Protein 6EUD (pdb70)

CATH classification: 3.40.50.300 (+1 more: 3.40.50.300)

Foldseek 3Di:
DPDDDQQLVVVQVVVQVVLQLPDQEAEEEAFQVSCVQQEVVVVVVVDPSFFFAEEAEDEDPVVQVCSQQNNQVVVPHGELAQRWEDEPQDGRHDVHHRYYRYYDCVLLLQCLVPVLNPRAAEYEYEQCQLQAPSSQLSVQSSVVSCVPPNVRRHYYYYHHAADDPLVCVLVVVYHYGYGYDFFAAAAEAEAAFDPPDDPLLSLLVVVLVCVVPDDWAEEEADADDVSLVSNQVNNVVSHDPQEAEQEDDPVDDVVSNVCQQDADDPSHYYYYYYHCCCLGNHQRPGAQEYEYQQKYWDWAQDLLQRDIATDIDGHALSSLVSRSSSNGPPYHHYYYYHRDPVVNVVGHNGDDRPLAGDQCLLVLLSCLSVVHLDQVVTRGSDGRDPSNVVSSVVLCVLLQQDDPSHGDPLVNLLSLLSADSLLSSLLSPQPALQSNLQSLLLRLCVVPPDPDQAAESVVSSPDPDPVSVSSSVVSCVSSVHDDYHYDPVSNLLSLCSSQLQQKWFADDAQQWTAGLSGAIEGEPSPHPQSVAGIKRQPDWHDPDPHSYTYGRYIHGDDVVVNCVVPVVQKDKAWAWAADPVVGDIDTWIFIARRNRTPDIGGDDDDDVLRVLRNHLVRCVVVFPVLEACDPLLVQLLLLLLVCCVLVVVDDGDDRPRVSCSVCCVPQPSVQCPPVDDSVCRHVGPNNVSNCVSDDPVVNVVSCAQVNQWDQALQRDTWGWQGDNPDAIETQDAQLRNFQAQAADHGSVRRGGHFYQYAHPVSHGDDTGSGVNCCLVPCLVVVLVVCCPPPVVDDRDNRRNHDRGNHPD

Radius of gyration: 35.76 Å; Cα contacts (8 Å, |Δi|>4): 1507; chains: 1; bounding box: 78×105×87 Å

Secondary structure (DSSP, 8-state):
--S----TTGGGHHHHHHHHTT-S-EEEE--GGGSTTTTHHHHHHS-TTS-SEEEEE-SSHHHHHHHHHHHHHHTT--TTBSEEEE-SS-EE--SS-SEEEE-TTHHHHHHHH-TT-TTEEEEEE-SGGG--HHHHHHHHHHHHHTTTT-SS-EEEEEESSS--TTHHHH-TTSPEEE-------EEEEE-PPPTTS-HHHHHHHHHHHHHHHS-SEEEEE-SSHHHHHHHHHHHHTTS-TTEEEEEE-TTS-SSHHHHHHSPPPTT-EEEEEE-GGGTTT----SEEEEEE--EEEEEEEETTTTEEEEEEEEPPHHHHHHHHHTTSSSSSEEEEESS-HHHHHHS-SSPPPGGGTS--HHHHHHHHHHT-SSGGGS--SSPPPHHHHHHHHHHHHHTT-EETTEE-HHHHHHHHHTS-HHHHHHHHH--SHHHHHHHHHHHHHHHS--SSS--BHHHHHH---HHHHHHHHHHHHHHT--S----GGGHHHHHHHHTGGGEEEE-SSTTEEEETTS-EEE--TT-GGGGSSEEEEEEEEE-BTTBEEEEEEEEE--HHHHHHH-GGG-EEEEEEEEETTTTEEEEEEEEEETTEEEEEEE--S--HHHHHHHHHHHHHHH-GGGS---HHHHHHHHHHHHHHHH-TTS-PPP-SHHHHHHTHHHHTGGG-TT--SGGGGGGS-HHHHHHHTS-HHHHHHHHHHS-SEEE-TTS-EEEEE--SSSPPEEEEEGGGGTT--S--EETTTTEEPEEEEE-TTS-EEEEES-HHHHHHTTHHHHHHHHHHH-TTS---S-TTTSPP----

GO terms:
  GO:0003727 single-stranded RNA binding (F, IDA)
  GO:0017111 ribonucleoside triphosphate phosphatase activity (F, IDA)

Nearest PDB structures (foldseek):
  6eud-assembly1_A  TM=1.001E+00  e=0.000E+00  Escherichia coli
  6heg-assembly1_A  TM=9.403E-01  e=0.000E+00  Escherichia coli K-12
  6zww-assembly4_G  TM=8.373E-01  e=3.769E-46  Escherichia coli
  6zww-assembly3_E  TM=8.317E-01  e=7.688E-46  Escherichia coli
  6o16-assembly1_A  TM=7.054E-01  e=1.656E-45  Mus musculus

Organism: Escherichia coli (strain K12) (NCBI:txid83333)

Solvent-accessible surface area: 38614 Å² total; per-residue (Å²): 140,188,92,182,94,98,72,60,0,27,92,12,28,89,96,0,35,103,10,1,69,102,12,64,12,1,4,0,1,1,24,22,52,5,3,0,12,44,55,0,0,16,42,0,17,87,33,119,30,7,110,37,57,0,1,0,2,2,21,110,106,103,27,0,110,95,9,0,61,108,0,1,77,86,81,139,48,150,28,12,54,37,0,0,13,59,16,90,51,86,95,30,51,25,156,60,5,101,0,6,0,0,0,52,23,17,0,6,57,38,0,21,203,49,65,91,4,86,56,11,4,0,0,0,0,4,16,6,36,63,33,23,28,34,5,4,11,0,3,0,0,0,13,48,7,16,139,51,137,28,126,84,2,32,1,0,1,0,0,12,31,94,95,25,91,126,3,40,134,42,13,106,97,10,38,60,2,80,6,109,36,201,85,64,102,28,90,85,76,59,76,74,47,57,115,146,90,140,61,8,27,7,0,0,83,6,0,19,70,9,14,172,108,32,82,22,9,0,2,0,0,3,16,9,61,26,23,0,94,111,0,49,124,41,0,62,92,93,39,42,125,62,17,46,23,0,15,2,35,57,95,38,59,145,82,37,55,138,80,0,34,76,74,24,68,185,65,79,39,0,0,0,0,0,20,61,65,1,20,10,30,51,41,16,72,26,3,43,0,0,0,0,1,0,49,20,88,25,42,71,16,3,38,173,4,18,7,62,22,108,21,61,47,104,1,6,66,41,6,3,73,36,2,2,31,24,0,0,90,98,67,71,5,10,0,17,0,5,4,19,121,97,73,5,108,170,17,69,63,121,58,80,15,69,0,48,20,13,44,0,3,28,7,19,10,16,2,26,64,52,63,8,79,71,15,62,107,7,48,17,21,22,92,6,33,108,94,11,26,77,13,3,56,128,23,0,89,77,16,38,0,28,111,61,114,156,14,16,66,68,0,101,112,6,3,67,3,22,14,67,4,14,9,0,6,1,1,14,50,20,177,77,68,61,12,2,12,0,0,0,30,0,0,1,0,20,33,100,50,37,240,163,87,62,12,34,0,20,46,2,17,89,125,106,66,107,62,6,84,104,22,11,116,46,0,25,168,96,34,136,32,222,72,23,132,49,69,67,88,43,1,20,26,7,0,0,39,2,8,18,29,22,0,0,61,78,100,76,117,63,1,116,4,40,0,5,47,26,9,17,0,80,11,88,56,134,35,80,4,0,124,72,76,13,0,0,0,3,45,14,78,2,62,52,62,64,75,66,4,141,5,55,5,0,18,83,12,77,22,105,119,5,37,152,127,4,89,133,17,33,79,104,33,14,8,8,16,118,31,121,87,142,47,44,96,84,36,57,41,72,42,36,3,21,117,0,36,45,100,86,60,115,30,73,204,47,63,70,120,63,25,15,64,0,3,0,28,2,1,83,87,79,20,10,90,49,1,61,62,63,85,104,1,52,46,2,39,11,11,0,50,0,0,48,103,39,0,88,95,57,140,26,30,64,1,64,85,137,38,3,38,75,34,0,56,97,6,0,53,86,81,0,126,45,13,119,45,40,213,15,8,109,93,13,83,4,42,81,2,0,42,51,64,10,99,185,30,26,30,81,87,3,62,76,38,0,23,49,79,47,68,3,26,7,7,10,157,34,59,7,127,4,56,78,112,81,61,0,5,0,45,2,80,0,37,9,0,15,34,45,53,94,15,4,57,10,0,76,53,120,19,40,0,25,0,31,0,14,0,31,62,121,69,96,34,61,116,17,121,78,0,49,95,7,20,162,25,41,3,160,100,19,16,141,85,0,106,58,134,45,96,197,82,126,6,20,123,78,3,20,117,44,82,53,113,151,151,118

Sequence (808 aa):
AMAMSSLPVAAVLPELLTALDCAPQVLLSAPTGAGKSTWLPLQLLAHPGINGKIILLEPRRLAARNVAQRLAELLNEKPGDTVGYRMRAQNCVGPNTRLEVVTEGVLTRMIQRDPELSGVGLVILDEFHERSLQADLALALLLDVQQGLRDDLKLLIMSATLDNDRLQQMLPEAPVVISEGRSFPVERRYLPLPAHQQRFDDAVAVATAEMLRQESGSLLLFLPGVGEIQRVQEQLASRIGSDVLLCPLYGALSLNDQRKAILPAPQGMRKVVLATNIAETSLTIEGIRLVVDCAQERVARFDPRTGLTRLITQRVSQASMTQRAGRAGRLEPGISLHLIAKEQAERAAAQSEPEILQSDLSGLLMELLQWGCSDPAQMSWLDQPPVVNLLAAKRLLQMLGALEGERLSAQGQKMAALGNDPRLAAMLVSAKNDDEAATAAKIAAILEEPPRMGNSDLGVAFSRNQPAWQQRSQQLLKRRLNVRGGEADSSLIAPLLAGAFADRIARRRGQDGRYQLANGMGAMLDANDALSRHEWLIAPLLLQGSASPDARILLALLVDIDELVQRCPQLVQQSDTVEWDDAQGTLKAWRRLQIGQLTVKVQPLAKPSEDELHQAMLNGIRDKGLSVLNWTAEAEQLRLRLLCAAKWLPEYDWPAVDDESLLAALETWLLPHMTGVHSLRGLKSLDIYQALRGLLDWGMQQRLDSELPAHYTVPTGSRIAIRYHEDNPPALAVRMQEMFGEATNPTIAQGRVPLVLELLSPAQRPLQITRDLSDFWKGAYREVQKEMKGRYPKHVWPDDPANTAPTRRT

B-factor: mean 60.1, std 27.37, range [21.95, 266.33]

InterPro domains:
  IPR001650 Helicase, C-terminal domain-like [PF00271] (208-327)
  IPR001650 Helicase, C-terminal domain-like [PS51194] (195-368)
  IPR001650 Helicase, C-terminal domain-like [SM00490] (230-328)
  IPR007502 Helicase-associated domain [SM00847] (388-476)
  IPR010225 ATP-dependent helicase HrpB [PIRSF005496] (1-808)
  IPR010225 ATP-dependent helicase HrpB [TIGR01970] (4-808)
  IPR011545 DEAD/DEAH-box helicase domain [PF00270] (21-164)
  IPR013689 ATP-dependent RNA helicase HrpB, C-terminal [PF08482] (664-796)
  IPR014001 Helicase superfamily 1/2, ATP-binding domain [PS51192] (14-177)
  IPR014001 Helicase superfamily 1/2, ATP-binding domain [SM00487] (5-186)
  IPR027417 P-loop containing nucleoside triphosphate hydrolase [G3DSA:3.40.50.300] (1-179)
  IPR027417 P-loop containing nucleoside triphosphate hydrolase [G3DSA:3.40.50.300] (180-347)
  IPR027417 P-loop containing nucleoside triphosphate hydrolase [SSF52540] (12-431)
  IPR049614 HrpB, DEXH-box helicase domain [cd17990] (4-176)
  IPR056329 ATP-dependent RNA helicase HrpB, connector region [PF24473] (566-600)

Structure (mmCIF, N/CA/C/O backbone):
data_6EUD
#
_entry.id   6EUD
#
_cell.length_a   49.710
_cell.length_b   131.410
_cell.length_c   166.110
_cell.angle_alpha   90.00
_cell.angle_beta   90.00
_cell.angle_gamma   90.00
#
_symmetry.space_group_name_H-M   'P 21 21 21'
#
loop_
_entity.id
_entity.type
_entity.pdbx_description
1 polymer 'ATP-dependent RNA helicase HrpB'
2 non-polymer 1,2-ETHANEDIOL
3 water water
#
loop_
_atom_site.group_PDB
_atom_site.id
_atom_site.type_symbol
_atom_site.label_atom_id
_atom_site.label_alt_id
_atom_site.label_comp_id
_atom_site.label_asym_id
_atom_site.label_entity_id
_atom_site.label_seq_id
_atom_site.pdbx_PDB_ins_code
_atom_site.Cartn_x
_atom_site.Cartn_y
_atom_site.Cartn_z
_atom_site.occupancy
_atom_site.B_iso_or_equiv
_atom_site.auth_seq_id
_atom_site.auth_comp_id
_atom_site.auth_asym_id
_atom_site.auth_atom_id
_atom_site.pdbx_PDB_model_num
ATOM 1 N N . ALA A 1 1 ? 5.124 -6.689 108.809 1.00 139.50 -2 ALA A N 1
ATOM 2 C CA . ALA A 1 1 ? 3.947 -7.410 108.343 1.00 137.17 -2 ALA A CA 1
ATOM 3 C C . ALA A 1 1 ? 4.310 -8.394 107.240 1.00 158.01 -2 ALA A C 1
ATOM 4 O O . ALA A 1 1 ? 5.182 -8.115 106.419 1.00 153.36 -2 ALA A O 1
ATOM 6 N N . MET A 1 2 ? 3.639 -9.541 107.223 1.00 154.84 -1 MET A N 1
ATOM 7 C CA . MET A 1 2 ? 3.937 -10.592 106.255 1.00 156.54 -1 MET A CA 1
ATOM 8 C C . MET A 1 2 ? 2.905 -10.614 105.117 1.00 154.19 -1 MET A C 1
ATOM 9 O O . MET A 1 2 ? 3.249 -10.854 103.966 1.00 154.15 -1 MET A O 1
ATOM 14 N N . ALA A 1 3 ? 1.637 -10.375 105.446 1.00 158.31 0 ALA A N 1
ATOM 15 C CA . ALA A 1 3 ? 0.559 -10.317 104.449 1.00 148.50 0 ALA A CA 1
ATOM 16 C C . ALA A 1 3 ? 0.457 -8.926 103.819 1.00 142.53 0 ALA A C 1
ATOM 17 O O . ALA A 1 3 ? 0.112 -7.953 104.488 1.00 140.35 0 ALA A O 1
ATOM 19 N N . MET A 1 4 ? 0.765 -8.840 102.529 1.00 145.10 1 MET A N 1
ATOM 20 C CA . MET A 1 4 ? 0.809 -7.558 101.819 1.00 150.68 1 MET A CA 1
ATOM 21 C C . MET A 1 4 ? -0.490 -6.749 101.921 1.00 155.99 1 MET A C 1
ATOM 22 O O . MET A 1 4 ? -1.559 -7.290 102.219 1.00 159.02 1 MET A O 1
ATOM 27 N N . SER A 1 5 ? -0.378 -5.446 101.684 1.00 158.01 2 SER A N 1
ATOM 28 C CA . SER A 1 5 ? -1.529 -4.555 101.714 1.00 156.52 2 SER A CA 1
ATOM 29 C C . SER A 1 5 ? -2.260 -4.565 100.374 1.00 154.51 2 SER A C 1
ATOM 30 O O . SER A 1 5 ? -1.654 -4.331 99.324 1.00 153.33 2 SER A O 1
ATOM 33 N N . SER A 1 6 ? -3.560 -4.847 100.417 1.00 152.99 3 SER A N 1
ATOM 34 C CA . SER A 1 6 ? -4.386 -4.817 99.215 1.00 146.81 3 SER A CA 1
ATOM 35 C C . SER A 1 6 ? -4.402 -3.395 98.648 1.00 139.89 3 SER A C 1
ATOM 36 O O . SER A 1 6 ? -4.905 -2.466 99.285 1.00 141.08 3 SER A O 1
ATOM 39 N N . LEU A 1 7 ? -3.817 -3.233 97.462 1.00 131.20 4 LEU A N 1
ATOM 40 C CA . LEU A 1 7 ? -3.671 -1.923 96.828 1.00 120.72 4 LEU A CA 1
ATOM 41 C C . LEU A 1 7 ? -5.018 -1.217 96.666 1.00 115.82 4 LEU A C 1
ATOM 42 O O . LEU A 1 7 ? -6.048 -1.876 96.512 1.00 115.62 4 LEU A O 1
ATOM 47 N N . PRO A 1 8 ? -5.013 0.129 96.728 1.00 111.77 5 PRO A N 1
ATOM 48 C CA . PRO A 1 8 ? -6.241 0.940 96.726 1.00 112.06 5 PRO A CA 1
ATOM 49 C C . PRO A 1 8 ? -7.116 0.725 95.497 1.00 109.91 5 PRO A C 1
ATOM 50 O O . PRO A 1 8 ? -8.322 0.984 95.547 1.00 109.72 5 PRO A O 1
ATOM 54 N N . VAL A 1 9 ? -6.509 0.264 94.409 1.00 106.37 6 VAL A N 1
ATOM 55 C CA . VAL A 1 9 ? -7.248 -0.027 93.191 1.00 103.72 6 VAL A CA 1
ATOM 56 C C . VAL A 1 9 ? -8.170 -1.237 93.406 1.00 105.29 6 VAL A C 1
ATOM 57 O O . VAL A 1 9 ? -9.210 -1.357 92.761 1.00 104.64 6 VAL A O 1
ATOM 61 N N . ALA A 1 10 ? -7.798 -2.122 94.326 1.00 107.15 7 ALA A N 1
ATOM 62 C CA . ALA A 1 10 ? -8.644 -3.260 94.654 1.00 105.20 7 ALA A CA 1
ATOM 63 C C . ALA A 1 10 ? -9.980 -2.782 95.200 1.00 103.37 7 ALA A C 1
ATOM 64 O O . ALA A 1 10 ? -11.031 -3.330 94.866 1.00 107.19 7 ALA A O 1
ATOM 66 N N . ALA A 1 11 ? -9.933 -1.737 96.022 1.00 100.67 8 ALA A N 1
ATOM 67 C CA . ALA A 1 11 ? -11.117 -1.260 96.736 1.00 100.37 8 ALA A CA 1
ATOM 68 C C . ALA A 1 11 ? -12.110 -0.557 95.819 1.00 98.17 8 ALA A C 1
ATOM 69 O O . ALA A 1 11 ? -13.205 -0.194 96.245 1.00 98.55 8 ALA A O 1
ATOM 71 N N . VAL A 1 12 ? -11.731 -0.371 94.560 1.00 95.71 9 VAL A N 1
ATOM 72 C CA . VAL A 1 12 ? -12.567 0.365 93.624 1.00 95.30 9 VAL A CA 1
ATOM 73 C C . VAL A 1 12 ? -13.006 -0.562 92.478 1.00 93.56 9 VAL A C 1
ATOM 74 O O . VAL A 1 12 ? -13.884 -0.219 91.684 1.00 94.00 9 VAL A O 1
ATOM 78 N N . LEU A 1 13 ? -12.414 -1.756 92.440 1.00 95.41 10 LEU A N 1
ATOM 79 C CA . LEU A 1 13 ? -12.652 -2.752 91.385 1.00 91.36 10 LEU A CA 1
ATOM 80 C C . LEU A 1 13 ? -14.116 -3.162 91.161 1.00 91.11 10 LEU A C 1
ATOM 81 O O . LEU A 1 13 ? -14.547 -3.271 90.010 1.00 90.70 10 LEU A O 1
ATOM 86 N N . PRO A 1 14 ? -14.881 -3.411 92.242 1.00 90.25 11 PRO A N 1
ATOM 87 C CA . PRO A 1 14 ? -16.275 -3.787 91.984 1.00 94.29 11 PRO A CA 1
ATOM 88 C C . PRO A 1 14 ? -17.074 -2.689 91.278 1.00 97.51 11 PRO A C 1
ATOM 89 O O . PRO A 1 14 ? -17.847 -2.995 90.372 1.00 98.98 11 PRO A O 1
ATOM 93 N N . GLU A 1 15 ? -16.882 -1.436 91.679 1.00 102.80 12 GLU A N 1
ATOM 94 C CA . GLU A 1 15 ? -17.533 -0.307 91.012 1.00 107.85 12 GLU A CA 1
ATOM 95 C C . GLU A 1 15 ? -17.174 -0.258 89.528 1.00 103.04 12 GLU A C 1
ATOM 96 O O . GLU A 1 15 ? -18.001 0.107 88.687 1.00 100.11 12 GLU A O 1
ATOM 102 N N . LEU A 1 16 ? -15.934 -0.637 89.224 1.00 105.76 13 LEU A N 1
ATOM 103 C CA . LEU A 1 16 ? -15.412 -0.614 87.861 1.00 100.75 13 LEU A CA 1
ATOM 104 C C . LEU A 1 16 ? -16.030 -1.700 86.983 1.00 95.50 13 LEU A C 1
ATOM 105 O O . LEU A 1 16 ? -16.376 -1.452 85.826 1.00 91.94 13 LEU A O 1
ATOM 110 N N . LEU A 1 17 ? -16.151 -2.903 87.534 1.00 93.75 14 LEU A N 1
ATOM 111 C CA . LEU A 1 17 ? -16.732 -4.011 86.797 1.00 88.75 14 LEU A CA 1
ATOM 112 C C . LEU A 1 17 ? -18.181 -3.703 86.436 1.00 85.94 14 LEU A C 1
ATOM 113 O O . LEU A 1 17 ? -18.608 -3.968 85.315 1.00 79.24 14 LEU A O 1
ATOM 118 N N . THR A 1 18 ? -18.925 -3.127 87.380 1.00 87.07 15 THR A N 1
ATOM 119 C CA . THR A 1 18 ? -20.320 -2.745 87.148 1.00 91.55 15 THR A CA 1
ATOM 120 C C . THR A 1 18 ? -20.447 -1.727 86.009 1.00 88.91 15 THR A C 1
ATOM 121 O O . THR A 1 18 ? -21.310 -1.864 85.141 1.00 89.53 15 THR A O 1
ATOM 125 N N . ALA A 1 19 ? -19.585 -0.712 86.013 1.00 84.30 16 ALA A N 1
ATOM 126 C CA . ALA A 1 19 ? -19.571 0.287 84.942 1.00 84.61 16 ALA A CA 1
ATOM 127 C C . ALA A 1 19 ? -19.034 -0.303 83.641 1.00 84.35 16 ALA A C 1
ATOM 128 O O . ALA A 1 19 ? -19.489 0.047 82.546 1.00 83.59 16 ALA A O 1
ATOM 130 N N . LEU A 1 20 ? -18.056 -1.194 83.773 1.00 84.97 17 LEU A N 1
ATOM 131 C CA . LEU A 1 20 ? -17.436 -1.836 82.624 1.00 86.06 17 LEU A CA 1
ATOM 132 C C . LEU A 1 20 ? -18.480 -2.571 81.779 1.00 89.86 17 LEU A C 1
ATOM 133 O O . LEU A 1 20 ? -18.515 -2.428 80.553 1.00 85.06 17 LEU A O 1
ATOM 138 N N . ASP A 1 21 ? -19.344 -3.325 82.456 1.00 94.71 18 ASP A N 1
ATOM 139 C CA . ASP A 1 21 ? -20.390 -4.111 81.811 1.00 97.59 18 ASP A CA 1
ATOM 140 C C . ASP A 1 21 ? -21.693 -3.320 81.662 1.00 99.46 18 ASP A C 1
ATOM 141 O O . ASP A 1 21 ? -22.780 -3.897 81.671 1.00 106.54 18 ASP A O 1
ATOM 146 N N . CYS A 1 22 ? -21.581 -2.001 81.539 1.00 95.48 19 CYS A N 1
ATOM 147 C CA . CYS A 1 22 ? -22.747 -1.120 81.449 1.00 97.20 19 CYS A CA 1
ATOM 148 C C . CYS A 1 22 ? -22.611 -0.091 80.334 1.00 93.21 19 CYS A C 1
ATOM 149 O O . CYS A 1 22 ? -23.592 0.248 79.666 1.00 94.47 19 CYS A O 1
ATOM 152 N N . ALA A 1 23 ? -21.391 0.404 80.143 1.00 87.85 20 ALA A N 1
ATOM 153 C CA . ALA A 1 23 ? -21.140 1.474 79.190 1.00 84.51 20 ALA A CA 1
ATOM 154 C C . ALA A 1 23 ? -20.049 1.119 78.170 1.00 77.72 20 ALA A C 1
ATOM 155 O O . ALA A 1 23 ? -19.191 0.269 78.427 1.00 73.46 20 ALA A O 1
ATOM 157 N N . PRO A 1 24 ? -20.096 1.766 76.995 1.00 77.59 21 PRO A N 1
ATOM 158 C CA . PRO A 1 24 ? -19.047 1.614 75.979 1.00 75.97 21 PRO A CA 1
ATOM 159 C C . PRO A 1 24 ? -17.716 2.293 76.373 1.00 75.94 21 PRO A C 1
ATOM 160 O O . PRO A 1 24 ? -16.660 1.876 75.892 1.00 79.72 21 PRO A O 1
ATOM 164 N N . GLN A 1 25 ? -17.759 3.315 77.225 1.00 72.98 22 GLN A N 1
ATOM 165 C CA . GLN A 1 25 ? -16.524 3.899 77.742 1.00 70.55 22 GLN A CA 1
ATOM 166 C C . GLN A 1 25 ? -16.579 4.010 79.271 1.00 72.12 22 GLN A C 1
ATOM 167 O O . GLN A 1 25 ? -17.612 4.354 79.851 1.00 73.58 22 GLN A O 1
ATOM 173 N N . VAL A 1 26 ? -15.461 3.702 79.917 1.00 73.55 23 VAL A N 1
ATOM 174 C CA . VAL A 1 26 ? -15.334 3.877 81.353 1.00 73.38 23 VAL A CA 1
ATOM 175 C C . VAL A 1 26 ? -14.080 4.679 81.677 1.00 73.17 23 VAL A C 1
ATOM 176 O O . VAL A 1 26 ? -12.987 4.332 81.238 1.00 77.93 23 VAL A O 1
ATOM 180 N N . LEU A 1 27 ? -14.243 5.755 82.439 1.00 68.58 24 LEU A N 1
ATOM 181 C CA . LEU A 1 27 ? -13.114 6.587 82.845 1.00 64.35 24 LEU A CA 1
ATOM 182 C C . LEU A 1 27 ? -12.649 6.265 84.275 1.00 63.14 24 LEU A C 1
ATOM 183 O O . LEU A 1 27 ? -13.430 6.346 85.229 1.00 63.89 24 LEU A O 1
ATOM 188 N N . LEU A 1 28 ? -11.382 5.879 84.419 1.00 51.03 25 LEU A N 1
ATOM 189 C CA . LEU A 1 28 ? -10.819 5.579 85.736 1.00 60.43 25 LEU A CA 1
ATOM 190 C C . LEU A 1 28 ? -9.719 6.558 86.136 1.00 60.33 25 LEU A C 1
ATOM 191 O O . LEU A 1 28 ? -8.771 6.805 85.388 1.00 60.15 25 LEU A O 1
ATOM 196 N N . SER A 1 29 ? -9.868 7.102 87.336 1.00 62.02 26 SER A N 1
ATOM 197 C CA . SER A 1 29 ? -8.901 8.009 87.926 1.00 61.24 26 SER A CA 1
ATOM 198 C C . SER A 1 29 ? -8.322 7.387 89.206 1.00 62.71 26 SER A C 1
ATOM 199 O O . SER A 1 29 ? -9.062 6.915 90.069 1.00 62.26 26 SER A O 1
ATOM 202 N N . ALA A 1 30 ? -6.996 7.367 89.304 1.00 67.54 27 ALA A N 1
ATOM 203 C CA . ALA A 1 30 ? -6.298 6.748 90.427 1.00 77.99 27 ALA A CA 1
ATOM 204 C C . ALA A 1 30 ? -4.828 7.155 90.420 1.00 87.97 27 ALA A C 1
ATOM 205 O O . ALA A 1 30 ? -4.225 7.235 89.350 1.00 87.63 27 ALA A O 1
ATOM 207 N N . PRO A 1 31 ? -4.245 7.408 91.611 1.00 99.43 28 PRO A N 1
ATOM 208 C CA . PRO A 1 31 ? -2.815 7.730 91.740 1.00 105.52 28 PRO A CA 1
ATOM 209 C C . PRO A 1 31 ? -1.952 6.673 91.060 1.00 115.03 28 PRO A C 1
ATOM 210 O O . PRO A 1 31 ? -2.409 5.548 90.870 1.00 119.49 28 PRO A O 1
ATOM 214 N N . THR A 1 32 ? -0.727 7.019 90.692 1.00 126.12 29 THR A N 1
ATOM 215 C CA . THR A 1 32 ? 0.040 6.150 89.805 1.00 129.01 29 THR A CA 1
ATOM 216 C C . THR A 1 32 ? 0.607 4.902 90.498 1.00 123.39 29 THR A C 1
ATOM 217 O O . THR A 1 32 ? 0.699 3.833 89.889 1.00 123.18 29 THR A O 1
ATOM 221 N N . GLY A 1 33 ? 0.970 5.028 91.770 1.00 118.11 30 GLY A N 1
ATOM 222 C CA . GLY A 1 33 ? 1.543 3.913 92.497 1.00 115.20 30 GLY A CA 1
ATOM 223 C C . GLY A 1 33 ? 0.480 3.028 93.116 1.00 108.82 30 GLY A C 1
ATOM 224 O O . GLY A 1 33 ? 0.788 2.094 93.856 1.00 110.09 30 GLY A O 1
ATOM 225 N N . ALA A 1 34 ? -0.781 3.323 92.812 1.00 102.25 31 ALA A N 1
ATOM 226 C CA . ALA A 1 34 ? -1.899 2.589 93.392 1.00 102.43 31 ALA A CA 1
ATOM 227 C C . ALA A 1 34 ? -2.024 1.203 92.767 1.00 105.82 31 ALA A C 1
ATOM 228 O O . ALA A 1 34 ? -2.707 0.333 93.306 1.00 108.17 31 ALA A O 1
ATOM 230 N N . GLY A 1 35 ? -1.359 1.001 91.634 1.00 105.40 32 GLY A N 1
ATOM 231 C CA . GLY A 1 35 ? -1.350 -0.296 90.985 1.00 104.67 32 GLY A CA 1
ATOM 232 C C . GLY A 1 35 ? -2.353 -0.408 89.855 1.00 100.18 32 GLY A C 1
ATOM 233 O O . GLY A 1 35 ? -2.695 -1.512 89.428 1.00 100.47 32 GLY A O 1
ATOM 234 N N . LYS A 1 36 ? -2.829 0.733 89.363 1.00 94.76 33 LYS A N 1
ATOM 235 C CA . LYS A 1 36 ? -3.822 0.733 88.291 1.00 88.27 33 LYS A CA 1
ATOM 236 C C . LYS A 1 36 ? -3.255 0.096 87.023 1.00 83.90 33 LYS A C 1
ATOM 237 O O . LYS A 1 36 ? -3.997 -0.443 86.205 1.00 79.05 33 LYS A O 1
ATOM 243 N N . SER A 1 37 ? -1.932 0.148 86.888 1.00 83.00 34 SER A N 1
ATOM 244 C CA . SER A 1 37 ? -1.228 -0.400 85.734 1.00 79.24 34 SER A CA 1
ATOM 245 C C . SER A 1 37 ? -0.677 -1.804 86.010 1.00 85.33 34 SER A C 1
ATOM 246 O O . SER A 1 37 ? -0.745 -2.700 85.159 1.00 84.48 34 SER A O 1
ATOM 249 N N . THR A 1 38 ? -0.132 -1.981 87.211 1.00 89.13 35 THR A N 1
ATOM 250 C CA . THR A 1 38 ? 0.596 -3.190 87.570 1.00 92.91 35 THR A CA 1
ATOM 251 C C . THR A 1 38 ? -0.274 -4.217 88.288 1.00 93.31 35 THR A C 1
ATOM 252 O O . THR A 1 38 ? 0.227 -5.187 88.863 1.00 93.53 35 THR A O 1
ATOM 256 N N . TRP A 1 39 ? -1.582 -4.008 88.257 1.00 90.99 36 TRP A N 1
ATOM 257 C CA . TRP A 1 39 ? -2.479 -4.955 88.887 1.00 92.22 36 TRP A CA 1
ATOM 258 C C . TRP A 1 39 ? -3.766 -5.060 88.109 1.00 88.57 36 TRP A C 1
ATOM 259 O O . TRP A 1 39 ? -4.060 -6.107 87.544 1.00 89.59 36 TRP A O 1
ATOM 270 N N . LEU A 1 40 ? -4.508 -3.957 88.058 1.00 84.42 37 LEU A N 1
ATOM 271 C CA . LEU A 1 40 ? -5.876 -3.939 87.528 1.00 82.99 37 LEU A CA 1
ATOM 272 C C . LEU A 1 40 ? -6.138 -4.698 86.201 1.00 84.01 37 LEU A C 1
ATOM 273 O O . LEU A 1 40 ? -7.203 -5.305 86.051 1.00 83.68 37 LEU A O 1
ATOM 278 N N . PRO A 1 41 ? -5.192 -4.671 85.237 1.00 83.86 38 PRO A N 1
ATOM 279 C CA . PRO A 1 41 ? -5.439 -5.428 83.999 1.00 85.54 38 PRO A CA 1
ATOM 280 C C . PRO A 1 41 ? -5.812 -6.912 84.160 1.00 91.34 38 PRO A C 1
ATOM 281 O O . PRO A 1 41 ? -6.785 -7.344 83.546 1.00 91.98 38 PRO A O 1
ATOM 285 N N . LEU A 1 42 ? -5.058 -7.665 84.955 1.00 97.08 39 LEU A N 1
ATOM 286 C CA . LEU A 1 42 ? -5.310 -9.090 85.151 1.00 106.24 39 LEU A CA 1
ATOM 287 C C . LEU A 1 42 ? -6.730 -9.385 85.630 1.00 112.32 39 LEU A C 1
ATOM 288 O O . LEU A 1 42 ? -7.315 -10.408 85.268 1.00 120.23 39 LEU A O 1
ATOM 293 N N . GLN A 1 43 ? -7.280 -8.496 86.454 1.00 110.08 40 GLN A N 1
ATOM 294 C CA . GLN A 1 43 ? -8.587 -8.741 87.070 1.00 111.90 40 GLN A CA 1
ATOM 295 C C . GLN A 1 43 ? -9.741 -8.430 86.117 1.00 107.13 40 GLN A C 1
ATOM 296 O O . GLN A 1 43 ? -10.847 -8.945 86.278 1.00 107.71 40 GLN A O 1
ATOM 302 N N . LEU A 1 44 ? -9.470 -7.612 85.107 1.00 101.62 41 LEU A N 1
ATOM 303 C CA . LEU A 1 44 ? -10.420 -7.395 84.023 1.00 95.17 41 LEU A CA 1
ATOM 304 C C . LEU A 1 44 ? -10.293 -8.537 83.001 1.00 98.79 41 LEU A C 1
ATOM 305 O O . LEU A 1 44 ? -11.218 -8.821 82.237 1.00 105.98 41 LEU A O 1
ATOM 310 N N . LEU A 1 45 ? -9.136 -9.191 83.008 1.00 94.42 42 LEU A N 1
ATOM 311 C CA . LEU A 1 45 ? -8.883 -10.334 82.143 1.00 89.85 42 LEU A CA 1
ATOM 312 C C . LEU A 1 45 ? -9.611 -11.566 82.669 1.00 92.83 42 LEU A C 1
ATOM 313 O O . LEU A 1 45 ? -10.209 -12.321 81.904 1.00 92.87 42 LEU A O 1
ATOM 318 N N . ALA A 1 46 ? -9.555 -11.742 83.989 1.00 97.09 43 ALA A N 1
ATOM 319 C CA . ALA A 1 46 ? -10.173 -12.867 84.677 1.00 103.39 43 ALA A CA 1
ATOM 320 C C . ALA A 1 46 ? -11.678 -12.671 84.825 1.00 106.51 43 ALA A C 1
ATOM 321 O O . ALA A 1 46 ? -12.412 -13.626 85.079 1.00 113.84 43 ALA A O 1
ATOM 323 N N . HIS A 1 47 ? -12.129 -11.428 84.666 1.00 106.86 44 HIS A N 1
ATOM 324 C CA . HIS A 1 47 ? -13.558 -11.096 84.711 1.00 112.35 44 HIS A CA 1
ATOM 325 C C . HIS A 1 47 ? -14.281 -11.564 83.448 1.00 116.41 44 HIS A C 1
ATOM 326 O O . HIS A 1 47 ? -13.933 -11.143 82.338 1.00 112.56 44 HIS A O 1
ATOM 333 N N . PRO A 1 48 ? -15.306 -12.422 83.621 1.00 121.53 45 PRO A N 1
ATOM 334 C CA . PRO A 1 48 ? -16.031 -13.057 82.513 1.00 123.54 45 PRO A CA 1
ATOM 335 C C . PRO A 1 48 ? -16.831 -12.061 81.673 1.00 123.58 45 PRO A C 1
ATOM 336 O O . PRO A 1 48 ? -17.218 -12.384 80.549 1.00 124.86 45 PRO A O 1
ATOM 340 N N . GLY A 1 49 ? -17.066 -10.867 82.209 1.00 122.94 46 GLY A N 1
ATOM 341 C CA . GLY A 1 49 ? -17.779 -9.833 81.481 1.00 120.56 46 GLY A CA 1
ATOM 342 C C . GLY A 1 49 ? -17.032 -9.353 80.249 1.00 117.24 46 GLY A C 1
ATOM 343 O O . GLY A 1 49 ? -17.646 -8.990 79.243 1.00 115.58 46 GLY A O 1
ATOM 344 N N . ILE A 1 50 ? -15.703 -9.349 80.331 1.00 117.36 47 ILE A N 1
ATOM 345 C CA . ILE A 1 50 ? -14.852 -8.946 79.212 1.00 117.45 47 ILE A CA 1
ATOM 346 C C . ILE A 1 50 ? -14.611 -10.136 78.279 1.00 121.49 47 ILE A C 1
ATOM 347 O O . ILE A 1 50 ? -14.280 -11.233 78.736 1.00 124.52 47 ILE A O 1
ATOM 352 N N . ASN A 1 51 ? -14.786 -9.919 76.976 1.00 121.27 48 ASN A N 1
ATOM 353 C CA . ASN A 1 51 ? -14.675 -11.007 76.005 1.00 124.79 48 ASN A CA 1
ATOM 354 C C . ASN A 1 51 ? -13.459 -10.908 75.083 1.00 118.92 48 ASN A C 1
ATOM 355 O O . ASN A 1 51 ? -13.413 -10.065 74.188 1.00 116.41 48 ASN A O 1
ATOM 360 N N . GLY A 1 52 ? -12.483 -11.786 75.298 1.00 117.95 49 GLY A N 1
ATOM 361 C CA . GLY A 1 52 ? -11.335 -11.881 74.416 1.00 113.05 49 GLY A CA 1
ATOM 362 C C . GLY A 1 52 ? -10.064 -11.231 74.931 1.00 103.58 49 GLY A C 1
ATOM 363 O O . GLY A 1 52 ? -9.682 -11.413 76.090 1.00 100.46 49 GLY A O 1
ATOM 364 N N . LYS A 1 53 ? -9.415 -10.471 74.051 1.00 98.11 50 LYS A N 1
ATOM 365 C CA . LYS A 1 53 ? -8.127 -9.845 74.329 1.00 92.59 50 LYS A CA 1
ATOM 366 C C . LYS A 1 53 ? -8.288 -8.451 74.935 1.00 87.55 50 LYS A C 1
ATOM 367 O O . LYS A 1 53 ? -9.324 -7.813 74.769 1.00 83.89 50 LYS A O 1
ATOM 373 N N . ILE A 1 54 ? -7.265 -7.994 75.652 1.00 86.83 51 ILE A N 1
ATOM 374 C CA . ILE A 1 54 ? -7.227 -6.634 76.190 1.00 79.84 51 ILE A CA 1
ATOM 375 C C . ILE A 1 54 ? -5.938 -5.947 75.774 1.00 76.99 51 ILE A C 1
ATOM 376 O O . ILE A 1 54 ? -4.856 -6.509 75.940 1.00 78.77 51 ILE A O 1
ATOM 381 N N . ILE A 1 55 ? -6.048 -4.738 75.231 1.00 73.53 52 ILE A N 1
ATOM 382 C CA . ILE A 1 55 ? -4.864 -3.986 74.830 1.00 72.51 52 ILE A CA 1
ATOM 383 C C . ILE A 1 55 ? -4.584 -2.860 75.819 1.00 71.30 52 ILE A C 1
ATOM 384 O O . ILE A 1 55 ? -5.499 -2.123 76.210 1.00 69.74 52 ILE A O 1
ATOM 389 N N . LEU A 1 56 ? -3.319 -2.737 76.221 1.00 69.85 53 LEU A N 1
ATOM 390 C CA . LEU A 1 56 ? -2.906 -1.712 77.171 1.00 66.56 53 LEU A CA 1
ATOM 391 C C . LEU A 1 56 ? -1.852 -0.795 76.565 1.00 66.31 53 LEU A C 1
ATOM 392 O O . LEU A 1 56 ? -0.671 -1.170 76.479 1.00 66.43 53 LEU A O 1
ATOM 397 N N . LEU A 1 57 ? -2.288 0.401 76.149 1.00 63.60 54 LEU A N 1
ATOM 398 C CA . LEU A 1 57 ? -1.400 1.410 75.559 1.00 59.27 54 LEU A CA 1
ATOM 399 C C . LEU A 1 57 ? -0.611 2.131 76.633 1.00 56.81 54 LEU A C 1
ATOM 400 O O . LEU A 1 57 ? -1.183 2.586 77.621 1.00 52.73 54 LEU A O 1
ATOM 405 N N . GLU A 1 58 ? 0.700 2.239 76.433 1.00 59.77 55 GLU A N 1
ATOM 406 C CA . GLU A 1 58 ? 1.558 3.000 77.334 1.00 61.97 55 GLU A CA 1
ATOM 407 C C . GLU A 1 58 ? 2.270 4.100 76.549 1.00 63.96 55 GLU A C 1
ATOM 408 O O . GLU A 1 58 ? 2.621 3.901 75.397 1.00 63.73 55 GLU A O 1
ATOM 414 N N . PRO A 1 59 ? 2.492 5.264 77.177 1.00 68.55 56 PRO A N 1
ATOM 415 C CA . PRO A 1 59 ? 2.976 6.451 76.456 1.00 64.82 56 PRO A CA 1
ATOM 416 C C . PRO A 1 59 ? 4.400 6.314 75.932 1.00 67.08 56 PRO A C 1
ATOM 417 O O . PRO A 1 59 ? 4.683 6.820 74.860 1.00 69.50 56 PRO A O 1
ATOM 421 N N . ARG A 1 60 ? 5.291 5.664 76.666 1.00 73.54 57 ARG A N 1
ATOM 422 C CA . ARG A 1 60 ? 6.646 5.465 76.157 1.00 84.56 57 ARG A CA 1
ATOM 423 C C . ARG A 1 60 ? 7.097 4.026 76.265 1.00 93.98 57 ARG A C 1
ATOM 424 O O . ARG A 1 60 ? 6.466 3.218 76.947 1.00 97.87 57 ARG A O 1
ATOM 432 N N . ARG A 1 61 ? 8.203 3.723 75.594 1.00 101.02 58 ARG A N 1
ATOM 433 C CA . ARG A 1 61 ? 8.752 2.374 75.563 1.00 110.53 58 ARG A CA 1
ATOM 434 C C . ARG A 1 61 ? 9.107 1.877 76.962 1.00 114.32 58 ARG A C 1
ATOM 435 O O . ARG A 1 61 ? 8.877 0.717 77.305 1.00 117.54 58 ARG A O 1
ATOM 443 N N . LEU A 1 62 ? 9.649 2.768 77.782 1.00 112.80 59 LEU A N 1
ATOM 444 C CA . LEU A 1 62 ? 10.165 2.370 79.089 1.00 112.49 59 LEU A CA 1
ATOM 445 C C . LEU A 1 62 ? 9.042 2.027 80.045 1.00 109.11 59 LEU A C 1
ATOM 446 O O . LEU A 1 62 ? 9.156 1.098 80.840 1.00 111.77 59 LEU A O 1
ATOM 451 N N . ALA A 1 63 ? 7.958 2.786 79.958 1.00 104.10 60 ALA A N 1
ATOM 452 C CA . ALA A 1 63 ? 6.781 2.519 80.765 1.00 100.81 60 ALA A CA 1
ATOM 453 C C . ALA A 1 63 ? 6.183 1.172 80.397 1.00 98.29 60 ALA A C 1
ATOM 454 O O . ALA A 1 63 ? 5.785 0.394 81.269 1.00 98.16 60 ALA A O 1
ATOM 456 N N . ALA A 1 64 ? 6.139 0.912 79.092 1.00 96.40 61 ALA A N 1
ATOM 457 C CA . ALA A 1 64 ? 5.396 -0.211 78.525 1.00 97.06 61 ALA A CA 1
ATOM 458 C C . ALA A 1 64 ? 5.932 -1.559 78.958 1.00 103.98 61 ALA A C 1
ATOM 459 O O . ALA A 1 64 ? 5.166 -2.516 79.095 1.00 105.88 61 ALA A O 1
ATOM 461 N N . ARG A 1 65 ? 7.242 -1.656 79.152 1.00 106.23 62 ARG A N 1
ATOM 462 C CA . ARG A 1 65 ? 7.800 -2.954 79.465 1.00 109.69 62 ARG A CA 1
ATOM 463 C C . ARG A 1 65 ? 7.935 -3.110 80.973 1.00 108.28 62 ARG A C 1
ATOM 464 O O . ARG A 1 65 ? 8.067 -4.211 81.476 1.00 110.24 62 ARG A O 1
ATOM 472 N N . ASN A 1 66 ? 7.855 -2.004 81.702 1.00 105.94 63 ASN A N 1
ATOM 473 C CA . ASN A 1 66 ? 7.707 -2.084 83.148 1.00 104.93 63 ASN A CA 1
ATOM 474 C C . ASN A 1 66 ? 6.383 -2.738 83.520 1.00 101.92 63 ASN A C 1
ATOM 475 O O . ASN A 1 66 ? 6.338 -3.640 84.352 1.00 103.80 63 ASN A O 1
ATOM 480 N N . VAL A 1 67 ? 5.309 -2.287 82.879 1.00 98.02 64 VAL A N 1
ATOM 481 C CA . VAL A 1 67 ? 3.971 -2.810 83.147 1.00 95.05 64 VAL A CA 1
ATOM 482 C C . VAL A 1 67 ? 3.815 -4.287 82.762 1.00 96.95 64 VAL A C 1
ATOM 483 O O . VAL A 1 67 ? 3.288 -5.081 83.542 1.00 96.41 64 VAL A O 1
ATOM 487 N N . ALA A 1 68 ? 4.277 -4.640 81.562 1.00 99.88 65 ALA A N 1
ATOM 488 C CA . ALA A 1 68 ? 4.180 -6.003 81.026 1.00 106.01 65 ALA A CA 1
ATOM 489 C C . ALA A 1 68 ? 5.009 -7.018 81.807 1.00 114.69 65 ALA A C 1
ATOM 490 O O . ALA A 1 68 ? 4.561 -8.140 82.033 1.00 118.61 65 ALA A O 1
ATOM 492 N N . GLN A 1 69 ? 6.219 -6.627 82.199 1.00 119.62 66 GLN A N 1
ATOM 493 C CA . GLN A 1 69 ? 7.103 -7.509 82.961 1.00 127.21 66 GLN A CA 1
ATOM 494 C C . GLN A 1 69 ? 6.644 -7.654 84.419 1.00 125.90 66 GLN A C 1
ATOM 495 O O . GLN A 1 69 ? 6.677 -8.750 84.985 1.00 125.07 66 GLN A O 1
ATOM 501 N N . ARG A 1 70 ? 6.220 -6.545 85.020 1.00 124.40 67 ARG A N 1
ATOM 502 C CA . ARG A 1 70 ? 5.791 -6.552 86.413 1.00 124.52 67 ARG A CA 1
ATOM 503 C C . ARG A 1 70 ? 4.480 -7.295 86.596 1.00 125.83 67 ARG A C 1
ATOM 504 O O . ARG A 1 70 ? 4.294 -7.998 87.587 1.00 131.04 67 ARG A O 1
ATOM 512 N N . LEU A 1 71 ? 3.574 -7.133 85.639 1.00 122.67 68 LEU A N 1
ATOM 513 C CA . LEU A 1 71 ? 2.267 -7.779 85.693 1.00 124.46 68 LEU A CA 1
ATOM 514 C C . LEU A 1 71 ? 2.383 -9.276 85.396 1.00 127.75 68 LEU A C 1
ATOM 515 O O . LEU A 1 71 ? 1.510 -10.066 85.769 1.00 130.77 68 LEU A O 1
ATOM 520 N N . ALA A 1 72 ? 3.475 -9.657 84.737 1.00 127.95 69 ALA A N 1
ATOM 521 C CA . ALA A 1 72 ? 3.752 -11.059 84.441 1.00 126.28 69 ALA A CA 1
ATOM 522 C C . ALA A 1 72 ? 4.216 -11.819 85.691 1.00 126.76 69 ALA A C 1
ATOM 523 O O . ALA A 1 72 ? 3.939 -13.009 85.842 1.00 128.26 69 ALA A O 1
ATOM 525 N N . GLU A 1 73 ? 4.930 -11.128 86.576 1.00 126.61 70 GLU A N 1
ATOM 526 C CA . GLU A 1 73 ? 5.401 -11.723 87.822 1.00 132.23 70 GLU A CA 1
ATOM 527 C C . GLU A 1 73 ? 4.234 -12.122 88.719 1.00 137.21 70 GLU A C 1
ATOM 528 O O . GLU A 1 73 ? 4.347 -13.071 89.495 1.00 143.95 70 GLU A O 1
ATOM 534 N N . LEU A 1 74 ? 3.125 -11.391 88.619 1.00 138.32 71 LEU A N 1
ATOM 535 C CA . LEU A 1 74 ? 1.943 -11.680 89.425 1.00 140.79 71 LEU A CA 1
ATOM 536 C C . LEU A 1 74 ? 1.336 -13.023 89.048 1.00 142.58 71 LEU A C 1
ATOM 537 O O . LEU A 1 74 ? 0.834 -13.747 89.910 1.00 149.98 71 LEU A O 1
ATOM 542 N N . LEU A 1 75 ? 1.384 -13.351 87.760 1.00 132.94 72 LEU A N 1
ATOM 543 C CA . LEU A 1 75 ? 0.939 -14.659 87.289 1.00 130.61 72 LEU A CA 1
ATOM 544 C C . LEU A 1 75 ? 2.090 -15.676 87.284 1.00 134.60 72 LEU A C 1
ATOM 545 O O . LEU A 1 75 ? 1.916 -16.816 86.846 1.00 140.20 72 LEU A O 1
ATOM 550 N N . ASN A 1 76 ? 3.253 -15.253 87.780 1.00 131.41 73 ASN A N 1
ATOM 551 C CA . ASN A 1 76 ? 4.466 -16.078 87.825 1.00 131.03 73 ASN A CA 1
ATOM 552 C C . ASN A 1 76 ? 4.884 -16.592 86.453 1.00 130.48 73 ASN A C 1
ATOM 553 O O . ASN A 1 76 ? 5.263 -17.753 86.291 1.00 132.55 73 ASN A O 1
ATOM 558 N N . GLU A 1 77 ? 4.807 -15.705 85.465 1.00 125.88 74 GLU A N 1
ATOM 559 C CA . GLU A 1 77 ? 5.259 -16.000 84.112 1.00 123.81 74 GLU A CA 1
ATOM 560 C C . GLU A 1 77 ? 6.214 -14.907 83.660 1.00 116.78 74 GLU A C 1
ATOM 561 O O . GLU A 1 77 ? 6.256 -13.838 84.250 1.00 110.76 74 GLU A O 1
ATOM 567 N N . LYS A 1 78 ? 6.988 -15.171 82.620 1.00 122.64 75 LYS A N 1
ATOM 568 C CA . LYS A 1 78 ? 7.826 -14.130 82.037 1.00 123.08 75 LYS A CA 1
ATOM 569 C C . LYS A 1 78 ? 7.042 -13.520 80.857 1.00 125.51 75 LYS A C 1
ATOM 570 O O . LYS A 1 78 ? 5.989 -14.034 80.511 1.00 124.20 75 LYS A O 1
ATOM 576 N N . PRO A 1 79 ? 7.505 -12.414 80.262 1.00 128.73 76 PRO A N 1
ATOM 577 C CA . PRO A 1 79 ? 6.543 -11.821 79.339 1.00 130.26 76 PRO A CA 1
ATOM 578 C C . PRO A 1 79 ? 6.636 -12.416 77.917 1.00 137.75 76 PRO A C 1
ATOM 579 O O . PRO A 1 79 ? 7.568 -13.168 77.589 1.00 141.86 76 PRO A O 1
ATOM 583 N N . GLY A 1 80 ? 5.656 -12.045 77.098 1.00 138.80 77 GLY A N 1
ATOM 584 C CA . GLY A 1 80 ? 5.380 -12.671 75.828 1.00 145.58 77 GLY A CA 1
ATOM 585 C C . GLY A 1 80 ? 4.311 -13.730 76.042 1.00 151.64 77 GLY A C 1
ATOM 586 O O . GLY A 1 80 ? 3.603 -14.138 75.128 1.00 154.90 77 GLY A O 1
ATOM 587 N N . ASP A 1 81 ? 4.187 -14.157 77.287 1.00 155.27 78 ASP A N 1
ATOM 588 C CA . ASP A 1 81 ? 3.368 -15.294 77.635 1.00 160.19 78 ASP A CA 1
ATOM 589 C C . ASP A 1 81 ? 2.217 -14.884 78.574 1.00 157.20 78 ASP A C 1
ATOM 590 O O . ASP A 1 81 ? 2.460 -14.508 79.707 1.00 158.47 78 ASP A O 1
ATOM 595 N N . THR A 1 82 ? 0.974 -14.963 78.081 1.00 150.79 79 THR A N 1
ATOM 596 C CA . THR A 1 82 ? -0.289 -14.481 78.702 1.00 140.52 79 THR A CA 1
ATOM 597 C C . THR A 1 82 ? -0.342 -12.972 78.909 1.00 125.52 79 THR A C 1
ATOM 598 O O . THR A 1 82 ? -1.415 -12.382 78.824 1.00 122.51 79 THR A O 1
ATOM 602 N N . VAL A 1 83 ? 0.788 -12.363 79.246 1.00 115.19 80 VAL A N 1
ATOM 603 C CA . VAL A 1 83 ? 0.915 -10.911 79.217 1.00 100.54 80 VAL A CA 1
ATOM 604 C C . VAL A 1 83 ? 2.036 -10.644 78.248 1.00 98.95 80 VAL A C 1
ATOM 605 O O . VAL A 1 83 ? 3.145 -11.153 78.426 1.00 100.15 80 VAL A O 1
ATOM 609 N N . GLY A 1 84 ? 1.735 -9.890 77.201 1.00 84.64 81 GLY A N 1
ATOM 610 C CA . GLY A 1 84 ? 2.721 -9.594 76.189 1.00 90.11 81 GLY A CA 1
ATOM 611 C C . GLY A 1 84 ? 2.866 -8.103 75.970 1.00 89.60 81 GLY A C 1
ATOM 612 O O . GLY A 1 84 ? 2.150 -7.298 76.574 1.00 75.90 81 GLY A O 1
ATOM 613 N N . TYR A 1 85 ? 3.807 -7.738 75.104 1.00 90.40 82 TYR A N 1
ATOM 614 C CA . TYR A 1 85 ? 4.040 -6.345 74.756 1.00 89.52 82 TYR A CA 1
ATOM 615 C C . TYR A 1 85 ? 4.429 -6.230 73.272 1.00 94.41 82 TYR A C 1
ATOM 616 O O . TYR A 1 85 ? 4.905 -7.201 72.675 1.00 99.60 82 TYR A O 1
ATOM 625 N N . ARG A 1 86 ? 4.207 -5.051 72.687 1.00 91.91 83 ARG A N 1
ATOM 626 C CA . ARG A 1 86 ? 4.648 -4.742 71.322 1.00 91.68 83 ARG A CA 1
ATOM 627 C C . ARG A 1 86 ? 5.259 -3.340 71.266 1.00 90.54 83 ARG A C 1
ATOM 628 O O . ARG A 1 86 ? 4.736 -2.407 71.879 1.00 88.46 83 ARG A O 1
ATOM 636 N N . MET A 1 87 ? 6.353 -3.186 70.524 1.00 90.30 84 MET A N 1
ATOM 637 C CA . MET A 1 87 ? 7.001 -1.883 70.381 1.00 88.32 84 MET A CA 1
ATOM 638 C C . MET A 1 87 ? 7.285 -1.562 68.909 1.00 90.51 84 MET A C 1
ATOM 639 O O . MET A 1 87 ? 6.926 -2.336 68.017 1.00 94.25 84 MET A O 1
ATOM 644 N N . ARG A 1 88 ? 7.932 -0.426 68.656 1.00 88.24 85 ARG A N 1
ATOM 645 C CA . ARG A 1 88 ? 8.237 -0.009 67.287 1.00 89.98 85 ARG A CA 1
ATOM 646 C C . ARG A 1 88 ? 9.247 -0.927 66.592 1.00 92.83 85 ARG A C 1
ATOM 647 O O . ARG A 1 88 ? 9.249 -1.039 65.366 1.00 97.11 85 ARG A O 1
ATOM 655 N N . ALA A 1 89 ? 10.106 -1.580 67.366 1.00 91.73 86 ALA A N 1
ATOM 656 C CA . ALA A 1 89 ? 11.126 -2.441 66.782 1.00 93.80 86 ALA A CA 1
ATOM 657 C C . ALA A 1 89 ? 11.294 -3.728 67.564 1.00 95.24 86 ALA A C 1
ATOM 658 O O . ALA A 1 89 ? 12.380 -4.296 67.572 1.00 98.41 86 ALA A O 1
ATOM 660 N N . GLN A 1 90 ? 10.223 -4.183 68.211 1.00 94.13 87 GLN A N 1
ATOM 661 C CA . GLN A 1 90 ? 10.243 -5.445 68.948 1.00 98.06 87 GLN A CA 1
ATOM 662 C C . GLN A 1 90 ? 8.833 -5.980 69.227 1.00 98.92 87 GLN A C 1
ATOM 663 O O . GLN A 1 90 ? 7.931 -5.216 69.562 1.00 96.66 87 GLN A O 1
ATOM 669 N N . ASN A 1 91 ? 8.649 -7.292 69.082 1.00 104.35 88 ASN A N 1
ATOM 670 C CA . ASN A 1 91 ? 7.379 -7.940 69.413 1.00 107.18 88 ASN A CA 1
ATOM 671 C C . ASN A 1 91 ? 7.541 -9.132 70.359 1.00 116.03 88 ASN A C 1
ATOM 672 O O . ASN A 1 91 ? 8.473 -9.927 70.223 1.00 129.40 88 ASN A O 1
ATOM 677 N N . CYS A 1 92 ? 6.619 -9.255 71.310 1.00 111.75 89 CYS A N 1
ATOM 678 C CA . CYS A 1 92 ? 6.678 -10.313 72.309 1.00 112.43 89 CYS A CA 1
ATOM 679 C C . CYS A 1 92 ? 5.282 -10.880 72.589 1.00 111.84 89 CYS A C 1
ATOM 680 O O . CYS A 1 92 ? 4.671 -10.557 73.608 1.00 110.36 89 CYS A O 1
ATOM 683 N N . VAL A 1 93 ? 4.778 -11.713 71.677 1.00 114.28 90 VAL A N 1
ATOM 684 C CA . VAL A 1 93 ? 3.410 -12.246 71.756 1.00 115.47 90 VAL A CA 1
ATOM 685 C C . VAL A 1 93 ? 3.339 -13.708 71.281 1.00 124.39 90 VAL A C 1
ATOM 686 O O . VAL A 1 93 ? 3.952 -14.055 70.274 1.00 131.94 90 VAL A O 1
ATOM 690 N N . GLY A 1 94 ? 2.601 -14.561 71.995 1.00 125.26 91 GLY A N 1
ATOM 691 C CA . GLY A 1 94 ? 2.361 -15.932 71.553 1.00 133.93 91 GLY A CA 1
ATOM 692 C C . GLY A 1 94 ? 0.903 -16.198 71.198 1.00 136.54 91 GLY A C 1
ATOM 693 O O . GLY A 1 94 ? 0.089 -15.278 71.246 1.00 130.57 91 GLY A O 1
ATOM 694 N N . PRO A 1 95 ? 0.557 -17.472 70.877 1.00 144.70 92 PRO A N 1
ATOM 695 C CA . PRO A 1 95 ? -0.783 -18.026 70.599 1.00 147.34 92 PRO A CA 1
ATOM 696 C C . PRO A 1 95 ? -1.531 -18.093 71.912 1.00 148.89 92 PRO A C 1
ATOM 697 O O . PRO A 1 95 ? -2.658 -18.565 72.033 1.00 150.02 92 PRO A O 1
ATOM 701 N N . ASN A 1 96 ? -0.860 -17.463 72.856 1.00 149.86 93 ASN A N 1
ATOM 702 C CA . ASN A 1 96 ? -0.899 -17.612 74.269 1.00 156.19 93 ASN A CA 1
ATOM 703 C C . ASN A 1 96 ? -1.641 -16.443 74.824 1.00 147.66 93 ASN A C 1
ATOM 704 O O . ASN A 1 96 ? -2.663 -16.620 75.461 1.00 146.69 93 ASN A O 1
ATOM 709 N N . THR A 1 97 ? -1.119 -15.249 74.540 1.00 141.51 94 THR A N 1
ATOM 710 C CA . THR A 1 97 ? -1.441 -14.007 75.236 1.00 136.11 94 THR A CA 1
ATOM 711 C C . THR A 1 97 ? -2.929 -13.663 75.279 1.00 132.37 94 THR A C 1
ATOM 712 O O . THR A 1 97 ? -3.721 -14.180 74.494 1.00 139.35 94 THR A O 1
ATOM 716 N N . ARG A 1 98 ? -3.312 -12.801 76.212 1.00 124.30 95 ARG A N 1
ATOM 717 C CA . ARG A 1 98 ? -4.654 -12.242 76.209 1.00 114.74 95 ARG A CA 1
ATOM 718 C C . ARG A 1 98 ? -4.570 -10.755 76.529 1.00 106.33 95 ARG A C 1
ATOM 719 O O . ARG A 1 98 ? -5.513 -10.001 76.297 1.00 102.27 95 ARG A O 1
ATOM 727 N N . LEU A 1 99 ? -3.413 -10.343 77.035 1.00 103.29 96 LEU A N 1
ATOM 728 C CA . LEU A 1 99 ? -3.177 -8.963 77.430 1.00 96.69 96 LEU A CA 1
ATOM 729 C C . LEU A 1 99 ? -1.884 -8.474 76.796 1.00 92.87 96 LEU A C 1
ATOM 730 O O . LEU A 1 99 ? -0.795 -8.922 77.162 1.00 96.60 96 LEU A O 1
ATOM 735 N N . GLU A 1 100 ? -2.007 -7.560 75.842 1.00 85.96 97 GLU A N 1
ATOM 736 C CA . GLU A 1 100 ? -0.842 -6.997 75.177 1.00 82.30 97 GLU A CA 1
ATOM 737 C C . GLU A 1 100 ? -0.615 -5.557 75.642 1.00 79.76 97 GLU A C 1
ATOM 738 O O . GLU A 1 100 ? -1.560 -4.777 75.766 1.00 76.02 97 GLU A O 1
ATOM 744 N N . VAL A 1 101 ? 0.642 -5.222 75.922 1.00 81.02 98 VAL A N 1
ATOM 745 C CA . VAL A 1 101 ? 1.006 -3.885 76.378 1.00 78.24 98 VAL A CA 1
ATOM 746 C C . VAL A 1 101 ? 1.803 -3.185 75.288 1.00 78.16 98 VAL A C 1
ATOM 747 O O . VAL A 1 101 ? 2.993 -3.430 75.129 1.00 79.52 98 VAL A O 1
ATOM 751 N N . VAL A 1 102 ? 1.139 -2.301 74.551 1.00 75.06 99 VAL A N 1
ATOM 752 C CA . VAL A 1 102 ? 1.720 -1.710 73.352 1.00 72.90 99 VAL A CA 1
ATOM 753 C C . VAL A 1 102 ? 2.142 -0.254 73.556 1.00 70.98 99 VAL A C 1
ATOM 754 O O . VAL A 1 102 ? 1.718 0.397 74.514 1.00 72.70 99 VAL A O 1
ATOM 758 N N . THR A 1 103 ? 2.980 0.240 72.645 1.00 67.49 100 THR A N 1
ATOM 759 C CA . THR A 1 103 ? 3.449 1.626 72.652 1.00 64.83 100 THR A CA 1
ATOM 760 C C . THR A 1 103 ? 4.084 2.029 71.327 1.00 65.63 100 THR A C 1
ATOM 761 O O . THR A 1 103 ? 4.183 1.221 70.411 1.00 71.62 100 THR A O 1
ATOM 765 N N . GLU A 1 104 ? 4.532 3.280 71.246 1.00 61.99 101 GLU A N 1
ATOM 766 C CA . GLU A 1 104 ? 5.215 3.808 70.063 1.00 63.56 101 GLU A CA 1
ATOM 767 C C . GLU A 1 104 ? 4.426 3.661 68.754 1.00 61.89 101 GLU A C 1
ATOM 768 O O . GLU A 1 104 ? 4.987 3.249 67.731 1.00 64.99 101 GLU A O 1
ATOM 774 N N . GLY A 1 105 ? 3.138 3.999 68.794 1.00 54.99 102 GLY A N 1
ATOM 775 C CA . GLY A 1 105 ? 2.295 3.984 67.609 1.00 49.48 102 GLY A CA 1
ATOM 776 C C . GLY A 1 105 ? 1.777 2.615 67.213 1.00 52.87 102 GLY A C 1
ATOM 777 O O . GLY A 1 105 ? 1.068 2.498 66.211 1.00 53.66 102 GLY A O 1
ATOM 778 N N . VAL A 1 106 ? 2.124 1.582 67.983 1.00 50.68 103 VAL A N 1
ATOM 779 C CA . VAL A 1 106 ? 1.703 0.218 67.659 1.00 58.96 103 VAL A CA 1
ATOM 780 C C . VAL A 1 106 ? 0.171 0.090 67.650 1.00 57.35 103 VAL A C 1
ATOM 781 O O . VAL A 1 106 ? -0.403 -0.526 66.753 1.00 53.69 103 VAL A O 1
ATOM 785 N N . LEU A 1 107 ? -0.492 0.687 68.634 1.00 52.76 104 LEU A N 1
ATOM 786 C CA . LEU A 1 107 ? -1.947 0.626 68.678 1.00 52.41 104 LEU A CA 1
ATOM 787 C C . LEU A 1 107 ? -2.554 1.205 67.404 1.00 54.61 104 LEU A C 1
ATOM 788 O O . LEU A 1 107 ? -3.518 0.663 66.848 1.00 55.21 104 LEU A O 1
ATOM 793 N N . THR A 1 108 ? -1.964 2.294 66.927 1.00 54.60 105 THR A N 1
ATOM 794 C CA . THR A 1 108 ? -2.415 2.905 65.684 1.00 52.89 105 THR A CA 1
ATOM 795 C C . THR A 1 108 ? -2.294 1.929 64.502 1.00 53.28 105 THR A C 1
ATOM 796 O O . THR A 1 108 ? -3.227 1.811 63.719 1.00 47.39 105 THR A O 1
ATOM 800 N N . ARG A 1 109 ? -1.157 1.243 64.383 1.00 49.70 106 ARG A N 1
ATOM 801 C CA . ARG A 1 109 ? -0.961 0.220 63.342 1.00 70.94 106 ARG A CA 1
ATOM 802 C C . ARG A 1 109 ? -2.013 -0.888 63.377 1.00 64.74 106 ARG A C 1
ATOM 803 O O . ARG A 1 109 ? -2.584 -1.241 62.347 1.00 64.99 106 ARG A O 1
ATOM 811 N N . MET A 1 110 ? -2.261 -1.418 64.573 1.00 61.82 107 MET A N 1
ATOM 812 C CA . MET A 1 110 ? -3.231 -2.488 64.785 1.00 63.45 107 MET A CA 1
ATOM 813 C C . MET A 1 110 ? -4.638 -2.120 64.304 1.00 62.17 107 MET A C 1
ATOM 814 O O . MET A 1 110 ? -5.302 -2.912 63.630 1.00 68.07 107 MET A O 1
ATOM 819 N N . ILE A 1 111 ? -5.084 -0.918 64.651 1.00 57.02 108 ILE A N 1
ATOM 820 C CA . ILE A 1 111 ? -6.407 -0.449 64.253 1.00 57.79 108 ILE A CA 1
ATOM 821 C C . ILE A 1 111 ? -6.477 -0.171 62.743 1.00 60.06 108 ILE A C 1
ATOM 822 O O . ILE A 1 111 ? -7.512 -0.393 62.109 1.00 60.58 108 ILE A O 1
ATOM 827 N N . GLN A 1 112 ? -5.369 0.292 62.164 1.00 59.00 109 GLN A N 1
ATOM 828 C CA . GLN A 1 112 ? -5.323 0.565 60.731 1.00 54.58 109 GLN A CA 1
ATOM 829 C C . GLN A 1 112 ? -5.460 -0.708 59.927 1.00 58.47 109 GLN A C 1
ATOM 830 O O . GLN A 1 112 ? -6.118 -0.720 58.880 1.00 59.26 109 GLN A O 1
ATOM 836 N N . ARG A 1 113 ? -4.818 -1.772 60.406 1.00 63.17 110 ARG A N 1
ATOM 837 C CA . ARG A 1 113 ? -4.854 -3.054 59.710 1.00 72.11 110 ARG A CA 1
ATOM 838 C C . ARG A 1 113 ? -6.156 -3.804 59.971 1.00 73.56 110 ARG A C 1
ATOM 839 O O . ARG A 1 113 ? -6.726 -4.394 59.049 1.00 71.77 110 ARG A O 1
ATOM 847 N N . ASP A 1 114 ? -6.611 -3.781 61.223 1.00 75.03 111 ASP A N 1
ATOM 848 C CA . ASP A 1 114 ? -7.853 -4.442 61.590 1.00 76.02 111 ASP A CA 1
ATOM 849 C C . ASP A 1 114 ? -8.791 -3.470 62.265 1.00 74.41 111 ASP A C 1
ATOM 850 O O . ASP A 1 114 ? -8.816 -3.377 63.494 1.00 71.66 111 ASP A O 1
ATOM 855 N N . PRO A 1 115 ? -9.572 -2.740 61.454 1.00 76.06 112 PRO A N 1
ATOM 856 C CA . PRO A 1 115 ? -10.481 -1.677 61.909 1.00 74.10 112 PRO A CA 1
ATOM 857 C C . PRO A 1 115 ? -11.650 -2.182 62.766 1.00 78.35 112 PRO A C 1
ATOM 858 O O . PRO A 1 115 ? -12.372 -1.378 63.354 1.00 74.20 112 PRO A O 1
ATOM 862 N N . GLU A 1 116 ? -11.840 -3.495 62.836 1.00 84.09 113 GLU A N 1
ATOM 863 C CA . GLU A 1 116 ? -12.855 -4.043 63.723 1.00 85.12 113 GLU A CA 1
ATOM 864 C C . GLU A 1 116 ? -12.205 -4.750 64.910 1.00 83.37 113 GLU A C 1
ATOM 865 O O . GLU A 1 116 ? -12.906 -5.247 65.794 1.00 85.93 113 GLU A O 1
ATOM 871 N N . LEU A 1 117 ? -10.869 -4.763 64.924 1.00 79.30 114 LEU A N 1
ATOM 872 C CA . LEU A 1 117 ? -10.068 -5.352 66.007 1.00 74.89 114 LEU A CA 1
ATOM 873 C C . LEU A 1 117 ? -10.597 -6.702 66.487 1.00 77.12 114 LEU A C 1
ATOM 874 O O . LEU A 1 117 ? -10.931 -6.866 67.666 1.00 72.39 114 LEU A O 1
ATOM 879 N N . SER A 1 118 ? -10.662 -7.654 65.559 1.00 78.54 115 SER A N 1
ATOM 880 C CA . SER A 1 118 ? -11.249 -8.970 65.794 1.00 88.40 115 SER A CA 1
ATOM 881 C C . SER A 1 118 ? -10.645 -9.680 67.003 1.00 92.52 115 SER A C 1
ATOM 882 O O . SER A 1 118 ? -9.429 -9.692 67.180 1.00 82.74 115 SER A O 1
ATOM 885 N N . GLY A 1 119 ? -11.502 -10.264 67.836 1.00 95.17 116 GLY A N 1
ATOM 886 C CA . GLY A 1 119 ? -11.056 -10.935 69.044 1.00 98.22 116 GLY A CA 1
ATOM 887 C C . GLY A 1 119 ? -10.888 -10.010 70.242 1.00 94.01 116 GLY A C 1
ATOM 888 O O . GLY A 1 119 ? -11.036 -10.443 71.387 1.00 99.75 116 GLY A O 1
ATOM 889 N N . VAL A 1 120 ? -10.580 -8.740 69.986 1.00 85.80 117 VAL A N 1
ATOM 890 C CA . VAL A 1 120 ? -10.384 -7.761 71.055 1.00 83.41 117 VAL A CA 1
ATOM 891 C C . VAL A 1 120 ? -11.715 -7.294 71.643 1.00 82.76 117 VAL A C 1
ATOM 892 O O . VAL A 1 120 ? -12.636 -6.963 70.902 1.00 85.53 117 VAL A O 1
ATOM 896 N N . GLY A 1 121 ? -11.809 -7.251 72.970 1.00 82.92 118 GLY A N 1
ATOM 897 C CA . GLY A 1 121 ? -13.024 -6.810 73.640 1.00 82.59 118 GLY A CA 1
ATOM 898 C C . GLY A 1 121 ? -12.865 -5.541 74.467 1.00 75.71 118 GLY A C 1
ATOM 899 O O . GLY A 1 121 ? -13.801 -4.757 74.613 1.00 74.85 118 GLY A O 1
ATOM 900 N N . LEU A 1 122 ? -11.678 -5.339 75.021 1.00 72.94 119 LEU A N 1
ATOM 901 C CA . LEU A 1 122 ? -11.427 -4.159 75.835 1.00 70.13 119 LEU A CA 1
ATOM 902 C C . LEU A 1 122 ? -10.075 -3.541 75.527 1.00 67.57 119 LEU A C 1
ATOM 903 O O . LEU A 1 122 ? -9.057 -4.228 75.470 1.00 68.11 119 LEU A O 1
ATOM 908 N N . VAL A 1 123 ? -10.073 -2.234 75.320 1.00 66.83 120 VAL A N 1
ATOM 909 C CA . VAL A 1 123 ? -8.824 -1.505 75.162 1.00 67.23 120 VAL A CA 1
ATOM 910 C C . VAL A 1 123 ? -8.651 -0.531 76.329 1.00 66.42 120 VAL A C 1
ATOM 911 O O . VAL A 1 123 ? -9.606 0.144 76.730 1.00 66.02 120 VAL A O 1
ATOM 915 N N . ILE A 1 124 ? -7.438 -0.488 76.881 1.00 66.79 121 ILE A N 1
ATOM 916 C CA . ILE A 1 124 ? -7.113 0.406 77.986 1.00 67.94 121 ILE A CA 1
ATOM 917 C C . ILE A 1 124 ? -6.060 1.445 77.593 1.00 65.34 121 ILE A C 1
ATOM 918 O O . ILE A 1 124 ? -4.952 1.090 77.182 1.00 67.32 121 ILE A O 1
ATOM 923 N N . LEU A 1 125 ? -6.419 2.723 77.724 1.00 57.93 122 LEU A N 1
ATOM 924 C CA . LEU A 1 125 ? -5.514 3.831 77.445 1.00 52.59 122 LEU A CA 1
ATOM 925 C C . LEU A 1 125 ? -4.939 4.377 78.747 1.00 54.30 122 LEU A C 1
ATOM 926 O O . LEU A 1 125 ? -5.608 5.118 79.472 1.00 53.33 122 LEU A O 1
ATOM 931 N N . ASP A 1 126 ? -3.692 4.020 79.033 1.00 53.52 123 ASP A N 1
ATOM 932 C CA . ASP A 1 126 ? -3.091 4.355 80.310 1.00 57.12 123 ASP A CA 1
ATOM 933 C C . ASP A 1 126 ? -2.368 5.704 80.263 1.00 54.64 123 ASP A C 1
ATOM 934 O O . ASP A 1 126 ? -1.993 6.170 79.195 1.00 52.74 123 ASP A O 1
ATOM 939 N N . GLU A 1 127 ? -2.182 6.312 81.434 1.00 58.74 124 GLU A N 1
ATOM 940 C CA . GLU A 1 127 ? -1.550 7.624 81.574 1.00 61.09 124 GLU A CA 1
ATOM 941 C C . GLU A 1 127 ? -2.175 8.642 80.625 1.00 53.98 124 GLU A C 1
ATOM 942 O O . GLU A 1 127 ? -1.475 9.420 79.990 1.00 53.06 124 GLU A O 1
ATOM 948 N N . PHE A 1 128 ? -3.502 8.638 80.544 1.00 50.21 125 PHE A N 1
ATOM 949 C CA . PHE A 1 128 ? -4.202 9.491 79.585 1.00 46.61 125 PHE A CA 1
ATOM 950 C C . PHE A 1 128 ? -4.052 10.991 79.872 1.00 43.95 125 PHE A C 1
ATOM 951 O O . PHE A 1 128 ? -4.173 11.819 78.974 1.00 45.97 125 PHE A O 1
ATOM 959 N N . HIS A 1 129 ? -3.801 11.331 81.126 1.00 42.36 126 HIS A N 1
ATOM 960 C CA . HIS A 1 129 ? -3.650 12.717 81.540 1.00 45.94 126 HIS A CA 1
ATOM 961 C C . HIS A 1 129 ? -2.479 13.428 80.847 1.00 49.46 126 HIS A C 1
ATOM 962 O O . HIS A 1 129 ? -2.413 14.655 80.856 1.00 48.53 126 HIS A O 1
ATOM 969 N N . GLU A 1 130 ? -1.558 12.659 80.266 1.00 53.00 127 GLU A N 1
ATOM 970 C CA . GLU A 1 130 ? -0.380 13.224 79.596 1.00 54.37 127 GLU A CA 1
ATOM 971 C C . GLU A 1 130 ? -0.749 13.809 78.248 1.00 47.00 127 GLU A C 1
ATOM 972 O O . GLU A 1 130 ? 0.008 14.570 77.659 1.00 49.63 127 GLU A O 1
ATOM 978 N N . ARG A 1 131 ? -1.933 13.437 77.782 1.00 41.04 128 ARG A N 1
ATOM 979 C CA . ARG A 1 131 ? -2.518 13.944 76.553 1.00 39.82 128 ARG A CA 1
ATOM 980 C C . ARG A 1 131 ? -1.566 13.896 75.380 1.00 40.96 128 ARG A C 1
ATOM 981 O O . ARG A 1 131 ? -1.368 14.893 74.672 1.00 44.44 128 ARG A O 1
ATOM 989 N N . SER A 1 132 ? -0.978 12.722 75.183 1.00 36.98 129 SER A N 1
ATOM 990 C CA . SER A 1 132 ? -0.133 12.497 74.025 1.00 38.80 129 SER A CA 1
ATOM 991 C C . SER A 1 132 ? -0.992 12.525 72.762 1.00 42.10 129 SER A C 1
ATOM 992 O O . SER A 1 132 ? -2.207 12.223 72.790 1.00 43.42 129 SER A O 1
ATOM 995 N N . LEU A 1 133 ? -0.361 12.937 71.670 1.00 36.48 130 LEU A N 1
ATOM 996 C CA . LEU A 1 133 ? -0.960 12.873 70.348 1.00 36.88 130 LEU A CA 1
ATOM 997 C C . LEU A 1 133 ? -1.286 11.433 70.022 1.00 40.20 130 LEU A C 1
ATOM 998 O O . LEU A 1 133 ? -2.293 11.148 69.407 1.00 43.64 130 LEU A O 1
ATOM 1003 N N . GLN A 1 134 ? -0.427 10.526 70.465 1.00 43.55 131 GLN A N 1
ATOM 1004 C CA . GLN A 1 134 ? -0.619 9.105 70.236 1.00 42.37 131 GLN A CA 1
ATOM 1005 C C . GLN A 1 134 ? -1.894 8.606 70.890 1.00 40.78 131 GLN A C 1
ATOM 1006 O O . GLN A 1 134 ? -2.677 7.911 70.254 1.00 51.30 131 GLN A O 1
ATOM 1012 N N . ALA A 1 135 ? -2.114 8.951 72.153 1.00 38.99 132 ALA A N 1
ATOM 1013 C CA . ALA A 1 135 ? -3.291 8.442 72.863 1.00 44.48 132 ALA A CA 1
ATOM 1014 C C . ALA A 1 135 ? -4.584 9.143 72.426 1.00 45.53 132 ALA A C 1
ATOM 1015 O O . ALA A 1 135 ? -5.667 8.550 72.485 1.00 46.96 132 ALA A O 1
ATOM 1017 N N . ASP A 1 136 ? -4.469 10.396 71.988 1.00 41.85 133 ASP A N 1
ATOM 1018 C CA . ASP A 1 136 ? -5.613 11.111 71.442 1.00 45.02 133 ASP A CA 1
ATOM 1019 C C . ASP A 1 136 ? -6.066 10.452 70.144 1.00 46.77 133 ASP A C 1
ATOM 1020 O O . ASP A 1 136 ? -7.258 10.205 69.930 1.00 50.76 133 ASP A O 1
ATOM 1025 N N . LEU A 1 137 ? -5.103 10.165 69.276 1.00 41.83 134 LEU A N 1
ATOM 1026 C CA . LEU A 1 137 ? -5.398 9.504 68.021 1.00 38.18 134 LEU A CA 1
ATOM 1027 C C . LEU A 1 137 ? -6.003 8.124 68.292 1.00 40.32 134 LEU A C 1
ATOM 1028 O O . LEU A 1 137 ? -7.021 7.783 67.704 1.00 45.93 134 LEU A O 1
ATOM 1033 N N . ALA A 1 138 ? -5.417 7.350 69.206 1.00 39.10 135 ALA A N 1
ATOM 1034 C CA . ALA A 1 138 ? -6.021 6.064 69.606 1.00 43.71 135 ALA A CA 1
ATOM 1035 C C . ALA A 1 138 ? -7.463 6.221 70.091 1.00 48.86 135 ALA A C 1
ATOM 1036 O O . ALA A 1 138 ? -8.332 5.448 69.716 1.00 52.35 135 ALA A O 1
ATOM 1038 N N . LEU A 1 139 ? -7.713 7.221 70.928 1.00 47.16 136 LEU A N 1
ATOM 1039 C CA . LEU A 1 139 ? -9.064 7.469 71.416 1.00 49.63 136 LEU A CA 1
ATOM 1040 C C . LEU A 1 139 ? -10.068 7.731 70.286 1.00 53.43 136 LEU A C 1
ATOM 1041 O O . LEU A 1 139 ? -11.157 7.162 70.284 1.00 57.54 136 LEU A O 1
ATOM 1046 N N . ALA A 1 140 ? -9.698 8.589 69.337 1.00 50.55 137 ALA A N 1
ATOM 1047 C CA . ALA A 1 140 ? -10.559 8.934 68.202 1.00 46.48 137 ALA A CA 1
ATOM 1048 C C . ALA A 1 140 ? -10.893 7.726 67.313 1.00 52.54 137 ALA A C 1
ATOM 1049 O O . ALA A 1 140 ? -12.052 7.563 66.878 1.00 54.49 137 ALA A O 1
ATOM 1051 N N . LEU A 1 141 ? -9.886 6.896 67.037 1.00 48.16 138 LEU A N 1
ATOM 1052 C CA . LEU A 1 141 ? -10.080 5.697 66.226 1.00 45.56 138 LEU A CA 1
ATOM 1053 C C . LEU A 1 141 ? -10.988 4.721 66.943 1.00 48.54 138 LEU A C 1
ATOM 1054 O O . LEU A 1 141 ? -11.941 4.202 66.370 1.00 55.84 138 LEU A O 1
ATOM 1059 N N . LEU A 1 142 ? -10.707 4.491 68.214 1.00 48.71 139 LEU A N 1
ATOM 1060 C CA . LEU A 1 142 ? -11.491 3.545 69.001 1.00 49.92 139 LEU A CA 1
ATOM 1061 C C . LEU A 1 142 ? -12.960 3.959 69.181 1.00 54.64 139 LEU A C 1
ATOM 1062 O O . LEU A 1 142 ? -13.843 3.109 69.266 1.00 60.66 139 LEU A O 1
ATOM 1067 N N . LEU A 1 143 ? -13.225 5.258 69.244 1.00 51.96 140 LEU A N 1
ATOM 1068 C CA . LEU A 1 143 ? -14.599 5.735 69.306 1.00 52.91 140 LEU A CA 1
ATOM 1069 C C . LEU A 1 143 ? -15.302 5.535 67.949 1.00 54.71 140 LEU A C 1
ATOM 1070 O O . LEU A 1 143 ? -16.531 5.438 67.884 1.00 49.60 140 LEU A O 1
ATOM 1075 N N . ASP A 1 144 ? -14.527 5.464 66.868 1.00 55.03 141 ASP A N 1
ATOM 1076 C CA . ASP A 1 144 ? -15.122 5.210 65.568 1.00 61.32 141 ASP A CA 1
ATOM 1077 C C . ASP A 1 144 ? -15.354 3.720 65.357 1.00 65.00 141 ASP A C 1
ATOM 1078 O O . ASP A 1 144 ? -16.372 3.331 64.781 1.00 73.92 141 ASP A O 1
ATOM 1083 N N . VAL A 1 145 ? -14.421 2.894 65.828 1.00 60.94 142 VAL A N 1
ATOM 1084 C CA . VAL A 1 145 ? -14.609 1.450 65.821 1.00 59.72 142 VAL A CA 1
ATOM 1085 C C . VAL A 1 145 ? -15.874 1.072 66.598 1.00 63.35 142 VAL A C 1
ATOM 1086 O O . VAL A 1 145 ? -16.594 0.149 66.220 1.00 65.78 142 VAL A O 1
ATOM 1090 N N . GLN A 1 146 ? -16.144 1.808 67.676 1.00 63.52 143 GLN A N 1
ATOM 1091 C CA . GLN A 1 146 ? -17.304 1.547 68.531 1.00 67.21 143 GLN A CA 1
ATOM 1092 C C . GLN A 1 146 ? -18.646 2.007 67.952 1.00 66.66 143 GLN A C 1
ATOM 1093 O O . GLN A 1 146 ? -19.702 1.604 68.438 1.00 63.64 143 GLN A O 1
ATOM 1099 N N . GLN A 1 147 ? -18.599 2.862 66.934 1.00 67.99 144 GLN A N 1
ATOM 1100 C CA . GLN A 1 147 ? -19.809 3.330 66.277 1.00 69.41 144 GLN A CA 1
ATOM 1101 C C . GLN A 1 147 ? -20.108 2.497 65.023 1.00 71.48 144 GLN A C 1
ATOM 1102 O O . GLN A 1 147 ? -21.137 2.702 64.385 1.00 81.45 144 GLN A O 1
ATOM 1108 N N . GLY A 1 148 ? -19.217 1.560 64.685 1.00 69.81 145 GLY A N 1
ATOM 1109 C CA . GLY A 1 148 ? -19.423 0.619 63.589 1.00 70.93 145 GLY A CA 1
ATOM 1110 C C . GLY A 1 148 ? -20.169 -0.624 64.047 1.00 74.62 145 GLY A C 1
ATOM 1111 O O . GLY A 1 148 ? -21.209 -0.521 64.704 1.00 78.34 145 GLY A O 1
ATOM 1112 N N . LEU A 1 149 ? -19.658 -1.805 63.713 1.00 75.38 146 LEU A N 1
ATOM 1113 C CA . LEU A 1 149 ? -20.239 -3.026 64.268 1.00 81.40 146 LEU A CA 1
ATOM 1114 C C . LEU A 1 149 ? -19.890 -3.207 65.735 1.00 82.87 146 LEU A C 1
ATOM 1115 O O . LEU A 1 149 ? -20.704 -3.677 66.531 1.00 88.61 146 LEU A O 1
ATOM 1120 N N . ARG A 1 150 ? -18.666 -2.840 66.086 1.00 82.73 147 ARG A N 1
ATOM 1121 C CA . ARG A 1 150 ? -18.132 -3.174 67.395 1.00 80.50 147 ARG A CA 1
ATOM 1122 C C . ARG A 1 150 ? -18.771 -2.380 68.534 1.00 82.35 147 ARG A C 1
ATOM 1123 O O . ARG A 1 150 ? -18.109 -1.583 69.185 1.00 80.95 147 ARG A O 1
ATOM 1131 N N . ASP A 1 151 ? -20.059 -2.619 68.779 1.00 85.48 148 ASP A N 1
ATOM 1132 C CA . ASP A 1 151 ? -20.763 -1.983 69.891 1.00 85.87 148 ASP A CA 1
ATOM 1133 C C . ASP A 1 151 ? -20.606 -2.801 71.174 1.00 84.61 148 ASP A C 1
ATOM 1134 O O . ASP A 1 151 ? -21.255 -2.528 72.184 1.00 84.13 148 ASP A O 1
ATOM 1139 N N . ASP A 1 152 ? -19.720 -3.791 71.114 1.00 84.42 149 ASP A N 1
ATOM 1140 C CA . ASP A 1 152 ? -19.406 -4.681 72.229 1.00 81.05 149 ASP A CA 1
ATOM 1141 C C . ASP A 1 152 ? -18.015 -4.387 72.764 1.00 75.05 149 ASP A C 1
ATOM 1142 O O . ASP A 1 152 ? -17.649 -4.813 73.856 1.00 72.57 149 ASP A O 1
ATOM 1147 N N . LEU A 1 153 ? -17.228 -3.694 71.948 1.00 74.66 150 LEU A N 1
ATOM 1148 C CA . LEU A 1 153 ? -15.853 -3.332 72.295 1.00 74.70 150 LEU A CA 1
ATOM 1149 C C . LEU A 1 153 ? -15.814 -2.284 73.407 1.00 75.07 150 LEU A C 1
ATOM 1150 O O . LEU A 1 153 ? -16.126 -1.118 73.178 1.00 75.56 150 LEU A O 1
ATOM 1155 N N . LYS A 1 154 ? -15.428 -2.699 74.610 1.00 75.26 151 LYS A N 1
ATOM 1156 C CA . LYS A 1 154 ? -15.415 -1.798 75.764 1.00 70.06 151 LYS A CA 1
ATOM 1157 C C . LYS A 1 154 ? -14.140 -0.970 75.762 1.00 66.96 151 LYS A C 1
ATOM 1158 O O . LYS A 1 154 ? -13.206 -1.280 75.023 1.00 62.54 151 LYS A O 1
ATOM 1164 N N . LEU A 1 155 ? -14.089 0.061 76.603 1.00 67.13 152 LEU A N 1
ATOM 1165 C CA . LEU A 1 155 ? -12.968 0.998 76.580 1.00 65.14 152 LEU A CA 1
ATOM 1166 C C . LEU A 1 155 ? -12.674 1.606 77.954 1.00 62.95 152 LEU A C 1
ATOM 1167 O O . LEU A 1 155 ? -13.515 2.313 78.529 1.00 61.63 152 LEU A O 1
ATOM 1172 N N . LEU A 1 156 ? -11.477 1.337 78.475 1.00 60.03 153 LEU A N 1
ATOM 1173 C CA . LEU A 1 156 ? -11.077 1.890 79.765 1.00 58.30 153 LEU A CA 1
ATOM 1174 C C . LEU A 1 156 ? -10.005 2.978 79.662 1.00 55.77 153 LEU A C 1
ATOM 1175 O O . LEU A 1 156 ? -8.868 2.732 79.260 1.00 54.65 153 LEU A O 1
ATOM 1180 N N . ILE A 1 157 ? -10.361 4.186 80.062 1.00 53.83 154 ILE A N 1
ATOM 1181 C CA . ILE A 1 157 ? -9.399 5.272 80.041 1.00 51.41 154 ILE A CA 1
ATOM 1182 C C . ILE A 1 157 ? -8.920 5.555 81.457 1.00 56.14 154 ILE A C 1
ATOM 1183 O O . ILE A 1 157 ? -9.713 5.894 82.340 1.00 57.11 154 ILE A O 1
ATOM 1188 N N . MET A 1 158 ? -7.618 5.386 81.669 1.00 55.03 155 MET A N 1
ATOM 1189 C CA . MET A 1 158 ? -7.019 5.566 82.985 1.00 52.23 155 MET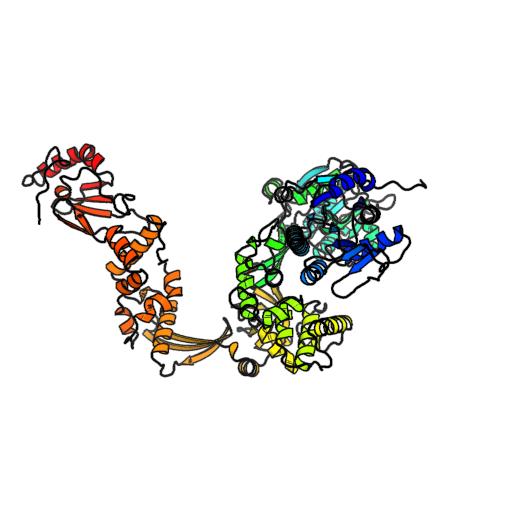 A CA 1
ATOM 1190 C C . MET A 1 158 ? -6.217 6.848 83.050 1.00 51.73 155 MET A C 1
ATOM 1191 O O . MET A 1 158 ? -5.285 7.068 82.274 1.00 50.35 155 MET A O 1
ATOM 1196 N N . SER A 1 159 ? -6.578 7.683 84.007 1.00 54.37 156 SER A N 1
ATOM 1197 C CA . SER A 1 159 ? -5.887 8.927 84.246 1.00 54.53 156 SER A CA 1
ATOM 1198 C C . SER A 1 159 ? -5.373 8.928 85.689 1.00 60.89 156 SER A C 1
ATOM 1199 O O . SER A 1 159 ? -6.009 8.363 86.585 1.00 61.04 156 SER A O 1
ATOM 1202 N N . ALA A 1 160 ? -4.216 9.542 85.915 1.00 61.76 157 ALA A N 1
ATOM 1203 C CA . ALA A 1 160 ? -3.654 9.600 87.259 1.00 61.41 157 ALA A CA 1
ATOM 1204 C C . ALA A 1 160 ? -4.033 10.893 87.990 1.00 61.53 157 ALA A C 1
ATOM 1205 O O . ALA A 1 160 ? -3.769 11.031 89.186 1.00 62.27 157 ALA A O 1
ATOM 1207 N N . THR A 1 161 ? -4.647 11.834 87.279 1.00 64.43 158 THR A N 1
ATOM 1208 C CA . THR A 1 161 ? -5.034 13.103 87.891 1.00 68.45 158 THR A CA 1
ATOM 1209 C C . THR A 1 161 ? -6.483 13.044 88.291 1.00 75.37 158 THR A C 1
ATOM 1210 O O . THR A 1 161 ? -7.293 12.443 87.586 1.00 70.40 158 THR A O 1
ATOM 1214 N N . LEU A 1 162 ? -6.796 13.695 89.408 1.00 92.32 159 LEU A N 1
ATOM 1215 C CA . LEU A 1 162 ? -8.086 13.547 90.057 1.00 102.57 159 LEU A CA 1
ATOM 1216 C C . LEU A 1 162 ? -9.219 13.762 89.087 1.00 113.81 159 LEU A C 1
ATOM 1217 O O . LEU A 1 162 ? -9.910 12.806 88.747 1.00 117.77 159 LEU A O 1
ATOM 1222 N N . ASP A 1 163 ? -9.440 14.984 88.624 1.00 111.79 160 ASP A N 1
ATOM 1223 C CA . ASP A 1 163 ? -10.522 15.165 87.663 1.00 113.54 160 ASP A CA 1
ATOM 1224 C C . ASP A 1 163 ? -10.085 15.553 86.254 1.00 109.79 160 ASP A C 1
ATOM 1225 O O . ASP A 1 163 ? -9.044 16.175 86.026 1.00 104.88 160 ASP A O 1
ATOM 1230 N N . ASN A 1 164 ? -10.768 15.011 85.270 1.00 114.98 161 ASN A N 1
ATOM 1231 C CA . ASN A 1 164 ? -10.402 15.232 83.888 1.00 121.64 161 ASN A CA 1
ATOM 1232 C C . ASN A 1 164 ? -11.720 15.573 83.290 1.00 132.38 161 ASN A C 1
ATOM 1233 O O . ASN A 1 164 ? -12.390 14.721 82.744 1.00 131.77 161 ASN A O 1
ATOM 1238 N N . ASP A 1 165 ? -12.141 16.812 83.429 1.00 142.92 162 ASP A N 1
ATOM 1239 C CA . ASP A 1 165 ? -13.489 17.121 82.962 1.00 145.90 162 ASP A CA 1
ATOM 1240 C C . ASP A 1 165 ? -13.709 17.808 81.605 1.00 138.68 162 ASP A C 1
ATOM 1241 O O . ASP A 1 165 ? -14.852 18.263 81.389 1.00 140.91 162 ASP A O 1
ATOM 1246 N N . ARG A 1 166 ? -12.715 17.848 80.701 1.00 120.28 163 ARG A N 1
ATOM 1247 C CA . ARG A 1 166 ? -13.083 18.120 79.321 1.00 104.94 163 ARG A CA 1
ATOM 1248 C C . ARG A 1 166 ? -13.354 16.776 78.638 1.00 93.18 163 ARG A C 1
ATOM 1249 O O . ARG A 1 166 ? -13.870 16.733 77.529 1.00 90.49 163 ARG A O 1
ATOM 1257 N N . LEU A 1 167 ? -13.076 15.686 79.356 1.00 83.75 164 LEU A N 1
ATOM 1258 C CA . LEU A 1 167 ? -13.295 14.325 78.848 1.00 73.51 164 LEU A CA 1
ATOM 1259 C C . LEU A 1 167 ? -14.757 13.865 78.976 1.00 78.78 164 LEU A C 1
ATOM 1260 O O . LEU A 1 167 ? -15.300 13.243 78.063 1.00 79.28 164 LEU A O 1
ATOM 1265 N N . GLN A 1 168 ? -15.412 14.168 80.092 1.00 85.84 165 GLN A N 1
ATOM 1266 C CA . GLN A 1 168 ? -16.838 13.835 80.199 1.00 95.88 165 GLN A CA 1
ATOM 1267 C C . GLN A 1 168 ? -17.683 14.818 79.403 1.00 98.48 165 GLN A C 1
ATOM 1268 O O . GLN A 1 168 ? -18.828 14.527 79.071 1.00 101.11 165 GLN A O 1
ATOM 1274 N N . GLN A 1 169 ? -17.139 15.998 79.128 1.00 97.17 166 GLN A N 1
ATOM 1275 C CA . GLN A 1 169 ? -17.819 16.921 78.230 1.00 96.87 166 GLN A CA 1
ATOM 1276 C C . GLN A 1 169 ? -17.860 16.316 76.826 1.00 92.44 166 GLN A C 1
ATOM 1277 O O . GLN A 1 169 ? -18.797 16.566 76.068 1.00 94.10 166 GLN A O 1
ATOM 1283 N N . MET A 1 170 ? -16.847 15.518 76.488 1.00 85.50 167 MET A N 1
ATOM 1284 C CA . MET A 1 170 ? -16.872 14.737 75.256 1.00 79.53 167 MET A CA 1
ATOM 1285 C C . MET A 1 170 ? -17.696 13.461 75.462 1.00 77.35 167 MET A C 1
ATOM 1286 O O . MET A 1 170 ? -18.390 13.004 74.555 1.00 77.15 167 MET A O 1
ATOM 1291 N N . LEU A 1 171 ? -17.621 12.902 76.666 1.00 78.29 168 LEU A N 1
ATOM 1292 C CA . LEU A 1 171 ? -18.291 11.644 76.984 1.00 82.86 168 LEU A CA 1
ATOM 1293 C C . LEU A 1 171 ? -19.178 11.727 78.230 1.00 91.67 168 LEU A C 1
ATOM 1294 O O . LEU A 1 171 ? -18.832 11.185 79.279 1.00 88.94 168 LEU A O 1
ATOM 1299 N N . PRO A 1 172 ? -20.332 12.401 78.122 1.00 105.77 169 PRO A N 1
ATOM 1300 C CA . PRO A 1 172 ? -21.226 12.523 79.285 1.00 113.19 169 PRO A CA 1
ATOM 1301 C C . PRO A 1 172 ? -21.848 11.190 79.721 1.00 112.12 169 PRO A C 1
ATOM 1302 O O . PRO A 1 172 ? -22.266 11.051 80.871 1.00 115.17 169 PRO A O 1
ATOM 1306 N N . GLU A 1 173 ? -21.899 10.228 78.805 1.00 110.92 170 GLU A N 1
ATOM 1307 C CA . GLU A 1 173 ? -22.478 8.913 79.067 1.00 107.18 170 GLU A CA 1
ATOM 1308 C C . GLU A 1 173 ? -21.493 8.001 79.783 1.00 94.73 170 GLU A C 1
ATOM 1309 O O . GLU A 1 173 ? -21.802 6.844 80.069 1.00 93.67 170 GLU A O 1
ATOM 1315 N N . ALA A 1 174 ? -20.301 8.523 80.055 1.00 84.64 171 ALA A N 1
ATOM 1316 C CA . ALA A 1 174 ? -19.208 7.693 80.534 1.00 77.97 171 ALA A CA 1
ATOM 1317 C C . ALA A 1 174 ? -19.076 7.728 82.046 1.00 78.39 171 ALA A C 1
ATOM 1318 O O . ALA A 1 174 ? -18.850 8.788 82.629 1.00 80.30 171 ALA A O 1
ATOM 1320 N N . PRO A 1 175 ? -19.214 6.556 82.687 1.00 77.38 172 PRO A N 1
ATOM 1321 C CA . PRO A 1 175 ? -19.073 6.403 84.138 1.00 73.54 172 PRO A CA 1
ATOM 1322 C C . PRO A 1 175 ? -17.686 6.788 84.616 1.00 75.63 172 PRO A C 1
ATOM 1323 O O . PRO A 1 175 ? -16.694 6.227 84.145 1.00 76.98 172 PRO A O 1
ATOM 1327 N N . VAL A 1 176 ? -17.622 7.741 85.537 1.00 75.42 173 VAL A N 1
ATOM 1328 C CA . VAL A 1 176 ? -16.356 8.129 86.143 1.00 72.31 173 VAL A CA 1
ATOM 1329 C C . VAL A 1 176 ? -16.134 7.319 87.417 1.00 73.71 173 VAL A C 1
ATOM 1330 O O . VAL A 1 176 ? -16.978 7.297 88.311 1.00 75.05 173 VAL A O 1
ATOM 1334 N N . VAL A 1 177 ? -14.996 6.644 87.488 1.00 71.69 174 VAL A N 1
ATOM 1335 C CA . VAL A 1 177 ? -14.696 5.773 88.611 1.00 70.44 174 VAL A CA 1
ATOM 1336 C C . VAL A 1 177 ? -13.425 6.246 89.301 1.00 70.16 174 VAL A C 1
ATOM 1337 O O . VAL A 1 177 ? -12.346 6.172 88.731 1.00 70.80 174 VAL A O 1
ATOM 1341 N N . ILE A 1 178 ? -13.556 6.737 90.528 1.00 70.66 175 ILE A N 1
ATOM 1342 C CA . ILE A 1 178 ? -12.440 7.404 91.198 1.00 67.67 175 ILE A CA 1
ATOM 1343 C C . ILE A 1 178 ? -11.815 6.599 92.334 1.00 68.55 175 ILE A C 1
ATOM 1344 O O . ILE A 1 178 ? -12.478 6.232 93.303 1.00 71.47 175 ILE A O 1
ATOM 1349 N N . SER A 1 179 ? -10.527 6.333 92.202 1.00 67.03 176 SER A N 1
ATOM 1350 C CA . SER A 1 179 ? -9.745 5.814 93.300 1.00 72.12 176 SER A CA 1
ATOM 1351 C C . SER A 1 179 ? -8.847 6.927 93.819 1.00 80.87 176 SER A C 1
ATOM 1352 O O . SER A 1 179 ? -8.103 7.537 93.055 1.00 83.22 176 SER A O 1
ATOM 1355 N N . GLU A 1 180 ? -8.923 7.220 95.108 1.00 88.17 177 GLU A N 1
ATOM 1356 C CA . GLU A 1 180 ? -8.007 8.204 95.668 1.00 94.90 177 GLU A CA 1
ATOM 1357 C C . GLU A 1 180 ? -7.504 7.760 97.025 1.00 93.24 177 GLU A C 1
ATOM 1358 O O . GLU A 1 180 ? -8.194 7.053 97.769 1.00 93.55 177 GLU A O 1
ATOM 1364 N N . GLY A 1 181 ? -6.279 8.170 97.328 1.00 89.41 178 GLY A N 1
ATOM 1365 C CA . GLY A 1 181 ? -5.675 7.888 98.612 1.00 84.70 178 GLY A CA 1
ATOM 1366 C C . GLY A 1 181 ? -5.668 9.131 99.470 1.00 78.71 178 GLY A C 1
ATOM 1367 O O . GLY A 1 181 ? -6.363 10.105 99.170 1.00 80.14 178 GLY A O 1
ATOM 1368 N N . ARG A 1 182 ? -4.882 9.097 100.541 1.00 71.97 179 ARG A N 1
ATOM 1369 C CA . ARG A 1 182 ? -4.783 10.235 101.441 1.00 65.72 179 ARG A CA 1
ATOM 1370 C C . ARG A 1 182 ? -3.937 11.316 100.791 1.00 67.17 179 ARG A C 1
ATOM 1371 O O . ARG A 1 182 ? -2.784 11.088 100.431 1.00 69.19 179 ARG A O 1
ATOM 1379 N N . SER A 1 183 ? -4.539 12.483 100.611 1.00 64.88 180 SER A N 1
ATOM 1380 C CA . SER A 1 183 ? -3.832 13.638 100.097 1.00 58.29 180 SER A CA 1
ATOM 1381 C C . SER A 1 183 ? -3.883 14.751 101.137 1.00 51.21 180 SER A C 1
ATOM 1382 O O . SER A 1 183 ? -4.942 15.270 101.471 1.00 56.73 180 SER A O 1
ATOM 1385 N N . PHE A 1 184 ? -2.721 15.093 101.666 1.00 41.04 181 PHE A N 1
ATOM 1386 C CA . PHE A 1 184 ? -2.635 16.010 102.777 1.00 37.04 181 PHE A CA 1
ATOM 1387 C C . PHE A 1 184 ? -2.613 17.439 102.287 1.00 36.35 181 PHE A C 1
ATOM 1388 O O . PHE A 1 184 ? -2.188 17.704 101.171 1.00 40.37 181 PHE A O 1
ATOM 1396 N N . PRO A 1 185 ? -3.109 18.369 103.112 1.00 37.79 182 PRO A N 1
ATOM 1397 C CA . PRO A 1 185 ? -2.972 19.774 102.738 1.00 35.17 182 PRO A CA 1
ATOM 1398 C C . PRO A 1 185 ? -1.521 20.188 102.546 1.00 36.37 182 PRO A C 1
ATOM 1399 O O . PRO A 1 185 ? -0.613 19.773 103.271 1.00 34.99 182 PRO A O 1
ATOM 1403 N N . VAL A 1 186 ? -1.320 21.012 101.530 1.00 34.16 183 VAL A N 1
ATOM 1404 C CA . VAL A 1 186 ? -0.018 21.560 101.242 1.00 32.87 183 VAL A CA 1
ATOM 1405 C C . VAL A 1 186 ? -0.089 23.081 101.202 1.00 32.19 183 VAL A C 1
ATOM 1406 O O . VAL A 1 186 ? -0.845 23.660 100.438 1.00 33.93 183 VAL A O 1
ATOM 1410 N N . GLU A 1 187 ? 0.715 23.734 102.026 1.00 31.54 184 GLU A N 1
ATOM 1411 C CA . GLU A 1 187 ? 0.757 25.182 101.999 1.00 32.17 184 GLU A CA 1
ATOM 1412 C C . GLU A 1 187 ? 1.504 25.619 100.747 1.00 32.99 184 GLU A C 1
ATOM 1413 O O . GLU A 1 187 ? 2.552 25.047 100.430 1.00 34.19 184 GLU A O 1
ATOM 1419 N N . ARG A 1 188 ? 0.959 26.613 100.040 1.00 27.19 185 ARG A N 1
ATOM 1420 C CA . ARG A 1 188 ? 1.509 27.084 98.771 1.00 26.47 185 ARG A CA 1
ATOM 1421 C C . ARG A 1 188 ? 2.168 28.440 98.934 1.00 31.52 185 ARG A C 1
ATOM 1422 O O . ARG A 1 188 ? 1.516 29.390 99.346 1.00 36.83 185 ARG A O 1
ATOM 1430 N N . ARG A 1 189 ? 3.449 28.534 98.583 1.00 28.60 186 ARG A N 1
ATOM 1431 C CA . ARG A 1 189 ? 4.209 29.785 98.696 1.00 29.72 186 ARG A CA 1
ATOM 1432 C C . ARG A 1 189 ? 4.779 30.194 97.338 1.00 30.77 186 ARG A C 1
ATOM 1433 O O . ARG A 1 189 ? 4.912 29.376 96.435 1.00 33.92 186 ARG A O 1
ATOM 1441 N N . TYR A 1 190 ? 5.099 31.470 97.191 1.00 28.40 187 TYR A N 1
ATOM 1442 C CA . TYR A 1 190 ? 5.547 31.997 95.914 1.00 24.89 187 TYR A CA 1
ATOM 1443 C C . TYR A 1 190 ? 6.744 32.881 96.118 1.00 25.23 187 TYR A C 1
ATOM 1444 O O . TYR A 1 190 ? 6.857 33.549 97.141 1.00 32.59 187 TYR A O 1
ATOM 1453 N N . LEU A 1 191 ? 7.656 32.842 95.154 1.00 26.99 188 LEU A N 1
ATOM 1454 C CA . LEU A 1 191 ? 8.938 33.516 95.225 1.00 25.50 188 LEU A CA 1
ATOM 1455 C C . LEU A 1 191 ? 9.467 33.707 93.820 1.00 27.90 188 LEU A C 1
ATOM 1456 O O . LEU A 1 191 ? 10.001 32.770 93.231 1.00 29.48 188 LEU A O 1
ATOM 1461 N N . PRO A 1 192 ? 9.335 34.922 93.274 1.00 26.96 189 PRO A N 1
ATOM 1462 C CA . PRO A 1 192 ? 9.887 35.152 91.935 1.00 31.91 189 PRO A CA 1
ATOM 1463 C C . PRO A 1 192 ? 11.400 35.097 91.984 1.00 34.06 189 PRO A C 1
ATOM 1464 O O . PRO A 1 192 ? 11.948 35.447 93.019 1.00 33.69 189 PRO A O 1
ATOM 1468 N N . LEU A 1 193 ? 12.055 34.653 90.908 1.00 36.66 190 LEU A N 1
ATOM 1469 C CA . LEU A 1 193 ? 13.517 34.654 90.849 1.00 29.79 190 LEU A CA 1
ATOM 1470 C C . LEU A 1 193 ? 13.994 36.013 90.353 1.00 31.45 190 LEU A C 1
ATOM 1471 O O . LEU A 1 193 ? 13.410 36.582 89.435 1.00 28.54 190 LEU A O 1
ATOM 1476 N N . PRO A 1 194 ? 15.051 36.550 90.972 1.00 33.03 191 PRO A N 1
ATOM 1477 C CA . PRO A 1 194 ? 15.520 37.865 90.524 1.00 33.37 191 PRO A CA 1
ATOM 1478 C C . PRO A 1 194 ? 16.097 37.849 89.105 1.00 36.48 191 PRO A C 1
ATOM 1479 O O . PRO A 1 194 ? 16.715 36.867 88.683 1.00 34.48 191 PRO A O 1
ATOM 1483 N N . ALA A 1 195 ? 15.871 38.946 88.384 1.00 36.61 192 ALA A N 1
ATOM 1484 C CA . ALA A 1 195 ? 16.373 39.130 87.022 1.00 36.97 192 ALA A CA 1
ATOM 1485 C C . ALA A 1 195 ? 17.912 39.228 86.943 1.00 35.05 192 ALA A C 1
ATOM 1486 O O . ALA A 1 195 ? 18.497 38.978 85.877 1.00 32.32 192 ALA A O 1
ATOM 1488 N N . HIS A 1 196 ? 18.555 39.592 88.053 1.00 29.13 193 HIS A N 1
ATOM 1489 C CA . HIS A 1 196 ? 20.012 39.735 88.092 1.00 33.45 193 HIS A CA 1
ATOM 1490 C C . HIS A 1 196 ? 20.772 38.475 88.578 1.00 32.69 193 HIS A C 1
ATOM 1491 O O . HIS A 1 196 ? 21.964 38.539 88.873 1.00 37.37 193 HIS A O 1
ATOM 1498 N N . GLN A 1 197 ? 20.076 37.349 88.684 1.00 28.03 194 GLN A N 1
ATOM 1499 C CA A GLN A 1 197 ? 20.725 36.091 89.022 0.46 28.12 194 GLN A CA 1
ATOM 1500 C CA B GLN A 1 197 ? 20.689 36.074 89.051 0.54 28.71 194 GLN A CA 1
ATOM 1501 C C . GLN A 1 197 ? 20.472 35.049 87.940 1.00 28.65 194 GLN A C 1
ATOM 1502 O O . GLN A 1 197 ? 19.425 35.059 87.288 1.00 25.54 194 GLN A O 1
ATOM 1513 N N . ARG A 1 198 ? 21.448 34.162 87.734 1.00 30.47 195 ARG A N 1
ATOM 1514 C CA . ARG A 1 198 ? 21.264 33.030 86.829 1.00 34.08 195 ARG A CA 1
ATOM 1515 C C . ARG A 1 198 ? 20.122 32.147 87.327 1.00 33.82 195 ARG A C 1
ATOM 1516 O O . ARG A 1 198 ? 19.805 32.156 88.514 1.00 35.39 195 ARG A O 1
ATOM 1524 N N . PHE A 1 199 ? 19.506 31.378 86.430 1.00 31.10 196 PHE A N 1
ATOM 1525 C CA . PHE A 1 199 ? 18.461 30.452 86.847 1.00 27.29 196 PHE A CA 1
ATOM 1526 C C . PHE A 1 199 ? 18.988 29.444 87.892 1.00 32.06 196 PHE A C 1
ATOM 1527 O O . PHE A 1 199 ? 18.400 29.309 88.968 1.00 35.24 196 PHE A O 1
ATOM 1535 N N . ASP A 1 200 ? 20.103 28.769 87.598 1.00 29.73 197 ASP A N 1
ATOM 1536 C CA . ASP A 1 200 ? 20.578 27.692 88.467 1.00 30.76 197 ASP A CA 1
ATOM 1537 C C . ASP A 1 200 ? 20.999 28.201 89.857 1.00 32.61 197 ASP A C 1
ATOM 1538 O O . ASP A 1 200 ? 20.715 27.543 90.864 1.00 39.89 197 ASP A O 1
ATOM 1543 N N . ASP A 1 201 ? 21.650 29.361 89.926 1.00 27.39 198 ASP A N 1
ATOM 1544 C CA . ASP A 1 201 ? 21.968 29.978 91.219 1.00 33.12 198 ASP A CA 1
ATOM 1545 C C . ASP A 1 201 ? 20.709 30.342 91.997 1.00 34.80 198 ASP A C 1
ATOM 1546 O O . ASP A 1 201 ? 20.609 30.101 93.201 1.00 41.15 198 ASP A O 1
ATOM 1551 N N . ALA A 1 202 ? 19.752 30.947 91.303 1.00 28.22 199 ALA A N 1
ATOM 1552 C CA . ALA A 1 202 ? 18.541 31.403 91.946 1.00 27.44 199 ALA A CA 1
ATOM 1553 C C . ALA A 1 202 ? 17.783 30.205 92.514 1.00 25.49 199 ALA A C 1
ATOM 1554 O O . ALA A 1 202 ? 17.328 30.258 93.654 1.00 26.67 199 ALA A O 1
ATOM 1556 N N . VAL A 1 203 ? 17.681 29.119 91.744 1.00 24.48 200 VAL A N 1
ATOM 1557 C CA . VAL A 1 203 ? 16.927 27.958 92.220 1.00 25.38 200 VAL A CA 1
ATOM 1558 C C . VAL A 1 203 ? 17.650 27.348 93.433 1.00 29.09 200 VAL A C 1
ATOM 1559 O O . VAL A 1 203 ? 17.007 26.945 94.412 1.00 27.84 200 VAL A O 1
ATOM 1563 N N . ALA A 1 204 ? 18.976 27.312 93.387 1.00 27.56 201 ALA A N 1
ATOM 1564 C CA . ALA A 1 204 ? 19.743 26.696 94.469 1.00 27.21 201 ALA A CA 1
ATOM 1565 C C . ALA A 1 204 ? 19.609 27.503 95.733 1.00 31.29 201 ALA A C 1
ATOM 1566 O O . ALA A 1 204 ? 19.547 26.948 96.831 1.00 34.97 201 ALA A O 1
ATOM 1568 N N . VAL A 1 205 ? 19.576 28.823 95.587 1.00 29.76 202 VAL A N 1
ATOM 1569 C CA . VAL A 1 205 ? 19.463 29.669 96.756 1.00 28.07 202 VAL A CA 1
ATOM 1570 C C . VAL A 1 205 ? 18.090 29.524 97.382 1.00 31.14 202 VAL A C 1
ATOM 1571 O O . VAL A 1 205 ? 17.970 29.415 98.590 1.00 37.88 202 VAL A O 1
ATOM 1575 N N . ALA A 1 206 ? 17.049 29.512 96.557 1.00 31.89 203 ALA A N 1
ATOM 1576 C CA . ALA A 1 206 ? 15.692 29.342 97.063 1.00 28.90 203 ALA A CA 1
ATOM 1577 C C . ALA A 1 206 ? 15.550 27.993 97.759 1.00 27.02 203 ALA A C 1
ATOM 1578 O O . ALA A 1 206 ? 14.945 27.910 98.825 1.00 30.24 203 ALA A O 1
ATOM 1580 N N . THR A 1 207 ? 16.138 26.953 97.168 1.00 27.42 204 THR A N 1
ATOM 1581 C CA . THR A 1 207 ? 16.032 25.582 97.676 1.00 29.55 204 THR A CA 1
ATOM 1582 C C . THR A 1 207 ? 16.794 25.396 99.002 1.00 36.18 204 THR A C 1
ATOM 1583 O O . THR A 1 207 ? 16.285 24.758 99.933 1.00 36.95 204 THR A O 1
ATOM 1587 N N . ALA A 1 208 ? 17.995 25.964 99.096 1.00 35.62 205 ALA A N 1
ATOM 1588 C CA . ALA A 1 208 ? 18.780 25.866 100.323 1.00 36.78 205 ALA A CA 1
ATOM 1589 C C . ALA A 1 208 ? 18.080 26.593 101.452 1.00 40.42 205 ALA A C 1
ATOM 1590 O O . ALA A 1 208 ? 18.178 26.188 102.613 1.00 44.20 205 ALA A O 1
ATOM 1592 N N . GLU A 1 209 ? 17.367 27.661 101.114 1.00 36.74 206 GLU A N 1
ATOM 1593 C CA . GLU A 1 209 ? 16.644 28.410 102.118 1.00 34.07 206 GLU A CA 1
ATOM 1594 C C . GLU A 1 209 ? 15.421 27.634 102.615 1.00 33.65 206 GLU A C 1
ATOM 1595 O O . GLU A 1 209 ? 15.083 27.695 103.793 1.00 39.82 206 GLU A O 1
ATOM 1601 N N . MET A 1 210 ? 14.751 26.908 101.729 1.00 31.13 207 MET A N 1
ATOM 1602 C CA . MET A 1 210 ? 13.661 26.046 102.163 1.00 34.83 207 MET A CA 1
ATOM 1603 C C . MET A 1 210 ? 14.133 24.927 103.108 1.00 37.53 207 MET A C 1
ATOM 1604 O O . MET A 1 210 ? 13.469 24.600 104.095 1.00 34.18 207 MET A O 1
ATOM 1609 N N . LEU A 1 211 ? 15.294 24.366 102.797 1.00 34.98 208 LEU A N 1
ATOM 1610 C CA . LEU A 1 211 ? 15.903 23.329 103.607 1.00 38.13 208 LEU A CA 1
ATOM 1611 C C . LEU A 1 211 ? 16.251 23.868 104.983 1.00 39.03 208 LEU A C 1
ATOM 1612 O O . LEU A 1 211 ? 16.222 23.150 105.973 1.00 38.37 208 LEU A O 1
ATOM 1617 N N . ARG A 1 212 ? 16.587 25.147 105.037 1.00 41.09 209 ARG A N 1
ATOM 1618 C CA . ARG A 1 212 ? 17.016 25.757 106.283 1.00 39.62 209 ARG A CA 1
ATOM 1619 C C . ARG A 1 212 ? 15.833 26.039 107.197 1.00 34.65 209 ARG A C 1
ATOM 1620 O O . ARG A 1 212 ? 15.948 25.940 108.402 1.00 39.09 209 ARG A O 1
ATOM 1628 N N . GLN A 1 213 ? 14.697 26.404 106.622 1.00 34.69 210 GLN A N 1
ATOM 1629 C CA . GLN A 1 213 ? 13.564 26.799 107.435 1.00 41.54 210 GLN A CA 1
ATOM 1630 C C . GLN A 1 213 ? 12.615 25.647 107.712 1.00 39.65 210 GLN A C 1
ATOM 1631 O O . GLN A 1 213 ? 11.875 25.670 108.692 1.00 45.92 210 GLN A O 1
ATOM 1637 N N . GLU A 1 214 ? 12.628 24.643 106.849 1.00 33.24 211 GLU A N 1
ATOM 1638 C CA . GLU A 1 214 ? 11.590 23.629 106.901 1.00 36.28 211 GLU A CA 1
ATOM 1639 C C . GLU A 1 214 ? 12.202 22.250 107.056 1.00 35.65 211 GLU A C 1
ATOM 1640 O O . GLU A 1 214 ? 13.338 21.994 106.666 1.00 36.46 211 GLU A O 1
ATOM 1646 N N . SER A 1 215 ? 11.424 21.374 107.665 1.00 35.28 212 SER A N 1
ATOM 1647 C CA . SER A 1 215 ? 11.825 20.004 107.923 1.00 36.84 212 SER A CA 1
ATOM 1648 C C . SER A 1 215 ? 11.394 19.097 106.771 1.00 35.29 212 SER A C 1
ATOM 1649 O O . SER A 1 215 ? 10.349 19.321 106.165 1.00 32.14 212 SER A O 1
ATOM 1652 N N . GLY A 1 216 ? 12.207 18.090 106.454 1.00 37.83 213 GLY A N 1
ATOM 1653 C CA . GLY A 1 216 ? 11.786 17.050 105.523 1.00 36.86 213 GLY A CA 1
ATOM 1654 C C . GLY A 1 216 ? 12.593 16.923 104.254 1.00 35.62 213 GLY A C 1
ATOM 1655 O O . GLY A 1 216 ? 13.512 17.703 104.011 1.00 35.77 213 GLY A O 1
ATOM 1656 N N . SER A 1 217 ? 12.264 15.918 103.452 1.00 34.16 214 SER A N 1
ATOM 1657 C CA . SER A 1 217 ? 12.892 15.764 102.149 1.00 30.87 214 SER A CA 1
ATOM 1658 C C . SER A 1 217 ? 12.125 16.578 101.134 1.00 30.96 214 SER A C 1
ATOM 1659 O O . SER A 1 217 ? 10.937 16.880 101.317 1.00 29.86 214 SER A O 1
ATOM 1662 N N . LEU A 1 218 ? 12.823 16.915 100.055 1.00 31.51 215 LEU A N 1
ATOM 1663 C CA . LEU A 1 218 ? 12.392 17.953 99.156 1.00 29.81 215 LEU A CA 1
ATOM 1664 C C . LEU A 1 218 ? 12.457 17.470 97.719 1.00 33.28 215 LEU A C 1
ATOM 1665 O O . LEU A 1 218 ? 13.459 16.878 97.306 1.00 34.44 215 LEU A O 1
ATOM 1670 N N . LEU A 1 219 ? 11.394 17.756 96.964 1.00 31.78 216 LEU A N 1
ATOM 1671 C CA . LEU A 1 219 ? 11.317 17.426 95.544 1.00 30.59 216 LEU A CA 1
ATOM 1672 C C . LEU A 1 219 ? 11.352 18.711 94.710 1.00 32.55 216 LEU A C 1
ATOM 1673 O O . LEU A 1 219 ? 10.492 19.595 94.840 1.00 33.04 216 LEU A O 1
ATOM 1678 N N . LEU A 1 220 ? 12.356 18.799 93.855 1.00 31.85 217 LEU A N 1
ATOM 1679 C CA . LEU A 1 220 ? 12.593 19.986 93.048 1.00 31.05 217 LEU A CA 1
ATOM 1680 C C . LEU A 1 220 ? 12.298 19.698 91.577 1.00 31.03 217 LEU A C 1
ATOM 1681 O O . LEU A 1 220 ? 12.965 18.856 90.977 1.00 34.14 217 LEU A O 1
ATOM 1686 N N . PHE A 1 221 ? 11.307 20.383 91.008 1.00 27.28 218 PHE A N 1
ATOM 1687 C CA . PHE A 1 221 ? 10.963 20.210 89.595 1.00 29.90 218 PHE A CA 1
ATOM 1688 C C . PHE A 1 221 ? 11.746 21.183 88.741 1.00 32.00 218 PHE A C 1
ATOM 1689 O O . PHE A 1 221 ? 11.728 22.370 89.012 1.00 31.66 218 PHE A O 1
ATOM 1697 N N . LEU A 1 222 ? 12.430 20.666 87.716 1.00 32.92 219 LEU A N 1
ATOM 1698 C CA . LEU A 1 222 ? 13.226 21.468 86.786 1.00 29.64 219 LEU A CA 1
ATOM 1699 C C . LEU A 1 222 ? 12.849 21.131 85.336 1.00 33.51 219 LEU A C 1
ATOM 1700 O O . LEU A 1 222 ? 12.216 20.100 85.088 1.00 35.07 219 LEU A O 1
ATOM 1705 N N . PRO A 1 223 ? 13.229 21.993 84.366 1.00 34.62 220 PRO A N 1
ATOM 1706 C CA . PRO A 1 223 ? 12.792 21.747 82.980 1.00 35.50 220 PRO A CA 1
ATOM 1707 C C . PRO A 1 223 ? 13.463 20.543 82.295 1.00 42.11 220 PRO A C 1
ATOM 1708 O O . PRO A 1 223 ? 12.811 19.862 81.503 1.00 49.87 220 PRO A O 1
ATOM 1712 N N . GLY A 1 224 ? 14.740 20.302 82.568 1.00 36.45 221 GLY A N 1
ATOM 1713 C CA . GLY A 1 224 ? 15.434 19.197 81.943 1.00 34.42 221 GLY A CA 1
ATOM 1714 C C . GLY A 1 224 ? 16.746 18.811 82.595 1.00 40.00 221 GLY A C 1
ATOM 1715 O O . GLY A 1 224 ? 17.174 19.416 83.586 1.00 42.45 221 GLY A O 1
ATOM 1716 N N . VAL A 1 225 ? 17.394 17.804 82.012 1.00 37.46 222 VAL A N 1
ATOM 1717 C CA . VAL A 1 225 ? 18.621 17.236 82.542 1.00 32.79 222 VAL A CA 1
ATOM 1718 C C . VAL A 1 225 ? 19.731 18.256 82.753 1.00 28.79 222 VAL A C 1
ATOM 1719 O O . VAL A 1 225 ? 20.386 18.285 83.805 1.00 33.48 222 VAL A O 1
ATOM 1723 N N . GLY A 1 226 ? 19.946 19.106 81.767 1.00 26.09 223 GLY A N 1
ATOM 1724 C CA . GLY A 1 226 ? 20.946 20.154 81.919 1.00 28.91 223 GLY A CA 1
ATOM 1725 C C . GLY A 1 226 ? 20.714 21.013 83.151 1.00 34.95 223 GLY A C 1
ATOM 1726 O O . GLY A 1 226 ? 21.666 21.289 83.879 1.00 38.97 223 GLY A O 1
ATOM 1727 N N . GLU A 1 227 ? 19.460 21.418 83.397 1.00 35.84 224 GLU A N 1
ATOM 1728 C CA . GLU A 1 227 ? 19.150 22.261 84.553 1.00 34.86 224 GLU A CA 1
ATOM 1729 C C . GLU A 1 227 ? 19.323 21.471 85.834 1.00 34.61 224 GLU A C 1
ATOM 1730 O O . GLU A 1 227 ? 19.833 21.999 86.824 1.00 38.09 224 GLU A O 1
ATOM 1736 N N . ILE A 1 228 ? 18.913 20.206 85.813 1.00 29.25 225 ILE A N 1
ATOM 1737 C CA . ILE A 1 228 ? 19.173 19.320 86.939 1.00 28.77 225 ILE A CA 1
ATOM 1738 C C . ILE A 1 228 ? 20.661 19.283 87.312 1.00 35.44 225 ILE A C 1
ATOM 1739 O O . ILE A 1 228 ? 21.014 19.375 88.491 1.00 41.28 225 ILE A O 1
ATOM 1744 N N . GLN A 1 229 ? 21.537 19.160 86.317 1.00 36.47 226 GLN A N 1
ATOM 1745 C CA . GLN A 1 229 ? 22.973 19.073 86.586 1.00 33.48 226 GLN A CA 1
ATOM 1746 C C . GLN A 1 229 ? 23.511 20.378 87.159 1.00 33.47 226 GLN A C 1
ATOM 1747 O O . GLN A 1 229 ? 24.243 20.384 88.162 1.00 38.41 226 GLN A O 1
ATOM 1753 N N . ARG A 1 230 ? 23.136 21.493 86.538 1.00 30.22 227 ARG A N 1
ATOM 1754 C CA . ARG A 1 230 ? 23.664 22.789 86.955 1.00 31.09 227 ARG A CA 1
ATOM 1755 C C . ARG A 1 230 ? 23.177 23.214 88.342 1.00 33.01 227 ARG A C 1
ATOM 1756 O O . ARG A 1 230 ? 23.970 23.756 89.130 1.00 34.04 227 ARG A O 1
ATOM 1764 N N . VAL A 1 231 ? 21.896 22.974 88.643 1.00 31.04 228 VAL A N 1
ATOM 1765 C CA . VAL A 1 231 ? 21.369 23.341 89.944 1.00 30.88 228 VAL A CA 1
ATOM 1766 C C . VAL A 1 231 ? 22.013 22.443 90.993 1.00 34.13 228 VAL A C 1
ATOM 1767 O O . VAL A 1 231 ? 22.322 22.885 92.110 1.00 32.31 228 VAL A O 1
ATOM 1771 N N . GLN A 1 232 ? 22.236 21.188 90.619 1.00 36.63 229 GLN A N 1
ATOM 1772 C CA . GLN A 1 232 ? 22.859 20.238 91.524 1.00 43.18 229 GLN A CA 1
ATOM 1773 C C . GLN A 1 232 ? 24.234 20.738 91.979 1.00 45.71 229 GLN A C 1
ATOM 1774 O O . GLN A 1 232 ? 24.550 20.714 93.174 1.00 42.59 229 GLN A O 1
ATOM 1780 N N . GLU A 1 233 ? 25.037 21.201 91.025 1.00 48.08 230 GLU A N 1
ATOM 1781 C CA . GLU A 1 233 ? 26.345 21.750 91.344 1.00 54.80 230 GLU A CA 1
ATOM 1782 C C . GLU A 1 233 ? 26.230 22.982 92.249 1.00 47.78 230 GLU A C 1
ATOM 1783 O O . GLU A 1 233 ? 26.994 23.113 93.206 1.00 48.29 230 GLU A O 1
ATOM 1789 N N . GLN A 1 234 ? 25.277 23.871 91.960 1.00 38.95 231 GLN A N 1
ATOM 1790 C CA . GLN A 1 234 ? 25.109 25.075 92.771 1.00 37.88 231 GLN A CA 1
ATOM 1791 C C . GLN A 1 234 ? 24.594 24.731 94.154 1.00 39.29 231 GLN A C 1
ATOM 1792 O O . GLN A 1 234 ? 24.939 25.386 95.136 1.00 43.46 231 GLN A O 1
ATOM 1798 N N . LEU A 1 235 ? 23.764 23.698 94.225 1.00 38.58 232 LEU A N 1
ATOM 1799 C CA . LEU A 1 235 ? 23.174 23.260 95.482 1.00 40.29 232 LEU A CA 1
ATOM 1800 C C . LEU A 1 235 ? 24.258 22.685 96.401 1.00 41.79 232 LEU A C 1
ATOM 1801 O O . LEU A 1 235 ? 24.286 22.941 97.602 1.00 45.08 232 LEU A O 1
ATOM 1806 N N . ALA A 1 236 ? 25.180 21.951 95.795 1.00 41.36 233 ALA A N 1
ATOM 1807 C CA . ALA A 1 236 ? 26.260 21.248 96.484 1.00 43.29 233 ALA A CA 1
ATOM 1808 C C . ALA A 1 236 ? 27.106 22.096 97.457 1.00 47.96 233 ALA A C 1
ATOM 1809 O O . ALA A 1 236 ? 27.626 21.579 98.452 1.00 51.71 233 ALA A O 1
ATOM 1811 N N . SER A 1 237 ? 27.234 23.388 97.178 1.00 45.94 234 SER A N 1
ATOM 1812 C CA . SER A 1 237 ? 28.032 24.294 98.006 1.00 47.15 234 SER A CA 1
ATOM 1813 C C . SER A 1 237 ? 27.196 25.055 99.046 1.00 50.42 234 SER A C 1
ATOM 1814 O O . SER A 1 237 ? 27.727 25.800 99.867 1.00 47.77 234 SER A O 1
ATOM 1817 N N . ARG A 1 238 ? 25.880 24.873 98.990 1.00 50.90 235 ARG A N 1
ATOM 1818 C CA . ARG A 1 238 ? 24.974 25.644 99.823 1.00 50.22 235 ARG A CA 1
ATOM 1819 C C . ARG A 1 238 ? 24.188 24.770 100.806 1.00 50.95 235 ARG A C 1
ATOM 1820 O O . ARG A 1 238 ? 23.344 25.279 101.557 1.00 51.92 235 ARG A O 1
ATOM 1828 N N . ILE A 1 239 ? 24.459 23.468 100.808 1.00 50.92 236 ILE A N 1
ATOM 1829 C CA . ILE A 1 239 ? 23.711 22.552 101.666 1.00 55.24 236 ILE A CA 1
ATOM 1830 C C . ILE A 1 239 ? 24.546 21.986 102.795 1.00 56.73 236 ILE A C 1
ATOM 1831 O O . ILE A 1 239 ? 25.767 21.943 102.713 1.00 59.39 236 ILE A O 1
ATOM 1836 N N . GLY A 1 240 ? 23.864 21.524 103.838 1.00 58.56 237 GLY A N 1
ATOM 1837 C CA . GLY A 1 240 ? 24.511 20.872 104.960 1.00 58.89 237 GLY A CA 1
ATOM 1838 C C . GLY A 1 240 ? 24.959 19.456 104.659 1.00 60.28 237 GLY A C 1
ATOM 1839 O O . GLY A 1 240 ? 24.645 18.899 103.605 1.00 58.61 237 GLY A O 1
ATOM 1840 N N . SER A 1 241 ? 25.690 18.873 105.606 1.00 63.78 238 SER A N 1
ATOM 1841 C CA . SER A 1 241 ? 26.314 17.561 105.431 1.00 63.45 238 SER A CA 1
ATOM 1842 C C . SER A 1 241 ? 25.275 16.447 105.441 1.00 60.18 238 SER A C 1
ATOM 1843 O O . SER A 1 241 ? 25.537 15.342 104.960 1.00 54.66 238 SER A O 1
ATOM 1846 N N . ASP A 1 242 ? 24.096 16.755 105.982 1.00 59.38 239 ASP A N 1
ATOM 1847 C CA . ASP A 1 242 ? 23.021 15.778 106.089 1.00 59.73 239 ASP A CA 1
ATOM 1848 C C . ASP A 1 242 ? 22.178 15.691 104.805 1.00 58.86 239 ASP A C 1
ATOM 1849 O O . ASP A 1 242 ? 21.337 14.801 104.663 1.00 58.90 239 ASP A O 1
ATOM 1854 N N . VAL A 1 243 ? 22.407 16.605 103.867 1.00 53.53 240 VAL A N 1
ATOM 1855 C CA . VAL A 1 243 ? 21.581 16.641 102.667 1.00 49.30 240 VAL A CA 1
ATOM 1856 C C . VAL A 1 243 ? 22.191 15.823 101.540 1.00 49.84 240 VAL A C 1
ATOM 1857 O O . VAL A 1 243 ? 23.296 16.095 101.075 1.00 51.76 240 VAL A O 1
ATOM 1861 N N . LEU A 1 244 ? 21.439 14.819 101.114 1.00 48.78 241 LEU A N 1
ATOM 1862 C CA . LEU A 1 244 ? 21.805 13.945 100.015 1.00 50.60 241 LEU A CA 1
ATOM 1863 C C . LEU A 1 244 ? 21.129 14.385 98.708 1.00 48.88 241 LEU A C 1
ATOM 1864 O O . LEU A 1 244 ? 19.900 14.424 98.609 1.00 45.58 241 LEU A O 1
ATOM 1869 N N . LEU A 1 245 ? 21.942 14.723 97.710 1.00 48.79 242 LEU A N 1
ATOM 1870 C CA . LEU A 1 245 ? 21.431 15.137 96.411 1.00 44.66 242 LEU A CA 1
ATOM 1871 C C . LEU A 1 245 ? 21.188 13.964 95.480 1.00 45.80 242 LEU A C 1
ATOM 1872 O O . LEU A 1 245 ? 22.081 13.157 95.234 1.00 48.63 242 LEU A O 1
ATOM 1877 N N . CYS A 1 246 ? 19.977 13.904 94.934 1.00 44.20 243 CYS A N 1
ATOM 1878 C CA . CYS A 1 246 ? 19.546 12.785 94.102 1.00 41.06 243 CYS A CA 1
ATOM 1879 C C . CYS A 1 246 ? 18.897 13.231 92.818 1.00 42.51 243 CYS A C 1
ATOM 1880 O O . CYS A 1 246 ? 17.688 13.431 92.786 1.00 46.55 243 CYS A O 1
ATOM 1883 N N . PRO A 1 247 ? 19.688 13.375 91.748 1.00 44.71 244 PRO A N 1
ATOM 1884 C CA . PRO A 1 247 ? 19.119 13.642 90.419 1.00 43.63 244 PRO A CA 1
ATOM 1885 C C . PRO A 1 247 ? 18.221 12.501 89.966 1.00 43.68 244 PRO A C 1
ATOM 1886 O O . PRO A 1 247 ? 18.371 11.389 90.431 1.00 48.81 244 PRO A O 1
ATOM 1890 N N . LEU A 1 248 ? 17.288 12.784 89.075 1.00 50.06 245 LEU A N 1
ATOM 1891 C CA . LEU A 1 248 ? 16.367 11.771 88.596 1.00 56.46 245 LEU A CA 1
ATOM 1892 C C . LEU A 1 248 ? 15.987 12.034 87.149 1.00 62.72 245 LEU A C 1
ATOM 1893 O O . LEU A 1 248 ? 15.106 12.852 86.849 1.00 58.95 245 LEU A O 1
ATOM 1898 N N . TYR A 1 249 ? 16.693 11.344 86.260 1.00 74.59 246 TYR A N 1
ATOM 1899 C CA . TYR A 1 249 ? 16.317 11.264 84.856 1.00 79.66 246 TYR A CA 1
ATOM 1900 C C . TYR A 1 249 ? 16.528 9.842 84.342 1.00 88.90 246 TYR A C 1
ATOM 1901 O O . TYR A 1 249 ? 17.321 9.088 84.913 1.00 91.11 246 TYR A O 1
ATOM 1910 N N . GLY A 1 250 ? 15.805 9.485 83.278 1.00 93.36 247 GLY A N 1
ATOM 1911 C CA . GLY A 1 250 ? 15.855 8.148 82.704 1.00 97.40 247 GLY A CA 1
ATOM 1912 C C . GLY A 1 250 ? 17.243 7.610 82.384 1.00 99.66 247 GLY A C 1
ATOM 1913 O O . GLY A 1 250 ? 17.484 6.405 82.463 1.00 98.85 247 GLY A O 1
ATOM 1914 N N . ALA A 1 251 ? 18.165 8.504 82.041 1.00 102.49 248 ALA A N 1
ATOM 1915 C CA . ALA A 1 251 ? 19.504 8.098 81.624 1.00 107.03 248 ALA A CA 1
ATOM 1916 C C . ALA A 1 251 ? 20.445 7.844 82.798 1.00 109.88 248 ALA A C 1
ATOM 1917 O O . ALA A 1 251 ? 21.668 7.842 82.630 1.00 109.57 248 ALA A O 1
ATOM 1919 N N . LEU A 1 252 ? 19.881 7.618 83.981 1.00 112.22 249 LEU A N 1
ATOM 1920 C CA . LEU A 1 252 ? 20.692 7.543 85.192 1.00 114.69 249 LEU A CA 1
ATOM 1921 C C . LEU A 1 252 ? 21.148 6.135 85.556 1.00 115.72 249 LEU A C 1
ATOM 1922 O O . LEU A 1 252 ? 21.001 5.189 84.785 1.00 116.53 249 LEU A O 1
ATOM 1927 N N . SER A 1 253 ? 21.682 6.023 86.765 1.00 115.37 250 SER A N 1
ATOM 1928 C CA . SER A 1 253 ? 22.501 4.893 87.161 1.00 115.48 250 SER A CA 1
ATOM 1929 C C . SER A 1 253 ? 21.748 3.722 87.794 1.00 116.10 250 SER A C 1
ATOM 1930 O O . SER A 1 253 ? 22.272 3.086 88.707 1.00 121.97 250 SER A O 1
ATOM 1933 N N . LEU A 1 254 ? 20.537 3.430 87.319 1.00 113.42 251 LEU A N 1
ATOM 1934 C CA . LEU A 1 254 ? 19.769 2.279 87.817 1.00 112.42 251 LEU A CA 1
ATOM 1935 C C . LEU A 1 254 ? 19.444 2.386 89.309 1.00 111.22 251 LEU A C 1
ATOM 1936 O O . LEU A 1 254 ? 18.273 2.398 89.691 1.00 109.60 251 LEU A O 1
ATOM 1941 N N . ASN A 1 255 ? 20.487 2.454 90.138 1.00 111.20 252 ASN A N 1
ATOM 1942 C CA . ASN A 1 255 ? 20.342 2.542 91.590 1.00 111.07 252 ASN A CA 1
ATOM 1943 C C . ASN A 1 255 ? 20.184 3.988 92.061 1.00 104.30 252 ASN A C 1
ATOM 1944 O O . ASN A 1 255 ? 19.599 4.250 93.117 1.00 103.18 252 ASN A O 1
ATOM 1949 N N . ASP A 1 256 ? 20.724 4.916 91.273 1.00 99.10 253 ASP A N 1
ATOM 1950 C CA . ASP A 1 256 ? 20.533 6.343 91.510 1.00 92.09 253 ASP A CA 1
ATOM 1951 C C . ASP A 1 256 ? 19.055 6.691 91.373 1.00 81.83 253 ASP A C 1
ATOM 1952 O O . ASP A 1 256 ? 18.547 7.563 92.075 1.00 78.02 253 ASP A O 1
ATOM 1957 N N . GLN A 1 257 ? 18.374 5.985 90.477 1.00 77.89 254 GLN A N 1
ATOM 1958 C CA . GLN A 1 257 ? 16.927 6.096 90.351 1.00 82.21 254 GLN A CA 1
ATOM 1959 C C . GLN A 1 257 ? 16.217 5.596 91.619 1.00 83.27 254 GLN A C 1
ATOM 1960 O O . GLN A 1 257 ? 15.178 6.131 92.016 1.00 80.93 254 GLN A O 1
ATOM 1966 N N . ARG A 1 258 ? 16.793 4.577 92.254 1.00 83.40 255 ARG A N 1
ATOM 1967 C CA . ARG A 1 258 ? 16.232 4.006 93.475 1.00 81.50 255 ARG A CA 1
ATOM 1968 C C . ARG A 1 258 ? 16.560 4.873 94.674 1.00 73.55 255 ARG A C 1
ATOM 1969 O O . ARG A 1 258 ? 15.733 5.051 95.567 1.00 73.66 255 ARG A O 1
ATOM 1977 N N . LYS A 1 259 ? 17.776 5.407 94.687 1.00 66.38 256 LYS A N 1
ATOM 1978 C CA . LYS A 1 259 ? 18.206 6.312 95.746 1.00 62.55 256 LYS A CA 1
ATOM 1979 C C . LYS A 1 259 ? 17.322 7.567 95.794 1.00 56.64 256 LYS A C 1
ATOM 1980 O O . LYS A 1 259 ? 16.979 8.061 96.870 1.00 52.73 256 LYS A O 1
ATOM 1986 N N . ALA A 1 260 ? 16.952 8.064 94.619 1.00 52.36 257 ALA A N 1
ATOM 1987 C CA . ALA A 1 260 ? 16.013 9.170 94.517 1.00 53.13 257 ALA A CA 1
ATOM 1988 C C . ALA A 1 260 ? 14.571 8.786 94.901 1.00 54.47 257 ALA A C 1
ATOM 1989 O O . ALA A 1 260 ? 13.881 9.583 95.518 1.00 51.21 257 ALA A O 1
ATOM 1991 N N . ILE A 1 261 ? 14.106 7.587 94.553 1.00 56.27 258 ILE A N 1
ATOM 1992 C CA . ILE A 1 261 ? 12.699 7.252 94.805 1.00 54.72 258 ILE A CA 1
ATOM 1993 C C . ILE A 1 261 ? 12.486 6.812 96.238 1.00 56.47 258 ILE A C 1
ATOM 1994 O O . ILE A 1 261 ? 11.476 7.160 96.850 1.00 57.94 258 ILE A O 1
ATOM 1999 N N . LEU A 1 262 ? 13.447 6.060 96.770 1.00 58.22 259 LEU A N 1
ATOM 2000 C CA . LEU A 1 262 ? 13.357 5.531 98.126 1.00 61.28 259 LEU A CA 1
ATOM 2001 C C . LEU A 1 262 ? 13.633 6.593 99.184 1.00 63.56 259 LEU A C 1
ATOM 2002 O O . LEU A 1 262 ? 14.405 7.523 98.948 1.00 65.05 259 LEU A O 1
ATOM 2007 N N . PRO A 1 263 ? 12.999 6.456 100.359 1.00 63.63 260 PRO A N 1
ATOM 2008 C CA . PRO A 1 263 ? 13.224 7.404 101.450 1.00 60.93 260 PRO A CA 1
ATOM 2009 C C . PRO A 1 263 ? 14.703 7.585 101.767 1.00 57.33 260 PRO A C 1
ATOM 2010 O O . PRO A 1 263 ? 15.476 6.639 101.654 1.00 57.97 260 PRO A O 1
ATOM 2014 N N . ALA A 1 264 ? 15.079 8.807 102.126 1.00 53.43 261 ALA A N 1
ATOM 2015 C CA . ALA A 1 264 ? 16.419 9.113 102.595 1.00 51.21 261 ALA A CA 1
ATOM 2016 C C . ALA A 1 264 ? 16.829 8.169 103.711 1.00 54.82 261 ALA A C 1
ATOM 2017 O O . ALA A 1 264 ? 16.001 7.782 104.534 1.00 56.41 261 ALA A O 1
ATOM 2019 N N . PRO A 1 265 ? 18.108 7.780 103.731 1.00 58.16 262 PRO A N 1
ATOM 2020 C CA . PRO A 1 265 ? 18.663 6.971 104.827 1.00 60.65 262 PRO A CA 1
ATOM 2021 C C . PRO A 1 265 ? 18.454 7.634 106.188 1.00 62.43 262 PRO A C 1
ATOM 2022 O O . PRO A 1 265 ? 18.265 8.859 106.248 1.00 58.34 262 PRO A O 1
ATOM 2026 N N . GLN A 1 266 ? 18.497 6.842 107.261 1.00 63.93 263 GLN A N 1
ATOM 2027 C CA . GLN A 1 266 ? 18.270 7.374 108.602 1.00 61.44 263 GLN A CA 1
ATOM 2028 C C . GLN A 1 266 ? 19.291 8.463 108.919 1.00 58.14 263 GLN A C 1
ATOM 2029 O O . GLN A 1 266 ? 20.478 8.326 108.612 1.00 58.76 263 GLN A O 1
ATOM 2035 N N . GLY A 1 267 ? 18.813 9.557 109.504 1.00 56.63 264 GLY A N 1
ATOM 2036 C CA . GLY A 1 267 ? 19.672 10.658 109.904 1.00 57.43 264 GLY A CA 1
ATOM 2037 C C . GLY A 1 267 ? 19.854 11.716 108.832 1.00 59.43 264 GLY A C 1
ATOM 2038 O O . GLY A 1 267 ? 20.415 12.787 109.087 1.00 60.70 264 GLY A O 1
ATOM 2039 N N . MET A 1 268 ? 19.381 11.429 107.626 1.00 56.55 265 MET A N 1
ATOM 2040 C CA . MET A 1 268 ? 19.584 12.354 106.525 1.00 52.73 265 MET A CA 1
ATOM 2041 C C . MET A 1 268 ? 18.288 12.702 105.785 1.00 45.26 265 MET A C 1
ATOM 2042 O O . MET A 1 268 ? 17.252 12.077 105.977 1.00 44.26 265 MET A O 1
ATOM 2047 N N . ARG A 1 269 ? 18.361 13.733 104.960 1.00 40.50 266 ARG A N 1
ATOM 2048 C CA . ARG A 1 269 ? 17.240 14.173 104.145 1.00 39.53 266 ARG A CA 1
ATOM 2049 C C . ARG A 1 269 ? 17.714 14.238 102.707 1.00 36.54 266 ARG A C 1
ATOM 2050 O O . ARG A 1 269 ? 18.900 14.417 102.468 1.00 41.38 266 ARG A O 1
ATOM 2058 N N . LYS A 1 270 ? 16.807 14.107 101.748 1.00 33.76 267 LYS A N 1
ATOM 2059 C CA . LYS A 1 270 ? 17.201 14.154 100.342 1.00 33.90 267 LYS A CA 1
ATOM 2060 C C . LYS A 1 270 ? 16.540 15.282 99.558 1.00 37.05 267 LYS A C 1
ATOM 2061 O O . LYS A 1 270 ? 15.400 15.669 99.820 1.00 40.91 267 LYS A O 1
ATOM 2067 N N . VAL A 1 271 ? 17.284 15.811 98.593 1.00 36.51 268 VAL A N 1
ATOM 2068 C CA . VAL A 1 271 ? 16.728 16.674 97.575 1.00 33.76 268 VAL A CA 1
ATOM 2069 C C . VAL A 1 271 ? 16.673 15.904 96.268 1.00 34.75 268 VAL A C 1
ATOM 2070 O O . VAL A 1 271 ? 17.702 15.512 95.734 1.00 41.41 268 VAL A O 1
ATOM 2074 N N . VAL A 1 272 ? 15.472 15.683 95.760 1.00 29.67 269 VAL A N 1
ATOM 2075 C CA . VAL A 1 272 ? 15.319 14.997 94.498 1.00 32.77 269 VAL A CA 1
ATOM 2076 C C . VAL A 1 272 ? 15.116 16.035 93.416 1.00 34.59 269 VAL A C 1
ATOM 2077 O O . VAL A 1 272 ? 14.181 16.830 93.465 1.00 39.02 269 VAL A O 1
ATOM 2081 N N . LEU A 1 273 ? 16.029 16.044 92.454 1.00 35.08 270 LEU A N 1
ATOM 2082 C CA . LEU A 1 273 ? 15.969 16.968 91.338 1.00 32.96 270 LEU A CA 1
ATOM 2083 C C . LEU A 1 273 ? 15.403 16.201 90.143 1.00 35.83 270 LEU A C 1
ATOM 2084 O O . LEU A 1 273 ? 16.026 15.282 89.630 1.00 36.16 270 LEU A O 1
ATOM 2089 N N . ALA A 1 274 ? 14.210 16.573 89.704 1.00 35.62 271 ALA A N 1
ATOM 2090 C CA . ALA A 1 274 ? 13.510 15.792 88.696 1.00 34.49 271 ALA A CA 1
ATOM 2091 C C . ALA A 1 274 ? 12.879 16.672 87.635 1.00 35.90 271 ALA A C 1
ATOM 2092 O O . ALA A 1 274 ? 12.678 17.878 87.849 1.00 39.29 271 ALA A O 1
ATOM 2094 N N . THR A 1 275 ? 12.575 16.059 86.493 1.00 35.46 272 THR A N 1
ATOM 2095 C CA . THR A 1 275 ? 11.718 16.658 85.473 1.00 36.64 272 THR A CA 1
ATOM 2096 C C . THR A 1 275 ? 10.270 16.323 85.797 1.00 41.50 272 THR A C 1
ATOM 2097 O O . THR A 1 275 ? 10.016 15.582 86.752 1.00 38.79 272 THR A O 1
ATOM 2101 N N . ASN A 1 276 ? 9.318 16.799 84.989 1.00 47.22 273 ASN A N 1
ATOM 2102 C CA . ASN A 1 276 ? 7.904 16.573 85.323 1.00 50.32 273 ASN A CA 1
ATOM 2103 C C . ASN A 1 276 ? 7.429 15.116 85.208 1.00 53.01 273 ASN A C 1
ATOM 2104 O O . ASN A 1 276 ? 6.248 14.829 85.380 1.00 50.66 273 ASN A O 1
ATOM 2109 N N . ILE A 1 277 ? 8.345 14.189 84.969 1.00 59.35 274 ILE A N 1
ATOM 2110 C CA . ILE A 1 277 ? 7.991 12.782 85.090 1.00 65.69 274 ILE A CA 1
ATOM 2111 C C . ILE A 1 277 ? 7.629 12.454 86.545 1.00 68.31 274 ILE A C 1
ATOM 2112 O O . ILE A 1 277 ? 6.967 11.453 86.818 1.00 73.74 274 ILE A O 1
ATOM 2117 N N . ALA A 1 278 ? 8.059 13.302 87.478 1.00 59.21 275 ALA A N 1
ATOM 2118 C CA . ALA A 1 278 ? 7.735 13.092 88.883 1.00 56.96 275 ALA A CA 1
ATOM 2119 C C . ALA A 1 278 ? 6.372 13.700 89.231 1.00 53.28 275 ALA A C 1
ATOM 2120 O O . ALA A 1 278 ? 5.861 13.523 90.337 1.00 52.89 275 ALA A O 1
ATOM 2122 N N . GLU A 1 279 ? 5.781 14.398 88.269 1.00 50.63 276 GLU A N 1
ATOM 2123 C CA . GLU A 1 279 ? 4.541 15.123 88.501 1.00 52.99 276 GLU A CA 1
ATOM 2124 C C . GLU A 1 279 ? 3.341 14.192 88.684 1.00 58.82 276 GLU A C 1
ATOM 2125 O O . GLU A 1 279 ? 2.481 14.445 89.528 1.00 62.52 276 GLU A O 1
ATOM 2131 N N . THR A 1 280 ? 3.275 13.124 87.892 1.00 61.81 277 THR A N 1
ATOM 2132 C CA . THR A 1 280 ? 2.130 12.209 87.933 1.00 65.28 277 THR A CA 1
ATOM 2133 C C . THR A 1 280 ? 2.538 10.753 87.742 1.00 68.88 277 THR A C 1
ATOM 2134 O O . THR A 1 280 ? 1.949 9.870 88.350 1.00 71.23 277 THR A O 1
ATOM 2138 N N . SER A 1 281 ? 3.542 10.512 86.899 1.00 71.37 278 SER A N 1
ATOM 2139 C CA . SER A 1 281 ? 3.903 9.153 86.477 1.00 74.26 278 SER A CA 1
ATOM 2140 C C . SER A 1 281 ? 4.785 8.397 87.460 1.00 74.23 278 SER A C 1
ATOM 2141 O O . SER A 1 281 ? 4.805 7.165 87.483 1.00 74.34 278 SER A O 1
ATOM 2144 N N . LEU A 1 282 ? 5.534 9.144 88.255 1.00 75.36 279 LEU A N 1
ATOM 2145 C CA . LEU A 1 282 ? 6.499 8.548 89.159 1.00 72.16 279 LEU A CA 1
ATOM 2146 C C . LEU A 1 282 ? 6.198 8.979 90.586 1.00 70.14 279 LEU A C 1
ATOM 2147 O O . LEU A 1 282 ? 5.863 10.141 90.841 1.00 71.18 279 LEU A O 1
ATOM 2152 N N . THR A 1 283 ? 6.294 8.035 91.508 1.00 67.54 280 THR A N 1
ATOM 2153 C CA . THR A 1 283 ? 6.057 8.326 92.906 1.00 69.51 280 THR A CA 1
ATOM 2154 C C . THR A 1 283 ? 7.361 8.358 93.690 1.00 67.31 280 THR A C 1
ATOM 2155 O O . THR A 1 283 ? 8.016 7.334 93.879 1.00 71.69 280 THR A O 1
ATOM 2159 N N . ILE A 1 284 ? 7.737 9.555 94.127 1.00 62.61 281 ILE A N 1
ATOM 2160 C CA . ILE A 1 284 ? 8.916 9.736 94.964 1.00 56.73 281 ILE A CA 1
ATOM 2161 C C . ILE A 1 284 ? 8.484 9.753 96.429 1.00 55.20 281 ILE A C 1
ATOM 2162 O O . ILE A 1 284 ? 7.599 10.515 96.817 1.00 54.43 281 ILE A O 1
ATOM 2167 N N . GLU A 1 285 ? 9.096 8.893 97.234 1.00 50.37 282 GLU A N 1
ATOM 2168 C CA . GLU A 1 285 ? 8.675 8.735 98.614 1.00 52.16 282 GLU A CA 1
ATOM 2169 C C . GLU A 1 285 ? 9.455 9.615 99.594 1.00 46.99 282 GLU A C 1
ATOM 2170 O O . GLU A 1 285 ? 10.535 10.099 99.282 1.00 51.18 282 GLU A O 1
ATOM 2176 N N . GLY A 1 286 ? 8.876 9.823 100.772 1.00 39.52 283 GLY A N 1
ATOM 2177 C CA . GLY A 1 286 ? 9.501 10.549 101.867 1.00 35.33 283 GLY A CA 1
ATOM 2178 C C . GLY A 1 286 ? 9.466 12.057 101.696 1.00 38.96 283 GLY A C 1
ATOM 2179 O O . GLY A 1 286 ? 10.167 12.780 102.406 1.00 43.18 283 GLY A O 1
ATOM 2180 N N . ILE A 1 287 ? 8.656 12.537 100.754 1.00 37.29 284 ILE A N 1
ATOM 2181 C CA . ILE A 1 287 ? 8.642 13.956 100.394 1.00 34.36 284 ILE A CA 1
ATOM 2182 C C . ILE A 1 287 ? 7.556 14.713 101.135 1.00 35.38 284 ILE A C 1
ATOM 2183 O O . ILE A 1 287 ? 6.415 14.259 101.162 1.00 39.22 284 ILE A O 1
ATOM 2188 N N . ARG A 1 288 ? 7.904 15.854 101.738 1.00 27.65 285 ARG A N 1
ATOM 2189 C CA . ARG A 1 288 ? 6.885 16.788 102.264 1.00 32.13 285 ARG A CA 1
ATOM 2190 C C . ARG A 1 288 ? 7.172 18.251 101.853 1.00 31.58 285 ARG A C 1
ATOM 2191 O O . ARG A 1 288 ? 6.404 19.147 102.161 1.00 36.00 285 ARG A O 1
ATOM 2199 N N . LEU A 1 289 ? 8.274 18.474 101.139 1.00 29.43 286 LEU A N 1
ATOM 2200 C CA . LEU A 1 289 ? 8.612 19.785 100.566 1.00 27.06 286 LEU A CA 1
ATOM 2201 C C . LEU A 1 289 ? 8.744 19.692 99.044 1.00 29.80 286 LEU A C 1
ATOM 2202 O O . LEU A 1 289 ? 9.432 18.813 98.530 1.00 32.15 286 LEU A O 1
ATOM 2207 N N . VAL A 1 290 ? 8.090 20.597 98.324 1.00 25.50 287 VAL A N 1
ATOM 2208 C CA . VAL A 1 290 ? 8.296 20.715 96.897 1.00 23.82 287 VAL A CA 1
ATOM 2209 C C . VAL A 1 290 ? 8.831 22.120 96.529 1.00 30.58 287 VAL A C 1
ATOM 2210 O O . VAL A 1 290 ? 8.420 23.153 97.083 1.00 26.10 287 VAL A O 1
ATOM 2214 N N . VAL A 1 291 ? 9.782 22.149 95.606 1.00 30.06 288 VAL A N 1
ATOM 2215 C CA . VAL A 1 291 ? 10.167 23.401 94.994 1.00 26.72 288 VAL A CA 1
ATOM 2216 C C . VAL A 1 291 ? 9.918 23.260 93.512 1.00 27.47 288 VAL A C 1
ATOM 2217 O O . VAL A 1 291 ? 10.466 22.389 92.850 1.00 30.69 288 VAL A O 1
ATOM 2221 N N . ASP A 1 292 ? 9.069 24.141 93.006 1.00 27.53 289 ASP A N 1
ATOM 2222 C CA . ASP A 1 292 ? 8.586 24.091 91.641 1.00 28.31 289 ASP A CA 1
ATOM 2223 C C . ASP A 1 292 ? 9.058 25.330 90.859 1.00 31.66 289 ASP A C 1
ATOM 2224 O O . ASP A 1 292 ? 8.621 26.476 91.136 1.00 29.51 289 ASP A O 1
ATOM 2229 N N . CYS A 1 293 ? 9.960 25.112 89.902 1.00 28.61 290 CYS A N 1
ATOM 2230 C CA . CYS A 1 293 ? 10.482 26.223 89.097 1.00 35.47 290 CYS A CA 1
ATOM 2231 C C . CYS A 1 293 ? 9.392 26.808 88.186 1.00 33.40 290 CYS A C 1
ATOM 2232 O O . CYS A 1 293 ? 9.565 27.881 87.627 1.00 35.18 290 CYS A O 1
ATOM 2235 N N . ALA A 1 294 ? 8.292 26.069 88.038 1.00 34.86 291 ALA A N 1
ATOM 2236 C CA . ALA A 1 294 ? 7.122 26.438 87.220 1.00 36.58 291 ALA A CA 1
ATOM 2237 C C . ALA A 1 294 ? 7.421 26.607 85.735 1.00 40.96 291 ALA A C 1
ATOM 2238 O O . ALA A 1 294 ? 6.687 27.311 85.042 1.00 43.28 291 ALA A O 1
ATOM 2240 N N . GLN A 1 295 ? 8.470 25.947 85.246 1.00 42.90 292 GLN A N 1
ATOM 2241 C CA . GLN A 1 295 ? 8.846 26.024 83.834 1.00 45.59 292 GLN A CA 1
ATOM 2242 C C . GLN A 1 295 ? 9.024 24.659 83.198 1.00 49.97 292 GLN A C 1
ATOM 2243 O O . GLN A 1 295 ? 9.802 23.847 83.676 1.00 54.36 292 GLN A O 1
ATOM 2249 N N . GLU A 1 296 ? 8.264 24.424 82.130 1.00 49.21 293 GLU A N 1
ATOM 2250 C CA . GLU A 1 296 ? 8.266 23.177 81.375 1.00 46.98 293 GLU A CA 1
ATOM 2251 C C . GLU A 1 296 ? 9.112 23.313 80.116 1.00 44.69 293 GLU A C 1
ATOM 2252 O O . GLU A 1 296 ? 9.315 24.418 79.599 1.00 41.37 293 GLU A O 1
ATOM 2258 N N . ARG A 1 297 ? 9.564 22.179 79.591 1.00 42.61 294 ARG A N 1
ATOM 2259 C CA . ARG A 1 297 ? 10.154 22.155 78.263 1.00 40.66 294 ARG A CA 1
ATOM 2260 C C . ARG A 1 297 ? 9.261 21.348 77.313 1.00 43.92 294 ARG A C 1
ATOM 2261 O O . ARG A 1 297 ? 9.111 20.136 77.486 1.00 49.21 294 ARG A O 1
ATOM 2269 N N . VAL A 1 298 ? 8.668 22.012 76.320 1.00 42.47 295 VAL A N 1
ATOM 2270 C CA . VAL A 1 298 ? 7.778 21.322 75.378 1.00 46.77 295 VAL A CA 1
ATOM 2271 C C . VAL A 1 298 ? 8.177 21.483 73.909 1.00 45.75 295 VAL A C 1
ATOM 2272 O O . VAL A 1 298 ? 8.780 22.485 73.511 1.00 42.43 295 VAL A O 1
ATOM 2276 N N . ALA A 1 299 ? 7.818 20.473 73.119 1.00 45.11 296 ALA A N 1
ATOM 2277 C CA . ALA A 1 299 ? 7.980 20.475 71.666 1.00 40.15 296 ALA A CA 1
ATOM 2278 C C . ALA A 1 299 ? 6.977 21.409 71.021 1.00 45.11 296 ALA A C 1
ATOM 2279 O O . ALA A 1 299 ? 5.790 21.338 71.307 1.00 52.30 296 ALA A O 1
ATOM 2281 N N . ARG A 1 300 ? 7.452 22.300 70.162 1.00 45.93 297 ARG A N 1
ATOM 2282 C CA . ARG A 1 300 ? 6.560 23.217 69.481 1.00 48.15 297 ARG A CA 1
ATOM 2283 C C . ARG A 1 300 ? 6.771 23.197 67.959 1.00 50.81 297 ARG A C 1
ATOM 2284 O O . ARG A 1 300 ? 7.883 23.435 67.458 1.00 51.44 297 ARG A O 1
ATOM 2292 N N . PHE A 1 301 ? 5.693 22.904 67.234 1.00 47.52 298 PHE A N 1
ATOM 2293 C CA . PHE A 1 301 ? 5.725 22.938 65.785 1.00 42.79 298 PHE A CA 1
ATOM 2294 C C . PHE A 1 301 ? 5.587 24.369 65.300 1.00 43.47 298 PHE A C 1
ATOM 2295 O O . PHE A 1 301 ? 4.702 25.095 65.753 1.00 45.09 298 PHE A O 1
ATOM 2303 N N . ASP A 1 302 ? 6.473 24.757 64.384 1.00 42.54 299 ASP A N 1
ATOM 2304 C CA . ASP A 1 302 ? 6.443 26.061 63.723 1.00 43.27 299 ASP A CA 1
ATOM 2305 C C . ASP A 1 302 ? 6.004 25.914 62.268 1.00 44.87 299 ASP A C 1
ATOM 2306 O O . ASP A 1 302 ? 6.795 25.506 61.423 1.00 46.84 299 ASP A O 1
ATOM 2311 N N . PRO A 1 303 ? 4.747 26.263 61.963 1.00 45.52 300 PRO A N 1
ATOM 2312 C CA . PRO A 1 303 ? 4.209 26.098 60.604 1.00 46.50 300 PRO A CA 1
ATOM 2313 C C . PRO A 1 303 ? 4.961 26.884 59.547 1.00 51.79 300 PRO A C 1
ATOM 2314 O O . PRO A 1 303 ? 4.905 26.507 58.389 1.00 54.76 300 PRO A O 1
ATOM 2318 N N . ARG A 1 304 ? 5.649 27.954 59.925 1.00 55.28 301 ARG A N 1
ATOM 2319 C CA . ARG A 1 304 ? 6.353 28.756 58.929 1.00 57.47 301 ARG A CA 1
ATOM 2320 C C . ARG A 1 304 ? 7.690 28.132 58.540 1.00 53.13 301 ARG A C 1
ATOM 2321 O O . ARG A 1 304 ? 8.189 28.340 57.438 1.00 55.43 301 ARG A O 1
ATOM 2329 N N . THR A 1 305 ? 8.265 27.346 59.435 1.00 48.91 302 THR A N 1
ATOM 2330 C CA . THR A 1 305 ? 9.530 26.684 59.138 1.00 43.46 302 THR A CA 1
ATOM 2331 C C . THR A 1 305 ? 9.362 25.184 58.889 1.00 41.48 302 THR A C 1
ATOM 2332 O O . THR A 1 305 ? 10.262 24.538 58.372 1.00 42.14 302 THR A O 1
ATOM 2336 N N . GLY A 1 306 ? 8.210 24.638 59.264 1.00 40.03 303 GLY A N 1
ATOM 2337 C CA . GLY A 1 306 ? 8.016 23.200 59.290 1.00 37.03 303 GLY A CA 1
ATOM 2338 C C . GLY A 1 306 ? 8.890 22.490 60.304 1.00 37.65 303 GLY A C 1
ATOM 2339 O O . GLY A 1 306 ? 9.023 21.274 60.246 1.00 37.01 303 GLY A O 1
ATOM 2340 N N . LEU A 1 307 ? 9.490 23.235 61.237 1.00 38.57 304 LEU A N 1
ATOM 2341 C CA . LEU A 1 307 ? 10.370 22.612 62.223 1.00 39.18 304 LEU A CA 1
ATOM 2342 C C . LEU A 1 307 ? 9.693 22.490 63.580 1.00 38.24 304 LEU A C 1
ATOM 2343 O O . LEU A 1 307 ? 8.823 23.283 63.943 1.00 37.04 304 LEU A O 1
ATOM 2348 N N . THR A 1 308 ? 10.074 21.452 64.308 1.00 38.03 305 THR A N 1
ATOM 2349 C CA . THR A 1 308 ? 9.654 21.312 65.681 1.00 43.70 305 THR A CA 1
ATOM 2350 C C . THR A 1 308 ? 10.829 21.666 66.588 1.00 49.54 305 THR A C 1
ATOM 2351 O O . THR A 1 308 ? 11.941 21.159 66.411 1.00 48.91 305 THR A O 1
ATOM 2355 N N . ARG A 1 309 ? 10.586 22.561 67.539 1.00 55.39 306 ARG A N 1
ATOM 2356 C CA . ARG A 1 309 ? 11.616 22.962 68.503 1.00 57.48 306 ARG A CA 1
ATOM 2357 C C . ARG A 1 309 ? 11.205 22.615 69.926 1.00 52.60 306 ARG A C 1
ATOM 2358 O O . ARG A 1 309 ? 10.025 22.385 70.198 1.00 49.30 306 ARG A O 1
ATOM 2366 N N . LEU A 1 310 ? 12.197 22.524 70.809 1.00 51.30 307 LEU A N 1
ATOM 2367 C CA . LEU A 1 310 ? 11.964 22.481 72.247 1.00 49.62 307 LEU A CA 1
ATOM 2368 C C . LEU A 1 310 ? 11.957 23.896 72.785 1.00 50.23 307 LEU A C 1
ATOM 2369 O O . LEU A 1 310 ? 12.981 24.566 72.752 1.00 48.55 307 LEU A O 1
ATOM 2374 N N . ILE A 1 311 ? 10.801 24.361 73.253 1.00 52.90 308 ILE A N 1
ATOM 2375 C CA . ILE A 1 311 ? 10.739 25.628 73.978 1.00 47.71 308 ILE A CA 1
ATOM 2376 C C . ILE A 1 311 ? 10.532 25.406 75.487 1.00 43.84 308 ILE A C 1
ATOM 2377 O O . ILE A 1 311 ? 10.132 24.327 75.946 1.00 40.79 308 ILE A O 1
ATOM 2382 N N . THR A 1 312 ? 10.854 26.434 76.253 1.00 43.53 309 THR A N 1
ATOM 2383 C CA . THR A 1 312 ? 10.593 26.430 77.671 1.00 45.32 309 THR A CA 1
ATOM 2384 C C . THR A 1 312 ? 9.464 27.410 77.900 1.00 39.79 309 THR A C 1
ATOM 2385 O O . THR A 1 312 ? 9.441 28.491 77.303 1.00 39.05 309 THR A O 1
ATOM 2389 N N . GLN A 1 313 ? 8.507 27.010 78.728 1.00 34.12 310 GLN A N 1
ATOM 2390 C CA . GLN A 1 313 ? 7.351 27.853 79.009 1.00 38.30 310 GLN A CA 1
ATOM 2391 C C . GLN A 1 313 ? 6.802 27.638 80.419 1.00 34.02 310 GLN A C 1
ATOM 2392 O O . GLN A 1 313 ? 7.127 26.642 81.082 1.00 27.70 310 GLN A O 1
ATOM 2398 N N . ARG A 1 314 ? 5.969 28.579 80.857 1.00 32.06 311 ARG A N 1
ATOM 2399 C CA . ARG A 1 314 ? 5.303 28.493 82.155 1.00 30.91 311 ARG A CA 1
ATOM 2400 C C . ARG A 1 314 ? 4.401 27.299 82.206 1.00 26.39 311 ARG A C 1
ATOM 2401 O O . ARG A 1 314 ? 3.709 26.973 81.242 1.00 28.53 311 ARG A O 1
ATOM 2409 N N . VAL A 1 315 ? 4.434 26.646 83.349 1.00 28.20 312 VAL A N 1
ATOM 2410 C CA . VAL A 1 315 ? 3.612 25.487 83.643 1.00 27.70 312 VAL A CA 1
ATOM 2411 C C . VAL A 1 315 ? 2.186 25.977 83.949 1.00 32.29 312 VAL A C 1
ATOM 2412 O O . VAL A 1 315 ? 1.997 27.110 84.392 1.00 33.79 312 VAL A O 1
ATOM 2416 N N . SER A 1 316 ? 1.177 25.162 83.672 1.00 31.13 313 SER A N 1
ATOM 2417 C CA . SER A 1 316 ? -0.196 25.577 83.940 1.00 33.96 313 SER A CA 1
ATOM 2418 C C . SER A 1 316 ? -0.556 25.511 85.429 1.00 31.66 313 SER A C 1
ATOM 2419 O O . SER A 1 316 ? 0.153 24.890 86.213 1.00 30.40 313 SER A O 1
ATOM 2422 N N . GLN A 1 317 ? -1.664 26.148 85.800 1.00 24.44 314 GLN A N 1
ATOM 2423 C CA . GLN A 1 317 ? -2.155 26.067 87.161 1.00 30.91 314 GLN A CA 1
ATOM 2424 C C . GLN A 1 317 ? -2.445 24.623 87.570 1.00 34.08 314 GLN A C 1
ATOM 2425 O O . GLN A 1 317 ? -2.121 24.216 88.696 1.00 31.11 314 GLN A O 1
ATOM 2431 N N . ALA A 1 318 ? -3.050 23.845 86.677 1.00 34.04 315 ALA A N 1
ATOM 2432 C CA . ALA A 1 318 ? -3.358 22.458 87.023 1.00 32.90 315 ALA A CA 1
ATOM 2433 C C . ALA A 1 318 ? -2.078 21.667 87.337 1.00 32.05 315 ALA A C 1
ATOM 2434 O O . ALA A 1 318 ? -2.034 20.911 88.306 1.00 33.15 315 ALA A O 1
ATOM 2436 N N . SER A 1 319 ? -1.017 21.859 86.565 1.00 31.17 316 SER A N 1
ATOM 2437 C CA . SER A 1 319 ? 0.192 21.099 86.877 1.00 35.51 316 SER A CA 1
ATOM 2438 C C . SER A 1 319 ? 0.984 21.708 88.032 1.00 33.71 316 SER A C 1
ATOM 2439 O O . SER A 1 319 ? 1.660 20.987 88.762 1.00 34.74 316 SER A O 1
ATOM 2442 N N . MET A 1 320 ? 0.894 23.015 88.232 1.00 30.32 317 MET A N 1
ATOM 2443 C CA . MET A 1 320 ? 1.500 23.580 89.432 1.00 29.05 317 MET A CA 1
ATOM 2444 C C . MET A 1 320 ? 0.832 22.982 90.675 1.00 30.35 317 MET A C 1
ATOM 2445 O O . MET A 1 320 ? 1.491 22.658 91.679 1.00 33.36 317 MET A O 1
ATOM 2450 N N . THR A 1 321 ? -0.476 22.794 90.584 1.00 28.88 318 THR A N 1
ATOM 2451 C CA . THR A 1 321 ? -1.243 22.194 91.670 1.00 30.47 318 THR A CA 1
ATOM 2452 C C . THR A 1 321 ? -0.920 20.704 91.803 1.00 31.58 318 THR A C 1
ATOM 2453 O O . THR A 1 321 ? -0.768 20.189 92.910 1.00 33.96 318 THR A O 1
ATOM 2457 N N . GLN A 1 322 ? -0.786 20.014 90.677 1.00 31.70 319 GLN A N 1
ATOM 2458 C CA . GLN A 1 322 ? -0.396 18.610 90.725 1.00 32.50 319 GLN A CA 1
ATOM 2459 C C . GLN A 1 322 ? 1.009 18.477 91.352 1.00 32.56 319 GLN A C 1
ATOM 2460 O O . GLN A 1 322 ? 1.245 17.588 92.170 1.00 33.94 319 GLN A O 1
ATOM 2466 N N . ARG A 1 323 ? 1.912 19.395 91.009 1.00 29.59 320 ARG A N 1
ATOM 2467 C CA . ARG A 1 323 ? 3.262 19.400 91.565 1.00 28.87 320 ARG A CA 1
ATOM 2468 C C . ARG A 1 323 ? 3.262 19.670 93.062 1.00 28.31 320 ARG A C 1
ATOM 2469 O O . ARG A 1 323 ? 4.011 19.052 93.804 1.00 32.74 320 ARG A O 1
ATOM 2477 N N . ALA A 1 324 ? 2.434 20.611 93.500 1.00 28.26 321 ALA A N 1
ATOM 2478 C CA . ALA A 1 324 ? 2.300 20.918 94.915 1.00 25.97 321 ALA A CA 1
ATOM 2479 C C . ALA A 1 324 ? 1.807 19.692 95.697 1.00 27.51 321 ALA A C 1
ATOM 2480 O O . ALA A 1 324 ? 2.272 19.420 96.801 1.00 31.20 321 ALA A O 1
ATOM 2482 N N . GLY A 1 325 ? 0.887 18.936 95.106 1.00 29.01 322 GLY A N 1
ATOM 2483 C CA . GLY A 1 325 ? 0.305 17.782 95.772 1.00 26.66 322 GLY A CA 1
ATOM 2484 C C . GLY A 1 325 ? 1.294 16.657 95.974 1.00 27.47 322 GLY A C 1
ATOM 2485 O O . GLY A 1 325 ? 1.034 15.733 96.747 1.00 35.53 322 GLY A O 1
ATOM 2486 N N . ARG A 1 326 ? 2.426 16.719 95.277 1.00 26.05 323 ARG A N 1
ATOM 2487 C CA . ARG A 1 326 ? 3.506 15.761 95.505 1.00 34.66 323 ARG A CA 1
ATOM 2488 C C . ARG A 1 326 ? 4.187 15.991 96.874 1.00 35.88 323 ARG A C 1
ATOM 2489 O O . ARG A 1 326 ? 4.936 15.132 97.357 1.00 37.66 323 ARG A O 1
ATOM 2497 N N . ALA A 1 327 ? 3.897 17.130 97.511 1.00 33.33 324 ALA A N 1
ATOM 2498 C CA . ALA A 1 327 ? 4.377 17.383 98.868 1.00 32.99 324 ALA A CA 1
ATOM 2499 C C . ALA A 1 327 ? 3.374 16.908 99.928 1.00 28.84 324 ALA A C 1
ATOM 2500 O O . ALA A 1 327 ? 3.586 17.120 101.114 1.00 29.10 324 ALA A O 1
ATOM 2502 N N . GLY A 1 328 ? 2.298 16.247 99.504 1.00 31.99 325 GLY A N 1
ATOM 2503 C CA . GLY A 1 328 ? 1.185 15.966 100.393 1.00 28.10 325 GLY A CA 1
ATOM 2504 C C . GLY A 1 328 ? 0.750 14.518 100.408 1.00 34.93 325 GLY A C 1
ATOM 2505 O O . GLY A 1 328 ? -0.383 14.225 100.758 1.00 38.26 325 GLY A O 1
ATOM 2506 N N . ARG A 1 329 ? 1.646 13.603 100.043 1.00 31.83 326 ARG A N 1
ATOM 2507 C CA . ARG A 1 329 ? 1.315 12.178 100.026 1.00 34.67 326 ARG A CA 1
ATOM 2508 C C . ARG A 1 329 ? 1.632 11.532 101.372 1.00 39.52 326 ARG A C 1
ATOM 2509 O O . ARG A 1 329 ? 1.040 10.506 101.742 1.00 42.34 326 ARG A O 1
ATOM 2517 N N . LEU A 1 330 ? 2.579 12.126 102.098 1.00 34.88 327 LEU A N 1
ATOM 2518 C CA . LEU A 1 330 ? 3.057 11.552 103.356 1.00 38.79 327 LEU A CA 1
ATOM 2519 C C . LEU A 1 330 ? 2.415 12.158 104.615 1.00 40.07 327 LEU A C 1
ATOM 2520 O O . LEU A 1 330 ? 1.979 11.446 105.535 1.00 38.20 327 LEU A O 1
ATOM 2525 N N . GLU A 1 331 ? 2.354 13.482 104.622 1.00 37.77 328 GLU A N 1
ATOM 2526 C CA . GLU A 1 331 ? 1.967 14.275 105.776 1.00 35.72 328 GLU A CA 1
ATOM 2527 C C . GLU A 1 331 ? 1.684 15.665 105.214 1.00 34.56 328 GLU A C 1
ATOM 2528 O O . GLU A 1 331 ? 1.952 15.898 104.033 1.00 32.96 328 GLU A O 1
ATOM 2534 N N . PRO A 1 332 ? 1.127 16.578 106.032 1.00 36.04 329 PRO A N 1
ATOM 2535 C CA . PRO A 1 332 ? 0.993 17.973 105.588 1.00 34.95 329 PRO A CA 1
ATOM 2536 C C . PRO A 1 332 ? 2.329 18.538 105.137 1.00 37.21 329 PRO A C 1
ATOM 2537 O O . PRO A 1 332 ? 3.345 18.388 105.842 1.00 33.36 329 PRO A O 1
ATOM 2541 N N . GLY A 1 333 ? 2.316 19.193 103.979 1.00 37.39 330 GLY A N 1
ATOM 2542 C CA . GLY A 1 333 ? 3.541 19.597 103.329 1.00 30.52 330 GLY A CA 1
ATOM 2543 C C . GLY A 1 333 ? 3.533 21.039 102.915 1.00 32.10 330 GLY A C 1
ATOM 2544 O O . GLY A 1 333 ? 2.644 21.795 103.268 1.00 34.86 330 GLY A O 1
ATOM 2545 N N . ILE A 1 334 ? 4.561 21.417 102.168 1.00 32.68 331 ILE A N 1
ATOM 2546 C CA . ILE A 1 334 ? 4.788 22.791 101.752 1.00 30.10 331 ILE A CA 1
ATOM 2547 C C . ILE A 1 334 ? 5.305 22.782 100.316 1.00 31.47 331 ILE A C 1
ATOM 2548 O O . ILE A 1 334 ? 6.186 21.988 99.976 1.00 31.41 331 ILE A O 1
ATOM 2553 N N . SER A 1 335 ? 4.755 23.658 99.485 1.00 27.63 332 SER A N 1
ATOM 2554 C CA . SER A 1 335 ? 5.176 23.789 98.097 1.00 27.81 332 SER A CA 1
ATOM 2555 C C . SER A 1 335 ? 5.582 25.236 97.817 1.00 31.85 332 SER A C 1
ATOM 2556 O O . SER A 1 335 ? 4.820 26.168 98.092 1.00 36.16 332 SER A O 1
ATOM 2559 N N . LEU A 1 336 ? 6.792 25.421 97.296 1.00 28.01 333 LEU A N 1
ATOM 2560 C CA . LEU A 1 336 ? 7.284 26.740 96.920 1.00 29.95 333 LEU A CA 1
ATOM 2561 C C . LEU A 1 336 ? 7.391 26.883 95.383 1.00 33.63 333 LEU A C 1
ATOM 2562 O O . LEU A 1 336 ? 8.167 26.164 94.724 1.00 34.13 333 LEU A O 1
ATOM 2567 N N . HIS A 1 337 ? 6.609 27.793 94.812 1.00 28.57 334 HIS A N 1
ATOM 2568 C CA . HIS A 1 337 ? 6.644 28.011 93.375 1.00 22.03 334 HIS A CA 1
ATOM 2569 C C . HIS A 1 337 ? 7.520 29.214 93.035 1.00 21.95 334 HIS A C 1
ATOM 2570 O O . HIS A 1 337 ? 7.302 30.305 93.540 1.00 29.27 334 HIS A O 1
ATOM 2577 N N . LEU A 1 338 ? 8.510 29.012 92.171 1.00 26.34 335 LEU A N 1
ATOM 2578 C CA . LEU A 1 338 ? 9.482 30.059 91.848 1.00 26.81 335 LEU A CA 1
ATOM 2579 C C . LEU A 1 338 ? 9.004 31.095 90.812 1.00 33.10 335 LEU A C 1
ATOM 2580 O O . LEU A 1 338 ? 9.730 31.446 89.861 1.00 31.12 335 LEU A O 1
ATOM 2585 N N . ILE A 1 339 ? 7.777 31.570 91.011 1.00 22.09 336 ILE A N 1
ATOM 2586 C CA . ILE A 1 339 ? 7.236 32.712 90.300 1.00 22.56 336 ILE A CA 1
ATOM 2587 C C . ILE A 1 339 ? 6.419 33.540 91.277 1.00 25.78 336 ILE A C 1
ATOM 2588 O O . ILE A 1 339 ? 6.041 33.055 92.340 1.00 22.61 336 ILE A O 1
ATOM 2593 N N . ALA A 1 340 ? 6.148 34.789 90.923 1.00 29.39 337 ALA A N 1
ATOM 2594 C CA . ALA A 1 340 ? 5.259 35.614 91.733 1.00 29.84 337 ALA A CA 1
ATOM 2595 C C . ALA A 1 340 ? 3.861 35.013 91.753 1.00 30.49 337 ALA A C 1
ATOM 2596 O O . ALA A 1 340 ? 3.448 34.383 90.769 1.00 32.91 337 ALA A O 1
ATOM 2598 N N . LYS A 1 341 ? 3.128 35.207 92.849 1.00 32.38 338 LYS A N 1
ATOM 2599 C CA . LYS A 1 341 ? 1.771 34.655 92.961 1.00 32.37 338 LYS A CA 1
ATOM 2600 C C . LYS A 1 341 ? 0.819 35.153 91.854 1.00 32.36 338 LYS A C 1
ATOM 2601 O O . LYS A 1 341 ? 0.056 34.367 91.271 1.00 33.29 338 LYS A O 1
ATOM 2607 N N . GLU A 1 342 ? 0.881 36.442 91.542 1.00 32.14 339 GLU A N 1
ATOM 2608 C CA . GLU A 1 342 ? -0.012 37.023 90.535 1.00 41.40 339 GLU A CA 1
ATOM 2609 C C . GLU A 1 342 ? 0.249 36.450 89.125 1.00 41.88 339 GLU A C 1
ATOM 2610 O O . GLU A 1 342 ? -0.667 36.366 88.299 1.00 42.03 339 GLU A O 1
ATOM 2616 N N . GLN A 1 343 ? 1.489 36.046 88.852 1.00 35.58 340 GLN A N 1
ATOM 2617 C CA . GLN A 1 343 ? 1.803 35.384 87.588 1.00 35.31 340 GLN A CA 1
ATOM 2618 C C . GLN A 1 343 ? 1.248 33.964 87.589 1.00 33.52 340 GLN A C 1
ATOM 2619 O O . GLN A 1 343 ? 0.801 33.466 86.557 1.00 35.01 340 GLN A O 1
ATOM 2625 N N . ALA A 1 344 ? 1.293 33.312 88.747 1.00 29.79 341 ALA A N 1
ATOM 2626 C CA . ALA A 1 344 ? 0.706 31.990 88.883 1.00 30.83 341 ALA A CA 1
ATOM 2627 C C . ALA A 1 344 ? -0.809 32.063 88.631 1.00 32.82 341 ALA A C 1
ATOM 2628 O O . ALA A 1 344 ? -1.373 31.186 87.976 1.00 33.69 341 ALA A O 1
ATOM 2630 N N . GLU A 1 345 ? -1.441 33.135 89.111 1.00 31.06 342 GLU A N 1
ATOM 2631 C CA . GLU A 1 345 ? -2.883 33.318 88.961 1.00 33.37 342 GLU A CA 1
ATOM 2632 C C . GLU A 1 345 ? -3.300 33.594 87.523 1.00 33.83 342 GLU A C 1
ATOM 2633 O O . GLU A 1 345 ? -4.458 33.419 87.180 1.00 41.62 342 GLU A O 1
ATOM 2639 N N . ARG A 1 346 ? -2.361 34.026 86.688 1.00 26.86 343 ARG A N 1
ATOM 2640 C CA . ARG A 1 346 ? -2.656 34.364 85.289 1.00 30.65 343 ARG A CA 1
ATOM 2641 C C . ARG A 1 346 ? -2.137 33.285 84.337 1.00 30.19 343 ARG A C 1
ATOM 2642 O O . ARG A 1 346 ? -2.322 33.388 83.139 1.00 29.86 343 ARG A O 1
ATOM 2650 N N . ALA A 1 347 ? -1.477 32.262 84.873 1.00 28.10 344 ALA A N 1
ATOM 2651 C CA . ALA A 1 347 ? -1.041 31.155 84.042 1.00 28.93 344 ALA A CA 1
ATOM 2652 C C . ALA A 1 347 ? -2.279 30.470 83.482 1.00 29.97 344 ALA A C 1
ATOM 2653 O O . ALA A 1 347 ? -3.346 30.531 84.091 1.00 30.85 344 ALA A O 1
ATOM 2655 N N . ALA A 1 348 ? -2.140 29.848 82.312 1.00 31.43 345 ALA A N 1
ATOM 2656 C CA . ALA A 1 348 ? -3.188 29.002 81.750 1.00 32.05 345 ALA A CA 1
ATOM 2657 C C . ALA A 1 348 ? -3.718 28.039 82.823 1.00 29.48 345 ALA A C 1
ATOM 2658 O O . ALA A 1 348 ? -2.956 27.553 83.670 1.00 32.62 345 ALA A O 1
ATOM 2660 N N . ALA A 1 349 ? -5.021 27.789 82.803 1.00 27.69 346 ALA A N 1
ATOM 2661 C CA . ALA A 1 349 ? -5.643 26.908 83.786 1.00 30.94 346 ALA A CA 1
ATOM 2662 C C . ALA A 1 349 ? -5.166 25.480 83.595 1.00 33.78 346 ALA A C 1
ATOM 2663 O O . ALA A 1 349 ? -4.893 24.771 84.566 1.00 39.06 346 ALA A O 1
ATOM 2665 N N . GLN A 1 350 ? -5.062 25.081 82.329 1.00 31.23 347 GLN A N 1
ATOM 2666 C CA . GLN A 1 350 ? -4.761 23.709 81.934 1.00 31.71 347 GLN A CA 1
ATOM 2667 C C . GLN A 1 350 ? -3.537 23.646 81.031 1.00 32.14 347 GLN A C 1
ATOM 2668 O O . GLN A 1 350 ? -3.172 24.643 80.406 1.00 32.29 347 GLN A O 1
ATOM 2674 N N . SER A 1 351 ? -2.911 22.476 80.951 1.00 31.64 348 SER A N 1
ATOM 2675 C CA . SER A 1 351 ? -1.792 22.281 80.026 1.00 35.96 348 SER A CA 1
ATOM 2676 C C . SER A 1 351 ? -2.259 22.120 78.574 1.00 33.09 348 SER A C 1
ATOM 2677 O O . SER A 1 351 ? -3.339 21.624 78.315 1.00 33.59 348 SER A O 1
ATOM 2680 N N . GLU A 1 352 ? -1.425 22.549 77.643 1.00 32.61 349 GLU A N 1
ATOM 2681 C CA . GLU A 1 352 ? -1.698 22.429 76.228 1.00 36.44 349 GLU A CA 1
ATOM 2682 C C . GLU A 1 352 ? -1.430 20.991 75.765 1.00 35.11 349 GLU A C 1
ATOM 2683 O O . GLU A 1 352 ? -0.322 20.492 75.922 1.00 31.14 349 GLU A O 1
ATOM 2689 N N . PRO A 1 353 ? -2.451 20.324 75.203 1.00 35.43 350 PRO A N 1
ATOM 2690 C CA . PRO A 1 353 ? -2.330 18.965 74.658 1.00 35.11 350 PRO A CA 1
ATOM 2691 C C . PRO A 1 353 ? -1.329 18.936 73.498 1.00 35.77 350 PRO A C 1
ATOM 2692 O O . PRO A 1 353 ? -1.231 19.935 72.781 1.00 36.81 350 PRO A O 1
ATOM 2696 N N . GLU A 1 354 ? -0.622 17.826 73.308 1.00 37.35 351 GLU A N 1
ATOM 2697 C CA . GLU A 1 354 ? 0.388 17.695 72.231 1.00 39.37 351 GLU A CA 1
ATOM 2698 C C . GLU A 1 354 ? -0.196 17.915 70.820 1.00 34.56 351 GLU A C 1
ATOM 2699 O O . GLU A 1 354 ? 0.472 18.451 69.941 1.00 36.07 351 GLU A O 1
ATOM 2705 N N . ILE A 1 355 ? -1.456 17.544 70.616 1.00 30.80 352 ILE A N 1
ATOM 2706 C CA . ILE A 1 355 ? -2.079 17.721 69.312 1.00 34.34 352 ILE A CA 1
ATOM 2707 C C . ILE A 1 355 ? -2.156 19.195 68.883 1.00 38.42 352 ILE A C 1
ATOM 2708 O O . ILE A 1 355 ? -2.255 19.492 67.681 1.00 41.37 352 ILE A O 1
ATOM 2713 N N . LEU A 1 356 ? -2.082 20.119 69.840 1.00 36.22 353 LEU A N 1
ATOM 2714 C CA . LEU A 1 356 ? -2.161 21.533 69.495 1.00 40.89 353 LEU A CA 1
ATOM 2715 C C . LEU A 1 356 ? -0.800 22.145 69.172 1.00 41.45 353 LEU A C 1
ATOM 2716 O O . LEU A 1 356 ? -0.729 23.214 68.592 1.00 39.08 353 LEU A O 1
ATOM 2721 N N . GLN A 1 357 ? 0.280 21.463 69.518 1.00 43.52 354 GLN A N 1
ATOM 2722 C CA . GLN A 1 357 ? 1.593 22.072 69.380 1.00 44.27 354 GLN A CA 1
ATOM 2723 C C . GLN A 1 357 ? 2.507 21.298 68.410 1.00 44.95 354 GLN A C 1
ATOM 2724 O O . GLN A 1 357 ? 3.673 21.643 68.247 1.00 45.51 354 GLN A O 1
ATOM 2730 N N . SER A 1 358 ? 1.982 20.272 67.746 1.00 47.31 355 SER A N 1
ATOM 2731 C CA . SER A 1 358 ? 2.848 19.405 66.941 1.00 49.29 355 SER A CA 1
ATOM 2732 C C . SER A 1 358 ? 2.540 19.323 65.436 1.00 43.28 355 SER A C 1
ATOM 2733 O O . SER A 1 358 ? 1.439 19.632 64.969 1.00 39.99 355 SER A O 1
ATOM 2736 N N . ASP A 1 359 ? 3.576 18.927 64.700 1.00 40.56 356 ASP A N 1
ATOM 2737 C CA . ASP A 1 359 ? 3.508 18.510 63.300 1.00 35.51 356 ASP A CA 1
ATOM 2738 C C . ASP A 1 359 ? 2.366 17.515 63.098 1.00 32.67 356 ASP A C 1
ATOM 2739 O O . ASP A 1 359 ? 2.277 16.512 63.794 1.00 36.40 356 ASP A O 1
ATOM 2744 N N . LEU A 1 360 ? 1.479 17.782 62.156 1.00 29.69 357 LEU A N 1
ATOM 2745 C CA . LEU A 1 360 ? 0.330 16.910 61.988 1.00 27.37 357 LEU A CA 1
ATOM 2746 C C . LEU A 1 360 ? 0.370 16.138 60.676 1.00 30.50 357 LEU A C 1
ATOM 2747 O O . LEU A 1 360 ? -0.631 15.520 60.290 1.00 29.26 357 LEU A O 1
ATOM 2752 N N . SER A 1 361 ? 1.509 16.171 59.983 1.00 29.67 358 SER A N 1
ATOM 2753 C CA . SER A 1 361 ? 1.625 15.434 58.729 1.00 29.92 358 SER A CA 1
ATOM 2754 C C . SER A 1 361 ? 1.418 13.918 58.944 1.00 36.74 358 SER A C 1
ATOM 2755 O O . SER A 1 361 ? 0.750 13.271 58.140 1.00 39.05 358 SER A O 1
ATOM 2758 N N . GLY A 1 362 ? 1.964 13.358 60.029 1.00 27.47 359 GLY A N 1
ATOM 2759 C CA . GLY A 1 362 ? 1.720 11.962 60.354 1.00 27.91 359 GLY A CA 1
ATOM 2760 C C . GLY A 1 362 ? 0.250 11.682 60.668 1.00 40.29 359 GLY A C 1
ATOM 2761 O O . GLY A 1 362 ? -0.330 10.715 60.166 1.00 36.81 359 GLY A O 1
ATOM 2762 N N . LEU A 1 363 ? -0.351 12.536 61.499 1.00 35.56 360 LEU A N 1
ATOM 2763 C CA . LEU A 1 363 ? -1.745 12.402 61.881 1.00 34.37 360 LEU A CA 1
ATOM 2764 C C . LEU A 1 363 ? -2.663 12.487 60.676 1.00 34.77 360 LEU A C 1
ATOM 2765 O O . LEU A 1 363 ? -3.617 11.717 60.540 1.00 37.67 360 LEU A O 1
ATOM 2770 N N . LEU A 1 364 ? -2.369 13.430 59.795 1.00 34.53 361 LEU A N 1
ATOM 2771 C CA . LEU A 1 364 ? -3.183 13.625 58.603 1.00 37.66 361 LEU A CA 1
ATOM 2772 C C . LEU A 1 364 ? -3.077 12.392 57.708 1.00 38.40 361 LEU A C 1
ATOM 2773 O O . LEU A 1 364 ? -4.061 11.938 57.126 1.00 41.98 361 LEU A O 1
ATOM 2778 N N . MET A 1 365 ? -1.869 11.852 57.618 1.00 35.44 362 MET A N 1
ATOM 2779 C CA . MET A 1 365 ? -1.626 10.637 56.867 1.00 40.83 362 MET A CA 1
ATOM 2780 C C . MET A 1 365 ? -2.434 9.485 57.470 1.00 38.99 362 MET A C 1
ATOM 2781 O O . MET A 1 365 ? -3.026 8.720 56.739 1.00 38.02 362 MET A O 1
ATOM 2786 N N . GLU A 1 366 ? -2.496 9.393 58.800 1.00 37.23 363 GLU A N 1
ATOM 2787 C CA . GLU A 1 366 ? -3.306 8.361 59.465 1.00 38.88 363 GLU A CA 1
ATOM 2788 C C . GLU A 1 366 ? -4.803 8.491 59.206 1.00 41.61 363 GLU A C 1
ATOM 2789 O O . GLU A 1 366 ? -5.475 7.496 58.897 1.00 44.51 363 GLU A O 1
ATOM 2795 N N . LEU A 1 367 ? -5.330 9.703 59.369 1.00 41.23 364 LEU A N 1
ATOM 2796 C CA . LEU A 1 367 ? -6.753 9.964 59.142 1.00 43.38 364 LEU A CA 1
ATOM 2797 C C . LEU A 1 367 ? -7.160 9.676 57.691 1.00 47.54 364 LEU A C 1
ATOM 2798 O O . LEU A 1 367 ? -8.221 9.108 57.455 1.00 44.62 364 LEU A O 1
ATOM 2803 N N . LEU A 1 368 ? -6.317 10.056 56.724 1.00 49.69 365 LEU A N 1
ATOM 2804 C CA . LEU A 1 368 ? -6.600 9.776 55.309 1.00 50.33 365 LEU A CA 1
ATOM 2805 C C . LEU A 1 368 ? -6.663 8.273 55.037 1.00 51.01 365 LEU A C 1
ATOM 2806 O O . LEU A 1 368 ? -7.621 7.786 54.426 1.00 54.75 365 LEU A O 1
ATOM 2811 N N . GLN A 1 369 ? -5.649 7.546 55.505 1.00 48.92 366 GLN A N 1
ATOM 2812 C CA . GLN A 1 369 ? -5.622 6.081 55.438 1.00 51.23 366 GLN A CA 1
ATOM 2813 C C . GLN A 1 369 ? -6.815 5.479 56.195 1.00 47.38 366 GLN A C 1
ATOM 2814 O O . GLN A 1 369 ? -7.349 4.449 55.811 1.00 46.04 366 GLN A O 1
ATOM 2820 N N . TRP A 1 370 ? -7.239 6.135 57.270 1.00 47.05 367 TRP A N 1
ATOM 2821 C CA . TRP A 1 370 ? -8.394 5.660 58.033 1.00 47.75 367 TRP A CA 1
ATOM 2822 C C . TRP A 1 370 ? -9.677 5.863 57.224 1.00 48.17 367 TRP A C 1
ATOM 2823 O O . TRP A 1 370 ? -10.682 5.186 57.451 1.00 49.11 367 TRP A O 1
ATOM 2834 N N . GLY A 1 371 ? -9.629 6.791 56.273 1.00 47.44 368 GLY A N 1
ATOM 2835 C CA . GLY A 1 371 ? -10.757 7.052 55.408 1.00 53.92 368 GLY A CA 1
ATOM 2836 C C . GLY A 1 371 ? -11.439 8.355 55.752 1.00 59.20 368 GLY A C 1
ATOM 2837 O O . GLY A 1 371 ? -12.464 8.711 55.180 1.00 62.43 368 GLY A O 1
ATOM 2838 N N . CYS A 1 372 ? -10.856 9.068 56.698 1.00 59.72 369 CYS A N 1
ATOM 2839 C CA . CYS A 1 372 ? -11.387 10.344 57.151 1.00 64.45 369 CYS A CA 1
ATOM 2840 C C . CYS A 1 372 ? -10.982 11.444 56.165 1.00 73.73 369 CYS A C 1
ATOM 2841 O O . CYS A 1 372 ? -9.792 11.639 55.899 1.00 74.78 369 CYS A O 1
ATOM 2844 N N . SER A 1 373 ? -11.964 12.153 55.612 1.00 78.61 370 SER A N 1
ATOM 2845 C CA . SER A 1 373 ? -11.665 13.214 54.649 1.00 82.33 370 SER A CA 1
ATOM 2846 C C . SER A 1 373 ? -11.355 14.554 55.333 1.00 84.36 370 SER A C 1
ATOM 2847 O O . SER A 1 373 ? -10.634 15.383 54.778 1.00 85.23 370 SER A O 1
ATOM 2850 N N . ASP A 1 374 ? -11.888 14.754 56.537 1.00 86.32 371 ASP A N 1
ATOM 2851 C CA . ASP A 1 374 ? -11.634 15.974 57.310 1.00 89.27 371 ASP A CA 1
ATOM 2852 C C . ASP A 1 374 ? -11.556 15.670 58.812 1.00 77.09 371 ASP A C 1
ATOM 2853 O O . ASP A 1 374 ? -12.452 15.043 59.365 1.00 76.30 371 ASP A O 1
ATOM 2858 N N . PRO A 1 375 ? -10.491 16.137 59.482 1.00 68.90 372 PRO A N 1
ATOM 2859 C CA . PRO A 1 375 ? -10.262 15.752 60.878 1.00 65.64 372 PRO A CA 1
ATOM 2860 C C . PRO A 1 375 ? -11.436 16.056 61.810 1.00 64.90 372 PRO A C 1
ATOM 2861 O O . PRO A 1 375 ? -11.594 15.381 62.821 1.00 63.78 372 PRO A O 1
ATOM 2865 N N . ALA A 1 376 ? -12.263 17.034 61.457 1.00 67.89 373 ALA A N 1
ATOM 2866 C CA . ALA A 1 376 ? -13.405 17.405 62.293 1.00 71.08 373 ALA A CA 1
ATOM 2867 C C . ALA A 1 376 ? -14.441 16.282 62.432 1.00 77.16 373 ALA A C 1
ATOM 2868 O O . ALA A 1 376 ? -15.168 16.234 63.426 1.00 80.99 373 ALA A O 1
ATOM 2870 N N . GLN A 1 377 ? -14.506 15.389 61.443 1.00 77.43 374 GLN A N 1
ATOM 2871 C CA . GLN A 1 377 ? -15.421 14.246 61.478 1.00 78.00 374 GLN A CA 1
ATOM 2872 C C . GLN A 1 377 ? -15.209 13.365 62.708 1.00 73.93 374 GLN A C 1
ATOM 2873 O O . GLN A 1 377 ? -16.151 12.779 63.226 1.00 78.87 374 GLN A O 1
ATOM 2879 N N . MET A 1 378 ? -13.965 13.270 63.166 1.00 68.55 375 MET A N 1
ATOM 2880 C CA . MET A 1 378 ? -13.623 12.459 64.333 1.00 65.30 375 MET A CA 1
ATOM 2881 C C . MET A 1 378 ? -13.988 13.181 65.622 1.00 59.85 375 MET A C 1
ATOM 2882 O O . MET A 1 378 ? -14.243 14.384 65.607 1.00 59.89 375 MET A O 1
ATOM 2887 N N . SER A 1 379 ? -13.977 12.452 66.738 1.00 55.99 376 SER A N 1
ATOM 2888 C CA . SER A 1 379 ? -14.200 13.041 68.057 1.00 54.62 376 SER A CA 1
ATOM 2889 C C . SER A 1 379 ? -12.888 13.256 68.816 1.00 56.17 376 SER A C 1
ATOM 2890 O O . SER A 1 379 ? -12.282 12.308 69.313 1.00 58.39 376 SER A O 1
ATOM 2893 N N . TRP A 1 380 ? -12.455 14.509 68.904 1.00 51.40 377 TRP A N 1
ATOM 2894 C CA . TRP A 1 380 ? -11.236 14.859 69.623 1.00 47.81 377 TRP A CA 1
ATOM 2895 C C . TRP A 1 380 ? -11.547 15.500 70.960 1.00 49.35 377 TRP A C 1
ATOM 2896 O O . TRP A 1 380 ? -12.591 16.125 71.113 1.00 54.67 377 TRP A O 1
ATOM 2907 N N . LEU A 1 381 ? -10.658 15.349 71.935 1.00 46.24 378 LEU A N 1
ATOM 2908 C CA . LEU A 1 381 ? -10.788 16.170 73.127 1.00 50.59 378 LEU A CA 1
ATOM 2909 C C . LEU A 1 381 ? -10.471 17.582 72.687 1.00 47.62 378 LEU A C 1
ATOM 2910 O O . LEU A 1 381 ? -11.172 18.520 73.028 1.00 44.28 378 LEU A O 1
ATOM 2915 N N . ASP A 1 382 ? -9.414 17.709 71.898 1.00 48.21 379 ASP A N 1
ATOM 2916 C CA . ASP A 1 382 ? -9.053 18.972 71.288 1.00 52.16 379 ASP A CA 1
ATOM 2917 C C . ASP A 1 382 ? -8.892 18.804 69.784 1.00 51.12 379 ASP A C 1
ATOM 2918 O O . ASP A 1 382 ? -8.128 17.957 69.322 1.00 49.65 379 ASP A O 1
ATOM 2923 N N . GLN A 1 383 ? -9.632 19.604 69.027 1.00 52.13 380 GLN A N 1
ATOM 2924 C CA . GLN A 1 383 ? -9.570 19.559 67.574 1.00 55.39 380 GLN A CA 1
ATOM 2925 C C . GLN A 1 383 ? -8.198 20.007 67.111 1.00 52.88 380 GLN A C 1
ATOM 2926 O O . GLN A 1 383 ? -7.636 20.946 67.672 1.00 51.43 380 GLN A O 1
ATOM 2932 N N . PRO A 1 384 ? -7.643 19.319 66.101 1.00 51.46 381 PRO A N 1
ATOM 2933 C CA . PRO A 1 384 ? -6.362 19.730 65.520 1.00 50.52 381 PRO A CA 1
ATOM 2934 C C . PRO A 1 384 ? -6.475 21.163 64.992 1.00 52.81 381 PRO A C 1
ATOM 2935 O O . PRO A 1 384 ? -7.490 21.487 64.375 1.00 55.68 381 PRO A O 1
ATOM 2939 N N . PRO A 1 385 ? -5.458 22.005 65.237 1.00 49.17 382 PRO A N 1
ATOM 2940 C CA . PRO A 1 385 ? -5.473 23.416 64.816 1.00 47.04 382 PRO A CA 1
ATOM 2941 C C . PRO A 1 385 ? -5.453 23.554 63.297 1.00 50.31 382 PRO A C 1
ATOM 2942 O O . PRO A 1 385 ? -4.670 22.871 62.632 1.00 52.52 382 PRO A O 1
ATOM 2946 N N . VAL A 1 386 ? -6.293 24.440 62.769 1.00 52.23 383 VAL A N 1
ATOM 2947 C CA . VAL A 1 386 ? -6.437 24.653 61.332 1.00 48.74 383 VAL A CA 1
ATOM 2948 C C . VAL A 1 386 ? -5.104 24.974 60.665 1.00 46.22 383 VAL A C 1
ATOM 2949 O O . VAL A 1 386 ? -4.758 24.381 59.646 1.00 50.41 383 VAL A O 1
ATOM 2953 N N . VAL A 1 387 ? -4.361 25.904 61.256 1.00 42.85 384 VAL A N 1
ATOM 2954 C CA . VAL A 1 387 ? -3.043 26.309 60.768 1.00 42.84 384 VAL A CA 1
ATOM 2955 C C . VAL A 1 387 ? -2.067 25.148 60.576 1.00 42.35 384 VAL A C 1
ATOM 2956 O O . VAL A 1 387 ? -1.353 25.095 59.578 1.00 47.85 384 VAL A O 1
ATOM 2960 N N . ASN A 1 388 ? -2.018 24.232 61.537 1.00 41.23 385 ASN A N 1
ATOM 2961 C CA . ASN A 1 388 ? -1.095 23.106 61.450 1.00 39.15 385 ASN A CA 1
ATOM 2962 C C . ASN A 1 388 ? -1.599 22.002 60.505 1.00 42.74 385 ASN A C 1
ATOM 2963 O O . ASN A 1 388 ? -0.795 21.266 59.917 1.00 43.42 385 ASN A O 1
ATOM 2968 N N . LEU A 1 389 ? -2.920 21.914 60.336 1.00 41.17 386 LEU A N 1
ATOM 2969 C CA . LEU A 1 389 ? -3.496 20.974 59.386 1.00 42.45 386 LEU A CA 1
ATOM 2970 C C . LEU A 1 389 ? -3.189 21.436 57.978 1.00 46.61 386 LEU A C 1
ATOM 2971 O O . LEU A 1 389 ? -2.850 20.628 57.111 1.00 49.52 386 LEU A O 1
ATOM 2976 N N . LEU A 1 390 ? -3.308 22.745 57.759 1.00 45.11 387 LEU A N 1
ATOM 2977 C CA . LEU A 1 390 ? -2.967 23.353 56.476 1.00 42.94 387 LEU A CA 1
ATOM 2978 C C . LEU A 1 390 ? -1.496 23.159 56.168 1.00 39.01 387 LEU A C 1
ATOM 2979 O O . LEU A 1 390 ? -1.145 22.814 55.050 1.00 45.54 387 LEU A O 1
ATOM 2984 N N . ALA A 1 391 ? -0.630 23.393 57.155 1.00 36.90 388 ALA A N 1
ATOM 2985 C CA . ALA A 1 391 ? 0.802 23.149 56.964 1.00 34.43 388 ALA A CA 1
ATOM 2986 C C . ALA A 1 391 ? 1.033 21.679 56.640 1.00 34.56 388 ALA A C 1
ATOM 2987 O O . ALA A 1 391 ? 1.796 21.374 55.729 1.00 36.98 388 ALA A O 1
ATOM 2989 N N . ALA A 1 392 ? 0.358 20.777 57.361 1.00 32.96 389 ALA A N 1
ATOM 2990 C CA . ALA A 1 392 ? 0.425 19.342 57.055 1.00 36.56 389 ALA A CA 1
ATOM 2991 C C . ALA A 1 392 ? -0.019 19.012 55.614 1.00 37.95 389 ALA A C 1
ATOM 2992 O O . ALA A 1 392 ? 0.686 18.308 54.879 1.00 35.97 389 ALA A O 1
ATOM 2994 N N . LYS A 1 393 ? -1.182 19.520 55.213 1.00 40.91 390 LYS A N 1
ATOM 2995 C CA . LYS A 1 393 ? -1.671 19.326 53.849 1.00 43.10 390 LYS A CA 1
ATOM 2996 C C . LYS A 1 393 ? -0.626 19.780 52.823 1.00 45.64 390 LYS A C 1
ATOM 2997 O O . LYS A 1 393 ? -0.295 19.034 51.896 1.00 46.46 390 LYS A O 1
ATOM 3003 N N . ARG A 1 394 ? -0.077 20.980 53.018 1.00 42.27 391 ARG A N 1
ATOM 3004 C CA . ARG A 1 394 ? 0.927 21.499 52.094 1.00 44.59 391 ARG A CA 1
ATOM 3005 C C . ARG A 1 394 ? 2.138 20.593 52.019 1.00 42.39 391 ARG A C 1
ATOM 3006 O O . ARG A 1 394 ? 2.611 20.309 50.926 1.00 46.21 391 ARG A O 1
ATOM 3014 N N . LEU A 1 395 ? 2.626 20.115 53.160 1.00 37.89 392 LEU A N 1
ATOM 3015 C CA . LEU A 1 395 ? 3.762 19.194 53.151 1.00 35.18 392 LEU A CA 1
ATOM 3016 C C . LEU A 1 395 ? 3.458 17.894 52.393 1.00 38.59 392 LEU A C 1
ATOM 3017 O O . LEU A 1 395 ? 4.291 17.416 51.622 1.00 40.56 392 LEU A O 1
ATOM 3022 N N . LEU A 1 396 ? 2.276 17.321 52.625 1.00 37.23 393 LEU A N 1
ATOM 3023 C CA . LEU A 1 396 ? 1.892 16.079 51.965 1.00 36.81 393 LEU A CA 1
ATOM 3024 C C . LEU A 1 396 ? 1.816 16.294 50.456 1.00 41.56 393 LEU A C 1
ATOM 3025 O O . LEU A 1 396 ? 2.169 15.397 49.670 1.00 37.62 393 LEU A O 1
ATOM 3030 N N . GLN A 1 397 ? 1.380 17.489 50.053 1.00 42.85 394 GLN A N 1
ATOM 3031 C CA . GLN A 1 397 ? 1.403 17.867 48.639 1.00 42.94 394 GLN A CA 1
ATOM 3032 C C . GLN A 1 397 ? 2.830 17.859 48.096 1.00 39.80 394 GLN A C 1
ATOM 3033 O O . GLN A 1 397 ? 3.098 17.247 47.066 1.00 42.67 394 GLN A O 1
ATOM 3039 N N . MET A 1 398 ? 3.744 18.522 48.803 1.00 35.05 395 MET A N 1
ATOM 3040 C CA . MET A 1 398 ? 5.151 18.540 48.418 1.00 35.69 395 MET A CA 1
ATOM 3041 C C . MET A 1 398 ? 5.692 17.115 48.218 1.00 37.24 395 MET A C 1
ATOM 3042 O O . MET A 1 398 ? 6.482 16.864 47.307 1.00 41.00 395 MET A O 1
ATOM 3047 N N . LEU A 1 399 ? 5.259 16.193 49.074 1.00 34.12 396 LEU A N 1
ATOM 3048 C CA . LEU A 1 399 ? 5.756 14.820 49.060 1.00 31.90 396 LEU A CA 1
ATOM 3049 C C . LEU A 1 399 ? 5.068 13.948 48.015 1.00 36.81 396 LEU A C 1
ATOM 3050 O O . LEU A 1 399 ? 5.437 12.793 47.825 1.00 37.49 396 LEU A O 1
ATOM 3055 N N . GLY A 1 400 ? 4.059 14.505 47.348 1.00 40.01 397 GLY A N 1
ATOM 3056 C CA . GLY A 1 400 ? 3.284 13.773 46.355 1.00 39.21 397 GLY A CA 1
ATOM 3057 C C . GLY A 1 400 ? 2.314 12.725 46.894 1.00 41.62 397 GLY A C 1
ATOM 3058 O O . GLY A 1 400 ? 1.912 11.811 46.174 1.00 42.87 397 GLY A O 1
ATOM 3059 N N . ALA A 1 401 ? 1.925 12.865 48.156 1.00 40.29 398 ALA A N 1
ATOM 3060 C CA . ALA A 1 401 ? 1.069 11.889 48.820 1.00 42.22 398 ALA A CA 1
ATOM 3061 C C . ALA A 1 401 ? -0.427 12.115 48.539 1.00 49.25 398 ALA A C 1
ATOM 3062 O O . ALA A 1 401 ? -1.261 11.229 48.787 1.00 52.69 398 ALA A O 1
ATOM 3064 N N . LEU A 1 402 ? -0.770 13.295 48.029 1.00 45.60 399 LEU A N 1
ATOM 3065 C CA . LEU A 1 402 ? -2.172 13.665 47.903 1.00 47.33 399 LEU A CA 1
ATOM 3066 C C . LEU A 1 402 ? -2.630 13.687 46.463 1.00 51.71 399 LEU A C 1
ATOM 3067 O O . LEU A 1 402 ? -1.906 14.137 45.584 1.00 52.34 399 LEU A O 1
ATOM 3072 N N . GLU A 1 403 ? -3.841 13.199 46.237 1.00 56.18 400 GLU A N 1
ATOM 3073 C CA . GLU A 1 403 ? -4.515 13.333 44.953 1.00 64.54 400 GLU A CA 1
ATOM 3074 C C . GLU A 1 403 ? -5.857 14.009 45.224 1.00 67.09 400 GLU A C 1
ATOM 3075 O O . GLU A 1 403 ? -6.831 13.363 45.633 1.00 67.59 400 GLU A O 1
ATOM 3081 N N . GLY A 1 404 ? -5.896 15.323 45.038 1.00 66.21 401 GLY A N 1
ATOM 3082 C CA . GLY A 1 404 ? -7.070 16.086 45.408 1.00 67.44 401 GLY A CA 1
ATOM 3083 C C . GLY A 1 404 ? -7.188 16.177 46.917 1.00 71.36 401 GLY A C 1
ATOM 3084 O O . GLY A 1 404 ? -6.389 16.855 47.565 1.00 73.15 401 GLY A O 1
ATOM 3085 N N . GLU A 1 405 ? -8.177 15.489 47.482 1.00 73.50 402 GLU A N 1
ATOM 3086 C CA . GLU A 1 405 ? -8.389 15.491 48.927 1.00 73.97 402 GLU A CA 1
ATOM 3087 C C . GLU A 1 405 ? -8.129 14.105 49.509 1.00 69.33 402 GLU A C 1
ATOM 3088 O O . GLU A 1 405 ? -8.307 13.871 50.703 1.00 69.05 402 GLU A O 1
ATOM 3094 N N . ARG A 1 406 ? -7.718 13.185 48.648 1.00 66.02 403 ARG A N 1
ATOM 3095 C CA . ARG A 1 406 ? -7.440 11.827 49.066 1.00 65.28 403 ARG A CA 1
ATOM 3096 C C . ARG A 1 406 ? -5.959 11.515 48.910 1.00 61.71 403 ARG A C 1
ATOM 3097 O O . ARG A 1 406 ? -5.176 12.340 48.423 1.00 62.07 403 ARG A O 1
ATOM 3105 N N . LEU A 1 407 ? -5.581 10.315 49.330 1.00 57.37 404 LEU A N 1
ATOM 3106 C CA . LEU A 1 407 ? -4.222 9.842 49.157 1.00 50.46 404 LEU A CA 1
ATOM 3107 C C . LEU A 1 407 ? -3.989 9.487 47.710 1.00 51.07 404 LEU A C 1
ATOM 3108 O O . LEU A 1 407 ? -4.838 8.861 47.076 1.00 55.20 404 LEU A O 1
ATOM 3113 N N . SER A 1 408 ? -2.834 9.880 47.187 1.00 48.27 405 SER A N 1
ATOM 3114 C CA . SER A 1 408 ? -2.436 9.439 45.859 1.00 48.14 405 SER A CA 1
ATOM 3115 C C . SER A 1 408 ? -2.023 7.974 45.903 1.00 47.59 405 SER A C 1
ATOM 3116 O O . SER A 1 408 ? -2.049 7.342 46.956 1.00 47.93 405 SER A O 1
ATOM 3119 N N . ALA A 1 409 ? -1.631 7.442 44.756 1.00 48.56 406 ALA A N 1
ATOM 3120 C CA . ALA A 1 409 ? -1.105 6.092 44.693 1.00 53.36 406 ALA A CA 1
ATOM 3121 C C . ALA A 1 409 ? 0.153 5.954 45.560 1.00 55.30 406 ALA A C 1
ATOM 3122 O O . ALA A 1 409 ? 0.320 4.971 46.279 1.00 59.23 406 ALA A O 1
ATOM 3124 N N . GLN A 1 410 ? 1.035 6.942 45.497 1.00 53.29 407 GLN A N 1
ATOM 3125 C CA . GLN A 1 410 ? 2.251 6.905 46.301 1.00 54.41 407 GLN A CA 1
ATOM 3126 C C . GLN A 1 410 ? 1.921 7.127 47.777 1.00 49.95 407 GLN A C 1
ATOM 3127 O O . GLN A 1 410 ? 2.507 6.478 48.659 1.00 45.48 407 GLN A O 1
ATOM 3133 N N . GLY A 1 411 ? 0.955 8.017 48.024 1.00 44.56 408 GLY A N 1
ATOM 3134 C CA . GLY A 1 411 ? 0.456 8.287 49.355 1.00 38.32 408 GLY A CA 1
ATOM 3135 C C . GLY A 1 411 ? -0.064 7.074 50.101 1.00 43.81 408 GLY A C 1
ATOM 3136 O O . GLY A 1 411 ? 0.054 6.992 51.330 1.00 46.50 408 GLY A O 1
ATOM 3137 N N . GLN A 1 412 ? -0.642 6.126 49.373 1.00 44.11 409 GLN A N 1
ATOM 3138 C CA . GLN A 1 412 ? -1.150 4.918 50.001 1.00 44.97 409 GLN A CA 1
ATOM 3139 C C . GLN A 1 412 ? 0.009 4.033 50.439 1.00 41.71 409 GLN A C 1
ATOM 3140 O O . GLN A 1 412 ? -0.016 3.419 51.499 1.00 41.17 409 GLN A O 1
ATOM 3146 N N . LYS A 1 413 ? 1.045 3.975 49.620 1.00 42.61 410 LYS A N 1
ATOM 3147 C CA . LYS A 1 413 ? 2.218 3.209 49.997 1.00 42.24 410 LYS A CA 1
ATOM 3148 C C . LYS A 1 413 ? 2.884 3.865 51.208 1.00 40.75 410 LYS A C 1
ATOM 3149 O O . LYS A 1 413 ? 3.308 3.185 52.131 1.00 41.46 410 LYS A O 1
ATOM 3155 N N . MET A 1 414 ? 2.925 5.192 51.234 1.00 41.56 411 MET A N 1
ATOM 3156 C CA . MET A 1 414 ? 3.541 5.886 52.363 1.00 41.74 411 MET A CA 1
ATOM 3157 C C . MET A 1 414 ? 2.791 5.564 53.644 1.00 44.19 411 MET A C 1
ATOM 3158 O O . MET A 1 414 ? 3.406 5.348 54.694 1.00 45.33 411 MET A O 1
ATOM 3163 N N . ALA A 1 415 ? 1.464 5.519 53.544 1.00 46.35 412 ALA A N 1
ATOM 3164 C CA . ALA A 1 415 ? 0.617 5.235 54.697 1.00 47.32 412 ALA A CA 1
ATOM 3165 C C . ALA A 1 415 ? 0.806 3.806 55.186 1.00 46.03 412 ALA A C 1
ATOM 3166 O O . ALA A 1 415 ? 0.742 3.546 56.379 1.00 53.28 412 ALA A O 1
ATOM 3168 N N . ALA A 1 416 ? 1.035 2.882 54.264 1.00 42.40 413 ALA A N 1
ATOM 3169 C CA . ALA A 1 416 ? 1.283 1.497 54.642 1.00 45.26 413 ALA A CA 1
ATOM 3170 C C . ALA A 1 416 ? 2.549 1.373 55.508 1.00 47.84 413 ALA A C 1
ATOM 3171 O O . ALA A 1 416 ? 2.555 0.629 56.482 1.00 50.71 413 ALA A O 1
ATOM 3173 N N . LEU A 1 417 ? 3.609 2.108 55.161 1.00 46.64 414 LEU A N 1
ATOM 3174 C CA . LEU A 1 417 ? 4.856 2.049 55.922 1.00 44.90 414 LEU A CA 1
ATOM 3175 C C . LEU A 1 417 ? 4.664 2.494 57.365 1.00 44.77 414 LEU A C 1
ATOM 3176 O O . LEU A 1 417 ? 5.328 1.988 58.272 1.00 50.57 414 LEU A O 1
ATOM 3181 N N . GLY A 1 418 ? 3.770 3.455 57.575 1.00 41.91 415 GLY A N 1
ATOM 3182 C CA . GLY A 1 418 ? 3.405 3.883 58.919 1.00 40.25 415 GLY A CA 1
ATOM 3183 C C . GLY A 1 418 ? 4.430 4.814 59.518 1.00 42.33 415 GLY A C 1
ATOM 3184 O O . GLY A 1 418 ? 4.351 5.211 60.662 1.00 45.82 415 GLY A O 1
ATOM 3185 N N . ASN A 1 419 ? 5.396 5.160 58.692 1.00 42.61 416 ASN A N 1
ATOM 3186 C CA . ASN A 1 419 ? 6.568 5.921 59.053 1.00 39.28 416 ASN A CA 1
ATOM 3187 C C . ASN A 1 419 ? 6.286 7.412 59.193 1.00 35.07 416 ASN A C 1
ATOM 3188 O O . ASN A 1 419 ? 5.192 7.869 58.826 1.00 31.62 416 ASN A O 1
ATOM 3193 N N . ASP A 1 420 ? 7.272 8.188 59.652 1.00 29.56 417 ASP A N 1
ATOM 3194 C CA . ASP A 1 420 ? 7.172 9.626 59.456 1.00 33.54 417 ASP A CA 1
ATOM 3195 C C . ASP A 1 420 ? 7.008 9.878 57.957 1.00 35.79 417 ASP A C 1
ATOM 3196 O O . ASP A 1 420 ? 7.788 9.345 57.166 1.00 34.30 417 ASP A O 1
ATOM 3201 N N . PRO A 1 421 ? 6.004 10.697 57.566 1.00 35.27 418 PRO A N 1
ATOM 3202 C CA . PRO A 1 421 ? 5.639 10.901 56.151 1.00 34.57 418 PRO A CA 1
ATOM 3203 C C . PRO A 1 421 ? 6.789 11.318 55.236 1.00 32.71 418 PRO A C 1
ATOM 3204 O O . PRO A 1 421 ? 6.876 10.779 54.142 1.00 30.68 418 PRO A O 1
ATOM 3208 N N . ARG A 1 422 ? 7.643 12.241 55.662 1.00 26.01 419 ARG A N 1
ATOM 3209 C CA . ARG A 1 422 ? 8.809 12.612 54.865 1.00 30.16 419 ARG A CA 1
ATOM 3210 C C . ARG A 1 422 ? 9.699 11.377 54.629 1.00 31.05 419 ARG A C 1
ATOM 3211 O O . ARG A 1 422 ? 10.136 11.125 53.519 1.00 35.17 419 ARG A O 1
ATOM 3219 N N . LEU A 1 423 ? 9.937 10.587 55.665 1.00 29.85 420 LEU A N 1
ATOM 3220 C CA . LEU A 1 423 ? 10.764 9.399 55.516 1.00 30.34 420 LEU A CA 1
ATOM 3221 C C . LEU A 1 423 ? 10.064 8.309 54.675 1.00 35.11 420 LEU A C 1
ATOM 3222 O O . LEU A 1 423 ? 10.698 7.624 53.868 1.00 36.13 420 LEU A O 1
ATOM 3227 N N . ALA A 1 424 ? 8.758 8.159 54.864 1.00 32.68 421 ALA A N 1
ATOM 3228 C CA . ALA A 1 424 ? 7.963 7.216 54.083 1.00 31.66 421 ALA A CA 1
ATOM 3229 C C . ALA A 1 424 ? 7.989 7.586 52.605 1.00 34.87 421 ALA A C 1
ATOM 3230 O O . ALA A 1 424 ? 8.103 6.710 51.752 1.00 36.23 421 ALA A O 1
ATOM 3232 N N . ALA A 1 425 ? 7.866 8.886 52.324 1.00 30.72 422 ALA A N 1
ATOM 3233 C CA . ALA A 1 425 ? 7.914 9.425 50.973 1.00 30.99 422 ALA A CA 1
ATOM 3234 C C . ALA A 1 425 ? 9.246 9.070 50.307 1.00 35.29 422 ALA A C 1
ATOM 3235 O O . ALA A 1 425 ? 9.291 8.648 49.145 1.00 39.05 422 ALA A O 1
ATOM 3237 N N . MET A 1 426 ? 10.328 9.229 51.058 1.00 32.40 423 MET A N 1
ATOM 3238 C CA . MET A 1 426 ? 11.651 8.903 50.559 1.00 35.94 423 MET A CA 1
ATOM 3239 C C . MET A 1 426 ? 11.739 7.426 50.158 1.00 35.93 423 MET A C 1
ATOM 3240 O O . MET A 1 426 ? 12.188 7.098 49.067 1.00 37.74 423 MET A O 1
ATOM 3245 N N . LEU A 1 427 ? 11.282 6.546 51.037 1.00 33.81 424 LEU A N 1
ATOM 3246 C CA . LEU A 1 427 ? 11.333 5.120 50.794 1.00 38.76 424 LEU A CA 1
ATOM 3247 C C . LEU A 1 427 ? 10.558 4.716 49.538 1.00 42.67 424 LEU A C 1
ATOM 3248 O O . LEU A 1 427 ? 11.066 3.966 48.701 1.00 41.30 424 LEU A O 1
ATOM 3253 N N . VAL A 1 428 ? 9.339 5.242 49.420 1.00 40.18 425 VAL A N 1
ATOM 3254 C CA . VAL A 1 428 ? 8.417 4.912 48.340 1.00 35.06 425 VAL A CA 1
ATOM 3255 C C . VAL A 1 428 ? 8.896 5.508 47.007 1.00 33.15 425 VAL A C 1
ATOM 3256 O O . VAL A 1 428 ? 8.554 5.022 45.945 1.00 36.70 425 VAL A O 1
ATOM 3260 N N . SER A 1 429 ? 9.720 6.544 47.061 1.00 36.83 426 SER A N 1
ATOM 3261 C CA . SER A 1 429 ? 10.242 7.159 45.836 1.00 36.95 426 SER A CA 1
ATOM 3262 C C . SER A 1 429 ? 11.466 6.406 45.264 1.00 38.81 426 SER A C 1
ATOM 3263 O O . SER A 1 429 ? 11.909 6.685 44.146 1.00 40.85 426 SER A O 1
ATOM 3266 N N . ALA A 1 430 ? 12.015 5.470 46.031 1.00 35.69 427 ALA A N 1
ATOM 3267 C CA . ALA A 1 430 ? 13.097 4.631 45.536 1.00 41.38 427 ALA A CA 1
ATOM 3268 C C . ALA A 1 430 ? 12.642 3.875 44.279 1.00 44.96 427 ALA A C 1
ATOM 3269 O O . ALA A 1 430 ? 11.584 3.251 44.275 1.00 44.39 427 ALA A O 1
ATOM 3271 N N . LYS A 1 431 ? 13.436 3.944 43.211 1.00 48.19 428 LYS A N 1
ATOM 3272 C CA . LYS A 1 431 ? 13.044 3.370 41.913 1.00 47.67 428 LYS A CA 1
ATOM 3273 C C . LYS A 1 431 ? 13.523 1.936 41.737 1.00 46.00 428 LYS A C 1
ATOM 3274 O O . LYS A 1 431 ? 13.042 1.230 40.869 1.00 50.50 428 LYS A O 1
ATOM 3280 N N . ASN A 1 432 ? 14.477 1.514 42.558 1.00 39.34 429 ASN A N 1
ATOM 3281 C CA . ASN A 1 432 ? 14.939 0.131 42.562 1.00 35.63 429 ASN A CA 1
ATOM 3282 C C . ASN A 1 432 ? 15.378 -0.281 43.971 1.00 36.32 429 ASN A C 1
ATOM 3283 O O . ASN A 1 432 ? 15.382 0.533 44.906 1.00 34.94 429 ASN A O 1
ATOM 3288 N N . ASP A 1 433 ? 15.776 -1.539 44.103 1.00 34.92 430 ASP A N 1
ATOM 3289 C CA . ASP A 1 433 ? 16.059 -2.107 45.401 1.00 35.18 430 ASP A CA 1
ATOM 3290 C C . ASP A 1 433 ? 17.339 -1.550 46.028 1.00 38.04 430 ASP A C 1
ATOM 3291 O O . ASP A 1 433 ? 17.487 -1.572 47.241 1.00 40.19 430 ASP A O 1
ATOM 3296 N N . ASP A 1 434 ? 18.237 -1.004 45.217 1.00 39.04 431 ASP A N 1
ATOM 3297 C CA . ASP A 1 434 ? 19.450 -0.383 45.746 1.00 37.02 431 ASP A CA 1
ATOM 3298 C C . ASP A 1 434 ? 19.124 0.994 46.321 1.00 34.56 431 ASP A C 1
ATOM 3299 O O . ASP A 1 434 ? 19.590 1.361 47.399 1.00 31.64 431 ASP A O 1
ATOM 3304 N N . GLU A 1 435 ? 18.301 1.750 45.602 1.00 37.49 432 GLU A N 1
ATOM 3305 C CA . GLU A 1 435 ? 17.770 3.005 46.125 1.00 36.71 432 GLU A CA 1
ATOM 3306 C C . GLU A 1 435 ? 16.926 2.725 47.354 1.00 34.44 432 GLU A C 1
ATOM 3307 O O . GLU A 1 435 ? 16.935 3.501 48.307 1.00 34.00 432 GLU A O 1
ATOM 3313 N N . ALA A 1 436 ? 16.206 1.607 47.341 1.00 30.46 433 ALA A N 1
ATOM 3314 C CA . ALA A 1 436 ? 15.394 1.246 48.498 1.00 30.48 433 ALA A CA 1
ATOM 3315 C C . ALA A 1 436 ? 16.264 1.058 49.750 1.00 32.91 433 ALA A C 1
ATOM 3316 O O . ALA A 1 436 ? 15.994 1.687 50.787 1.00 32.39 433 ALA A O 1
ATOM 3318 N N . ALA A 1 437 ? 17.290 0.203 49.654 1.00 31.38 434 ALA A N 1
ATOM 3319 C CA . ALA A 1 437 ? 18.176 -0.070 50.787 1.00 34.10 434 ALA A CA 1
ATOM 3320 C C . ALA A 1 437 ? 18.862 1.220 51.270 1.00 37.01 434 ALA A C 1
ATOM 3321 O O . ALA A 1 437 ? 19.061 1.424 52.468 1.00 37.18 434 ALA A O 1
ATOM 3323 N N . THR A 1 438 ? 19.212 2.092 50.331 1.00 35.88 435 THR A N 1
ATOM 3324 C CA . THR A 1 438 ? 19.798 3.378 50.685 1.00 37.33 435 THR A CA 1
ATOM 3325 C C . THR A 1 438 ? 18.801 4.224 51.492 1.00 34.86 435 THR A C 1
ATOM 3326 O O . THR A 1 438 ? 19.138 4.755 52.557 1.00 32.47 435 THR A O 1
ATOM 3330 N N . ALA A 1 439 ? 17.579 4.339 50.981 1.00 30.64 436 ALA A N 1
ATOM 3331 C CA . ALA A 1 439 ? 16.524 5.075 51.669 1.00 29.29 436 ALA A CA 1
ATOM 3332 C C . ALA A 1 439 ? 16.254 4.529 53.080 1.00 32.07 436 ALA A C 1
ATOM 3333 O O . ALA A 1 439 ? 16.020 5.299 54.006 1.00 35.32 436 ALA A O 1
ATOM 3335 N N . ALA A 1 440 ? 16.305 3.211 53.250 1.00 33.13 437 ALA A N 1
ATOM 3336 C CA . ALA A 1 440 ? 15.937 2.580 54.520 1.00 32.73 437 ALA A CA 1
ATOM 3337 C C . ALA A 1 440 ? 16.952 2.904 55.604 1.00 35.46 437 ALA A C 1
ATOM 3338 O O . ALA A 1 440 ? 16.596 3.140 56.771 1.00 37.36 437 ALA A O 1
ATOM 3340 N N . LYS A 1 441 ? 18.219 2.894 55.216 1.00 34.58 438 LYS A N 1
ATOM 3341 C CA . LYS A 1 441 ? 19.290 3.236 56.131 1.00 36.10 438 LYS A CA 1
ATOM 3342 C C . LYS A 1 441 ? 19.219 4.715 56.518 1.00 32.94 438 LYS A C 1
ATOM 3343 O O . LYS A 1 441 ? 19.305 5.063 57.704 1.00 27.04 438 LYS A O 1
ATOM 3349 N N . ILE A 1 442 ? 19.054 5.581 55.522 1.00 27.73 439 ILE A N 1
ATOM 3350 C CA . ILE A 1 442 ? 18.898 7.011 55.801 1.00 30.98 439 ILE A CA 1
ATOM 3351 C C . ILE A 1 442 ? 17.765 7.235 56.791 1.00 33.65 439 ILE A C 1
ATOM 3352 O O . ILE A 1 442 ? 17.887 8.022 57.734 1.00 36.61 439 ILE A O 1
ATOM 3357 N N . ALA A 1 443 ? 16.669 6.516 56.581 1.00 35.27 440 ALA A N 1
ATOM 3358 C CA . ALA A 1 443 ? 15.484 6.675 57.400 1.00 35.23 440 ALA A CA 1
ATOM 3359 C C . ALA A 1 443 ? 15.746 6.207 58.829 1.00 34.19 440 ALA A C 1
ATOM 3360 O O . ALA A 1 443 ? 15.312 6.840 59.788 1.00 36.33 440 ALA A O 1
ATOM 3362 N N . ALA A 1 444 ? 16.465 5.104 58.977 1.00 32.09 441 ALA A N 1
ATOM 3363 C CA . ALA A 1 444 ? 16.725 4.598 60.312 1.00 33.67 441 ALA A CA 1
ATOM 3364 C C . ALA A 1 444 ? 17.616 5.602 61.061 1.00 34.50 441 ALA A C 1
ATOM 3365 O O . ALA A 1 444 ? 17.419 5.863 62.245 1.00 38.49 441 ALA A O 1
ATOM 3367 N N . ILE A 1 445 ? 18.564 6.196 60.348 1.00 29.85 442 ILE A N 1
ATOM 3368 C CA . ILE A 1 445 ? 19.405 7.241 60.916 1.00 34.02 442 ILE A CA 1
ATOM 3369 C C . ILE A 1 445 ? 18.612 8.469 61.376 1.00 37.71 442 ILE A C 1
ATOM 3370 O O . ILE A 1 445 ? 18.760 8.914 62.514 1.00 35.14 442 ILE A O 1
ATOM 3375 N N . LEU A 1 446 ? 17.785 9.031 60.495 1.00 39.59 443 LEU A N 1
ATOM 3376 C CA . LEU A 1 446 ? 17.013 10.234 60.849 1.00 34.79 443 LEU A CA 1
ATOM 3377 C C . LEU A 1 446 ? 16.016 10.001 62.006 1.00 35.80 443 LEU A C 1
ATOM 3378 O O . LEU A 1 446 ? 15.715 10.922 62.759 1.00 38.62 443 LEU A O 1
ATOM 3383 N N . GLU A 1 447 ? 15.527 8.768 62.159 1.00 40.35 444 GLU A N 1
ATOM 3384 C CA . GLU A 1 447 ? 14.682 8.377 63.301 1.00 41.19 444 GLU A CA 1
ATOM 3385 C C . GLU A 1 447 ? 15.441 8.273 64.636 1.00 45.62 444 GLU A C 1
ATOM 3386 O O . GLU A 1 447 ? 14.878 8.514 65.704 1.00 43.28 444 GLU A O 1
ATOM 3392 N N . GLU A 1 448 ? 16.700 7.846 64.567 1.00 50.24 445 GLU A N 1
ATOM 3393 C CA . GLU A 1 448 ? 17.541 7.672 65.751 1.00 49.25 445 GLU A CA 1
ATOM 3394 C C . GLU A 1 448 ? 18.925 8.198 65.436 1.00 41.26 445 GLU A C 1
ATOM 3395 O O . GLU A 1 448 ? 19.845 7.417 65.193 1.00 38.98 445 GLU A O 1
ATOM 3401 N N . PRO A 1 449 ? 19.061 9.536 65.405 1.00 39.53 446 PRO A N 1
ATOM 3402 C CA . PRO A 1 449 ? 20.292 10.235 65.006 1.00 38.93 446 PRO A CA 1
ATOM 3403 C C . PRO A 1 449 ? 21.482 9.834 65.870 1.00 40.67 446 PRO A C 1
ATOM 3404 O O . PRO A 1 449 ? 21.288 9.492 67.033 1.00 38.00 446 PRO A O 1
ATOM 3408 N N . PRO A 1 450 ? 22.701 9.896 65.314 1.00 45.97 447 PRO A N 1
ATOM 3409 C CA . PRO A 1 450 ? 23.919 9.676 66.097 1.00 51.08 447 PRO A CA 1
ATOM 3410 C C . PRO A 1 450 ? 23.935 10.605 67.302 1.00 56.95 447 PRO A C 1
ATOM 3411 O O . PRO A 1 450 ? 23.317 11.681 67.260 1.00 53.09 447 PRO A O 1
ATOM 3415 N N . ARG A 1 451 ? 24.626 10.211 68.363 1.00 63.80 448 ARG A N 1
ATOM 3416 C CA . ARG A 1 451 ? 24.670 11.054 69.545 1.00 66.12 448 ARG A CA 1
ATOM 3417 C C . ARG A 1 451 ? 26.056 11.642 69.783 1.00 68.75 448 ARG A C 1
ATOM 3418 O O . ARG A 1 451 ? 26.352 12.107 70.874 1.00 68.98 448 ARG A O 1
ATOM 3426 N N . MET A 1 452 ? 26.898 11.626 68.755 1.00 75.52 449 MET A N 1
ATOM 3427 C CA . MET A 1 452 ? 28.108 12.442 68.752 1.00 82.30 449 MET A CA 1
ATOM 3428 C C . MET A 1 452 ? 27.793 13.771 68.060 1.00 91.62 449 MET A C 1
ATOM 3429 O O . MET A 1 452 ? 26.658 14.006 67.626 1.00 95.97 449 MET A O 1
ATOM 3434 N N . GLY A 1 453 ? 28.785 14.646 67.952 1.00 97.30 450 GLY A N 1
ATOM 3435 C CA . GLY A 1 453 ? 28.547 15.955 67.369 1.00 97.53 450 GLY A CA 1
ATOM 3436 C C . GLY A 1 453 ? 28.960 16.058 65.916 1.00 97.83 450 GLY A C 1
ATOM 3437 O O . GLY A 1 453 ? 29.598 17.036 65.521 1.00 107.55 450 GLY A O 1
ATOM 3438 N N . ASN A 1 454 ? 28.597 15.057 65.117 1.00 84.48 451 ASN A N 1
ATOM 3439 C CA . ASN A 1 454 ? 29.006 15.024 63.716 1.00 73.03 451 ASN A CA 1
ATOM 3440 C C . ASN A 1 454 ? 27.859 15.372 62.766 1.00 62.65 451 ASN A C 1
ATOM 3441 O O . ASN A 1 454 ? 26.772 14.788 62.831 1.00 58.90 451 ASN A O 1
ATOM 3446 N N . SER A 1 455 ? 28.111 16.324 61.876 1.00 56.18 452 SER A N 1
ATOM 3447 C CA . SER A 1 455 ? 27.028 16.907 61.092 1.00 53.99 452 SER A CA 1
ATOM 3448 C C . SER A 1 455 ? 26.846 16.238 59.734 1.00 50.22 452 SER A C 1
ATOM 3449 O O . SER A 1 455 ? 25.781 16.369 59.123 1.00 51.55 452 SER A O 1
ATOM 3452 N N . ASP A 1 456 ? 27.878 15.547 59.252 1.00 43.98 453 ASP A N 1
ATOM 3453 C CA . ASP A 1 456 ? 27.792 14.884 57.958 1.00 45.41 453 ASP A CA 1
ATOM 3454 C C . ASP A 1 456 ? 26.920 13.612 58.020 1.00 50.22 453 ASP A C 1
ATOM 3455 O O . ASP A 1 456 ? 27.227 12.653 58.740 1.00 53.33 453 ASP A O 1
ATOM 3460 N N . LEU A 1 457 ? 25.819 13.628 57.269 1.00 49.79 454 LEU A N 1
ATOM 3461 C CA . LEU A 1 457 ? 24.911 12.481 57.182 1.00 45.41 454 LEU A CA 1
ATOM 3462 C C . LEU A 1 457 ? 25.569 11.314 56.423 1.00 44.69 454 LEU A C 1
ATOM 3463 O O . LEU A 1 457 ? 25.224 10.148 56.626 1.00 45.36 454 LEU A O 1
ATOM 3468 N N . GLY A 1 458 ? 26.531 11.635 55.566 1.00 43.52 455 GLY A N 1
ATOM 3469 C CA . GLY A 1 458 ? 27.291 10.623 54.855 1.00 40.09 455 GLY A CA 1
ATOM 3470 C C . GLY A 1 458 ? 28.189 9.829 55.786 1.00 43.43 455 GLY A C 1
ATOM 3471 O O . GLY A 1 458 ? 28.525 8.676 55.524 1.00 48.80 455 GLY A O 1
ATOM 3472 N N . VAL A 1 459 ? 28.589 10.445 56.887 1.00 46.26 456 VAL A N 1
ATOM 3473 C CA . VAL A 1 459 ? 29.385 9.729 57.878 1.00 45.11 456 VAL A CA 1
ATOM 3474 C C . VAL A 1 459 ? 28.518 8.699 58.592 1.00 43.49 456 VAL A C 1
ATOM 3475 O O . VAL A 1 459 ? 28.889 7.535 58.664 1.00 48.88 456 VAL A O 1
ATOM 3479 N N . ALA A 1 460 ? 27.358 9.113 59.092 1.00 40.27 457 ALA A N 1
ATOM 3480 C CA . ALA A 1 460 ? 26.469 8.182 59.781 1.00 41.99 457 ALA A CA 1
ATOM 3481 C C . ALA A 1 460 ? 26.074 7.022 58.849 1.00 44.29 457 ALA A C 1
ATOM 3482 O O . ALA A 1 460 ? 26.061 5.844 59.255 1.00 41.78 457 ALA A O 1
ATOM 3484 N N . PHE A 1 461 ? 25.803 7.365 57.590 1.00 43.25 458 PHE A N 1
ATOM 3485 C CA . PHE A 1 461 ? 25.422 6.386 56.574 1.00 48.40 458 PHE A CA 1
ATOM 3486 C C . PHE A 1 461 ? 26.459 5.280 56.411 1.00 49.72 458 PHE A C 1
ATOM 3487 O O . PHE A 1 461 ? 26.107 4.121 56.251 1.00 51.50 458 PHE A O 1
ATOM 3495 N N . SER A 1 462 ? 27.734 5.647 56.450 1.00 48.49 459 SER A N 1
ATOM 3496 C CA . SER A 1 462 ? 28.804 4.682 56.259 1.00 47.65 459 SER A CA 1
ATOM 3497 C C . SER A 1 462 ? 29.000 3.821 57.506 1.00 47.89 459 SER A C 1
ATOM 3498 O O . SER A 1 462 ? 29.682 2.811 57.445 1.00 46.09 459 SER A O 1
ATOM 3501 N N . ARG A 1 463 ? 28.431 4.220 58.638 1.00 50.31 460 ARG A N 1
ATOM 3502 C CA . ARG A 1 463 ? 28.572 3.417 59.850 1.00 53.95 460 ARG A CA 1
ATOM 3503 C C . ARG A 1 463 ? 27.618 2.261 59.766 1.00 58.22 460 ARG A C 1
ATOM 3504 O O . ARG A 1 463 ? 26.530 2.404 59.228 1.00 57.55 460 ARG A O 1
ATOM 3512 N N . ASN A 1 464 ? 28.013 1.102 60.271 1.00 66.91 461 ASN A N 1
ATOM 3513 C CA . ASN A 1 464 ? 27.157 -0.055 60.129 1.00 72.11 461 ASN A CA 1
ATOM 3514 C C . ASN A 1 464 ? 26.635 -0.435 61.517 1.00 67.01 461 ASN A C 1
ATOM 3515 O O . ASN A 1 464 ? 26.836 -1.534 62.007 1.00 69.80 461 ASN A O 1
ATOM 3520 N N . GLN A 1 465 ? 25.997 0.536 62.161 1.00 62.76 462 GLN A N 1
ATOM 3521 C CA . GLN A 1 465 ? 25.427 0.343 63.484 1.00 63.64 462 GLN A CA 1
ATOM 3522 C C . GLN A 1 465 ? 24.293 -0.676 63.430 1.00 64.91 462 GLN A C 1
ATOM 3523 O O . GLN A 1 465 ? 23.410 -0.578 62.590 1.00 66.38 462 GLN A O 1
ATOM 3529 N N . PRO A 1 466 ? 24.335 -1.679 64.315 1.00 62.54 463 PRO A N 1
ATOM 3530 C CA . PRO A 1 466 ? 23.398 -2.808 64.309 1.00 56.97 463 PRO A CA 1
ATOM 3531 C C . PRO A 1 466 ? 21.936 -2.430 64.547 1.00 52.86 463 PRO A C 1
ATOM 3532 O O . PRO A 1 466 ? 21.074 -3.066 63.942 1.00 50.77 463 PRO A O 1
ATOM 3536 N N . ALA A 1 467 ? 21.642 -1.431 65.376 1.00 49.65 464 ALA A N 1
ATOM 3537 C CA . ALA A 1 467 ? 20.236 -1.061 65.600 1.00 45.33 464 ALA A CA 1
ATOM 3538 C C . ALA A 1 467 ? 19.626 -0.366 64.364 1.00 47.32 464 ALA A C 1
ATOM 3539 O O . ALA A 1 467 ? 18.471 -0.598 64.012 1.00 49.72 464 ALA A O 1
ATOM 3541 N N . TRP A 1 468 ? 20.408 0.486 63.713 1.00 44.75 465 TRP A N 1
ATOM 3542 C CA . TRP A 1 468 ? 20.011 1.069 62.438 1.00 44.33 465 TRP A CA 1
ATOM 3543 C C . TRP A 1 468 ? 19.761 -0.004 61.393 1.00 46.94 465 TRP A C 1
ATOM 3544 O O . TRP A 1 468 ? 18.785 0.055 60.643 1.00 43.87 465 TRP A O 1
ATOM 3555 N N . GLN A 1 469 ? 20.679 -0.965 61.323 1.00 52.59 466 GLN A N 1
ATOM 3556 C CA . GLN A 1 469 ? 20.514 -2.093 60.417 1.00 53.62 466 GLN A CA 1
ATOM 3557 C C . GLN A 1 469 ? 19.205 -2.824 60.666 1.00 50.08 466 GLN A C 1
ATOM 3558 O O . GLN A 1 469 ? 18.471 -3.100 59.721 1.00 50.89 466 GLN A O 1
ATOM 3564 N N . GLN A 1 470 ? 18.878 -3.054 61.932 1.00 48.17 467 GLN A N 1
ATOM 3565 C CA . GLN A 1 470 ? 17.645 -3.734 62.288 1.00 50.63 467 GLN A CA 1
ATOM 3566 C C . GLN A 1 470 ? 16.441 -2.961 61.780 1.00 45.89 467 GLN A C 1
ATOM 3567 O O . GLN A 1 470 ? 15.527 -3.529 61.171 1.00 44.27 467 GLN A O 1
ATOM 3573 N N . ARG A 1 471 ? 16.454 -1.654 62.010 1.00 40.73 468 ARG A N 1
ATOM 3574 C CA . ARG A 1 471 ? 15.342 -0.818 61.594 1.00 37.47 468 ARG A CA 1
ATOM 3575 C C . ARG A 1 471 ? 15.207 -0.806 60.077 1.00 34.95 468 ARG A C 1
ATOM 3576 O O . ARG A 1 471 ? 14.093 -0.859 59.553 1.00 34.77 468 ARG A O 1
ATOM 3584 N N . SER A 1 472 ? 16.344 -0.749 59.384 1.00 32.84 469 SER A N 1
ATOM 3585 C CA . SER A 1 472 ? 16.360 -0.783 57.923 1.00 40.92 469 SER A CA 1
ATOM 3586 C C . SER A 1 472 ? 15.669 -2.022 57.367 1.00 41.74 469 SER A C 1
ATOM 3587 O O . SER A 1 472 ? 14.836 -1.914 56.456 1.00 37.13 469 SER A O 1
ATOM 3590 N N . GLN A 1 473 ? 16.036 -3.183 57.908 1.00 44.06 470 GLN A N 1
ATOM 3591 C CA . GLN A 1 473 ? 15.449 -4.458 57.505 1.00 49.58 470 GLN A CA 1
ATOM 3592 C C . GLN A 1 473 ? 13.929 -4.445 57.720 1.00 43.85 470 GLN A C 1
ATOM 3593 O O . GLN A 1 473 ? 13.177 -4.911 56.853 1.00 40.69 470 GLN A O 1
ATOM 3599 N N . GLN A 1 474 ? 13.492 -3.896 58.862 1.00 36.89 471 GLN A N 1
ATOM 3600 C CA . GLN A 1 474 ? 12.058 -3.769 59.178 1.00 41.91 471 GLN A CA 1
ATOM 3601 C C . GLN A 1 474 ? 11.312 -2.871 58.167 1.00 38.78 471 GLN A C 1
ATOM 3602 O O . GLN A 1 474 ? 10.216 -3.204 57.689 1.00 37.25 471 GLN A O 1
ATOM 3608 N N . LEU A 1 475 ? 11.921 -1.747 57.820 1.00 32.79 472 LEU A N 1
ATOM 3609 C CA . LEU A 1 475 ? 11.318 -0.843 56.854 1.00 34.92 472 LEU A CA 1
ATOM 3610 C C . LEU A 1 475 ? 11.251 -1.470 55.454 1.00 36.57 472 LEU A C 1
ATOM 3611 O O . LEU A 1 475 ? 10.254 -1.344 54.757 1.00 37.30 472 LEU A O 1
ATOM 3616 N N . LEU A 1 476 ? 12.298 -2.185 55.060 1.00 39.43 473 LEU A N 1
ATOM 3617 C CA . LEU A 1 476 ? 12.305 -2.843 53.758 1.00 37.52 473 LEU A CA 1
ATOM 3618 C C . LEU A 1 476 ? 11.253 -3.935 53.695 1.00 40.60 473 LEU A C 1
ATOM 3619 O O . LEU A 1 476 ? 10.666 -4.184 52.629 1.00 34.59 473 LEU A O 1
ATOM 3624 N N . LYS A 1 477 ? 10.992 -4.574 54.833 1.00 40.46 474 LYS A N 1
ATOM 3625 C CA . LYS A 1 477 ? 9.960 -5.608 54.874 1.00 43.34 474 LYS A CA 1
ATOM 3626 C C . LYS A 1 477 ? 8.605 -4.963 54.593 1.00 44.04 474 LYS A C 1
ATOM 3627 O O . LYS A 1 477 ? 7.865 -5.392 53.710 1.00 43.61 474 LYS A O 1
ATOM 3633 N N . ARG A 1 478 ? 8.304 -3.894 55.318 1.00 44.76 475 ARG A N 1
ATOM 3634 C CA A ARG A 1 478 ? 7.068 -3.156 55.105 0.48 43.03 475 ARG A CA 1
ATOM 3635 C CA B ARG A 1 478 ? 7.065 -3.161 55.101 0.52 43.01 475 ARG A CA 1
ATOM 3636 C C . ARG A 1 478 ? 6.987 -2.650 53.661 1.00 41.63 475 ARG A C 1
ATOM 3637 O O . ARG A 1 478 ? 5.927 -2.680 53.036 1.00 41.04 475 ARG A O 1
ATOM 3652 N N . LEU A 1 479 ? 8.116 -2.203 53.126 1.00 35.58 476 LEU A N 1
ATOM 3653 C CA . LEU A 1 479 ? 8.155 -1.712 51.757 1.00 36.23 476 LEU A CA 1
ATOM 3654 C C . LEU A 1 479 ? 8.064 -2.851 50.716 1.00 39.52 476 LEU A C 1
ATOM 3655 O O . LEU A 1 479 ? 7.831 -2.602 49.525 1.00 38.88 476 LEU A O 1
ATOM 3660 N N . ASN A 1 480 ? 8.226 -4.093 51.185 1.00 40.01 477 ASN A N 1
ATOM 3661 C CA . ASN A 1 480 ? 8.219 -5.309 50.345 1.00 42.56 477 ASN A CA 1
ATOM 3662 C C . ASN A 1 480 ? 9.376 -5.353 49.358 1.00 43.38 477 ASN A C 1
ATOM 3663 O O . ASN A 1 480 ? 9.212 -5.669 48.175 1.00 48.04 477 ASN A O 1
ATOM 3668 N N . VAL A 1 481 ? 10.550 -5.035 49.869 1.00 41.57 478 VAL A N 1
ATOM 3669 C CA . VAL A 1 481 ? 11.750 -4.961 49.071 1.00 42.66 478 VAL A CA 1
ATOM 3670 C C . VAL A 1 481 ? 12.846 -5.656 49.850 1.00 43.38 478 VAL A C 1
ATOM 3671 O O . VAL A 1 481 ? 12.897 -5.558 51.067 1.00 45.52 478 VAL A O 1
ATOM 3675 N N . ARG A 1 482 ? 13.684 -6.413 49.156 1.00 44.14 479 ARG A N 1
ATOM 3676 C CA . ARG A 1 482 ? 14.748 -7.149 49.823 1.00 45.32 479 ARG A CA 1
ATOM 3677 C C . ARG A 1 482 ? 15.894 -7.409 48.866 1.00 47.18 479 ARG A C 1
ATOM 3678 O O . ARG A 1 482 ? 15.660 -7.657 47.689 1.00 52.05 479 ARG A O 1
ATOM 3686 N N . GLY A 1 483 ? 17.127 -7.334 49.364 1.00 46.74 480 GLY A N 1
ATOM 3687 C CA . GLY A 1 483 ? 18.278 -7.805 48.605 1.00 43.64 480 GLY A CA 1
ATOM 3688 C C . GLY A 1 483 ? 19.055 -6.723 47.877 1.00 43.82 480 GLY A C 1
ATOM 3689 O O . GLY A 1 483 ? 20.027 -7.020 47.183 1.00 48.48 480 GLY A O 1
ATOM 3690 N N . GLY A 1 484 ? 18.635 -5.470 48.020 1.00 39.08 481 GLY A N 1
ATOM 3691 C CA . GLY A 1 484 ? 19.353 -4.369 47.399 1.00 41.84 481 GLY A CA 1
ATOM 3692 C C . GLY A 1 484 ? 20.628 -4.012 48.152 1.00 41.69 481 GLY A C 1
ATOM 3693 O O . GLY A 1 484 ? 20.779 -4.370 49.316 1.00 35.80 481 GLY A O 1
ATOM 3694 N N . GLU A 1 485 ? 21.547 -3.309 47.488 1.00 43.59 482 GLU A N 1
ATOM 3695 C CA . GLU A 1 485 ? 22.792 -2.860 48.123 1.00 43.09 482 GLU A CA 1
ATOM 3696 C C . GLU A 1 485 ? 22.794 -1.341 48.276 1.00 37.87 482 GLU A C 1
ATOM 3697 O O . GLU A 1 485 ? 22.677 -0.620 47.284 1.00 36.40 482 GLU A O 1
ATOM 3703 N N . ALA A 1 486 ? 22.909 -0.844 49.506 1.00 35.76 483 ALA A N 1
ATOM 3704 C CA . ALA A 1 486 ? 22.857 0.611 49.698 1.00 40.08 483 ALA A CA 1
ATOM 3705 C C . ALA A 1 486 ? 24.123 1.273 49.116 1.00 44.91 483 ALA A C 1
ATOM 3706 O O . ALA A 1 486 ? 25.205 0.666 49.098 1.00 42.18 483 ALA A O 1
ATOM 3708 N N . ASP A 1 487 ? 23.975 2.492 48.600 1.00 48.17 484 ASP A N 1
ATOM 3709 C CA . ASP A 1 487 ? 25.104 3.231 48.041 1.00 47.04 484 ASP A CA 1
ATOM 3710 C C . ASP A 1 487 ? 24.938 4.734 48.261 1.00 43.83 484 ASP A C 1
ATOM 3711 O O . ASP A 1 487 ? 23.913 5.317 47.886 1.00 42.53 484 ASP A O 1
ATOM 3716 N N . SER A 1 488 ? 25.974 5.359 48.826 1.00 42.68 485 SER A N 1
ATOM 3717 C CA . SER A 1 488 ? 25.917 6.764 49.235 1.00 42.39 485 SER A CA 1
ATOM 3718 C C . SER A 1 488 ? 25.680 7.699 48.052 1.00 39.05 485 SER A C 1
ATOM 3719 O O . SER A 1 488 ? 25.129 8.782 48.208 1.00 37.67 485 SER A O 1
ATOM 3722 N N . SER A 1 489 ? 26.077 7.280 46.862 1.00 39.42 486 SER A N 1
ATOM 3723 C CA . SER A 1 489 ? 25.832 8.109 45.694 1.00 40.40 486 SER A CA 1
ATOM 3724 C C . SER A 1 489 ? 24.350 8.179 45.359 1.00 41.30 486 SER A C 1
ATOM 3725 O O . SER A 1 489 ? 23.960 8.923 44.475 1.00 48.44 486 SER A O 1
ATOM 3728 N N . LEU A 1 490 ? 23.521 7.398 46.039 1.00 38.64 487 LEU A N 1
ATOM 3729 C CA . LEU A 1 490 ? 22.090 7.409 45.733 1.00 38.38 487 LEU A CA 1
ATOM 3730 C C . LEU A 1 490 ? 21.292 8.229 46.745 1.00 42.63 487 LEU A C 1
ATOM 3731 O O . LEU A 1 490 ? 20.070 8.328 46.635 1.00 46.55 487 LEU A O 1
ATOM 3736 N N . ILE A 1 491 ? 21.991 8.808 47.720 1.00 38.99 488 ILE A N 1
ATOM 3737 C CA . ILE A 1 491 ? 21.353 9.477 48.843 1.00 39.30 488 ILE A CA 1
ATOM 3738 C C . ILE A 1 491 ? 20.724 10.804 48.443 1.00 43.51 488 ILE A C 1
ATOM 3739 O O . ILE A 1 491 ? 19.547 11.045 48.735 1.00 42.84 488 ILE A O 1
ATOM 3744 N N . ALA A 1 492 ? 21.507 11.651 47.770 1.00 43.44 489 ALA A N 1
ATOM 3745 C CA . ALA A 1 492 ? 21.084 13.027 47.470 1.00 38.15 489 ALA A CA 1
ATOM 3746 C C . ALA A 1 492 ? 19.732 13.120 46.743 1.00 35.51 489 ALA A C 1
ATOM 3747 O O . ALA A 1 492 ? 18.884 13.874 47.171 1.00 41.16 489 ALA A O 1
ATOM 3749 N N . PRO A 1 493 ? 19.520 12.368 45.652 1.00 38.25 490 PRO A N 1
ATOM 3750 C CA . PRO A 1 493 ? 18.190 12.529 45.041 1.00 40.84 490 PRO A CA 1
ATOM 3751 C C . PRO A 1 493 ? 17.025 12.009 45.910 1.00 42.45 490 PRO A C 1
ATOM 3752 O O . PRO A 1 493 ? 15.944 12.597 45.873 1.00 45.91 490 PRO A O 1
ATOM 3756 N N . LEU A 1 494 ? 17.243 10.962 46.698 1.00 39.04 491 LEU A N 1
ATOM 3757 C CA . LEU A 1 494 ? 16.234 10.505 47.667 1.00 37.33 491 LEU A CA 1
ATOM 3758 C C . LEU A 1 494 ? 15.892 11.575 48.710 1.00 36.90 491 LEU A C 1
ATOM 3759 O O . LEU A 1 494 ? 14.722 11.821 49.021 1.00 41.11 491 LEU A O 1
ATOM 3764 N N . LEU A 1 495 ? 16.921 12.207 49.252 1.00 31.85 492 LEU A N 1
ATOM 3765 C CA . LEU A 1 495 ? 16.733 13.295 50.187 1.00 38.62 492 LEU A CA 1
ATOM 3766 C C . LEU A 1 495 ? 16.048 14.497 49.552 1.00 41.78 492 LEU A C 1
ATOM 3767 O O . LEU A 1 495 ? 15.143 15.091 50.142 1.00 44.63 492 LEU A O 1
ATOM 3772 N N . ALA A 1 496 ? 16.518 14.859 48.361 1.00 40.98 493 ALA A N 1
ATOM 3773 C CA . ALA A 1 496 ? 15.992 15.995 47.606 1.00 42.27 493 ALA A CA 1
ATOM 3774 C C . ALA A 1 496 ? 14.468 15.972 47.516 1.00 44.34 493 ALA A C 1
ATOM 3775 O O . ALA A 1 496 ? 13.836 17.010 47.643 1.00 49.93 493 ALA A O 1
ATOM 3777 N N . GLY A 1 497 ? 13.886 14.792 47.311 1.00 38.58 494 GLY A N 1
ATOM 3778 C CA . GLY A 1 497 ? 12.445 14.667 47.206 1.00 37.57 494 GLY A CA 1
ATOM 3779 C C . GLY A 1 497 ? 11.725 14.973 48.510 1.00 40.96 494 GLY A C 1
ATOM 3780 O O . GLY A 1 497 ? 10.795 15.784 48.542 1.00 45.30 494 GLY A O 1
ATOM 3781 N N . ALA A 1 498 ? 12.180 14.349 49.595 1.00 33.51 495 ALA A N 1
ATOM 3782 C 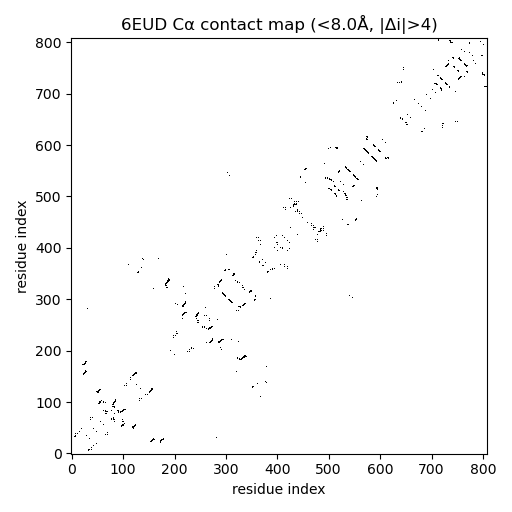CA . ALA A 1 498 ? 11.483 14.428 50.867 1.00 32.91 495 ALA A CA 1
ATOM 3783 C C . ALA A 1 498 ? 11.890 15.635 51.721 1.00 32.05 495 ALA A C 1
ATOM 3784 O O . ALA A 1 498 ? 11.206 15.965 52.682 1.00 32.70 495 ALA A O 1
ATOM 3786 N N . PHE A 1 499 ? 13.000 16.284 51.384 1.00 29.79 496 PHE A N 1
ATOM 3787 C CA . PHE A 1 499 ? 13.459 17.440 52.147 1.00 29.67 496 PHE A CA 1
ATOM 3788 C C . PHE A 1 499 ? 13.843 18.610 51.254 1.00 36.06 496 PHE A C 1
ATOM 3789 O O . PHE A 1 499 ? 14.793 19.329 51.553 1.00 39.03 496 PHE A O 1
ATOM 3797 N N . ALA A 1 500 ? 13.111 18.799 50.157 1.00 37.85 497 ALA A N 1
ATOM 3798 C CA . ALA A 1 500 ? 13.409 19.870 49.197 1.00 35.15 497 ALA A CA 1
ATOM 3799 C C . ALA A 1 500 ? 13.444 21.267 49.840 1.00 35.05 497 ALA A C 1
ATOM 3800 O O . ALA A 1 500 ? 14.267 22.103 49.480 1.00 38.29 497 ALA A O 1
ATOM 3802 N N . ASP A 1 501 ? 12.538 21.511 50.783 1.00 34.89 498 ASP A N 1
ATOM 3803 C CA . ASP A 1 501 ? 12.471 22.775 51.508 1.00 34.87 498 ASP A CA 1
ATOM 3804 C C . ASP A 1 501 ? 13.666 22.967 52.446 1.00 40.28 498 ASP A C 1
ATOM 3805 O O . ASP A 1 501 ? 13.846 24.052 53.014 1.00 41.09 498 ASP A O 1
ATOM 3810 N N . ARG A 1 502 ? 14.465 21.913 52.632 1.00 38.50 499 ARG A N 1
ATOM 3811 C CA . ARG A 1 502 ? 15.611 22.014 53.530 1.00 36.84 499 ARG A CA 1
ATOM 3812 C C . ARG A 1 502 ? 16.933 21.912 52.787 1.00 35.70 499 ARG A C 1
ATOM 3813 O O . ARG A 1 502 ? 17.970 21.704 53.401 1.00 41.25 499 ARG A O 1
ATOM 3821 N N . ILE A 1 503 ? 16.885 22.050 51.466 1.00 38.58 500 ILE A N 1
ATOM 3822 C CA . ILE A 1 503 ? 18.077 22.319 50.668 1.00 43.70 500 ILE A CA 1
ATOM 3823 C C . ILE A 1 503 ? 18.706 23.634 51.116 1.00 53.94 500 ILE A C 1
ATOM 3824 O O . ILE A 1 503 ? 18.016 24.645 51.238 1.00 58.06 500 ILE A O 1
ATOM 3829 N N . ALA A 1 504 ? 20.007 23.626 51.376 1.00 57.27 501 ALA A N 1
ATOM 3830 C CA . ALA A 1 504 ? 20.658 24.798 51.958 1.00 58.79 501 ALA A CA 1
ATOM 3831 C C . ALA A 1 504 ? 21.758 25.375 51.072 1.00 61.98 501 ALA A C 1
ATOM 3832 O O . ALA A 1 504 ? 22.596 24.643 50.537 1.00 64.71 501 ALA A O 1
ATOM 3834 N N . ARG A 1 505 ? 21.748 26.694 50.911 1.00 62.53 502 ARG A N 1
ATOM 3835 C CA . ARG A 1 505 ? 22.801 27.370 50.162 1.00 60.17 502 ARG A CA 1
ATOM 3836 C C . ARG A 1 505 ? 23.555 28.318 51.082 1.00 59.04 502 ARG A C 1
ATOM 3837 O O . ARG A 1 505 ? 22.966 28.948 51.975 1.00 50.14 502 ARG A O 1
ATOM 3845 N N . ARG A 1 506 ? 24.870 28.384 50.887 1.00 66.06 503 ARG A N 1
ATOM 3846 C CA . ARG A 1 506 ? 25.713 29.258 51.694 1.00 69.71 503 ARG A CA 1
ATOM 3847 C C . ARG A 1 506 ? 25.399 30.703 51.344 1.00 68.84 503 ARG A C 1
ATOM 3848 O O . ARG A 1 506 ? 25.206 31.046 50.172 1.00 69.54 503 ARG A O 1
ATOM 3856 N N . ARG A 1 507 ? 25.329 31.544 52.367 1.00 64.95 504 ARG A N 1
ATOM 3857 C CA . ARG A 1 507 ? 25.000 32.946 52.158 1.00 63.80 504 ARG A CA 1
ATOM 3858 C C . ARG A 1 507 ? 26.055 33.898 52.714 1.00 59.44 504 ARG A C 1
ATOM 3859 O O . ARG A 1 507 ? 25.955 34.342 53.866 1.00 58.72 504 ARG A O 1
ATOM 3867 N N . GLY A 1 508 ? 27.055 34.200 51.886 1.00 59.03 505 GLY A N 1
ATOM 3868 C CA . GLY A 1 508 ? 28.029 35.237 52.183 1.00 68.04 505 GLY A CA 1
ATOM 3869 C C . GLY A 1 508 ? 29.181 34.896 53.118 1.00 77.17 505 GLY A C 1
ATOM 3870 O O . GLY A 1 508 ? 30.314 35.308 52.876 1.00 82.75 505 GLY A O 1
ATOM 3871 N N . GLN A 1 509 ? 28.895 34.172 54.195 1.00 80.47 506 GLN A N 1
ATOM 3872 C CA . GLN A 1 509 ? 29.921 33.759 55.150 1.00 86.01 506 GLN A CA 1
ATOM 3873 C C . GLN A 1 509 ? 29.853 32.258 55.413 1.00 87.23 506 GLN A C 1
ATOM 3874 O O . GLN A 1 509 ? 28.780 31.667 55.381 1.00 84.73 506 GLN A O 1
ATOM 3880 N N . ASP A 1 510 ? 31.006 31.647 55.669 1.00 88.29 507 ASP A N 1
ATOM 3881 C CA . ASP A 1 510 ? 31.076 30.217 55.943 1.00 81.15 507 ASP A CA 1
ATOM 3882 C C . ASP A 1 510 ? 30.329 29.843 57.215 1.00 73.42 507 ASP A C 1
ATOM 3883 O O . ASP A 1 510 ? 30.571 30.397 58.288 1.00 70.39 507 ASP A O 1
ATOM 3888 N N . GLY A 1 511 ? 29.405 28.898 57.078 1.00 71.67 508 GLY A N 1
ATOM 3889 C CA . GLY A 1 511 ? 28.551 28.494 58.178 1.00 67.21 508 GLY A CA 1
ATOM 3890 C C . GLY A 1 511 ? 27.136 29.044 58.089 1.00 65.98 508 GLY A C 1
ATOM 3891 O O . GLY A 1 511 ? 26.223 28.485 58.694 1.00 64.96 508 GLY A O 1
ATOM 3892 N N . ARG A 1 512 ? 26.951 30.145 57.360 1.00 67.21 509 ARG A N 1
ATOM 3893 C CA . ARG A 1 512 ? 25.627 30.746 57.219 1.00 69.34 509 ARG A CA 1
ATOM 3894 C C . ARG A 1 512 ? 24.934 30.256 55.962 1.00 61.11 509 ARG A C 1
ATOM 3895 O O . ARG A 1 512 ? 25.418 30.457 54.837 1.00 57.51 509 ARG A O 1
ATOM 3903 N N . TYR A 1 513 ? 23.778 29.631 56.171 1.00 56.42 510 TYR A N 1
ATOM 3904 C CA . TYR A 1 513 ? 23.003 29.062 55.085 1.00 53.91 510 TYR A CA 1
ATOM 3905 C C . TYR A 1 513 ? 21.581 29.605 55.066 1.00 51.21 510 TYR A C 1
ATOM 3906 O O . TYR A 1 513 ? 21.020 29.965 56.102 1.00 50.96 510 TYR A O 1
ATOM 3915 N N . GLN A 1 514 ? 20.991 29.658 53.881 1.00 51.06 511 GLN A N 1
ATOM 3916 C CA . GLN A 1 514 ? 19.550 29.856 53.783 1.00 50.03 511 GLN A CA 1
ATOM 3917 C C . GLN A 1 514 ? 18.895 28.601 53.204 1.00 47.35 511 GLN A C 1
ATOM 3918 O O . GLN A 1 514 ? 19.398 28.013 52.222 1.00 46.15 511 GLN A O 1
ATOM 3924 N N . LEU A 1 515 ? 17.786 28.176 53.805 1.00 45.67 512 LEU A N 1
ATOM 3925 C CA . LEU A 1 515 ? 17.074 27.003 53.286 1.00 46.13 512 LEU A CA 1
ATOM 3926 C C . LEU A 1 515 ? 16.112 27.409 52.166 1.00 46.94 512 LEU A C 1
ATOM 3927 O O . LEU A 1 515 ? 15.750 28.585 52.046 1.00 50.93 512 LEU A O 1
ATOM 3932 N N . ALA A 1 516 ? 15.703 26.440 51.350 1.00 43.31 513 ALA A N 1
ATOM 3933 C CA . ALA A 1 516 ? 14.782 26.702 50.245 1.00 44.03 513 ALA A CA 1
ATOM 3934 C C . ALA A 1 516 ? 13.457 27.318 50.720 1.00 45.16 513 ALA A C 1
ATOM 3935 O O . ALA A 1 516 ? 12.774 28.000 49.957 1.00 48.34 513 ALA A O 1
ATOM 3937 N N . ASN A 1 517 ? 13.095 27.083 51.975 1.00 45.30 514 ASN A N 1
ATOM 3938 C CA . ASN A 1 517 ? 11.834 27.600 52.481 1.00 51.22 514 ASN A CA 1
ATOM 3939 C C . ASN A 1 517 ? 12.043 29.019 53.019 1.00 57.06 514 ASN A C 1
ATOM 3940 O O . ASN A 1 517 ? 11.136 29.634 53.581 1.00 56.72 514 ASN A O 1
ATOM 3945 N N . GLY A 1 518 ? 13.269 29.512 52.851 1.00 60.90 515 GLY A N 1
ATOM 3946 C CA . GLY A 1 518 ? 13.588 30.902 53.098 1.00 57.88 515 GLY A CA 1
ATOM 3947 C C . GLY A 1 518 ? 14.222 31.171 54.440 1.00 56.19 515 GLY A C 1
ATOM 3948 O O . GLY A 1 518 ? 14.722 32.269 54.675 1.00 60.81 515 GLY A O 1
ATOM 3949 N N . MET A 1 519 ? 14.205 30.186 55.328 1.00 48.90 516 MET A N 1
ATOM 3950 C CA . MET A 1 519 ? 14.713 30.412 56.675 1.00 46.82 516 MET A CA 1
ATOM 3951 C C . MET A 1 519 ? 16.236 30.287 56.737 1.00 49.06 516 MET A C 1
ATOM 3952 O O . MET A 1 519 ? 16.878 29.793 55.803 1.00 48.70 516 MET A O 1
ATOM 3957 N N . GLY A 1 520 ? 16.799 30.707 57.865 1.00 52.37 517 GLY A N 1
ATOM 3958 C CA . GLY A 1 520 ? 18.234 30.661 58.076 1.00 52.03 517 GLY A CA 1
ATOM 3959 C C . GLY A 1 520 ? 18.696 29.423 58.818 1.00 53.64 517 GLY A C 1
ATOM 3960 O O . GLY A 1 520 ? 18.096 29.002 59.813 1.00 49.46 517 GLY A O 1
ATOM 3961 N N . ALA A 1 521 ? 19.779 28.839 58.324 1.00 57.71 518 ALA A N 1
ATOM 3962 C CA . ALA A 1 521 ? 20.339 27.632 58.915 1.00 59.49 518 ALA A CA 1
ATOM 3963 C C . ALA A 1 521 ? 21.813 27.846 59.199 1.00 59.50 518 ALA A C 1
ATOM 3964 O O . ALA A 1 521 ? 22.554 28.364 58.354 1.00 57.83 518 ALA A O 1
ATOM 3966 N N . MET A 1 522 ? 22.240 27.437 60.386 1.00 59.12 519 MET A N 1
ATOM 3967 C CA . MET A 1 522 ? 23.600 27.702 60.813 1.00 56.09 519 MET A CA 1
ATOM 3968 C C . MET A 1 522 ? 24.407 26.440 61.033 1.00 51.75 519 MET A C 1
ATOM 3969 O O . MET A 1 522 ? 23.963 25.504 61.703 1.00 53.47 519 MET A O 1
ATOM 3974 N N . LEU A 1 523 ? 25.612 26.440 60.487 1.00 65.88 520 LEU A N 1
ATOM 3975 C CA . LEU A 1 523 ? 26.576 25.407 60.806 1.00 70.09 520 LEU A CA 1
ATOM 3976 C C . LEU A 1 523 ? 27.853 26.052 61.372 1.00 74.51 520 LEU A C 1
ATOM 3977 O O . LEU A 1 523 ? 28.179 27.201 61.042 1.00 75.30 520 LEU A O 1
ATOM 3982 N N . ASP A 1 524 ? 28.549 25.329 62.247 1.00 77.10 521 ASP A N 1
ATOM 3983 C CA . ASP A 1 524 ? 29.830 25.784 62.785 1.00 79.67 521 ASP A CA 1
ATOM 3984 C C . ASP A 1 524 ? 30.776 26.151 61.649 1.00 78.94 521 ASP A C 1
ATOM 3985 O O . ASP A 1 524 ? 30.903 25.415 60.673 1.00 77.34 521 ASP A O 1
ATOM 3990 N N . ALA A 1 525 ? 31.431 27.299 61.783 1.00 81.54 522 ALA A N 1
ATOM 3991 C CA . ALA A 1 525 ? 32.362 27.791 60.775 1.00 81.28 522 ALA A CA 1
ATOM 3992 C C . ALA A 1 525 ? 33.548 26.843 60.537 1.00 82.12 522 ALA A C 1
ATOM 3993 O O . ALA A 1 525 ? 34.186 26.903 59.486 1.00 80.83 522 ALA A O 1
ATOM 3995 N N . ASN A 1 526 ? 33.843 25.975 61.504 1.00 82.12 523 ASN A N 1
ATOM 3996 C CA . ASN A 1 526 ? 34.922 25.001 61.349 1.00 86.04 523 ASN A CA 1
ATOM 3997 C C . ASN A 1 526 ? 34.404 23.580 61.136 1.00 84.00 523 ASN A C 1
ATOM 3998 O O . ASN A 1 526 ? 35.043 22.600 61.526 1.00 84.22 523 ASN A O 1
ATOM 4003 N N . ASP A 1 527 ? 33.232 23.474 60.524 1.00 82.85 524 ASP A N 1
ATOM 4004 C CA . ASP A 1 527 ? 32.689 22.173 60.172 1.00 82.68 524 ASP A CA 1
ATOM 4005 C C . ASP A 1 527 ? 33.081 21.817 58.760 1.00 79.26 524 ASP A C 1
ATOM 4006 O O . ASP A 1 527 ? 33.086 22.672 57.875 1.00 77.97 524 ASP A O 1
ATOM 4011 N N . ALA A 1 528 ? 33.413 20.548 58.562 1.00 74.63 525 ALA A N 1
ATOM 4012 C CA . ALA A 1 528 ? 33.745 20.037 57.246 1.00 75.36 525 ALA A CA 1
ATOM 4013 C C . ALA A 1 528 ? 32.688 20.405 56.203 1.00 73.53 525 ALA A C 1
ATOM 4014 O O . ALA A 1 528 ? 33.027 20.758 55.073 1.00 78.09 525 ALA A O 1
ATOM 4016 N N . LEU A 1 529 ? 31.412 20.334 56.573 1.00 67.24 526 LEU A N 1
ATOM 4017 C CA . LEU A 1 529 ? 30.360 20.608 55.599 1.00 70.82 526 LEU A CA 1
ATOM 4018 C C . LEU A 1 529 ? 30.255 22.092 55.235 1.00 72.35 526 LEU A C 1
ATOM 4019 O O . LEU A 1 529 ? 29.873 22.433 54.116 1.00 72.46 526 LEU A O 1
ATOM 4024 N N . SER A 1 530 ? 30.605 22.975 56.167 1.00 74.66 527 SER A N 1
ATOM 4025 C CA . SER A 1 530 ? 30.542 24.418 55.905 1.00 74.94 527 SER A CA 1
ATOM 4026 C C . SER A 1 530 ? 31.677 24.878 54.979 1.00 71.71 527 SER A C 1
ATOM 4027 O O . SER A 1 530 ? 31.842 26.072 54.725 1.00 68.56 527 SER A O 1
ATOM 4030 N N . ARG A 1 531 ? 32.441 23.916 54.464 1.00 71.02 528 ARG A N 1
ATOM 4031 C CA . ARG A 1 531 ? 33.373 24.172 53.376 1.00 74.48 528 ARG A CA 1
ATOM 4032 C C . ARG A 1 531 ? 32.646 24.120 52.027 1.00 74.88 528 ARG A C 1
ATOM 4033 O O . ARG A 1 531 ? 33.235 24.418 50.987 1.00 78.74 528 ARG A O 1
ATOM 4041 N N . HIS A 1 532 ? 31.368 23.741 52.040 1.00 70.34 529 HIS A N 1
ATOM 4042 C CA . HIS A 1 532 ? 30.627 23.571 50.796 1.00 67.51 529 HIS A CA 1
ATOM 4043 C C . HIS A 1 532 ? 29.447 24.515 50.682 1.00 60.32 529 HIS A C 1
ATOM 4044 O O . HIS A 1 532 ? 28.856 24.920 51.685 1.00 57.88 529 HIS A O 1
ATOM 4051 N N . GLU A 1 533 ? 29.088 24.840 49.445 1.00 58.06 530 GLU A N 1
ATOM 4052 C CA . GLU A 1 533 ? 28.039 25.818 49.191 1.00 59.16 530 GLU A CA 1
ATOM 4053 C C . GLU A 1 533 ? 26.622 25.251 49.201 1.00 57.57 530 GLU A C 1
ATOM 4054 O O . GLU A 1 533 ? 25.668 25.936 49.606 1.00 59.99 530 GLU A O 1
ATOM 4060 N N . TRP A 1 534 ? 26.461 24.019 48.742 1.00 53.23 531 TRP A N 1
ATOM 4061 C CA . TRP A 1 534 ? 25.117 23.446 48.688 1.00 53.75 531 TRP A CA 1
ATOM 4062 C C . TRP A 1 534 ? 24.966 22.182 49.522 1.00 51.51 531 TRP A C 1
ATOM 4063 O O . TRP A 1 534 ? 25.735 21.234 49.366 1.00 52.76 531 TRP A O 1
ATOM 4074 N N . LEU A 1 535 ? 23.971 22.182 50.405 1.00 47.25 532 LEU A N 1
ATOM 4075 C CA . LEU A 1 535 ? 23.689 21.034 51.259 1.00 50.62 532 LEU A CA 1
ATOM 4076 C C . LEU A 1 535 ? 22.219 20.659 51.217 1.00 52.23 532 LEU A C 1
ATOM 4077 O O . LEU A 1 535 ? 21.393 21.415 50.723 1.00 41.53 532 LEU A O 1
ATOM 4082 N N . ILE A 1 536 ? 21.900 19.475 51.729 1.00 50.68 533 ILE A N 1
ATOM 4083 C CA . ILE A 1 536 ? 20.524 19.156 52.097 1.00 46.51 533 ILE A CA 1
ATOM 4084 C C . ILE A 1 536 ? 20.569 18.883 53.587 1.00 43.99 533 ILE A C 1
ATOM 4085 O O . ILE A 1 536 ? 21.328 18.022 54.019 1.00 46.71 533 ILE A O 1
ATOM 4090 N N . ALA A 1 537 ? 19.802 19.626 54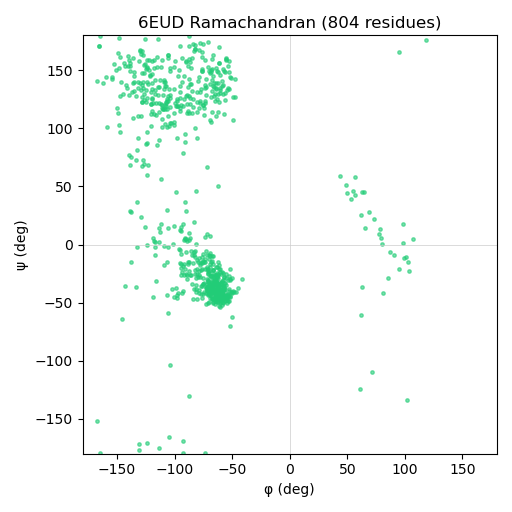.375 1.00 40.21 534 ALA A N 1
ATOM 4091 C CA . ALA A 1 537 ? 19.855 19.476 55.826 1.00 44.40 534 ALA A CA 1
ATOM 4092 C C . ALA A 1 537 ? 18.539 18.963 56.383 1.00 39.65 534 ALA A C 1
ATOM 4093 O O . ALA A 1 537 ? 17.695 19.749 56.809 1.00 38.75 534 ALA A O 1
ATOM 4095 N N . PRO A 1 538 ? 18.364 17.635 56.393 1.00 42.94 535 PRO A N 1
ATOM 4096 C CA . PRO A 1 538 ? 17.102 17.081 56.888 1.00 45.68 535 PRO A CA 1
ATOM 4097 C C . PRO A 1 538 ? 16.873 17.311 58.388 1.00 45.07 535 PRO A C 1
ATOM 4098 O O . PRO A 1 538 ? 15.730 17.502 58.792 1.00 45.82 535 PRO A O 1
ATOM 4102 N N . LEU A 1 539 ? 17.932 17.304 59.188 1.00 46.21 536 LEU A N 1
ATOM 4103 C CA . LEU A 1 539 ? 17.784 17.459 60.634 1.00 50.44 536 LEU A CA 1
ATOM 4104 C C . LEU A 1 539 ? 18.251 18.836 61.132 1.00 51.09 536 LEU A C 1
ATOM 4105 O O . LEU A 1 539 ? 19.425 19.205 60.998 1.00 52.07 536 LEU A O 1
ATOM 4110 N N . LEU A 1 540 ? 17.319 19.577 61.725 1.00 50.57 537 LEU A N 1
ATOM 4111 C CA . LEU A 1 540 ? 17.534 20.972 62.102 1.00 49.89 537 LEU A CA 1
ATOM 4112 C C . LEU A 1 540 ? 17.030 21.305 63.495 1.00 51.90 537 LEU A C 1
ATOM 4113 O O . LEU A 1 540 ? 15.878 21.001 63.834 1.00 54.13 537 LEU A O 1
ATOM 4118 N N . LEU A 1 541 ? 17.872 21.980 64.275 1.00 52.30 538 LEU A N 1
ATOM 4119 C CA . LEU A 1 541 ? 17.486 22.443 65.607 1.00 55.76 538 LEU A CA 1
ATOM 4120 C C . LEU A 1 541 ? 17.229 23.950 65.632 1.00 52.84 538 LEU A C 1
ATOM 4121 O O . LEU A 1 541 ? 18.160 24.754 65.662 1.00 52.41 538 LEU A O 1
ATOM 4126 N N . GLN A 1 542 ? 15.957 24.320 65.624 1.00 55.01 539 GLN A N 1
ATOM 4127 C CA . GLN A 1 542 ? 15.542 25.720 65.643 1.00 57.51 539 GLN A CA 1
ATOM 4128 C C . GLN A 1 542 ? 15.725 26.306 67.031 1.00 71.59 539 GLN A C 1
ATOM 4129 O O . GLN A 1 542 ? 15.137 25.803 67.988 1.00 75.18 539 GLN A O 1
ATOM 4135 N N . GLY A 1 543 ? 16.552 27.352 67.131 1.00 81.43 540 GLY A N 1
ATOM 4136 C CA . GLY A 1 543 ? 16.810 28.043 68.388 1.00 91.21 540 GLY A CA 1
ATOM 4137 C C . GLY A 1 543 ? 15.533 28.420 69.116 1.00 100.42 540 GLY A C 1
ATOM 4138 O O . GLY A 1 543 ? 15.283 27.961 70.230 1.00 103.71 540 GLY A O 1
ATOM 4139 N N . SER A 1 544 ? 14.728 29.263 68.480 1.00 108.93 541 SER A N 1
ATOM 4140 C CA . SER A 1 544 ? 13.345 29.456 68.891 1.00 112.16 541 SER A CA 1
ATOM 4141 C C . SER A 1 544 ? 12.615 30.233 67.798 1.00 114.86 541 SER A C 1
ATOM 4142 O O . SER A 1 544 ? 13.005 30.165 66.634 1.00 117.95 541 SER A O 1
ATOM 4145 N N . ALA A 1 545 ? 11.587 30.987 68.192 1.00 111.54 542 ALA A N 1
ATOM 4146 C CA . ALA A 1 545 ? 10.645 31.655 67.281 1.00 104.70 542 ALA A CA 1
ATOM 4147 C C . ALA A 1 545 ? 11.274 32.309 66.052 1.00 101.92 542 ALA A C 1
ATOM 4148 O O . ALA A 1 545 ? 10.634 32.412 65.009 1.00 98.14 542 ALA A O 1
ATOM 4150 N N . SER A 1 546 ? 12.518 32.759 66.187 1.00 108.18 543 SER A N 1
ATOM 4151 C CA . SER A 1 546 ? 13.281 33.307 65.069 1.00 110.12 543 SER A CA 1
ATOM 4152 C C . SER A 1 546 ? 13.548 32.234 64.007 1.00 110.01 543 SER A C 1
ATOM 4153 O O . SER A 1 546 ? 14.136 31.193 64.318 1.00 112.61 543 SER A O 1
ATOM 4156 N N . PRO A 1 547 ? 13.127 32.479 62.744 1.00 97.95 544 PRO A N 1
ATOM 4157 C CA . PRO A 1 547 ? 13.296 31.489 61.666 1.00 92.05 544 PRO A CA 1
ATOM 4158 C C . PRO A 1 547 ? 14.767 31.159 61.366 1.00 89.71 544 PRO A C 1
ATOM 4159 O O . PRO A 1 547 ? 15.189 31.198 60.208 1.00 87.26 544 PRO A O 1
ATOM 4163 N N . ASP A 1 548 ? 15.521 30.837 62.418 1.00 90.09 545 ASP A N 1
ATOM 4164 C CA . ASP A 1 548 ? 16.918 30.435 62.328 1.00 89.24 545 ASP A CA 1
ATOM 4165 C C . ASP A 1 548 ? 17.117 29.131 63.073 1.00 79.08 545 ASP A C 1
ATOM 4166 O O . ASP A 1 548 ? 16.594 28.951 64.174 1.00 82.90 545 ASP A O 1
ATOM 4171 N N . ALA A 1 549 ? 17.883 28.227 62.477 1.00 67.82 546 ALA A N 1
ATOM 4172 C CA . ALA A 1 549 ? 18.077 26.902 63.049 1.00 58.55 546 ALA A CA 1
ATOM 4173 C C . ALA A 1 549 ? 19.512 26.416 62.887 1.00 51.83 546 ALA A C 1
ATOM 4174 O O . ALA A 1 549 ? 20.219 26.832 61.967 1.00 53.39 546 ALA A O 1
ATOM 4176 N N . ARG A 1 550 ? 19.944 25.543 63.792 1.00 43.32 547 ARG A N 1
ATOM 4177 C CA . ARG A 1 550 ? 21.241 24.908 63.658 1.00 51.07 547 ARG A CA 1
ATOM 4178 C C . ARG A 1 550 ? 21.121 23.632 62.811 1.00 56.41 547 ARG A C 1
ATOM 4179 O O . ARG A 1 550 ? 20.139 22.889 62.898 1.00 54.82 547 ARG A O 1
ATOM 4187 N N . ILE A 1 551 ? 22.125 23.385 61.985 1.00 61.08 548 ILE A N 1
ATOM 4188 C CA . ILE A 1 551 ? 22.150 22.187 61.164 1.00 55.97 548 ILE A CA 1
ATOM 4189 C C . ILE A 1 551 ? 22.778 21.046 61.951 1.00 56.73 548 ILE A C 1
ATOM 4190 O O . ILE A 1 551 ? 23.916 21.155 62.388 1.00 60.36 548 ILE A O 1
ATOM 4195 N N . LEU A 1 552 ? 22.021 19.963 62.143 1.00 54.54 549 LEU A N 1
ATOM 4196 C CA . LEU A 1 552 ? 22.475 18.837 62.961 1.00 50.85 549 LEU A CA 1
ATOM 4197 C C . LEU A 1 552 ? 22.990 17.692 62.099 1.00 50.68 549 LEU A C 1
ATOM 4198 O O . LEU A 1 552 ? 24.036 17.115 62.397 1.00 51.80 549 LEU A O 1
ATOM 4203 N N . LEU A 1 553 ? 22.241 17.355 61.045 1.00 51.70 550 LEU A N 1
ATOM 4204 C CA . LEU A 1 553 ? 22.665 16.351 60.064 1.00 52.17 550 LEU A CA 1
ATOM 4205 C C . LEU A 1 553 ? 22.429 16.869 58.659 1.00 50.90 550 LEU A C 1
ATOM 4206 O O . LEU A 1 553 ? 21.320 17.307 58.323 1.00 50.98 550 LEU A O 1
ATOM 4211 N N . ALA A 1 554 ? 23.465 16.827 57.830 1.00 45.40 551 ALA A N 1
ATOM 4212 C CA . ALA A 1 554 ? 23.337 17.344 56.469 1.00 44.77 551 ALA A CA 1
ATOM 4213 C C . ALA A 1 554 ? 24.197 16.561 55.505 1.00 45.85 551 ALA A C 1
ATOM 4214 O O . ALA A 1 554 ? 25.149 15.869 55.900 1.00 47.20 551 ALA A O 1
ATOM 4216 N N . LEU A 1 555 ? 23.851 16.692 54.233 1.00 45.37 552 LEU A N 1
ATOM 4217 C CA . LEU A 1 555 ? 24.571 16.023 53.163 1.00 49.95 552 LEU A CA 1
ATOM 4218 C C . LEU A 1 555 ? 25.032 17.077 52.172 1.00 46.71 552 LEU A C 1
ATOM 4219 O O . LEU A 1 555 ? 24.292 18.036 51.889 1.00 45.56 552 LEU A O 1
ATOM 4224 N N . LEU A 1 556 ? 26.253 16.920 51.669 1.00 48.31 553 LEU A N 1
ATOM 4225 C CA . LEU A 1 556 ? 26.768 17.834 50.665 1.00 57.72 553 LEU A CA 1
ATOM 4226 C C . LEU A 1 556 ? 26.319 17.361 49.301 1.00 56.12 553 LEU A C 1
ATOM 4227 O O . LEU A 1 556 ? 26.321 16.168 49.009 1.00 54.69 553 LEU A O 1
ATOM 4232 N N . VAL A 1 557 ? 25.904 18.311 48.476 1.00 57.24 554 VAL A N 1
ATOM 4233 C CA . VAL A 1 557 ? 25.414 18.019 47.144 1.00 57.35 554 VAL A CA 1
ATOM 4234 C C . VAL A 1 557 ? 26.083 18.933 46.131 1.00 63.78 554 VAL A C 1
ATOM 4235 O O . VAL A 1 557 ? 26.314 20.114 46.393 1.00 67.90 554 VAL A O 1
ATOM 4239 N N . ASP A 1 558 ? 26.428 18.375 44.982 1.00 66.31 555 ASP A N 1
ATOM 4240 C CA . ASP A 1 558 ? 26.788 19.197 43.845 1.00 68.41 555 ASP A CA 1
ATOM 4241 C C . ASP A 1 558 ? 25.471 19.653 43.223 1.00 65.17 555 ASP A C 1
ATOM 4242 O O . ASP A 1 558 ? 24.690 18.837 42.728 1.00 66.21 555 ASP A O 1
ATOM 4247 N N . ILE A 1 559 ? 25.208 20.952 43.282 1.00 59.92 556 ILE A N 1
ATOM 4248 C CA . ILE A 1 559 ? 23.886 21.451 42.946 1.00 59.41 556 ILE A CA 1
ATOM 4249 C C . ILE A 1 559 ? 23.574 21.234 41.480 1.00 59.29 556 ILE A C 1
ATOM 4250 O O . ILE A 1 559 ? 22.414 21.051 41.112 1.00 57.16 556 ILE A O 1
ATOM 4255 N N . ASP A 1 560 ? 24.611 21.228 40.650 1.00 64.71 557 ASP A N 1
ATOM 4256 C CA . ASP A 1 560 ? 24.442 21.056 39.211 1.00 71.43 557 ASP A CA 1
ATOM 4257 C C . ASP A 1 560 ? 23.951 19.648 38.879 1.00 71.70 557 ASP A C 1
ATOM 4258 O O . ASP A 1 560 ? 23.086 19.470 38.016 1.00 71.15 557 ASP A O 1
ATOM 4263 N N . GLU A 1 561 ? 24.504 18.658 39.571 1.00 69.87 558 GLU A N 1
ATOM 4264 C CA . GLU A 1 561 ? 24.042 17.289 39.445 1.00 67.20 558 GLU A CA 1
ATOM 4265 C C . GLU A 1 561 ? 22.617 17.153 39.919 1.00 60.26 558 GLU A C 1
ATOM 4266 O O . GLU A 1 561 ? 21.801 16.500 39.277 1.00 58.59 558 GLU A O 1
ATOM 4272 N N . LEU A 1 562 ? 22.331 17.757 41.066 1.00 58.39 559 LEU A N 1
ATOM 4273 C CA . LEU A 1 562 ? 21.046 17.570 41.722 1.00 60.08 559 LEU A CA 1
ATOM 4274 C C . LEU A 1 562 ? 19.922 18.143 40.888 1.00 59.94 559 LEU A C 1
ATOM 4275 O O . LEU A 1 562 ? 18.889 17.504 40.696 1.00 63.63 559 LEU A O 1
ATOM 4280 N N . VAL A 1 563 ? 20.134 19.351 40.388 1.00 59.04 560 VAL A N 1
ATOM 4281 C CA . VAL A 1 563 ? 19.142 20.027 39.563 1.00 57.23 560 VAL A CA 1
ATOM 4282 C C . VAL A 1 563 ? 18.960 19.275 38.247 1.00 57.81 560 VAL A C 1
ATOM 4283 O O . VAL A 1 563 ? 17.864 19.210 37.687 1.00 56.96 560 VAL A O 1
ATOM 4287 N N . GLN A 1 564 ? 20.047 18.695 37.763 1.00 59.01 561 GLN A N 1
ATOM 4288 C CA . GLN A 1 564 ? 19.978 17.886 36.566 1.00 65.33 561 GLN A CA 1
ATOM 4289 C C . GLN A 1 564 ? 19.241 16.581 36.860 1.00 66.65 561 GLN A C 1
ATOM 4290 O O . GLN A 1 564 ? 18.402 16.146 36.073 1.00 68.72 561 GLN A O 1
ATOM 4296 N N . ARG A 1 565 ? 19.550 15.975 38.003 1.00 65.41 562 ARG A N 1
ATOM 4297 C CA . ARG A 1 565 ? 18.917 14.730 38.425 1.00 64.38 562 ARG A CA 1
ATOM 4298 C C . ARG A 1 565 ? 17.450 14.947 38.797 1.00 61.42 562 ARG A C 1
ATOM 4299 O O . ARG A 1 565 ? 16.608 14.071 38.580 1.00 60.59 562 ARG A O 1
ATOM 4307 N N . CYS A 1 566 ? 17.154 16.127 39.341 1.00 58.15 563 CYS A N 1
ATOM 4308 C CA . CYS A 1 566 ? 15.827 16.449 39.859 1.00 55.48 563 CYS A CA 1
ATOM 4309 C C . CYS A 1 566 ? 15.374 17.819 39.367 1.00 60.35 563 CYS A C 1
ATOM 4310 O O . CYS A 1 566 ? 15.337 18.786 40.142 1.00 58.55 563 CYS A O 1
ATOM 4313 N N . PRO A 1 567 ? 15.017 17.903 38.073 1.00 64.90 564 PRO A N 1
ATOM 4314 C CA . PRO A 1 567 ? 14.676 19.167 37.408 1.00 63.14 564 PRO A CA 1
ATOM 4315 C C . PRO A 1 567 ? 13.500 19.887 38.047 1.00 63.10 564 PRO A C 1
ATOM 4316 O O . PRO A 1 567 ? 13.404 21.106 37.935 1.00 65.92 564 PRO A O 1
ATOM 4320 N N . GLN A 1 568 ? 12.627 19.142 38.715 1.00 63.55 565 GLN A N 1
ATOM 4321 C CA . GLN A 1 568 ? 11.421 19.711 39.301 1.00 61.19 565 GLN A CA 1
ATOM 4322 C C . GLN A 1 568 ? 11.746 20.624 40.485 1.00 60.66 565 GLN A C 1
ATOM 4323 O O . GLN A 1 568 ? 10.911 21.421 40.894 1.00 65.54 565 GLN A O 1
ATOM 4329 N N . LEU A 1 569 ? 12.955 20.515 41.031 1.00 58.89 566 LEU A N 1
ATOM 4330 C CA . LEU A 1 569 ? 13.387 21.397 42.120 1.00 55.42 566 LEU A CA 1
ATOM 4331 C C . LEU A 1 569 ? 13.425 22.867 41.711 1.00 59.35 566 LEU A C 1
ATOM 4332 O O . LEU A 1 569 ? 13.260 23.757 42.538 1.00 61.39 566 LEU A O 1
ATOM 4337 N N . VAL A 1 570 ? 13.665 23.118 40.431 1.00 62.84 567 VAL A N 1
ATOM 4338 C CA . VAL A 1 570 ? 13.936 24.473 39.964 1.00 62.22 567 VAL A CA 1
ATOM 4339 C C . VAL A 1 570 ? 12.750 25.051 39.225 1.00 60.60 567 VAL A C 1
ATOM 4340 O O . VAL A 1 570 ? 12.263 24.476 38.248 1.00 60.67 567 VAL A O 1
ATOM 4344 N N . GLN A 1 571 ? 12.281 26.193 39.705 1.00 61.56 568 GLN A N 1
ATOM 4345 C CA . GLN A 1 571 ? 11.197 26.885 39.035 1.00 67.28 568 GLN A CA 1
ATOM 4346 C C . GLN A 1 571 ? 11.730 28.191 38.431 1.00 66.29 568 GLN A C 1
ATOM 4347 O O . GLN A 1 571 ? 12.729 28.753 38.897 1.00 62.83 568 GLN A O 1
ATOM 4353 N N . GLN A 1 572 ? 11.075 28.639 37.364 1.00 66.01 569 GLN A N 1
ATOM 4354 C CA . GLN A 1 572 ? 11.516 29.791 36.585 1.00 64.20 569 GLN A CA 1
ATOM 4355 C C . GLN A 1 572 ? 10.587 30.981 36.818 1.00 64.88 569 GLN A C 1
ATOM 4356 O O . GLN A 1 572 ? 9.362 30.825 36.890 1.00 65.35 569 GLN A O 1
ATOM 4362 N N . SER A 1 573 ? 11.164 32.173 36.922 1.00 66.73 570 SER A N 1
ATOM 4363 C CA . SER A 1 573 ? 10.384 33.370 37.231 1.00 63.24 570 SER A CA 1
ATOM 4364 C C . SER A 1 573 ? 10.984 34.617 36.591 1.00 64.71 570 SER A C 1
ATOM 4365 O O . SER A 1 573 ? 12.081 35.046 36.954 1.00 64.98 570 SER A O 1
ATOM 4368 N N . ASP A 1 574 ? 10.264 35.192 35.633 1.00 61.08 571 ASP A N 1
ATOM 4369 C CA . ASP A 1 574 ? 10.732 36.382 34.927 1.00 56.13 571 ASP A CA 1
ATOM 4370 C C . ASP A 1 574 ? 10.153 37.658 35.539 1.00 52.25 571 ASP A C 1
ATOM 4371 O O . ASP A 1 574 ? 9.054 37.655 36.103 1.00 51.64 571 ASP A O 1
ATOM 4376 N N . T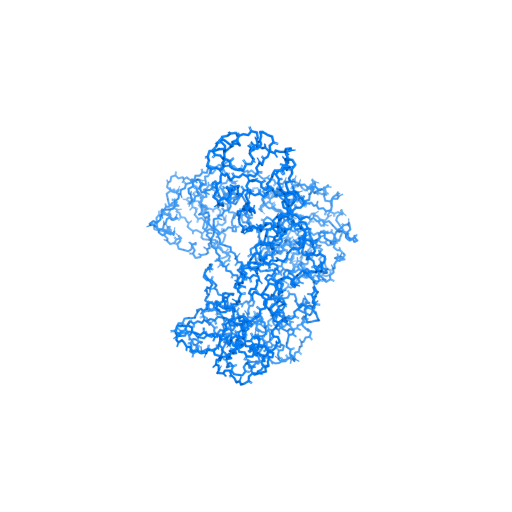HR A 1 575 ? 10.900 38.751 35.446 1.00 49.51 572 THR A N 1
ATOM 4377 C CA . THR A 1 575 ? 10.440 40.011 36.003 1.00 45.95 572 THR A CA 1
ATOM 4378 C C . THR A 1 575 ? 10.765 41.168 35.085 1.00 49.55 572 THR A C 1
ATOM 4379 O O . THR A 1 575 ? 11.906 41.324 34.645 1.00 50.57 572 THR A O 1
ATOM 4383 N N . VAL A 1 576 ? 9.757 41.980 34.779 1.00 50.97 573 VAL A N 1
ATOM 4384 C CA . VAL A 1 576 ? 9.999 43.223 34.054 1.00 50.03 573 VAL A CA 1
ATOM 4385 C C . VAL A 1 576 ? 9.336 44.361 34.811 1.00 52.47 573 VAL A C 1
ATOM 4386 O O . VAL A 1 576 ? 8.184 44.254 35.231 1.00 51.53 573 VAL A O 1
ATOM 4390 N N . GLU A 1 577 ? 10.082 45.442 35.001 1.00 58.80 574 GLU A N 1
ATOM 4391 C CA . GLU A 1 577 ? 9.608 46.600 35.753 1.00 59.86 574 GLU A CA 1
ATOM 4392 C C . GLU A 1 577 ? 10.525 47.785 35.486 1.00 58.92 574 GLU A C 1
ATOM 4393 O O . GLU A 1 577 ? 11.593 47.628 34.885 1.00 60.18 574 GLU A O 1
ATOM 4399 N N . TRP A 1 578 ? 10.115 48.964 35.945 1.00 55.99 575 TRP A N 1
ATOM 4400 C CA . TRP A 1 578 ? 10.919 50.168 35.762 1.00 59.40 575 TRP A CA 1
ATOM 4401 C C . TRP A 1 578 ? 11.551 50.646 37.069 1.00 62.48 575 TRP A C 1
ATOM 4402 O O . TRP A 1 578 ? 10.856 50.962 38.038 1.00 65.99 575 TRP A O 1
ATOM 4413 N N . ASP A 1 579 ? 12.878 50.699 37.078 1.00 61.10 576 ASP A N 1
ATOM 4414 C CA . ASP A 1 579 ? 13.633 51.196 38.216 1.00 61.03 576 ASP A CA 1
ATOM 4415 C C . ASP A 1 579 ? 13.704 52.734 38.187 1.00 60.86 576 ASP A C 1
ATOM 4416 O O . ASP A 1 579 ? 14.510 53.329 37.448 1.00 59.28 576 ASP A O 1
ATOM 4421 N N . ASP A 1 580 ? 12.844 53.361 38.993 1.00 60.76 577 ASP A N 1
ATOM 4422 C CA . ASP A 1 580 ? 12.766 54.819 39.106 1.00 63.99 577 ASP A CA 1
ATOM 4423 C C . ASP A 1 580 ? 14.020 55.405 39.745 1.00 64.69 577 ASP A C 1
ATOM 4424 O O . ASP A 1 580 ? 14.417 56.533 39.446 1.00 65.16 577 ASP A O 1
ATOM 4429 N N . ALA A 1 581 ? 14.635 54.625 40.629 1.00 64.50 578 ALA A N 1
ATOM 4430 C CA . ALA A 1 581 ? 15.859 55.026 41.306 1.00 65.80 578 ALA A CA 1
ATOM 4431 C C . ALA A 1 581 ? 17.010 55.307 40.322 1.00 64.95 578 ALA A C 1
ATOM 4432 O O . ALA A 1 581 ? 17.839 56.202 40.553 1.00 65.18 578 ALA A O 1
ATOM 4434 N N . GLN A 1 582 ? 17.055 54.556 39.224 1.00 63.17 579 GLN A N 1
ATOM 4435 C CA . GLN A 1 582 ? 18.143 54.719 38.260 1.00 65.76 579 GLN A CA 1
ATOM 4436 C C . GLN A 1 582 ? 17.651 55.027 36.834 1.00 66.15 579 GLN A C 1
ATOM 4437 O O . GLN A 1 582 ? 18.451 55.218 35.920 1.00 65.44 579 GLN A O 1
ATOM 4443 N N . GLY A 1 583 ? 16.335 55.090 36.657 1.00 67.81 580 GLY A N 1
ATOM 4444 C CA . GLY A 1 583 ? 15.754 55.472 35.381 1.00 68.21 580 GLY A CA 1
ATOM 4445 C C . GLY A 1 583 ? 16.071 54.524 34.244 1.00 67.97 580 GLY A C 1
ATOM 4446 O O . GLY A 1 583 ? 16.403 54.948 33.136 1.00 68.64 580 GLY A O 1
ATOM 4447 N N . THR A 1 584 ? 15.947 53.232 34.521 1.00 68.87 581 THR A N 1
ATOM 4448 C CA . THR A 1 584 ? 16.298 52.194 33.565 1.00 74.82 581 THR A CA 1
ATOM 4449 C C . THR A 1 584 ? 15.268 51.068 33.618 1.00 74.98 581 THR A C 1
ATOM 4450 O O . THR A 1 584 ? 14.542 50.928 34.601 1.00 70.80 581 THR A O 1
ATOM 4454 N N . LEU A 1 585 ? 15.194 50.281 32.548 1.00 76.27 582 LEU A N 1
ATOM 4455 C CA . LEU A 1 585 ? 14.306 49.123 32.507 1.00 71.76 582 LEU A CA 1
ATOM 4456 C C . LEU A 1 585 ? 15.024 47.909 33.100 1.00 72.78 582 LEU A C 1
ATOM 4457 O O . LEU A 1 585 ? 16.137 47.574 32.684 1.00 77.24 582 LEU A O 1
ATOM 4462 N N . LYS A 1 586 ? 14.408 47.272 34.090 1.00 67.65 583 LYS A N 1
ATOM 4463 C CA . LYS A 1 586 ? 14.986 46.069 34.676 1.00 67.53 583 LYS A CA 1
ATOM 4464 C C . LYS A 1 586 ? 14.233 44.853 34.173 1.00 64.14 583 LYS A C 1
ATOM 4465 O O . LYS A 1 586 ? 13.014 44.785 34.271 1.00 60.84 583 LYS A O 1
ATOM 4471 N N . ALA A 1 587 ? 14.972 43.896 33.625 1.00 65.09 584 ALA A N 1
ATOM 4472 C CA . ALA A 1 587 ? 14.372 42.714 33.022 1.00 61.00 584 ALA A CA 1
ATOM 4473 C C . ALA A 1 587 ? 15.285 41.523 33.192 1.00 61.17 584 ALA A C 1
ATOM 4474 O O . ALA A 1 587 ? 16.292 41.366 32.479 1.00 64.98 584 ALA A O 1
ATOM 4476 N N . TRP A 1 588 ? 14.935 40.676 34.147 1.00 57.92 585 TRP A N 1
ATOM 4477 C CA . TRP A 1 588 ? 15.766 39.523 34.417 1.00 60.95 585 TRP A CA 1
ATOM 4478 C C . TRP A 1 588 ? 14.941 38.238 34.476 1.00 56.85 585 TRP A C 1
ATOM 4479 O O . TRP A 1 588 ? 13.718 38.271 34.668 1.00 49.93 585 TRP A O 1
ATOM 4490 N N . ARG A 1 589 ? 15.621 37.113 34.263 1.00 59.68 586 ARG A N 1
ATOM 4491 C CA . ARG A 1 589 ? 15.058 35.785 34.520 1.00 57.32 586 ARG A CA 1
ATOM 4492 C C . ARG A 1 589 ? 15.768 35.166 35.727 1.00 58.09 586 ARG A C 1
ATOM 4493 O O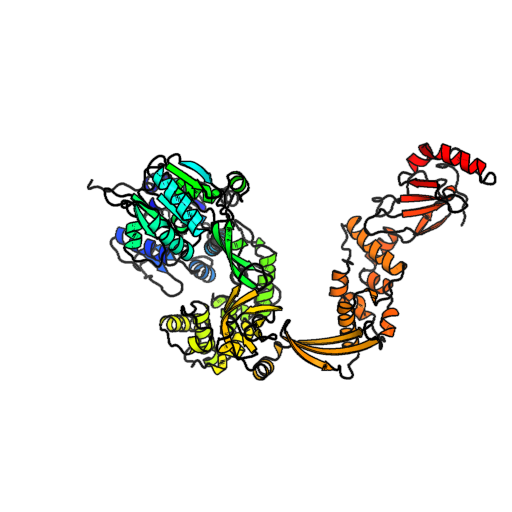 . ARG A 1 589 ? 17.010 35.146 35.774 1.00 57.49 586 ARG A O 1
ATOM 4501 N N . ARG A 1 590 ? 14.980 34.694 36.701 1.00 56.45 587 ARG A N 1
ATOM 4502 C CA . ARG A 1 590 ? 15.518 34.058 37.899 1.00 60.22 587 ARG A CA 1
ATOM 4503 C C . ARG A 1 590 ? 15.156 32.567 37.965 1.00 60.45 587 ARG A C 1
ATOM 4504 O O . ARG A 1 590 ? 13.975 32.195 37.938 1.00 60.63 587 ARG A O 1
ATOM 4512 N N . LEU A 1 591 ? 16.171 31.711 38.030 1.00 60.06 588 LEU A N 1
ATOM 4513 C CA . LEU A 1 591 ? 15.930 30.311 38.364 1.00 57.25 588 LEU A CA 1
ATOM 4514 C C . LEU A 1 591 ? 16.000 30.163 39.886 1.00 53.54 588 LEU A C 1
ATOM 4515 O O . LEU A 1 591 ? 16.983 30.661 40.514 1.00 50.19 588 LEU A O 1
ATOM 4520 N N . GLN A 1 592 ? 14.988 29.548 40.519 1.00 54.18 589 GLN A N 1
ATOM 4521 C CA . GLN A 1 592 ? 15.110 29.560 41.971 1.00 60.05 589 GLN A CA 1
ATOM 4522 C C . GLN A 1 592 ? 14.761 28.114 42.482 1.00 45.53 589 GLN A C 1
ATOM 4523 O O . GLN A 1 592 ? 14.026 27.325 41.845 1.00 46.68 589 GLN A O 1
ATOM 4529 N N . ILE A 1 593 ? 15.384 27.714 43.577 1.00 46.04 590 ILE A N 1
ATOM 4530 C CA . ILE A 1 593 ? 14.961 26.534 44.300 1.00 46.31 590 ILE A CA 1
ATOM 4531 C C . ILE A 1 593 ? 14.276 27.010 45.568 1.00 45.31 590 ILE A C 1
ATOM 4532 O O . ILE A 1 593 ? 14.935 27.417 46.524 1.00 45.66 590 ILE A O 1
ATOM 4537 N N . GLY A 1 594 ? 12.949 27.008 45.561 1.00 47.74 591 GLY A N 1
ATOM 4538 C CA . GLY A 1 594 ? 12.211 27.632 46.645 1.00 47.15 591 GLY A CA 1
ATOM 4539 C C . GLY A 1 594 ? 12.541 29.111 46.707 1.00 46.92 591 GLY A C 1
ATOM 4540 O O . GLY A 1 594 ? 12.417 29.808 45.707 1.00 46.38 591 GLY A O 1
ATOM 4541 N N . GLN A 1 595 ? 12.996 29.577 47.867 1.00 49.88 592 GLN A N 1
ATOM 4542 C CA . GLN A 1 595 ? 13.358 30.979 48.069 1.00 50.47 592 GLN A CA 1
ATOM 4543 C C . GLN A 1 595 ? 14.817 31.274 47.730 1.00 54.68 592 GLN A C 1
ATOM 4544 O O . GLN A 1 595 ? 15.281 32.397 47.912 1.00 57.36 592 GLN A O 1
ATOM 4550 N N . LEU A 1 596 ? 15.533 30.258 47.246 1.00 54.75 593 LEU A N 1
ATOM 4551 C CA . LEU A 1 596 ? 16.975 30.349 46.972 1.00 53.42 593 LEU A CA 1
ATOM 4552 C C . LEU A 1 596 ? 17.233 30.689 45.525 1.00 55.18 593 LEU A C 1
ATOM 4553 O O . LEU A 1 596 ? 16.912 29.904 44.637 1.00 58.00 593 LEU A O 1
ATOM 4558 N N . THR A 1 597 ? 17.813 31.855 45.277 1.00 55.32 594 THR A N 1
ATOM 4559 C CA . THR A 1 597 ? 18.127 32.224 43.909 1.00 60.07 594 THR A CA 1
ATOM 4560 C C . THR A 1 597 ? 19.329 31.411 43.444 1.00 66.80 594 THR A C 1
ATOM 4561 O O . THR A 1 597 ? 20.385 31.415 44.081 1.00 70.95 594 THR A O 1
ATOM 4565 N N . VAL A 1 598 ? 19.158 30.677 42.352 1.00 68.69 595 VAL A N 1
ATOM 4566 C CA . VAL A 1 598 ? 20.229 29.809 41.873 1.00 73.30 595 VAL A CA 1
ATOM 4567 C C . VAL A 1 598 ? 20.984 30.506 40.752 1.00 75.71 595 VAL A C 1
ATOM 4568 O O . VAL A 1 598 ? 22.212 30.403 40.641 1.00 75.78 595 VAL A O 1
ATOM 4572 N N . LYS A 1 599 ? 20.234 31.234 39.933 1.00 73.08 596 LYS A N 1
ATOM 4573 C CA . LYS A 1 599 ? 20.823 31.974 38.839 1.00 70.83 596 LYS A CA 1
ATOM 4574 C C . LYS A 1 599 ? 19.935 33.154 38.466 1.00 67.87 596 LYS A C 1
ATOM 4575 O O . LYS A 1 599 ? 18.708 33.070 38.541 1.00 68.37 596 LYS A O 1
ATOM 4581 N N . VAL A 1 600 ? 20.565 34.260 38.090 1.00 65.42 597 VAL A N 1
ATOM 4582 C CA . VAL A 1 600 ? 19.855 35.387 37.511 1.00 60.52 597 VAL A CA 1
ATOM 4583 C C . VAL A 1 600 ? 20.490 35.724 36.172 1.00 60.77 597 VAL A C 1
ATOM 4584 O O . VAL A 1 600 ? 21.710 35.798 36.051 1.00 61.45 597 VAL A O 1
ATOM 4588 N N . GLN A 1 601 ? 19.652 35.905 35.160 1.00 60.80 598 GLN A N 1
ATOM 4589 C CA . GLN A 1 601 ? 20.136 36.156 33.813 1.00 62.09 598 GLN A CA 1
ATOM 4590 C C . GLN A 1 601 ? 19.298 37.227 33.145 1.00 61.84 598 GLN A C 1
ATOM 4591 O O . GLN A 1 601 ? 18.140 37.418 33.505 1.00 51.64 598 GLN A O 1
ATOM 4597 N N . PRO A 1 602 ? 19.888 37.944 32.175 1.00 66.91 599 PRO A N 1
ATOM 4598 C CA . PRO A 1 602 ? 19.100 38.926 31.422 1.00 68.89 599 PRO A CA 1
ATOM 4599 C C . PRO A 1 602 ? 17.991 38.251 30.628 1.00 67.54 599 PRO A C 1
ATOM 4600 O O . PRO A 1 602 ? 18.187 37.183 30.049 1.00 69.93 599 PRO A O 1
ATOM 4604 N N . LEU A 1 603 ? 16.820 38.869 30.627 1.00 66.77 600 LEU A N 1
ATOM 4605 C CA . LEU A 1 603 ? 15.673 38.295 29.945 1.00 70.91 600 LEU A CA 1
ATOM 4606 C C . LEU A 1 603 ? 15.881 38.293 28.430 1.00 83.63 600 LEU A C 1
ATOM 4607 O O . LEU A 1 603 ? 15.963 39.354 27.799 1.00 86.51 600 LEU A O 1
ATOM 4612 N N . ALA A 1 604 ? 15.984 37.096 27.852 1.00 92.96 601 ALA A N 1
ATOM 4613 C CA . ALA A 1 604 ? 16.014 36.948 26.398 1.00 100.26 601 ALA A CA 1
ATOM 4614 C C . ALA A 1 604 ? 14.663 37.364 25.824 1.00 103.75 601 ALA A C 1
ATOM 4615 O O . ALA A 1 604 ? 13.684 37.450 26.566 1.00 111.16 601 ALA A O 1
ATOM 4617 N N . LYS A 1 605 ? 14.614 37.624 24.517 1.00 98.25 602 LYS A N 1
ATOM 4618 C CA . LYS A 1 605 ? 13.373 38.007 23.842 1.00 88.19 602 LYS A CA 1
ATOM 4619 C C . LYS A 1 605 ? 12.246 37.048 24.212 1.00 82.27 602 LYS A C 1
ATOM 4620 O O . LYS A 1 605 ? 12.229 35.907 23.764 1.00 83.93 602 LYS A O 1
ATOM 4626 N N . PRO A 1 606 ? 11.303 37.509 25.043 1.00 78.05 603 PRO A N 1
ATOM 4627 C CA . PRO A 1 606 ? 10.293 36.607 25.602 1.00 74.56 603 PRO A CA 1
ATOM 4628 C C . PRO A 1 606 ? 9.056 36.450 24.723 1.00 70.62 603 PRO A C 1
ATOM 4629 O O . PRO A 1 606 ? 8.708 37.349 23.959 1.00 66.55 603 PRO A O 1
ATOM 4633 N N . SER A 1 607 ? 8.387 35.309 24.850 1.00 71.47 604 SER A N 1
ATOM 4634 C CA . SER A 1 607 ? 7.071 35.161 24.263 1.00 75.04 604 SER A CA 1
ATOM 4635 C C . SER A 1 607 ? 6.184 36.191 24.925 1.00 80.40 604 SER A C 1
ATOM 4636 O O . SER A 1 607 ? 6.566 36.803 25.929 1.00 79.96 604 SER A O 1
ATOM 4639 N N . GLU A 1 608 ? 4.986 36.377 24.397 1.00 85.17 605 GLU A N 1
ATOM 4640 C CA . GLU A 1 608 ? 4.140 37.414 24.955 1.00 86.21 605 GLU A CA 1
ATOM 4641 C C . GLU A 1 608 ? 3.410 36.970 26.194 1.00 86.58 605 GLU A C 1
ATOM 4642 O O . GLU A 1 608 ? 3.112 37.788 27.056 1.00 86.23 605 GLU A O 1
ATOM 4648 N N . ASP A 1 609 ? 3.134 35.677 26.291 1.00 88.93 606 ASP A N 1
ATOM 4649 C CA . ASP A 1 609 ? 2.588 35.122 27.513 1.00 89.97 606 ASP A CA 1
ATOM 4650 C C . ASP A 1 609 ? 3.644 35.243 28.605 1.00 90.02 606 ASP A C 1
ATOM 4651 O O . ASP A 1 609 ? 3.316 35.444 29.774 1.00 97.69 606 ASP A O 1
ATOM 4656 N N . GLU A 1 610 ? 4.914 35.133 28.214 1.00 84.37 607 GLU A N 1
ATOM 4657 C CA . GLU A 1 610 ? 6.025 35.289 29.152 1.00 74.79 607 GLU A CA 1
ATOM 4658 C C . GLU A 1 610 ? 6.160 36.737 29.625 1.00 66.15 607 GLU A C 1
ATOM 4659 O O . GLU A 1 610 ? 6.304 37.010 30.825 1.00 62.13 607 GLU A O 1
ATOM 4665 N N . LEU A 1 611 ? 6.100 37.656 28.671 1.00 57.75 608 LEU A N 1
ATOM 4666 C CA . LEU A 1 611 ? 6.231 39.077 28.951 1.00 55.27 608 LEU A CA 1
ATOM 4667 C C . LEU A 1 611 ? 5.150 39.563 29.914 1.00 56.66 608 LEU A C 1
ATOM 4668 O O . LEU A 1 611 ? 5.438 40.278 30.880 1.00 58.48 608 LEU A O 1
ATOM 4673 N N . HIS A 1 612 ? 3.909 39.174 29.648 1.00 50.91 609 HIS A N 1
ATOM 4674 C CA . HIS A 1 612 ? 2.807 39.584 30.491 1.00 51.06 609 HIS A CA 1
ATOM 4675 C C . HIS A 1 612 ? 3.001 39.070 31.895 1.00 46.65 609 HIS A C 1
ATOM 4676 O O . HIS A 1 612 ? 2.766 39.788 32.874 1.00 47.94 609 HIS A O 1
ATOM 4683 N N . GLN A 1 613 ? 3.451 37.828 31.988 1.00 41.30 610 GLN A N 1
ATOM 4684 C CA . GLN A 1 613 ? 3.705 37.230 33.278 1.00 40.68 610 GLN A CA 1
ATOM 4685 C C . GLN A 1 613 ? 4.830 37.993 33.984 1.00 42.36 610 GLN A C 1
ATOM 4686 O O . GLN A 1 613 ? 4.722 38.299 35.180 1.00 40.42 610 GLN A O 1
ATOM 4692 N N . ALA A 1 614 ? 5.891 38.324 33.247 1.00 43.89 611 ALA A N 1
ATOM 4693 C CA . ALA A 1 614 ? 7.023 39.042 33.839 1.00 46.21 611 ALA A CA 1
ATOM 4694 C C . ALA A 1 614 ? 6.586 40.419 34.351 1.00 51.85 611 ALA A C 1
ATOM 4695 O O . ALA A 1 614 ? 7.090 40.899 35.366 1.00 56.70 611 ALA A O 1
ATOM 4697 N N . MET A 1 615 ? 5.643 41.049 33.658 1.00 50.49 612 MET A N 1
ATOM 4698 C CA . MET A 1 615 ? 5.104 42.334 34.093 1.00 45.30 612 MET A CA 1
ATOM 4699 C C . MET A 1 615 ? 4.277 42.214 35.384 1.00 40.95 612 MET A C 1
ATOM 4700 O O . MET A 1 615 ? 4.332 43.114 36.247 1.00 35.92 612 MET A O 1
ATOM 4705 N N . LEU A 1 616 ? 3.497 41.132 35.504 1.00 38.90 613 LEU A N 1
ATOM 4706 C CA . LEU A 1 616 ? 2.745 40.866 36.737 1.00 40.43 613 LEU A CA 1
ATOM 4707 C C . LEU A 1 616 ? 3.673 40.796 37.943 1.00 45.35 613 LEU A C 1
ATOM 4708 O O . LEU A 1 616 ? 3.359 41.349 39.005 1.00 46.92 613 LEU A O 1
ATOM 4713 N N . ASN A 1 617 ? 4.809 40.110 37.780 1.00 43.70 614 ASN A N 1
ATOM 4714 C CA . ASN A 1 617 ? 5.808 40.027 38.836 1.00 44.08 614 ASN A CA 1
ATOM 4715 C C . ASN A 1 617 ? 6.430 41.389 39.154 1.00 44.63 614 ASN A C 1
ATOM 4716 O O . ASN A 1 617 ? 6.787 41.681 40.304 1.00 44.47 614 ASN A O 1
ATOM 4721 N N . GLY A 1 618 ? 6.559 42.221 38.127 1.00 41.87 615 GLY A N 1
ATOM 4722 C CA . GLY A 1 618 ? 7.061 43.568 38.300 1.00 41.34 615 GLY A CA 1
ATOM 4723 C C . GLY A 1 618 ? 6.085 44.392 39.116 1.00 45.38 615 GLY A C 1
ATOM 4724 O O . GLY A 1 618 ? 6.486 45.214 39.947 1.00 47.28 615 GLY A O 1
ATOM 4725 N N . ILE A 1 619 ? 4.794 44.170 38.875 1.00 45.06 616 ILE A N 1
ATOM 4726 C CA . ILE A 1 619 ? 3.743 44.858 39.617 1.00 42.64 616 ILE A CA 1
ATOM 4727 C C . ILE A 1 619 ? 3.790 44.421 41.081 1.00 43.98 616 ILE A C 1
ATOM 4728 O O . ILE A 1 619 ? 3.675 45.252 41.988 1.00 40.39 616 ILE A O 1
ATOM 4733 N N . ARG A 1 620 ? 3.978 43.120 41.303 1.00 45.86 617 ARG A N 1
ATOM 4734 C CA . ARG A 1 620 ? 4.214 42.607 42.648 1.00 45.79 617 ARG A CA 1
ATOM 4735 C C . ARG A 1 620 ? 5.435 43.264 43.282 1.00 50.62 617 ARG A C 1
ATOM 4736 O O . ARG A 1 620 ? 5.479 43.424 44.497 1.00 56.64 617 ARG A O 1
ATOM 4744 N N . ASP A 1 621 ? 6.422 43.649 42.476 1.00 51.86 618 ASP A N 1
ATOM 4745 C CA . ASP A 1 621 ? 7.578 44.353 43.029 1.00 58.22 618 ASP A CA 1
ATOM 4746 C C . ASP A 1 621 ? 7.254 45.797 43.347 1.00 56.91 618 ASP A C 1
ATOM 4747 O O . ASP A 1 621 ? 7.606 46.284 44.411 1.00 60.28 618 ASP A O 1
ATOM 4752 N N . LYS A 1 622 ? 6.594 46.483 42.416 1.00 55.14 619 LYS A N 1
ATOM 4753 C CA . LYS A 1 622 ? 6.432 47.934 42.489 1.00 51.83 619 LYS A CA 1
ATOM 4754 C C . LYS A 1 622 ? 5.119 48.365 43.138 1.00 48.34 619 LYS A C 1
ATOM 4755 O O . LYS A 1 622 ? 4.970 49.521 43.544 1.00 51.43 619 LYS A O 1
ATOM 4761 N N . GLY A 1 623 ? 4.172 47.438 43.227 1.00 43.18 620 GLY A N 1
ATOM 4762 C CA . GLY A 1 623 ? 2.872 47.729 43.798 1.00 44.17 620 GLY A CA 1
ATOM 4763 C C . GLY A 1 623 ? 1.831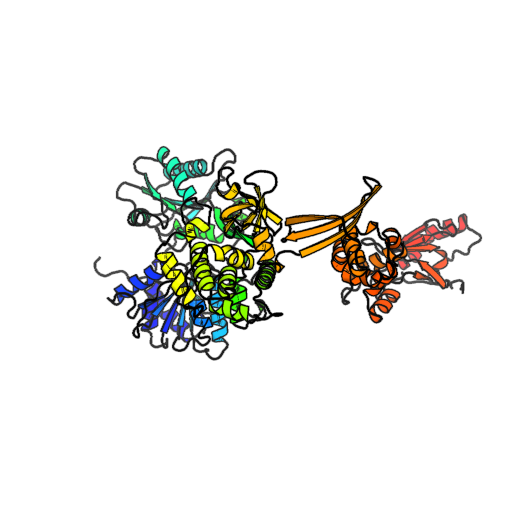 48.109 42.753 1.00 48.09 620 GLY A C 1
ATOM 4764 O O . GLY A 1 623 ? 2.154 48.410 41.604 1.00 53.46 620 GLY A O 1
ATOM 4765 N N . LEU A 1 624 ? 0.570 48.104 43.158 1.00 45.30 621 LEU A N 1
ATOM 4766 C CA . LEU A 1 624 ? -0.528 48.400 42.249 1.00 43.87 621 LEU A CA 1
ATOM 4767 C C . LEU A 1 624 ? -0.492 49.820 41.677 1.00 41.03 621 LEU A C 1
ATOM 4768 O O . LEU A 1 624 ? -1.123 50.110 40.663 1.00 39.65 621 LEU A O 1
ATOM 4773 N N . SER A 1 625 ? 0.242 50.697 42.342 1.00 38.89 622 SER A N 1
ATOM 4774 C CA . SER A 1 625 ? 0.411 52.068 41.904 1.00 38.27 622 SER A CA 1
ATOM 4775 C C . SER A 1 625 ? 0.860 52.247 40.445 1.00 40.55 622 SER A C 1
ATOM 4776 O O . SER A 1 625 ? 0.680 53.326 39.890 1.00 38.05 622 SER A O 1
ATOM 4779 N N . VAL A 1 626 ? 1.456 51.225 39.823 1.00 42.29 623 VAL A N 1
ATOM 4780 C CA . VAL A 1 626 ? 1.897 51.382 38.426 1.00 45.49 623 VAL A CA 1
ATOM 4781 C C . VAL A 1 626 ? 0.740 51.248 37.441 1.00 40.13 623 VAL A C 1
ATOM 4782 O O . VAL A 1 626 ? 0.890 51.556 36.266 1.00 41.02 623 VAL A O 1
ATOM 4786 N N . LEU A 1 627 ? -0.403 50.782 37.927 1.00 33.16 624 LEU A N 1
ATOM 4787 C CA . LEU A 1 627 ? -1.609 50.711 37.117 1.00 41.00 624 LEU A CA 1
ATOM 4788 C C . LEU A 1 627 ? -2.304 52.065 37.118 1.00 45.69 624 LEU A C 1
ATOM 4789 O O . LEU A 1 627 ? -1.959 52.950 37.919 1.00 45.05 624 LEU A O 1
ATOM 4794 N N . ASN A 1 628 ? -3.267 52.234 36.212 1.00 45.37 625 ASN A N 1
ATOM 4795 C CA . ASN A 1 628 ? -4.013 53.492 36.139 1.00 45.81 625 ASN A CA 1
ATOM 4796 C C . ASN A 1 628 ? -5.270 53.484 36.999 1.00 42.68 625 ASN A C 1
ATOM 4797 O O . ASN A 1 628 ? -6.335 53.023 36.570 1.00 41.46 625 ASN A O 1
ATOM 4802 N N . TRP A 1 629 ? -5.143 54.010 38.209 1.00 40.55 626 TRP A N 1
ATOM 4803 C CA . TRP A 1 629 ? -6.258 54.047 39.139 1.00 38.93 626 TRP A CA 1
ATOM 4804 C C . TRP A 1 629 ? -7.052 55.338 39.012 1.00 40.38 626 TRP A C 1
ATOM 4805 O O . TRP A 1 629 ? -6.772 56.313 39.707 1.00 46.05 626 TRP A O 1
ATOM 4816 N N . THR A 1 630 ? -8.034 55.347 38.111 1.00 38.06 627 THR A N 1
ATOM 4817 C CA . THR A 1 630 ? -8.936 56.494 37.966 1.00 38.57 627 THR A CA 1
ATOM 4818 C C . THR A 1 630 ? -9.804 56.624 39.214 1.00 37.64 627 THR A C 1
ATOM 4819 O O . THR A 1 630 ? -9.962 55.644 39.960 1.00 31.94 627 THR A O 1
ATOM 4823 N N . ALA A 1 631 ? -10.362 57.81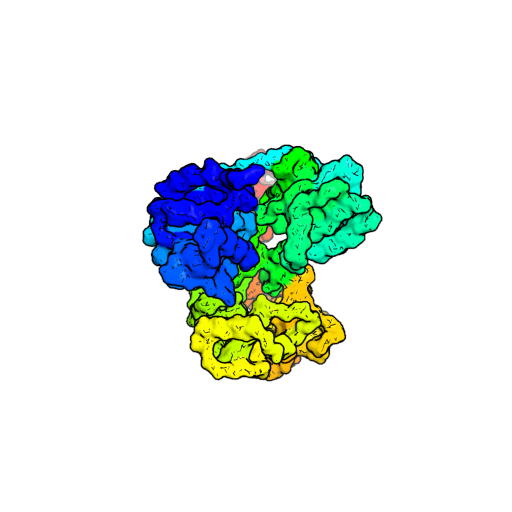9 39.431 1.00 29.24 628 ALA A N 1
ATOM 4824 C CA . ALA A 1 631 ? -11.348 58.043 40.485 1.00 28.46 628 ALA A CA 1
ATOM 4825 C C . ALA A 1 631 ? -12.447 56.986 40.427 1.00 31.69 628 ALA A C 1
ATOM 4826 O O . ALA A 1 631 ? -12.876 56.459 41.472 1.00 34.26 628 ALA A O 1
ATOM 4828 N N . GLU A 1 632 ? -12.863 56.642 39.209 1.00 29.76 629 GLU A N 1
ATOM 4829 C CA . GLU A 1 632 ? -13.915 55.642 39.012 1.00 34.76 629 GLU A CA 1
ATOM 4830 C C . GLU A 1 632 ? -13.501 54.213 39.424 1.00 36.30 629 GLU A C 1
ATOM 4831 O O . GLU A 1 632 ? -14.266 53.504 40.095 1.00 37.09 629 GLU A O 1
ATOM 4837 N N . ALA A 1 633 ? -12.304 53.793 39.013 1.00 34.62 630 ALA A N 1
ATOM 4838 C CA . ALA A 1 633 ? -11.774 52.485 39.414 1.00 30.77 630 ALA A CA 1
ATOM 4839 C C . ALA A 1 633 ? -11.642 52.390 40.918 1.00 28.17 630 ALA A C 1
ATOM 4840 O O . ALA A 1 633 ? -12.042 51.397 41.504 1.00 30.26 630 ALA A O 1
ATOM 4842 N N . GLU A 1 634 ? -11.089 53.425 41.536 1.00 29.30 631 GLU A N 1
ATOM 4843 C CA . GLU A 1 634 ? -10.888 53.443 42.982 1.00 34.17 631 GLU A CA 1
ATOM 4844 C C . GLU A 1 634 ? -12.219 53.433 43.718 1.00 31.22 631 GLU A C 1
ATOM 4845 O O . GLU A 1 634 ? -12.378 52.718 44.700 1.00 36.37 631 GLU A O 1
ATOM 4851 N N . GLN A 1 635 ? -13.174 54.232 43.246 1.00 30.59 632 GLN A N 1
ATOM 4852 C CA . GLN A 1 635 ? -14.521 54.249 43.831 1.00 26.38 632 GLN A CA 1
ATOM 4853 C C . GLN A 1 635 ? -15.178 52.867 43.723 1.00 29.54 632 GLN A C 1
ATOM 4854 O O . GLN A 1 635 ? -15.832 52.412 44.662 1.00 31.75 632 GLN A O 1
ATOM 4860 N N . LEU A 1 636 ? -14.984 52.195 42.592 1.00 24.08 633 LEU A N 1
ATOM 4861 C CA . LEU A 1 636 ? -15.466 50.834 42.438 1.00 28.53 633 LEU A CA 1
ATOM 4862 C C . LEU A 1 636 ? -14.823 49.935 43.495 1.00 27.80 633 LEU A C 1
ATOM 4863 O O . LEU A 1 636 ? -15.515 49.213 44.215 1.00 31.45 633 LEU A O 1
ATOM 4868 N N . ARG A 1 637 ? -13.504 50.014 43.613 1.00 29.87 634 ARG A N 1
ATOM 4869 C CA . ARG A 1 637 ? -12.804 49.213 44.618 1.00 35.73 634 ARG A CA 1
ATOM 4870 C C . ARG A 1 637 ? -13.379 49.497 46.015 1.00 31.25 634 ARG A C 1
ATOM 4871 O O . ARG A 1 637 ? -13.676 48.571 46.743 1.00 25.27 634 ARG A O 1
ATOM 4879 N N . LEU A 1 638 ? -13.587 50.771 46.347 1.00 27.86 635 LEU A N 1
ATOM 4880 C CA . LEU A 1 638 ? -14.177 51.142 47.623 1.00 25.52 635 LEU A CA 1
ATOM 4881 C C . LEU A 1 638 ? -15.632 50.635 47.743 1.00 29.99 635 LEU A C 1
ATOM 4882 O O . LEU A 1 638 ? -16.054 50.172 48.813 1.00 31.90 635 LEU A O 1
ATOM 4887 N N . ARG A 1 639 ? -16.398 50.697 46.655 1.00 27.42 636 ARG A N 1
ATOM 4888 C CA . ARG A 1 639 ? -17.765 50.173 46.690 1.00 27.18 636 ARG A CA 1
ATOM 4889 C C . ARG A 1 639 ? -17.784 48.677 46.951 1.00 30.61 636 ARG A C 1
ATOM 4890 O O . ARG A 1 639 ? -18.675 48.174 47.650 1.00 36.45 636 ARG A O 1
ATOM 4898 N N . LEU A 1 640 ? -16.802 47.960 46.399 1.00 30.64 637 LEU A N 1
ATOM 4899 C CA . LEU A 1 640 ? -16.670 46.522 46.665 1.00 29.02 637 LEU A CA 1
ATOM 4900 C C . LEU A 1 640 ? -16.351 46.248 48.143 1.00 28.09 637 LEU A C 1
ATOM 4901 O O . LEU A 1 640 ? -16.888 45.312 48.741 1.00 26.22 637 LEU A O 1
ATOM 4906 N N . LEU A 1 641 ? -15.499 47.084 48.729 1.00 22.59 638 LEU A N 1
ATOM 4907 C CA . LEU A 1 641 ? -15.172 46.970 50.136 1.00 27.74 638 LEU A CA 1
ATOM 4908 C C . LEU A 1 641 ? -16.425 47.191 50.970 1.00 31.58 638 LEU A C 1
ATOM 4909 O O . LEU A 1 641 ? -16.679 46.418 51.902 1.00 36.24 638 LEU A O 1
ATOM 4914 N N . CYS A 1 642 ? -17.197 48.240 50.641 1.00 27.92 639 CYS A N 1
ATOM 4915 C CA . CYS A 1 642 ? -18.397 48.585 51.419 1.00 28.64 639 CYS A CA 1
ATOM 4916 C C . CYS A 1 642 ? -19.505 47.550 51.275 1.00 28.26 639 CYS A C 1
ATOM 4917 O O . CYS A 1 642 ? -20.146 47.211 52.260 1.00 35.62 639 CYS A O 1
ATOM 4920 N N . ALA A 1 643 ? -19.716 47.042 50.062 1.00 27.09 640 ALA A N 1
ATOM 4921 C CA . ALA A 1 643 ? -20.671 45.946 49.828 1.00 27.29 640 ALA A CA 1
ATOM 4922 C C . ALA A 1 643 ? -20.405 44.754 50.734 1.00 30.88 640 ALA A C 1
ATOM 4923 O O . ALA A 1 643 ? -21.343 44.138 51.241 1.00 28.74 640 ALA A O 1
ATOM 4925 N N . ALA A 1 644 ? -19.127 44.423 50.939 1.00 32.72 641 ALA A N 1
ATOM 4926 C CA . ALA A 1 644 ? -18.794 43.261 51.761 1.00 31.65 641 ALA A CA 1
ATOM 4927 C C . ALA A 1 644 ? -19.147 43.522 53.230 1.00 35.01 641 ALA A C 1
ATOM 4928 O O . ALA A 1 644 ? -19.429 42.580 53.974 1.00 42.20 641 ALA A O 1
ATOM 4930 N N . LYS A 1 645 ? -19.141 44.793 53.641 1.00 33.81 642 LYS A N 1
ATOM 4931 C CA . LYS A 1 645 ? -19.576 45.154 54.994 1.00 35.05 642 LYS A CA 1
ATOM 4932 C C . LYS A 1 645 ? -21.096 45.220 55.110 1.00 35.86 642 LYS A C 1
ATOM 4933 O O . LYS A 1 645 ? -21.670 44.697 56.042 1.00 43.94 642 LYS A O 1
ATOM 4939 N N . TRP A 1 646 ? -21.741 45.884 54.159 1.00 33.89 643 TRP A N 1
ATOM 4940 C CA . TRP A 1 646 ? -23.153 46.227 54.299 1.00 34.26 643 TRP A CA 1
ATOM 4941 C C . TRP A 1 646 ? -24.074 45.164 53.705 1.00 33.40 643 TRP A C 1
ATOM 4942 O O . TRP A 1 646 ? -25.223 45.044 54.126 1.00 34.62 643 TRP A O 1
ATOM 4953 N N . LEU A 1 647 ? -23.565 44.420 52.719 1.00 32.11 644 LEU A N 1
ATOM 4954 C CA . LEU A 1 647 ? -24.310 43.335 52.083 1.00 35.33 644 LEU A CA 1
ATOM 4955 C C . LEU A 1 647 ? -23.521 42.022 52.163 1.00 39.09 644 LEU A C 1
ATOM 4956 O O . LEU A 1 647 ? -23.200 41.422 51.132 1.00 39.38 644 LEU A O 1
ATOM 4961 N N . PRO A 1 648 ? -23.213 41.568 53.393 1.00 34.67 645 PRO A N 1
ATOM 4962 C CA . PRO A 1 648 ? -22.299 40.428 53.565 1.00 35.52 645 PRO A CA 1
ATOM 4963 C C . PRO A 1 648 ? -22.966 39.090 53.227 1.00 38.32 645 PRO A C 1
ATOM 4964 O O . PRO A 1 648 ? -22.286 38.078 53.198 1.00 38.98 645 PRO A O 1
ATOM 4968 N N . GLU A 1 649 ? -24.274 39.066 52.988 1.00 36.36 646 GLU A N 1
ATOM 4969 C CA . GLU A 1 649 ? -24.891 37.797 52.600 1.00 37.12 646 GLU A CA 1
ATOM 4970 C C . GLU A 1 649 ? -24.491 37.393 51.176 1.00 38.34 646 GLU A C 1
ATOM 4971 O O . GLU A 1 649 ? -24.762 36.278 50.758 1.00 38.01 646 GLU A O 1
ATOM 4977 N N . TYR A 1 650 ? -23.835 38.284 50.434 1.00 38.34 647 TYR A N 1
ATOM 4978 C CA . TYR A 1 650 ? -23.384 37.932 49.083 1.00 39.04 647 TYR A CA 1
ATOM 4979 C C . TYR A 1 650 ? -21.877 37.710 49.034 1.00 44.30 647 TYR A C 1
ATOM 4980 O O . TYR A 1 650 ? -21.150 38.130 49.939 1.00 45.55 647 TYR A O 1
ATOM 4989 N N . ASP A 1 651 ? -21.411 37.053 47.977 1.00 46.39 648 ASP A N 1
ATOM 4990 C CA . ASP A 1 651 ? -19.996 36.727 47.875 1.00 53.36 648 ASP A CA 1
ATOM 4991 C C . ASP A 1 651 ? -19.217 37.786 47.114 1.00 49.33 648 ASP A C 1
ATOM 4992 O O . ASP A 1 651 ? -18.893 37.610 45.944 1.00 56.32 648 ASP A O 1
ATOM 4997 N N . TRP A 1 652 ? -18.902 38.884 47.791 1.00 38.97 649 TRP A N 1
ATOM 4998 C CA . TRP A 1 652 ? -18.135 39.948 47.166 1.00 37.09 649 TRP A CA 1
ATOM 4999 C C . TRP A 1 652 ? -16.659 39.560 47.167 1.00 40.98 649 TRP A C 1
ATOM 5000 O O . TRP A 1 652 ? -16.172 38.968 48.129 1.00 43.25 649 TRP A O 1
ATOM 5011 N N . PRO A 1 653 ? -15.947 39.871 46.078 1.00 41.41 650 PRO A N 1
ATOM 5012 C CA . PRO A 1 653 ? -14.505 39.622 45.988 1.00 40.47 650 PRO A CA 1
ATOM 5013 C C . PRO A 1 653 ? -13.688 40.493 46.925 1.00 40.22 650 PRO A C 1
ATOM 5014 O O . PRO A 1 653 ? -13.992 41.663 47.126 1.00 44.74 650 PRO A O 1
ATOM 5018 N N . ALA A 1 654 ? -12.655 39.905 47.504 1.00 37.30 651 ALA A N 1
ATOM 5019 C CA . ALA A 1 654 ? -11.685 40.669 48.248 1.00 39.38 651 ALA A CA 1
ATOM 5020 C C . ALA A 1 654 ? -10.942 41.581 47.271 1.00 38.25 651 ALA A C 1
ATOM 5021 O O . ALA A 1 654 ? -10.574 41.162 46.175 1.00 39.36 651 ALA A O 1
ATOM 5023 N N . VAL A 1 655 ? -10.746 42.830 47.668 1.00 37.94 652 VAL A N 1
ATOM 5024 C CA . VAL A 1 655 ? -10.095 43.806 46.817 1.00 40.28 652 VAL A CA 1
ATOM 5025 C C . VAL A 1 655 ? -9.118 44.643 47.620 1.00 41.77 652 VAL A C 1
ATOM 5026 O O . VAL A 1 655 ? -8.848 45.788 47.285 1.00 43.70 652 VAL A O 1
ATOM 5030 N N . ASP A 1 656 ? -8.579 44.061 48.683 1.00 44.58 653 ASP A N 1
ATOM 5031 C CA . ASP A 1 656 ? -7.451 44.666 49.389 1.00 45.06 653 ASP A CA 1
ATOM 5032 C C . ASP A 1 656 ? -6.192 44.489 48.547 1.00 43.10 653 ASP A C 1
ATOM 5033 O O . ASP A 1 656 ? -6.144 43.594 47.704 1.00 43.27 653 ASP A O 1
ATOM 5038 N N . ASP A 1 657 ? -5.181 45.318 48.785 1.00 44.83 654 ASP A N 1
ATOM 5039 C CA . ASP A 1 657 ? -3.962 45.298 47.985 1.00 51.81 654 ASP A CA 1
ATOM 5040 C C . ASP A 1 657 ? -3.347 43.913 47.868 1.00 51.28 654 ASP A C 1
ATOM 5041 O O . ASP A 1 657 ? -2.971 43.493 46.768 1.00 56.28 654 ASP A O 1
ATOM 5046 N N . GLU A 1 658 ? -3.271 43.176 48.968 1.00 48.52 655 GLU A N 1
ATOM 5047 C CA . GLU A 1 658 ? -2.609 41.879 48.889 1.00 51.91 655 GLU A CA 1
ATOM 5048 C C . GLU A 1 658 ? -3.415 40.839 48.099 1.00 48.06 655 GLU A C 1
ATOM 5049 O O . GLU A 1 658 ? -2.829 40.076 47.336 1.00 55.25 655 GLU A O 1
ATOM 5055 N N . SER A 1 659 ? -4.741 40.802 48.247 1.00 43.36 656 SER A N 1
ATOM 5056 C CA . SER A 1 659 ? -5.564 39.860 47.462 1.00 42.61 656 SER A CA 1
ATOM 5057 C C . SER A 1 659 ? -5.413 40.140 45.961 1.00 42.18 656 SER A C 1
ATOM 5058 O O . SER A 1 659 ? -5.350 39.226 45.137 1.00 42.52 656 SER A O 1
ATOM 5061 N N . LEU A 1 660 ? -5.368 41.424 45.618 1.00 42.71 657 LEU A N 1
ATOM 5062 C CA . LEU A 1 660 ? -5.228 41.852 44.225 1.00 43.05 657 LEU A CA 1
ATOM 5063 C C . LEU A 1 660 ? -3.876 41.468 43.647 1.00 42.69 657 LEU A C 1
ATOM 5064 O O . LEU A 1 660 ? -3.815 40.909 42.552 1.00 40.62 657 LEU A O 1
ATOM 5069 N N . LEU A 1 661 ? -2.802 41.782 44.376 1.00 43.67 658 LEU A N 1
ATOM 5070 C CA . LEU A 1 661 ? -1.449 41.387 43.966 1.00 44.12 658 LEU A CA 1
ATOM 5071 C C . LEU A 1 661 ? -1.351 39.871 43.812 1.00 42.86 658 LEU A C 1
ATOM 5072 O O . LEU A 1 661 ? -0.725 39.368 42.878 1.00 44.95 658 LEU A O 1
ATOM 5077 N N . ALA A 1 662 ? -2.003 39.141 44.708 1.00 46.31 659 ALA A N 1
ATOM 5078 C CA . ALA A 1 662 ? -1.934 37.685 44.672 1.00 47.46 659 ALA A CA 1
ATOM 5079 C C . ALA A 1 662 ? -2.699 37.118 43.479 1.00 48.34 659 ALA A C 1
ATOM 5080 O O . ALA A 1 662 ? -2.320 36.079 42.927 1.00 52.35 659 ALA A O 1
ATOM 5082 N N . ALA A 1 663 ? -3.759 37.806 43.064 1.00 42.97 660 ALA A N 1
ATOM 5083 C CA . ALA A 1 663 ? -4.650 37.262 42.036 1.00 41.52 660 ALA A CA 1
ATOM 5084 C C . ALA A 1 663 ? -4.498 37.909 40.655 1.00 40.06 660 ALA A C 1
ATOM 5085 O O . ALA A 1 663 ? -5.363 37.726 39.794 1.00 41.69 660 ALA A O 1
ATOM 5087 N N . LEU A 1 664 ? -3.416 38.656 40.442 1.00 41.11 661 LEU A N 1
ATOM 5088 C CA . LEU A 1 664 ? -3.181 39.364 39.164 1.00 40.72 661 LEU A CA 1
ATOM 5089 C C . LEU A 1 664 ? -3.418 38.487 37.935 1.00 42.52 661 LEU A C 1
ATOM 5090 O O . LEU A 1 664 ? -3.997 38.931 36.936 1.00 40.22 661 LEU A O 1
ATOM 5095 N N . GLU A 1 665 ? -2.971 37.236 38.030 1.00 43.18 662 GLU A N 1
ATOM 5096 C CA . GLU A 1 665 ? -3.171 36.241 36.984 1.00 44.18 662 GLU A CA 1
ATOM 5097 C C . GLU A 1 665 ? -4.659 36.053 36.663 1.00 44.59 662 GLU A C 1
ATOM 5098 O O . GLU A 1 665 ? -5.048 35.884 35.509 1.00 48.07 662 GLU A O 1
ATOM 5104 N N . THR A 1 666 ? -5.503 36.105 37.685 1.00 46.19 663 THR A N 1
ATOM 5105 C CA . THR A 1 666 ? -6.923 35.863 37.471 1.00 50.88 663 THR A CA 1
ATOM 5106 C C . THR A 1 666 ? -7.681 37.132 37.008 1.00 50.66 663 THR A C 1
ATOM 5107 O O . THR A 1 666 ? -8.429 37.068 36.034 1.00 53.07 663 THR A O 1
ATOM 5111 N N . TRP A 1 667 ? -7.473 38.282 37.657 1.00 46.44 664 TRP A N 1
ATOM 5112 C CA . TRP A 1 667 ? -8.267 39.470 37.310 1.00 42.07 664 TRP A CA 1
ATOM 5113 C C . TRP A 1 667 ? -7.641 40.424 36.285 1.00 43.25 664 TRP A C 1
ATOM 5114 O O . TRP A 1 667 ? -8.373 41.136 35.583 1.00 44.80 664 TRP A O 1
ATOM 5125 N N . LEU A 1 668 ? -6.311 40.444 36.185 1.00 41.32 665 LEU A N 1
ATOM 5126 C CA . LEU A 1 668 ? -5.641 41.454 35.371 1.00 38.08 665 LEU A CA 1
ATOM 5127 C C . LEU A 1 668 ? -5.075 40.901 34.080 1.00 43.40 665 LEU A C 1
ATOM 5128 O O . LEU A 1 668 ? -5.200 41.529 33.025 1.00 45.64 665 LEU A O 1
ATOM 5133 N N . LEU A 1 669 ? -4.440 39.734 34.166 1.00 46.25 666 LEU A N 1
ATOM 5134 C CA . LEU A 1 669 ? -3.814 39.100 33.002 1.00 47.09 666 LEU A CA 1
ATOM 5135 C C . LEU A 1 669 ? -4.758 38.890 31.799 1.00 51.69 666 LEU A C 1
ATOM 5136 O O . LEU A 1 669 ? -4.345 39.160 30.674 1.00 56.23 666 LEU A O 1
ATOM 5141 N N . PRO A 1 670 ? -6.018 38.429 32.016 1.00 48.80 667 PRO A N 1
ATOM 5142 C CA . PRO A 1 670 ? -6.906 38.261 30.855 1.00 46.98 667 PRO A CA 1
ATOM 5143 C C . PRO A 1 670 ? -7.027 39.498 29.975 1.00 54.45 667 PRO A C 1
ATOM 5144 O O . PRO A 1 670 ? -7.292 39.352 28.786 1.00 60.90 667 PRO A O 1
ATOM 5148 N N . HIS A 1 671 ? -6.838 40.689 30.541 1.00 52.58 668 HIS A N 1
ATOM 5149 C CA . HIS A 1 671 ? -6.999 41.923 29.777 1.00 53.79 668 HIS A CA 1
ATOM 5150 C C . HIS A 1 671 ? -5.710 42.437 29.121 1.00 56.53 668 HIS A C 1
ATOM 5151 O O . HIS A 1 671 ? -5.706 43.502 28.509 1.00 57.25 668 HIS A O 1
ATOM 5158 N N . MET A 1 672 ? -4.624 41.681 29.237 1.00 56.60 669 MET A N 1
ATOM 5159 C CA . MET A 1 672 ? -3.316 42.184 28.838 1.00 59.31 669 MET A CA 1
ATOM 5160 C C . MET A 1 672 ? -2.939 41.839 27.406 1.00 67.68 669 MET A C 1
ATOM 5161 O O . MET A 1 672 ? -1.769 41.910 27.029 1.00 67.73 669 MET A O 1
ATOM 5166 N N . THR A 1 673 ? -3.929 41.479 26.604 1.00 77.75 670 THR A N 1
ATOM 5167 C CA . THR A 1 673 ? -3.672 41.201 25.202 1.00 88.82 670 THR A CA 1
ATOM 5168 C C . THR A 1 673 ? -3.241 42.482 24.494 1.00 89.85 670 THR A C 1
ATOM 5169 O O . THR A 1 673 ? -3.904 43.514 24.602 1.00 93.38 670 THR A O 1
ATOM 5173 N N . GLY A 1 674 ? -2.118 42.418 23.792 1.00 86.04 671 GLY A N 1
ATOM 5174 C CA . GLY A 1 674 ? -1.642 43.563 23.044 1.00 84.49 671 GLY A CA 1
ATOM 5175 C C . GLY A 1 674 ? -0.784 44.529 23.839 1.00 79.85 671 GLY A C 1
ATOM 5176 O O . GLY A 1 674 ? -0.237 45.478 23.275 1.00 82.86 671 GLY A O 1
ATOM 5177 N N . VAL A 1 675 ? -0.669 44.310 25.145 1.00 71.38 672 VAL A N 1
ATOM 5178 C CA . VAL A 1 675 ? 0.278 45.081 25.940 1.00 66.53 672 VAL A CA 1
ATOM 5179 C C . VAL A 1 675 ? 1.695 44.594 25.647 1.00 69.78 672 VAL A C 1
ATOM 5180 O O . VAL A 1 675 ? 2.056 43.475 25.999 1.00 72.28 672 VAL A O 1
ATOM 5184 N N . HIS A 1 676 ? 2.494 45.437 25.003 1.00 72.99 673 HIS A N 1
ATOM 5185 C CA . HIS A 1 676 ? 3.827 45.032 24.562 1.00 82.03 673 HIS A CA 1
ATOM 5186 C C . HIS A 1 676 ? 4.941 45.858 25.219 1.00 78.59 673 HIS A C 1
ATOM 5187 O O . HIS A 1 676 ? 6.114 45.701 24.898 1.00 80.46 673 HIS A O 1
ATOM 5194 N N . SER A 1 677 ? 4.571 46.755 26.123 1.00 76.39 674 SER A N 1
ATOM 5195 C CA . SER A 1 677 ? 5.542 47.649 26.753 1.00 73.74 674 SER A CA 1
ATOM 5196 C C . SER A 1 677 ? 5.054 48.051 28.119 1.00 66.12 674 SER A C 1
ATOM 5197 O O . SER A 1 677 ? 3.846 48.048 28.372 1.00 60.05 674 SER A O 1
ATOM 5200 N N . LEU A 1 678 ? 5.982 48.424 28.994 1.00 65.41 675 LEU A N 1
ATOM 5201 C CA . LEU A 1 678 ? 5.606 48.916 30.319 1.00 60.16 675 LEU A CA 1
ATOM 5202 C C . LEU A 1 678 ? 4.671 50.115 30.210 1.00 54.65 675 LEU A C 1
ATOM 5203 O O . LEU A 1 678 ? 3.849 50.340 31.088 1.00 51.08 675 LEU A O 1
ATOM 5208 N N . ARG A 1 679 ? 4.784 50.860 29.114 1.00 60.63 676 ARG A N 1
ATOM 5209 C CA . ARG A 1 679 ? 3.901 51.995 28.839 1.00 69.00 676 ARG A CA 1
ATOM 5210 C C . ARG A 1 679 ? 2.417 51.603 28.770 1.00 64.32 676 ARG A C 1
ATOM 5211 O O . ARG A 1 679 ? 1.532 52.390 29.112 1.00 66.26 676 ARG A O 1
ATOM 5219 N N . GLY A 1 680 ? 2.156 50.383 28.325 1.00 59.63 677 GLY A N 1
ATOM 5220 C CA . GLY A 1 680 ? 0.803 49.915 28.119 1.00 56.56 677 GLY A CA 1
ATOM 5221 C C . GLY A 1 680 ? 0.146 49.496 29.407 1.00 56.53 677 GLY A C 1
ATOM 5222 O O . GLY A 1 680 ? -1.069 49.340 29.449 1.00 62.31 677 GLY A O 1
ATOM 5223 N N . LEU A 1 681 ? 0.941 49.309 30.458 1.00 52.56 678 LEU A N 1
ATOM 5224 C CA . LEU A 1 681 ? 0.394 48.987 31.781 1.00 51.48 678 LEU A CA 1
ATOM 5225 C C . LEU A 1 681 ? -0.600 50.052 32.268 1.00 51.44 678 LEU A C 1
ATOM 5226 O O . LEU A 1 681 ? -1.580 49.718 32.919 1.00 52.08 678 LEU A O 1
ATOM 5231 N N . LYS A 1 682 ? -0.342 51.325 31.950 1.00 51.49 679 LYS A N 1
ATOM 5232 C CA . LYS A 1 682 ? -1.229 52.417 32.352 1.00 48.14 679 LYS A CA 1
ATOM 5233 C C . LYS A 1 682 ? -2.492 52.469 31.487 1.00 46.01 679 LYS A C 1
ATOM 5234 O O . LYS A 1 682 ? -3.418 53.182 31.799 1.00 46.57 679 LYS A O 1
ATOM 5240 N N . SER A 1 683 ? -2.523 51.704 30.404 1.00 49.27 680 SER A N 1
ATOM 5241 C CA . SER A 1 683 ? -3.661 51.690 29.482 1.00 51.74 680 SER A CA 1
ATOM 5242 C C . SER A 1 683 ? -4.750 50.670 29.865 1.00 48.47 680 SER A C 1
ATOM 5243 O O . SER A 1 683 ? -5.875 50.720 29.361 1.00 46.68 680 SER A O 1
ATOM 5246 N N . LEU A 1 684 ? -4.397 49.724 30.727 1.00 47.79 681 LEU A N 1
ATOM 5247 C CA . LEU A 1 684 ? -5.349 48.715 31.178 1.00 45.89 681 LEU A CA 1
ATOM 5248 C C . LEU A 1 684 ? -6.524 49.360 31.886 1.00 42.87 681 LEU A C 1
ATOM 5249 O O . LEU A 1 684 ? -6.332 50.220 32.739 1.00 45.32 681 LEU A O 1
ATOM 5254 N N . ASP A 1 685 ? -7.731 48.935 31.523 1.00 39.77 682 ASP A N 1
ATOM 5255 C CA . ASP A 1 685 ? -8.964 49.457 32.100 1.00 33.89 682 ASP A CA 1
ATOM 5256 C C . ASP A 1 685 ? -9.223 48.790 33.427 1.00 34.18 682 ASP A C 1
ATOM 5257 O O . ASP A 1 685 ? -9.865 47.728 33.503 1.00 36.91 682 ASP A O 1
ATOM 5262 N N . ILE A 1 686 ? -8.718 49.427 34.478 1.00 34.01 683 ILE A N 1
ATOM 5263 C CA . ILE A 1 686 ? -8.724 48.849 35.813 1.00 34.51 683 ILE A CA 1
ATOM 5264 C C . ILE A 1 686 ? -10.129 48.665 36.344 1.00 33.84 683 ILE A C 1
ATOM 5265 O O . ILE A 1 686 ? -10.405 47.679 37.029 1.00 34.06 683 ILE A O 1
ATOM 5270 N N . TYR A 1 687 ? -11.008 49.614 36.018 1.00 36.45 684 TYR A N 1
ATOM 5271 C CA . TYR A 1 687 ? -12.417 49.572 36.412 1.00 34.20 684 TYR A CA 1
ATOM 5272 C C . TYR A 1 687 ? -13.110 48.365 35.820 1.00 37.21 684 TYR A C 1
ATOM 5273 O O . TYR A 1 687 ? -13.842 47.668 36.504 1.00 37.93 684 TYR A O 1
ATOM 5282 N N . GLN A 1 688 ? -12.896 48.143 34.529 1.00 42.84 685 GLN A N 1
ATOM 5283 C CA . GLN A 1 688 ? -13.509 47.015 33.855 1.00 48.24 685 GLN A CA 1
ATOM 5284 C C . GLN A 1 688 ? -12.975 45.695 34.409 1.00 47.55 685 GLN A C 1
ATOM 5285 O O . GLN A 1 688 ? -13.726 44.736 34.578 1.00 46.60 685 GLN A O 1
ATOM 5291 N N . ALA A 1 689 ? -11.680 45.657 34.702 1.00 45.67 686 ALA A N 1
ATOM 5292 C CA . ALA A 1 689 ? -11.053 44.440 35.212 1.00 45.10 686 ALA A CA 1
ATOM 5293 C C . ALA A 1 689 ? -11.603 44.073 36.587 1.00 43.29 686 ALA A C 1
ATOM 5294 O O . ALA A 1 689 ? -11.975 42.926 36.816 1.00 45.83 686 ALA A O 1
ATOM 5296 N N . LEU A 1 690 ? -11.653 45.042 37.496 1.00 39.93 687 LEU A N 1
ATOM 5297 C CA . LEU A 1 690 ? -12.305 44.840 38.792 1.00 39.56 687 LEU A CA 1
ATOM 5298 C C . LEU A 1 690 ? -13.771 44.415 38.651 1.00 40.79 687 LEU A C 1
ATOM 5299 O O . LEU A 1 690 ? -14.230 43.485 39.312 1.00 40.89 687 LEU A O 1
ATOM 5304 N N . ARG A 1 691 ? -14.502 45.088 37.769 1.00 41.75 688 ARG A N 1
ATOM 5305 C CA . ARG A 1 691 ? -15.913 44.777 37.558 1.00 40.10 688 ARG A CA 1
ATOM 5306 C C . ARG A 1 691 ? -16.056 43.368 36.974 1.00 41.86 688 ARG A C 1
ATOM 5307 O O . ARG A 1 691 ? -17.079 42.698 37.164 1.00 39.97 688 ARG A O 1
ATOM 5315 N N . GLY A 1 692 ? -15.010 42.917 36.282 1.00 43.41 689 GLY A N 1
ATOM 5316 C CA . GLY A 1 692 ? -14.972 41.585 35.709 1.00 37.78 689 GLY A CA 1
ATOM 5317 C C . GLY A 1 692 ? -15.017 40.509 36.776 1.00 39.02 689 GLY A C 1
ATOM 5318 O O . GLY A 1 692 ? -15.450 39.389 36.502 1.00 40.49 689 GLY A O 1
ATOM 5319 N N . LEU A 1 693 ? -14.589 40.847 37.995 1.00 39.40 690 LEU A N 1
ATOM 5320 C CA . LEU A 1 693 ? -14.662 39.916 39.143 1.00 39.16 690 LEU A CA 1
ATOM 5321 C C . LEU A 1 693 ? -16.106 39.501 39.517 1.00 43.82 690 LEU A C 1
ATOM 5322 O O . LEU A 1 693 ? -16.297 38.533 40.250 1.00 45.38 690 LEU A O 1
ATOM 5327 N N . LEU A 1 694 ? -17.111 40.224 39.016 1.00 40.94 691 LEU A N 1
ATOM 5328 C CA . LEU A 1 694 ? -18.502 39.964 39.370 1.00 36.83 691 LEU A CA 1
ATOM 5329 C C . LEU A 1 694 ? -19.240 39.368 38.205 1.00 37.51 691 LEU A C 1
ATOM 5330 O O . LEU A 1 694 ? -19.022 39.779 37.065 1.00 43.10 691 LEU A O 1
ATOM 5335 N N . ASP A 1 695 ? -20.125 38.411 38.471 1.00 37.38 692 ASP A N 1
ATOM 5336 C CA . ASP A 1 695 ? -21.010 37.935 37.417 1.00 45.24 692 ASP A CA 1
ATOM 5337 C C . ASP A 1 695 ? -22.034 39.034 37.104 1.00 44.14 692 ASP A C 1
ATOM 5338 O O . ASP A 1 695 ? -22.080 40.074 37.772 1.00 44.33 692 ASP A O 1
ATOM 5343 N N . TRP A 1 696 ? -22.835 38.798 36.077 1.00 42.52 693 TRP A N 1
ATOM 5344 C CA . TRP A 1 696 ? -23.809 39.771 35.633 1.00 41.03 693 TRP A CA 1
ATOM 5345 C C . TRP A 1 696 ? -24.750 40.175 36.767 1.00 42.77 693 TRP A C 1
ATOM 5346 O O . TRP A 1 696 ? -25.022 41.369 36.960 1.00 42.08 693 TRP A O 1
ATOM 5357 N N . GLY A 1 697 ? -25.216 39.183 37.524 1.00 40.24 694 GLY A N 1
ATOM 5358 C CA . GLY A 1 697 ? -26.134 39.422 38.620 1.00 39.52 694 GLY A CA 1
ATOM 5359 C C . GLY A 1 697 ? -25.593 40.360 39.683 1.00 41.71 694 GLY A C 1
ATOM 5360 O O . GLY A 1 697 ? -26.263 41.301 40.107 1.00 46.54 694 GLY A O 1
ATOM 5361 N N . MET A 1 698 ? -24.363 40.113 40.102 1.00 40.05 695 MET A N 1
ATOM 5362 C CA . MET A 1 698 ? -23.713 40.905 41.128 1.00 38.05 695 MET A CA 1
ATOM 5363 C C . MET A 1 698 ? -23.355 42.307 40.624 1.00 37.03 695 MET A C 1
ATOM 5364 O O . MET A 1 698 ? -23.336 43.267 41.399 1.00 38.31 695 MET A O 1
ATOM 5369 N N . GLN A 1 699 ? -23.068 42.420 39.330 1.00 34.86 696 GLN A N 1
ATOM 5370 C CA . GLN A 1 699 ? -22.808 43.723 38.736 1.00 38.40 696 GLN A CA 1
ATOM 5371 C C . GLN A 1 699 ? -24.074 44.576 38.831 1.00 39.89 696 GLN A C 1
ATOM 5372 O O . GLN A 1 699 ? -24.008 45.757 39.188 1.00 39.85 696 GLN A O 1
ATOM 5378 N N . GLN A 1 700 ? -25.217 43.967 38.511 1.00 39.69 697 GLN A N 1
ATOM 5379 C CA . GLN A 1 700 ? -26.511 44.644 38.595 1.00 45.02 697 GLN A CA 1
ATOM 5380 C C . GLN A 1 700 ? -26.824 45.002 40.037 1.00 39.65 697 GLN A C 1
ATOM 5381 O O . GLN A 1 700 ? -27.274 46.111 40.316 1.00 36.90 697 GLN A O 1
ATOM 5387 N N . ARG A 1 701 ? -26.582 44.053 40.942 1.00 38.08 698 ARG A N 1
ATOM 5388 C CA . ARG A 1 701 ? -26.764 44.275 42.379 1.00 38.69 698 ARG A CA 1
ATOM 5389 C C . ARG A 1 701 ? -25.899 45.448 42.884 1.00 42.15 698 ARG A C 1
ATOM 5390 O O . ARG A 1 701 ? -26.398 46.351 43.556 1.00 44.65 698 ARG A O 1
ATOM 5398 N N . LEU A 1 702 ? -24.613 45.449 42.549 1.00 38.39 699 LEU A N 1
ATOM 5399 C CA . LEU A 1 702 ? -23.751 46.546 42.964 1.00 32.96 699 LEU A CA 1
ATOM 5400 C C . LEU A 1 702 ? -24.191 47.889 42.339 1.00 35.13 699 LEU A C 1
ATOM 5401 O O . LEU A 1 702 ? -24.217 48.923 43.019 1.00 35.33 699 LEU A O 1
ATOM 5406 N N . ASP A 1 703 ? -24.556 47.889 41.064 1.00 35.90 700 ASP A N 1
ATOM 5407 C CA . ASP A 1 703 ? -25.002 49.143 40.428 1.00 39.52 700 ASP A CA 1
ATOM 5408 C C . ASP A 1 703 ? -26.271 49.689 41.071 1.00 35.03 700 ASP A C 1
ATOM 5409 O O . ASP A 1 703 ? -26.526 50.888 41.073 1.00 37.22 700 ASP A O 1
ATOM 5414 N N . SER A 1 704 ? -27.064 48.793 41.627 1.00 35.49 701 SER A N 1
ATOM 5415 C CA . SER A 1 704 ? -28.337 49.173 42.218 1.00 40.51 701 SER A CA 1
ATOM 5416 C C . SER A 1 704 ? -28.255 49.463 43.729 1.00 40.65 701 SER A C 1
ATOM 5417 O O . SER A 1 704 ? -28.873 50.417 44.218 1.00 40.51 701 SER A O 1
ATOM 5420 N N . GLU A 1 705 ? -27.505 48.640 44.461 1.00 36.02 702 GLU A N 1
ATOM 5421 C CA . GLU A 1 705 ? -27.473 48.745 45.912 1.00 36.26 702 GLU A CA 1
ATOM 5422 C C . GLU A 1 705 ? -26.400 49.700 46.410 1.00 33.94 702 GLU A C 1
ATOM 5423 O O . GLU A 1 705 ? -26.557 50.301 47.471 1.00 30.13 702 GLU A O 1
ATOM 5429 N N . LEU A 1 706 ? -25.313 49.826 45.650 1.00 30.65 703 LEU A N 1
ATOM 5430 C CA . LEU A 1 706 ? -24.280 50.816 45.948 1.00 30.31 703 LEU A CA 1
ATOM 5431 C C . LEU A 1 706 ? -23.996 51.627 44.696 1.00 33.10 703 LEU A C 1
ATOM 5432 O O . LEU A 1 706 ? -22.909 51.543 44.133 1.00 30.07 703 LEU A O 1
ATOM 5437 N N . PRO A 1 707 ? -24.983 52.422 44.271 1.00 34.87 704 PRO A N 1
ATOM 5438 C CA . PRO A 1 707 ? -24.933 53.145 42.997 1.00 32.53 704 PRO A CA 1
ATOM 5439 C C . PRO A 1 707 ? -23.876 54.242 42.995 1.00 33.68 704 PRO A C 1
ATOM 5440 O O . PRO A 1 707 ? -23.602 54.821 44.060 1.00 33.52 704 PRO A O 1
ATOM 5444 N N . ALA A 1 708 ? -23.307 54.535 41.825 1.00 32.11 705 ALA A N 1
ATOM 5445 C CA . ALA A 1 708 ? -22.297 55.581 41.720 1.00 31.64 705 ALA A CA 1
ATOM 5446 C C . ALA A 1 708 ? -22.929 56.942 41.891 1.00 34.93 705 ALA A C 1
ATOM 5447 O O . ALA A 1 708 ? -22.288 57.857 42.409 1.00 38.65 705 ALA A O 1
ATOM 5449 N N . HIS A 1 709 ? -24.181 57.072 41.444 1.00 38.72 706 HIS A N 1
ATOM 5450 C CA . HIS A 1 709 ? -24.949 58.306 41.569 1.00 27.88 706 HIS A CA 1
ATOM 5451 C C . HIS A 1 709 ? -26.286 58.048 42.229 1.00 35.73 706 HIS A C 1
ATOM 5452 O O . HIS A 1 709 ? -26.873 56.978 42.048 1.00 37.70 706 HIS A O 1
ATOM 5459 N N . TYR A 1 710 ? -26.772 59.033 42.985 1.00 33.80 707 TYR A N 1
ATOM 5460 C CA . TYR A 1 710 ? -28.113 58.997 43.565 1.00 31.27 707 TYR A CA 1
ATOM 5461 C C . TYR A 1 710 ? -28.988 60.040 42.835 1.00 35.14 707 TYR A C 1
ATOM 5462 O O . TYR A 1 710 ? -28.540 61.173 42.596 1.00 34.62 707 TYR A O 1
ATOM 5471 N N . THR A 1 711 ? -30.210 59.663 42.447 1.00 35.71 708 THR A N 1
ATOM 5472 C CA . THR A 1 711 ? -31.140 60.628 41.839 1.00 35.94 708 THR A CA 1
ATOM 5473 C C . THR A 1 711 ? -31.969 61.324 42.921 1.00 39.30 708 THR A C 1
ATOM 5474 O O . THR A 1 711 ? -32.753 60.682 43.620 1.00 37.30 708 THR A O 1
ATOM 5478 N N . VAL A 1 712 ? -31.782 62.632 43.062 1.00 41.63 709 VAL A N 1
ATOM 5479 C CA . VAL A 1 712 ? -32.494 63.421 44.072 1.00 46.01 709 VAL A CA 1
ATOM 5480 C C . VAL A 1 712 ? -33.896 63.839 43.560 1.00 45.27 709 VAL A C 1
ATOM 5481 O O . VAL A 1 712 ? -34.227 63.599 42.397 1.00 44.52 709 VAL A O 1
ATOM 5485 N N . PRO A 1 713 ? -34.734 64.435 44.431 1.00 45.68 710 PRO A N 1
ATOM 5486 C CA . PRO A 1 713 ? -36.092 64.787 43.980 1.00 44.89 710 PRO A CA 1
ATOM 5487 C C . PRO A 1 713 ? -36.199 65.640 42.709 1.00 47.84 710 PRO A C 1
ATOM 5488 O O . PRO A 1 713 ? -37.189 65.486 41.992 1.00 51.85 710 PRO A O 1
ATOM 5492 N N . THR A 1 714 ? -35.225 66.501 42.423 1.00 42.81 711 THR A N 1
ATOM 5493 C CA . THR A 1 714 ? -35.287 67.324 41.227 1.00 37.18 711 THR A CA 1
ATOM 5494 C C . THR A 1 714 ? -35.020 66.522 39.966 1.00 43.48 711 THR A C 1
ATOM 5495 O O . THR A 1 714 ? -35.287 66.992 38.866 1.00 48.49 711 THR A O 1
ATOM 5499 N N . GLY A 1 715 ? -34.480 65.313 40.111 1.00 43.98 712 GLY A N 1
ATOM 5500 C CA . GLY A 1 715 ? -34.104 64.528 38.948 1.00 42.76 712 GLY A CA 1
ATOM 5501 C C . GLY A 1 715 ? -32.605 64.583 38.676 1.00 44.30 712 GLY A C 1
ATOM 5502 O O . GLY A 1 715 ? -32.086 63.816 37.851 1.00 43.20 712 GLY A O 1
ATOM 5503 N N . SER A 1 716 ? -31.907 65.486 39.366 1.00 40.95 713 SER A N 1
ATOM 5504 C CA . SER A 1 716 ? -30.451 65.554 39.259 1.00 42.47 713 SER A CA 1
ATOM 5505 C C . SER A 1 716 ? -29.806 64.242 39.716 1.00 38.84 713 SER A C 1
ATOM 5506 O O . SER A 1 716 ? -30.297 63.570 40.628 1.00 33.70 713 SER A O 1
ATOM 5509 N N . ARG A 1 717 ? -28.703 63.883 39.069 1.00 43.41 714 ARG A N 1
ATOM 5510 C CA . ARG A 1 717 ? -27.945 62.703 39.459 1.00 43.14 714 ARG A CA 1
ATOM 5511 C C . ARG A 1 717 ? -26.688 63.130 40.206 1.00 44.21 714 ARG A C 1
ATOM 5512 O O . ARG A 1 717 ? -25.743 63.604 39.582 1.00 45.36 714 ARG A O 1
ATOM 5520 N N . ILE A 1 718 ? -26.690 62.971 41.537 1.00 38.97 715 ILE A N 1
ATOM 5521 C CA . ILE A 1 718 ? -25.576 63.415 42.371 1.00 36.49 715 ILE A CA 1
ATOM 5522 C C . ILE A 1 718 ? -24.668 62.225 42.751 1.00 38.18 715 ILE A C 1
ATOM 5523 O O . ILE A 1 718 ? -25.154 61.157 43.156 1.00 36.99 715 ILE A O 1
ATOM 5528 N N . ALA A 1 719 ? -23.358 62.419 42.609 1.00 30.25 716 ALA A N 1
ATOM 5529 C CA . ALA A 1 719 ? -22.375 61.377 42.882 1.00 29.96 716 ALA A CA 1
ATOM 5530 C C . ALA A 1 719 ? -22.333 61.036 44.361 1.00 31.48 716 ALA A C 1
ATOM 5531 O O . ALA A 1 719 ? -22.284 61.923 45.208 1.00 32.15 716 ALA A O 1
ATOM 5533 N N . ILE A 1 720 ? -22.363 59.748 44.668 1.00 27.36 717 ILE A N 1
ATOM 5534 C CA . ILE A 1 720 ? -22.130 59.295 46.023 1.00 31.81 717 ILE A CA 1
ATOM 5535 C C . ILE A 1 720 ? -20.624 59.077 46.230 1.00 31.34 717 ILE A C 1
ATOM 5536 O O . ILE A 1 720 ? -19.955 58.508 45.374 1.00 30.59 717 ILE A O 1
ATOM 5541 N N . ARG A 1 721 ? -20.097 59.546 47.352 1.00 32.10 718 ARG A N 1
ATOM 5542 C CA . ARG A 1 721 ? -18.675 59.450 47.635 1.00 31.11 718 ARG A CA 1
ATOM 5543 C C . ARG A 1 721 ? -18.443 58.318 48.630 1.00 34.38 718 ARG A C 1
ATOM 5544 O O . ARG A 1 721 ? -18.753 58.431 49.823 1.00 37.18 718 ARG A O 1
ATOM 5552 N N . TYR A 1 722 ? -17.929 57.200 48.141 1.00 32.06 719 TYR A N 1
ATOM 5553 C CA . TYR A 1 722 ? -17.687 56.083 49.037 1.00 25.37 719 TYR A CA 1
ATOM 5554 C C . TYR A 1 722 ? -16.315 56.201 49.668 1.00 26.91 719 TYR A C 1
ATOM 5555 O O . TYR A 1 722 ? -15.431 56.906 49.171 1.00 30.40 719 TYR A O 1
ATOM 5564 N N . HIS A 1 723 ? -16.160 55.500 50.776 1.00 26.93 720 HIS A N 1
ATOM 5565 C CA . HIS A 1 723 ? -14.956 55.549 51.562 1.00 29.79 720 HIS A CA 1
ATOM 5566 C C . HIS A 1 723 ? -14.796 54.203 52.266 1.00 34.76 720 HIS A C 1
ATOM 5567 O O . HIS A 1 723 ? -15.795 53.533 52.568 1.00 34.14 720 HIS A O 1
ATOM 5574 N N . GLU A 1 724 ? -13.553 53.801 52.526 1.00 39.38 721 GLU A N 1
ATOM 5575 C CA . GLU A 1 724 ? -13.303 52.492 53.134 1.00 42.31 721 GLU A CA 1
ATOM 5576 C C . GLU A 1 724 ? -13.908 52.420 54.526 1.00 37.58 721 GLU A C 1
ATOM 5577 O O . GLU A 1 724 ? -14.413 51.366 54.911 1.00 38.76 721 GLU A O 1
ATOM 5583 N N . ASP A 1 725 ? -13.887 53.547 55.247 1.00 32.31 722 ASP A N 1
ATOM 5584 C CA . ASP A 1 725 ? -14.329 53.615 56.638 1.00 38.06 722 ASP A CA 1
ATOM 5585 C C . ASP A 1 725 ? -15.522 54.571 56.871 1.00 41.81 722 ASP A C 1
ATOM 5586 O O . ASP A 1 725 ? -16.459 54.233 57.600 1.00 46.49 722 ASP A O 1
ATOM 5591 N N . ASN A 1 726 ? -15.479 55.766 56.290 1.00 36.33 723 ASN A N 1
ATOM 5592 C CA . ASN A 1 726 ? -16.523 56.763 56.536 1.00 41.41 723 ASN A CA 1
ATOM 5593 C C . ASN A 1 726 ? -17.842 56.378 55.871 1.00 38.43 723 ASN A C 1
ATOM 5594 O O . ASN A 1 726 ? -17.850 55.667 54.860 1.00 35.97 723 ASN A O 1
ATOM 5599 N N . PRO A 1 727 ? -18.969 56.847 56.433 1.00 37.81 724 PRO A N 1
ATOM 5600 C CA . PRO A 1 727 ? -20.244 56.630 55.735 1.00 36.56 724 PRO A CA 1
ATOM 5601 C C . PRO A 1 727 ? -20.244 57.212 54.318 1.00 35.54 724 PRO A C 1
ATOM 5602 O O . PRO A 1 727 ? -19.571 58.206 54.061 1.00 34.52 724 PRO A O 1
ATOM 5606 N N . PRO A 1 728 ? -20.991 56.587 53.399 1.00 35.32 725 PRO A N 1
ATOM 5607 C CA . PRO A 1 728 ? -21.112 57.139 52.046 1.00 34.21 725 PRO A CA 1
ATOM 5608 C C . PRO A 1 728 ? -21.724 58.541 52.093 1.00 32.40 725 PRO A C 1
ATOM 5609 O O . PRO A 1 728 ? -22.711 58.774 52.818 1.00 31.68 725 PRO A O 1
ATOM 5613 N N . ALA A 1 729 ? -21.132 59.472 51.351 1.00 29.25 726 ALA A N 1
ATOM 5614 C CA . ALA A 1 729 ? -21.557 60.861 51.456 1.00 33.93 726 ALA A CA 1
ATOM 5615 C C . ALA A 1 729 ? -22.173 61.374 50.159 1.00 33.77 726 ALA A C 1
ATOM 5616 O O . ALA A 1 729 ? -21.860 60.919 49.060 1.00 36.91 726 ALA A O 1
ATOM 5618 N N . LEU A 1 730 ? -23.052 62.343 50.295 1.00 33.97 727 LEU A N 1
ATOM 5619 C CA . LEU A 1 730 ? -23.695 62.924 49.136 1.00 33.71 727 LEU A CA 1
ATOM 5620 C C . LEU A 1 730 ? -23.723 64.443 49.256 1.00 35.30 727 LEU A C 1
ATOM 5621 O O . LEU A 1 730 ? -24.469 64.991 50.075 1.00 38.92 727 LEU A O 1
ATOM 5626 N N . ALA A 1 731 ? -22.911 65.119 48.445 1.00 33.91 728 ALA A N 1
ATOM 5627 C CA . ALA A 1 731 ? -22.854 66.575 48.451 1.00 35.83 728 ALA A CA 1
ATOM 5628 C C . ALA A 1 731 ? -23.908 67.120 47.511 1.00 39.79 728 ALA A C 1
ATOM 5629 O O . ALA A 1 731 ? -23.828 66.919 46.300 1.00 44.27 728 ALA A O 1
ATOM 5631 N N . VAL A 1 732 ? -24.907 67.796 48.068 1.00 33.69 729 VAL A N 1
ATOM 5632 C CA . VAL A 1 732 ? -26.065 68.220 47.277 1.00 34.04 729 VAL A CA 1
ATOM 5633 C C . VAL A 1 732 ? -26.615 69.553 47.765 1.00 40.08 729 VAL A C 1
ATOM 5634 O O . VAL A 1 732 ? -26.679 69.797 48.968 1.00 43.89 729 VAL A O 1
ATOM 5638 N N . ARG A 1 733 ? -27.013 70.419 46.842 1.00 40.01 730 ARG A N 1
ATOM 5639 C CA . ARG A 1 733 ? -27.665 71.662 47.243 1.00 43.53 730 ARG A CA 1
ATOM 5640 C C . ARG A 1 733 ? -28.966 71.339 47.977 1.00 41.85 730 ARG A C 1
ATOM 5641 O O . ARG A 1 733 ? -29.779 70.542 47.515 1.00 40.71 730 ARG A O 1
ATOM 5649 N N . MET A 1 734 ? -29.130 71.945 49.143 1.00 46.52 731 MET A N 1
ATOM 5650 C CA . MET A 1 734 ? -30.293 71.729 49.990 1.00 45.68 731 MET A CA 1
ATOM 5651 C C . MET A 1 734 ? -31.592 71.890 49.217 1.00 48.74 731 MET A C 1
ATOM 5652 O O . MET A 1 734 ? -32.513 71.097 49.373 1.00 50.72 731 MET A O 1
ATOM 5657 N N . GLN A 1 735 ? -31.646 72.903 48.362 1.00 47.57 732 GLN A N 1
ATOM 5658 C CA . GLN A 1 735 ? -32.856 73.204 47.593 1.00 52.34 732 GLN A CA 1
ATOM 5659 C C . GLN A 1 735 ? -33.344 71.982 46.781 1.00 49.89 732 GLN A C 1
ATOM 5660 O O . GLN A 1 735 ? -34.548 71.824 46.541 1.00 50.68 732 GLN A O 1
ATOM 5666 N N . GLU A 1 736 ? -32.411 71.114 46.388 1.00 42.64 733 GLU A N 1
ATOM 5667 C CA . GLU A 1 736 ? -32.741 69.963 45.560 1.00 43.08 733 GLU A CA 1
ATOM 5668 C C . GLU A 1 736 ? -33.370 68.824 46.364 1.00 44.42 733 GLU A C 1
ATOM 5669 O O . GLU A 1 736 ? -33.963 67.913 45.803 1.00 45.23 733 GLU A O 1
ATOM 5675 N N . MET A 1 737 ? -33.236 68.868 47.684 1.00 46.67 734 MET A N 1
ATOM 5676 C CA . MET A 1 737 ? -33.788 67.813 48.530 1.00 45.48 734 MET A CA 1
ATOM 5677 C C . MET A 1 737 ? -35.221 68.107 48.989 1.00 45.70 734 MET A C 1
ATOM 5678 O O . MET A 1 737 ? -35.792 67.356 49.785 1.00 49.79 734 MET A O 1
ATOM 5683 N N . PHE A 1 738 ? -35.803 69.198 48.503 1.00 43.51 735 PHE A N 1
ATOM 5684 C CA . PHE A 1 738 ? -37.180 69.521 48.867 1.00 48.11 735 PHE A CA 1
ATOM 5685 C C . PHE A 1 738 ? -38.167 68.469 48.374 1.00 49.07 735 PHE A C 1
ATOM 5686 O O . PHE A 1 738 ? -38.122 68.047 47.213 1.00 52.22 735 PHE A O 1
ATOM 5694 N N . GLY A 1 739 ? -39.079 68.064 49.248 1.00 50.70 736 GLY A N 1
ATOM 5695 C CA . GLY A 1 739 ? -40.074 67.073 48.882 1.00 53.90 736 GLY A CA 1
ATOM 5696 C C . GLY A 1 739 ? -39.748 65.696 49.431 1.00 55.96 736 GLY A C 1
ATOM 5697 O O . GLY A 1 739 ? -40.602 64.803 49.451 1.00 55.95 736 GLY A O 1
ATOM 5698 N N . GLU A 1 740 ? -38.503 65.530 49.878 1.00 55.13 737 GLU A N 1
ATOM 5699 C CA . GLU A 1 740 ? -38.048 64.283 50.473 1.00 52.07 737 GLU A CA 1
ATOM 5700 C C . GLU A 1 740 ? -38.165 64.347 51.998 1.00 52.09 737 GLU A C 1
ATOM 5701 O O . GLU A 1 740 ? -37.529 65.173 52.651 1.00 52.47 737 GLU A O 1
ATOM 5707 N N . ALA A 1 741 ? -38.998 63.481 52.562 1.00 53.25 738 ALA A N 1
ATOM 5708 C CA . ALA A 1 741 ? -39.245 63.498 54.000 1.00 54.79 738 ALA A CA 1
ATOM 5709 C C . ALA A 1 741 ? -38.276 62.579 54.725 1.00 55.37 738 ALA A C 1
ATOM 5710 O O . ALA A 1 741 ? -38.038 62.732 55.922 1.00 58.12 738 ALA A O 1
ATOM 5712 N N . THR A 1 742 ? -37.712 61.630 53.983 1.00 51.84 739 THR A N 1
ATOM 5713 C CA . THR A 1 742 ? -36.909 60.565 54.565 1.00 46.30 739 THR A CA 1
ATOM 5714 C C . THR A 1 742 ? -35.488 60.582 54.031 1.00 44.39 739 THR A C 1
ATOM 5715 O O . THR A 1 742 ? -35.272 60.552 52.818 1.00 45.22 739 THR A O 1
ATOM 5719 N N . ASN A 1 743 ? -34.522 60.632 54.941 1.00 41.94 740 ASN A N 1
ATOM 5720 C CA . ASN A 1 743 ? -33.119 60.589 54.557 1.00 40.94 740 ASN A CA 1
ATOM 5721 C C . ASN A 1 743 ? -32.845 59.437 53.584 1.00 40.02 740 ASN A C 1
ATOM 5722 O O . ASN A 1 743 ? -33.212 58.293 53.849 1.00 43.39 740 ASN A O 1
ATOM 5727 N N . PRO A 1 744 ? -32.232 59.745 52.436 1.00 34.36 741 PRO A N 1
ATOM 5728 C CA . PRO A 1 744 ? -31.859 58.728 51.432 1.00 33.20 741 PRO A CA 1
ATOM 5729 C C . PRO A 1 744 ? -31.037 57.577 52.014 1.00 37.24 741 PRO A C 1
ATOM 5730 O O . PRO A 1 744 ? -30.277 57.777 52.964 1.00 38.07 741 PRO A O 1
ATOM 5734 N N . THR A 1 745 ? -31.197 56.383 51.452 1.00 32.42 742 THR A N 1
ATOM 5735 C CA . THR A 1 745 ? -30.434 55.230 51.897 1.00 31.67 742 THR A CA 1
ATOM 5736 C C . THR A 1 745 ? -30.058 54.347 50.731 1.00 37.88 742 THR A C 1
ATOM 5737 O O . THR A 1 745 ? -30.751 54.321 49.721 1.00 36.54 742 THR A O 1
ATOM 5741 N N . ILE A 1 746 ? -28.960 53.612 50.889 1.00 31.64 743 ILE A N 1
ATOM 5742 C CA . ILE A 1 746 ? -28.537 52.635 49.904 1.00 31.48 743 ILE A CA 1
ATOM 5743 C C . ILE A 1 746 ? -28.389 51.277 50.591 1.00 32.97 743 ILE A C 1
ATOM 5744 O O . ILE A 1 746 ? -28.767 51.142 51.755 1.00 30.09 743 ILE A O 1
ATOM 5749 N N . ALA A 1 747 ? -27.831 50.292 49.878 1.00 30.23 744 ALA A N 1
ATOM 5750 C CA . ALA A 1 747 ? -27.530 48.972 50.440 1.00 30.63 744 ALA A CA 1
ATOM 5751 C C . ALA A 1 747 ? -28.778 48.302 51.025 1.00 30.08 744 ALA A C 1
ATOM 5752 O O . ALA A 1 747 ? -28.814 47.972 52.203 1.00 34.59 744 ALA A O 1
ATOM 5754 N N . GLN A 1 748 ? -29.804 48.115 50.195 1.00 30.70 745 GLN A N 1
ATOM 5755 C CA . GLN A 1 748 ? -31.075 47.528 50.622 1.00 32.23 745 GLN A CA 1
ATOM 5756 C C . GLN A 1 748 ? -31.665 48.244 51.833 1.00 35.37 745 GLN A C 1
ATOM 5757 O O . GLN A 1 748 ? -32.211 47.601 52.735 1.00 35.73 745 GLN A O 1
ATOM 5763 N N . GLY A 1 749 ? -31.543 49.573 51.865 1.00 36.34 746 GLY A N 1
ATOM 5764 C CA . GLY A 1 749 ? -32.120 50.357 52.958 1.00 33.84 746 GLY A CA 1
ATOM 5765 C C . GLY A 1 749 ? -31.354 50.346 54.277 1.00 33.94 746 GLY A C 1
ATOM 5766 O O . GLY A 1 749 ? -31.817 50.857 55.281 1.00 41.43 746 GLY A O 1
ATOM 5767 N N . ARG A 1 750 ? -30.154 49.785 54.268 1.00 35.75 747 ARG A N 1
ATOM 5768 C CA . ARG A 1 750 ? -29.385 49.587 55.494 1.00 37.05 747 ARG A CA 1
ATOM 5769 C C . ARG A 1 750 ? -28.496 50.766 55.909 1.00 35.56 747 ARG A C 1
ATOM 5770 O O . ARG A 1 750 ? -28.115 50.888 57.077 1.00 35.22 747 ARG A O 1
ATOM 5778 N N . VAL A 1 751 ? -28.144 51.615 54.955 1.00 31.54 748 VAL A N 1
ATOM 5779 C CA . VAL A 1 751 ? -27.154 52.642 55.203 1.00 31.06 748 VAL A CA 1
ATOM 5780 C C . VAL A 1 751 ? -27.624 54.000 54.721 1.00 31.20 748 VAL A C 1
ATOM 5781 O O . VAL A 1 751 ? -27.705 54.249 53.521 1.00 31.46 748 VAL A O 1
ATOM 5785 N N . PRO A 1 752 ? -27.904 54.905 55.658 1.00 34.02 749 PRO A N 1
ATOM 5786 C CA . PRO A 1 752 ? -28.312 56.247 55.223 1.00 33.74 749 PRO A CA 1
ATOM 5787 C C . PRO A 1 752 ? -27.121 57.016 54.658 1.00 36.55 749 PRO A C 1
ATOM 5788 O O . PRO A 1 752 ? -25.998 56.868 55.148 1.00 40.62 749 PRO A O 1
ATOM 5792 N N . LEU A 1 753 ? -27.359 57.795 53.609 1.00 34.04 750 LEU A N 1
ATOM 5793 C CA . LEU A 1 753 ? -26.326 58.666 53.058 1.00 33.36 750 LEU A CA 1
ATOM 5794 C C . LEU A 1 753 ? -26.072 59.859 53.969 1.00 31.63 750 LEU A C 1
ATOM 5795 O O . LEU A 1 753 ? -26.998 60.475 54.483 1.00 32.73 750 LEU A O 1
ATOM 5800 N N . VAL A 1 754 ? -24.812 60.185 54.188 1.00 33.03 751 VAL A N 1
ATOM 5801 C CA . VAL A 1 754 ? -24.528 61.414 54.901 1.00 33.36 751 VAL A CA 1
ATOM 5802 C C . VAL A 1 754 ? -24.696 62.530 53.883 1.00 36.21 751 VAL A C 1
ATOM 5803 O O . VAL A 1 754 ? -23.989 62.558 52.879 1.00 34.61 751 VAL A O 1
ATOM 5807 N N . LEU A 1 755 ? -25.658 63.416 54.135 1.00 33.61 752 LEU A N 1
ATOM 5808 C CA . LEU A 1 755 ? -25.970 64.514 53.225 1.00 38.15 752 LEU A CA 1
ATOM 5809 C C . LEU A 1 755 ? -25.138 65.730 53.566 1.00 38.93 752 LEU A C 1
ATOM 5810 O O . LEU A 1 755 ? -25.190 66.256 54.680 1.00 39.16 752 LEU A O 1
ATOM 5815 N N . GLU A 1 756 ? -24.357 66.179 52.603 1.00 41.11 753 GLU A N 1
ATOM 5816 C CA . GLU A 1 756 ? -23.665 67.436 52.773 1.00 41.19 753 GLU A CA 1
ATOM 5817 C C . GLU A 1 756 ? -24.478 68.510 52.071 1.00 40.51 753 GLU A C 1
ATOM 5818 O O . GLU A 1 756 ? -24.348 68.746 50.873 1.00 44.41 753 GLU A O 1
ATOM 5824 N N . LEU A 1 757 ? -25.360 69.127 52.844 1.00 41.96 754 LEU A N 1
ATOM 5825 C CA . LEU A 1 757 ? -26.334 70.069 52.324 1.00 43.58 754 LEU A CA 1
ATOM 5826 C C . LEU A 1 757 ? -25.703 71.419 52.057 1.00 46.26 754 LEU A C 1
ATOM 5827 O O . LEU A 1 757 ? -25.122 72.035 52.945 1.00 47.39 754 LEU A O 1
ATOM 5832 N N . LEU A 1 758 ? -25.828 71.873 50.820 1.00 45.26 755 LEU A N 1
ATOM 5833 C CA . LEU A 1 758 ? -25.115 73.051 50.357 1.00 43.60 755 LEU A CA 1
ATOM 5834 C C . LEU A 1 758 ? -26.084 74.165 50.003 1.00 47.84 755 LEU A C 1
ATOM 5835 O O . LEU A 1 758 ? -27.274 73.927 49.802 1.00 50.39 755 LEU A O 1
ATOM 5840 N N . SER A 1 759 ? -25.560 75.381 49.946 1.00 46.86 756 SER A N 1
ATOM 5841 C CA . SER A 1 759 ? -26.283 76.544 49.443 1.00 52.73 756 SER A CA 1
ATOM 5842 C C . SER A 1 759 ? -26.241 76.608 47.903 1.00 56.09 756 SER A C 1
ATOM 5843 O O . SER A 1 759 ? -25.515 75.836 47.279 1.00 55.20 756 SER A O 1
ATOM 5846 N N . PRO A 1 760 ? -27.005 77.533 47.281 1.00 60.47 757 PRO A N 1
ATOM 5847 C CA . PRO A 1 760 ? -26.902 77.736 45.830 1.00 58.23 757 PRO A CA 1
ATOM 5848 C C . PRO A 1 760 ? -25.490 77.921 45.326 1.00 54.98 757 PRO A C 1
ATOM 5849 O O . PRO A 1 760 ? -25.206 77.588 44.181 1.00 54.77 757 PRO A O 1
ATOM 5853 N N . ALA A 1 761 ? -24.627 78.457 46.184 1.00 56.97 758 ALA A N 1
ATOM 5854 C CA . ALA A 1 761 ? -23.234 78.705 45.840 1.00 58.40 758 ALA A CA 1
ATOM 5855 C C . ALA A 1 761 ? -22.346 77.532 46.280 1.00 61.78 758 ALA A C 1
ATOM 5856 O O . ALA A 1 761 ? -21.125 77.686 46.317 1.00 65.55 758 ALA A O 1
ATOM 5858 N N . GLN A 1 762 ? -22.960 76.381 46.595 1.00 61.92 759 GLN A N 1
ATOM 5859 C CA . GLN A 1 762 ? -22.239 75.116 46.724 1.00 65.64 759 GLN A CA 1
ATOM 5860 C C . GLN A 1 762 ? -21.345 75.155 47.949 1.00 62.06 759 GLN A C 1
ATOM 5861 O O . GLN A 1 762 ? -20.396 74.388 48.083 1.00 58.25 759 GLN A O 1
ATOM 5867 N N . ARG A 1 763 ? -21.818 75.975 48.887 1.00 66.82 760 ARG A N 1
ATOM 5868 C C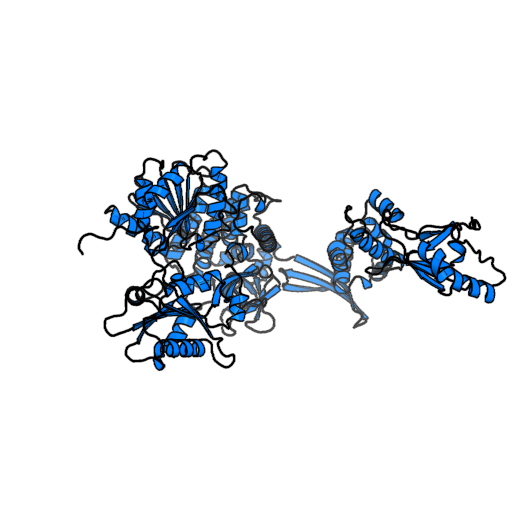A . ARG A 1 763 ? -21.287 76.224 50.227 1.00 69.75 760 ARG A CA 1
ATOM 5869 C C . ARG A 1 763 ? -22.059 75.378 51.260 1.00 66.46 760 ARG A C 1
ATOM 5870 O O . ARG A 1 763 ? -23.285 75.479 51.340 1.00 61.81 760 ARG A O 1
ATOM 5878 N N . PRO A 1 764 ? -21.345 74.541 52.040 1.00 65.36 761 PRO A N 1
ATOM 5879 C CA . PRO A 1 764 ? -21.860 73.617 53.069 1.00 62.11 761 PRO A CA 1
ATOM 5880 C C . PRO A 1 764 ? -22.678 74.303 54.166 1.00 60.52 761 PRO A C 1
ATOM 5881 O O . PRO A 1 764 ? -22.140 75.074 54.960 1.00 59.51 761 PRO A O 1
ATOM 5885 N N . LEU A 1 765 ? -23.976 74.007 54.182 1.00 58.33 762 LEU A N 1
ATOM 5886 C CA . LEU A 1 765 ? -24.913 74.527 55.162 1.00 56.48 762 LEU A CA 1
ATOM 5887 C C . LEU A 1 765 ? -25.068 73.592 56.367 1.00 58.03 762 LEU A C 1
ATOM 5888 O O . LEU A 1 765 ? -25.161 74.043 57.502 1.00 64.54 762 LEU A O 1
ATOM 5893 N N . GLN A 1 766 ? -25.104 72.290 56.115 1.00 55.31 763 GLN A N 1
ATOM 5894 C CA . GLN A 1 766 ? -25.306 71.313 57.175 1.00 52.30 763 GLN A CA 1
ATOM 5895 C C . GLN A 1 766 ? -24.822 69.934 56.739 1.00 50.59 763 GLN A C 1
ATOM 5896 O O . GLN A 1 766 ? -24.960 69.557 55.580 1.00 54.15 763 GLN A O 1
ATOM 5902 N N . ILE A 1 767 ? -24.259 69.186 57.674 1.00 44.85 764 ILE A N 1
ATOM 5903 C CA . ILE A 1 767 ? -23.953 67.794 57.440 1.00 43.94 764 ILE A CA 1
ATOM 5904 C C . ILE A 1 767 ? -24.873 66.912 58.287 1.00 49.14 764 ILE A C 1
ATOM 5905 O O . ILE A 1 767 ? -24.848 66.964 59.521 1.00 51.22 764 ILE A O 1
ATOM 5910 N N . THR A 1 768 ? -25.694 66.102 57.625 1.00 47.35 765 THR A N 1
ATOM 5911 C CA . THR A 1 768 ? -26.666 65.297 58.345 1.00 43.34 765 THR A CA 1
ATOM 5912 C C . THR A 1 768 ? -26.946 63.970 57.644 1.00 42.55 765 THR A C 1
ATOM 5913 O O . THR A 1 768 ? -26.818 63.839 56.417 1.00 37.00 765 THR A O 1
ATOM 5917 N N . ARG A 1 769 ? -27.312 62.969 58.433 1.00 43.99 766 ARG A N 1
ATOM 5918 C CA . ARG A 1 769 ? -27.819 61.745 57.844 1.00 43.61 766 ARG A CA 1
ATOM 5919 C C . ARG A 1 769 ? -29.165 61.450 58.466 1.00 42.37 766 ARG A C 1
ATOM 5920 O O . ARG A 1 769 ? -29.688 60.347 58.346 1.00 41.13 766 ARG A O 1
ATOM 5928 N N . ASP A 1 770 ? -29.718 62.461 59.129 1.00 44.38 767 ASP A N 1
ATOM 5929 C CA . ASP A 1 770 ? -31.079 62.406 59.635 1.00 47.92 767 ASP A CA 1
ATOM 5930 C C . ASP A 1 770 ? -31.844 63.585 59.041 1.00 52.41 767 ASP A C 1
ATOM 5931 O O . ASP A 1 770 ? -32.202 64.527 59.761 1.00 56.94 767 ASP A O 1
ATOM 5936 N N . LEU A 1 771 ? -32.074 63.537 57.730 1.00 45.15 768 LEU A N 1
ATOM 5937 C CA . LEU A 1 771 ? -32.722 64.628 57.010 1.00 43.98 768 LEU A CA 1
ATOM 5938 C C . LEU A 1 771 ? -34.027 65.062 57.666 1.00 50.81 768 LEU A C 1
ATOM 5939 O O . LEU A 1 771 ? -34.296 66.262 57.755 1.00 52.42 768 LEU A O 1
ATOM 5944 N N . SER A 1 772 ? -34.814 64.095 58.141 1.00 54.76 769 SER A N 1
ATOM 5945 C CA . SER A 1 772 ? -36.073 64.374 58.837 1.00 61.67 769 SER A CA 1
ATOM 5946 C C . SER A 1 772 ? -35.879 65.258 60.074 1.00 60.23 769 SER A C 1
ATOM 5947 O O . SER A 1 772 ? -36.647 66.193 60.301 1.00 63.89 769 SER A O 1
ATOM 5950 N N . ASP A 1 773 ? -34.850 64.971 60.865 1.00 58.90 770 ASP A N 1
ATOM 5951 C CA . ASP A 1 773 ? -34.501 65.824 62.001 1.00 61.48 770 ASP A CA 1
ATOM 5952 C C . ASP A 1 773 ? -34.068 67.215 61.561 1.00 58.06 770 ASP A C 1
ATOM 5953 O O . ASP A 1 773 ? -34.255 68.194 62.281 1.00 63.65 770 ASP A O 1
ATOM 5958 N N . PHE A 1 774 ? -33.458 67.304 60.387 1.00 52.72 771 PHE A N 1
ATOM 5959 C CA . PHE A 1 774 ? -32.936 68.580 59.936 1.00 53.29 771 PHE A CA 1
ATOM 5960 C C . PHE A 1 774 ? -34.066 69.548 59.571 1.00 54.03 771 PHE A C 1
ATOM 5961 O O . PHE A 1 774 ? -34.071 70.702 60.008 1.00 53.78 771 PHE A O 1
ATOM 5969 N N . TRP A 1 775 ? -35.014 69.068 58.771 1.00 52.24 772 TRP A N 1
ATOM 5970 C CA . TRP A 1 775 ? -36.192 69.855 58.432 1.00 56.56 772 TRP A CA 1
ATOM 5971 C C . TRP A 1 775 ? -36.888 70.415 59.687 1.00 59.90 772 TRP A C 1
ATOM 5972 O O . TRP A 1 775 ? -37.257 71.588 59.724 1.00 58.62 772 TRP A O 1
ATOM 5983 N N . LYS A 1 776 ? -37.060 69.574 60.707 1.00 61.61 773 LYS A N 1
ATOM 5984 C CA . LYS A 1 776 ? -37.701 69.993 61.954 1.00 65.33 773 LYS A CA 1
ATOM 5985 C C . LYS A 1 776 ? -36.759 70.787 62.863 1.00 70.10 773 LYS A C 1
ATOM 5986 O O . LYS A 1 776 ? -37.206 71.552 63.711 1.00 72.92 773 LYS A O 1
ATOM 5992 N N . GLY A 1 777 ? -35.455 70.607 62.691 1.00 72.10 774 GLY A N 1
ATOM 5993 C CA . GLY A 1 777 ? -34.492 71.199 63.603 1.00 71.54 774 GLY A CA 1
ATOM 5994 C C . GLY A 1 777 ? -33.766 72.415 63.066 1.00 72.04 774 GLY A C 1
ATOM 5995 O O . GLY A 1 777 ? -34.329 73.507 63.006 1.00 71.42 774 GLY A O 1
ATOM 5996 N N . ALA A 1 778 ? -32.512 72.219 62.662 1.00 71.80 775 ALA A N 1
ATOM 5997 C CA . ALA A 1 778 ? -31.632 73.319 62.281 1.00 69.34 775 ALA A CA 1
ATOM 5998 C C . ALA A 1 778 ? -32.071 74.038 61.006 1.00 70.00 775 ALA A C 1
ATOM 5999 O O . ALA A 1 778 ? -31.527 75.094 60.678 1.00 71.25 775 ALA A O 1
ATOM 6001 N N . TYR A 1 779 ? -33.053 73.486 60.295 1.00 68.04 776 TYR A N 1
ATOM 6002 C CA . TYR A 1 779 ? -33.510 74.117 59.059 1.00 66.50 776 TYR A CA 1
ATOM 6003 C C . TYR A 1 779 ? -34.077 75.519 59.284 1.00 71.41 776 TYR A C 1
ATOM 6004 O O . TYR A 1 779 ? -33.864 76.401 58.455 1.00 71.14 776 TYR A O 1
ATOM 6013 N N . ARG A 1 780 ? -34.799 75.736 60.382 1.00 77.57 777 ARG A N 1
ATOM 6014 C CA . ARG A 1 780 ? -35.450 77.032 60.577 1.00 84.34 777 ARG A CA 1
ATOM 6015 C C . ARG A 1 780 ? -34.413 78.135 60.761 1.00 82.20 777 ARG A C 1
ATOM 6016 O O . ARG A 1 780 ? -34.695 79.304 60.521 1.00 87.04 777 ARG A O 1
ATOM 6024 N N . GLU A 1 781 ? -33.206 77.757 61.166 1.00 78.78 778 GLU A N 1
ATOM 6025 C CA . GLU A 1 781 ? -32.128 78.722 61.319 1.00 82.07 778 GLU A CA 1
ATOM 6026 C C . GLU A 1 781 ? -31.350 78.889 60.014 1.00 82.14 778 GLU A C 1
ATOM 6027 O O . GLU A 1 781 ? -30.770 79.944 59.756 1.00 87.58 778 GLU A O 1
ATOM 6033 N N . VAL A 1 782 ? -31.358 77.846 59.189 1.00 75.59 779 VAL A N 1
ATOM 6034 C CA . VAL A 1 782 ? -30.766 77.903 57.855 1.00 68.26 779 VAL A CA 1
ATOM 6035 C C . VAL A 1 782 ? -31.682 78.668 56.885 1.00 70.02 779 VAL A C 1
ATOM 6036 O O . VAL A 1 782 ? -31.211 79.403 56.016 1.00 66.74 779 VAL A O 1
ATOM 6040 N N . GLN A 1 783 ? -32.991 78.509 57.066 1.00 73.54 780 GLN A N 1
ATOM 6041 C CA . GLN A 1 783 ? -33.991 79.168 56.235 1.00 74.17 780 GLN A CA 1
ATOM 6042 C C . GLN A 1 783 ? -33.923 80.682 56.336 1.00 79.68 780 GLN A C 1
ATOM 6043 O O . GLN A 1 783 ? -34.194 81.388 55.368 1.00 82.11 780 GLN A O 1
ATOM 6049 N N . LYS A 1 784 ? -33.575 81.190 57.508 1.00 85.31 781 LYS A N 1
ATOM 6050 C CA . LYS A 1 784 ? -33.545 82.633 57.675 1.00 92.85 781 LYS A CA 1
ATOM 6051 C C . LYS A 1 784 ? -32.303 83.215 56.991 1.00 92.44 781 LYS A C 1
ATOM 6052 O O . LYS A 1 784 ? -32.367 84.309 56.432 1.00 93.12 781 LYS A O 1
ATOM 6058 N N . GLU A 1 785 ? -31.190 82.482 56.997 1.00 91.85 782 GLU A N 1
ATOM 6059 C CA . GLU A 1 785 ? -29.983 82.982 56.343 1.00 94.21 782 GLU A CA 1
ATOM 6060 C C . GLU A 1 785 ? -30.072 82.817 54.827 1.00 93.73 782 GLU A C 1
ATOM 6061 O O . GLU A 1 785 ? -29.465 83.579 54.065 1.00 94.76 782 GLU A O 1
ATOM 6067 N N . MET A 1 786 ? -30.835 81.824 54.389 1.00 90.00 783 MET A N 1
ATOM 6068 C CA . MET A 1 786 ? -31.073 81.643 52.962 1.00 86.65 783 MET A CA 1
ATOM 6069 C C . MET A 1 786 ? -32.091 82.660 52.452 1.00 83.52 783 MET A C 1
ATOM 6070 O O . MET A 1 786 ? -32.142 82.961 51.256 1.00 80.40 783 MET A O 1
ATOM 6075 N N . LYS A 1 787 ? -32.900 83.189 53.365 1.00 84.62 784 LYS A N 1
ATOM 6076 C CA . LYS A 1 787 ? -33.794 84.288 53.031 1.00 83.10 784 LYS A CA 1
ATOM 6077 C C . LYS A 1 787 ? -33.038 85.618 53.032 1.00 85.39 784 LYS A C 1
ATOM 6078 O O . LYS A 1 787 ? -33.537 86.620 52.522 1.00 88.24 784 LYS A O 1
ATOM 6084 N N . GLY A 1 788 ? -31.825 85.609 53.580 1.00 86.73 785 GLY A N 1
ATOM 6085 C CA . GLY A 1 788 ? -30.994 86.801 53.634 1.00 88.79 785 GLY A CA 1
ATOM 6086 C C . GLY A 1 788 ? -29.931 86.924 52.552 1.00 87.32 785 GLY A C 1
ATOM 6087 O O . GLY A 1 788 ? -29.738 88.000 51.988 1.00 89.04 785 GLY A O 1
ATOM 6088 N N . ARG A 1 789 ? -29.230 85.832 52.256 1.00 87.07 786 ARG A N 1
ATOM 6089 C CA . ARG A 1 789 ? -28.151 85.896 51.277 1.00 84.97 786 ARG A CA 1
ATOM 6090 C C . ARG A 1 789 ? -28.638 85.536 49.876 1.00 80.61 786 ARG A C 1
ATOM 6091 O O . ARG A 1 789 ? -27.989 85.865 48.883 1.00 80.38 786 ARG A O 1
ATOM 6099 N N . TYR A 1 790 ? -29.785 84.867 49.797 1.00 77.67 787 TYR A N 1
ATOM 6100 C CA . TYR A 1 790 ? -30.377 84.529 48.500 1.00 76.21 787 TYR A CA 1
ATOM 6101 C C . TYR A 1 790 ? -31.891 84.720 48.504 1.00 74.85 787 TYR A C 1
ATOM 6102 O O . TYR A 1 790 ? -32.643 83.745 48.417 1.00 72.65 787 TYR A O 1
ATOM 6111 N N . PRO A 1 791 ? -32.343 85.981 48.586 1.00 75.27 788 PRO A N 1
ATOM 6112 C CA . PRO A 1 791 ? -33.777 86.276 48.689 1.00 78.11 788 PRO A CA 1
ATOM 6113 C C . PRO A 1 791 ? -34.523 85.978 47.390 1.00 77.42 788 PRO A C 1
ATOM 6114 O O . PRO A 1 791 ? -35.756 86.020 47.364 1.00 75.23 788 PRO A O 1
ATOM 6118 N N . LYS A 1 792 ? -33.774 85.680 46.329 1.00 77.22 789 LYS A N 1
ATOM 6119 C CA . LYS A 1 792 ? -34.358 85.406 45.023 1.00 78.23 789 LYS A CA 1
ATOM 6120 C C . LYS A 1 792 ? -34.829 83.954 44.907 1.00 81.10 789 LYS A C 1
ATOM 6121 O O . LYS A 1 792 ? -35.501 83.591 43.942 1.00 83.39 789 LYS A O 1
ATOM 6127 N N . HIS A 1 793 ? -34.485 83.130 45.896 1.00 79.77 790 HIS A N 1
ATOM 6128 C CA . HIS A 1 793 ? -34.961 81.750 45.940 1.00 79.80 790 HIS A CA 1
ATOM 6129 C C . HIS A 1 793 ? -36.136 81.583 46.896 1.00 79.52 790 HIS A C 1
ATOM 6130 O O . HIS A 1 793 ? -36.263 82.323 47.871 1.00 79.13 790 HIS A O 1
ATOM 6137 N N . VAL A 1 794 ? -36.984 80.596 46.621 1.00 77.67 791 VAL A N 1
ATOM 6138 C CA . VAL A 1 794 ? -38.025 80.222 47.565 1.00 77.21 791 VAL A CA 1
ATOM 6139 C C . VAL A 1 794 ? -37.454 79.252 48.610 1.00 74.56 791 VAL A C 1
ATOM 6140 O O . VAL A 1 794 ? -36.994 78.160 48.274 1.00 74.86 791 VAL A O 1
ATOM 6144 N N . TRP A 1 795 ? -37.472 79.671 49.871 1.00 71.54 792 TRP A N 1
ATOM 6145 C CA . TRP A 1 795 ? -37.078 78.828 50.992 1.00 68.57 792 TRP A CA 1
ATOM 6146 C C . TRP A 1 795 ? -38.291 78.550 51.868 1.00 73.17 792 TRP A C 1
ATOM 6147 O O . TRP A 1 795 ? -38.570 79.298 52.805 1.00 82.75 792 TRP A O 1
ATOM 6158 N N . PRO A 1 796 ? -39.016 77.464 51.567 1.00 70.80 793 PRO A N 1
ATOM 6159 C CA . PRO A 1 796 ? -40.329 77.141 52.148 1.00 72.62 793 PRO A CA 1
ATOM 6160 C C . PRO A 1 796 ? -40.290 76.726 53.620 1.00 74.70 793 PRO A C 1
ATOM 6161 O O . PRO A 1 796 ? -39.317 76.121 54.081 1.00 75.61 793 PRO A O 1
ATOM 6165 N N . ASP A 1 797 ? -41.364 77.036 54.339 1.00 76.89 794 ASP A N 1
ATOM 6166 C CA . ASP A 1 797 ? -41.454 76.724 55.759 1.00 80.52 794 ASP A CA 1
ATOM 6167 C C . ASP A 1 797 ? -41.640 75.217 55.970 1.00 77.92 794 ASP A C 1
ATOM 6168 O O . ASP A 1 797 ? -41.339 74.695 57.042 1.00 78.63 794 ASP A O 1
ATOM 6173 N N . ASP A 1 798 ? -42.115 74.516 54.943 1.00 75.42 795 ASP A N 1
ATOM 6174 C CA . ASP A 1 798 ? -42.275 73.059 55.022 1.00 74.09 795 ASP A CA 1
ATOM 6175 C C . ASP A 1 798 ? -41.570 72.332 53.857 1.00 68.58 795 ASP A C 1
ATOM 6176 O O . ASP A 1 798 ? -42.224 71.755 52.982 1.00 64.29 795 ASP A O 1
ATOM 6181 N N . PRO A 1 799 ? -40.223 72.341 53.858 1.00 66.08 796 PRO A N 1
ATOM 6182 C CA . PRO A 1 799 ? -39.419 71.784 52.761 1.00 61.43 796 PRO A CA 1
ATOM 6183 C C . PRO A 1 799 ? -39.640 70.289 52.536 1.00 58.81 796 PRO A C 1
ATOM 6184 O O . PRO A 1 799 ? -39.566 69.829 51.400 1.00 61.01 796 PRO A O 1
ATOM 6188 N N . ALA A 1 800 ? -39.923 69.548 53.598 1.00 60.18 797 ALA A N 1
ATOM 6189 C CA . ALA A 1 800 ? -40.215 68.121 53.493 1.00 63.65 797 ALA A CA 1
ATOM 6190 C C . ALA A 1 800 ? -41.394 67.807 52.563 1.00 70.36 797 ALA A C 1
ATOM 6191 O O . ALA A 1 800 ? -41.449 66.715 51.979 1.00 68.40 797 ALA A O 1
ATOM 6193 N N . ASN A 1 801 ? -42.330 68.753 52.434 1.00 73.63 798 ASN A N 1
ATOM 6194 C CA . ASN A 1 801 ? -43.543 68.541 51.632 1.00 76.43 798 ASN A CA 1
ATOM 6195 C C . ASN A 1 801 ? -43.694 69.475 50.427 1.00 77.28 798 ASN A C 1
ATOM 6196 O O . ASN A 1 801 ? -44.655 69.364 49.671 1.00 80.74 798 ASN A O 1
ATOM 6201 N N . THR A 1 802 ? -42.758 70.399 50.258 1.00 75.59 799 THR A N 1
ATOM 6202 C CA . THR A 1 802 ? -42.762 71.276 49.096 1.00 78.33 799 THR A CA 1
ATOM 6203 C C . THR A 1 802 ? -42.453 70.519 47.803 1.00 80.69 799 THR A C 1
ATOM 6204 O O . THR A 1 802 ? -41.442 69.814 47.712 1.00 77.41 799 THR A O 1
ATOM 6208 N N . ALA A 1 803 ? -43.328 70.667 46.810 1.00 83.89 800 ALA A N 1
ATOM 6209 C CA . ALA A 1 803 ? -43.157 70.007 45.522 1.00 83.48 800 ALA A CA 1
ATOM 6210 C C . ALA A 1 803 ? -41.815 70.352 44.896 1.00 85.23 800 ALA A C 1
ATOM 6211 O O . ALA A 1 803 ? -41.490 71.530 44.722 1.00 82.66 800 ALA A O 1
ATOM 6213 N N . PRO A 1 804 ? -41.024 69.318 44.567 1.00 90.00 801 PRO A N 1
ATOM 6214 C CA . PRO A 1 804 ? -39.732 69.515 43.907 1.00 93.48 801 PRO A CA 1
ATOM 6215 C C . PRO A 1 804 ? -39.890 70.122 42.521 1.00 99.92 801 PRO A C 1
ATOM 6216 O O . PRO A 1 804 ? -40.762 69.693 41.763 1.00 101.02 801 PRO A O 1
ATOM 6220 N N . THR A 1 805 ? -39.072 71.124 42.210 1.00 105.01 802 THR A N 1
ATOM 6221 C CA . THR A 1 805 ? -39.025 71.679 40.862 1.00 110.07 802 THR A CA 1
ATOM 6222 C C . THR A 1 805 ? -38.428 70.635 39.922 1.00 112.75 802 THR A C 1
ATOM 6223 O O . THR A 1 805 ? -37.219 70.388 39.950 1.00 111.04 802 THR A O 1
ATOM 6227 N N . ARG A 1 806 ? -39.278 70.015 39.105 1.00 117.02 803 ARG A N 1
ATOM 6228 C CA . ARG A 1 806 ? -38.838 68.958 38.192 1.00 117.44 803 ARG A CA 1
ATOM 6229 C C . ARG A 1 806 ? -37.847 69.488 37.144 1.00 124.72 803 ARG A C 1
ATOM 6230 O O . ARG A 1 806 ? -38.224 70.267 36.264 1.00 132.25 803 ARG A O 1
ATOM 6238 N N . ARG A 1 807 ? -36.582 69.074 37.253 1.00 123.02 804 ARG A N 1
ATOM 6239 C CA . ARG A 1 807 ? -35.539 69.489 36.312 1.00 119.93 804 ARG A CA 1
ATOM 6240 C C . ARG A 1 807 ? -35.723 68.807 34.956 1.00 118.02 804 ARG A C 1
ATOM 6241 O O . ARG A 1 807 ? -35.572 69.427 33.898 1.00 118.00 804 ARG A O 1
ATOM 6249 N N . THR A 1 808 ? -36.057 67.521 35.003 1.00 116.38 805 THR A N 1
ATOM 6250 C CA . THR A 1 808 ? -36.207 66.704 33.804 1.00 117.78 805 THR A CA 1
ATOM 6251 C C . THR A 1 808 ? -37.673 66.609 33.372 1.00 119.54 805 THR A C 1
ATOM 6252 O O . THR A 1 808 ? -38.227 65.520 33.223 1.00 118.76 805 THR A O 1
#